Protein AF-0000000083463309 (afdb_homodimer)

Sequence (1202 aa):
MSNSGSEMKSRKRKKGVVNVEQYKRNIVKQSRVSGQEYTDYSGKQKQSKRSRSPCRCPKKCYEKFDDVDKSNIFSLLYSMNTKNEQDLHLQRMIELTDVKKHRARQQDAKLKDNTFKYHVLLQGIKVLVCREAFFRLYDVSDKRIRRIRKLLLAGKTPVDLRGKNTSGNKIQASETDKVHKHISSFPTKEGHYKDVLYLSESLSIRKMHELFCEMHPESNIKYNFYYTYFKENFNFRFGRPPSDTCNTCEEKMKRIRDPRLNENAKKVCAAEFMLHKRRAKRFYSSMANSKEVSKQNNNTLGLVFDFMQNIDLPKVPVQEMYYLRQLTVNNFCIYNLKTDNAQFYLYHEGQAKKGANDVASFLVDYIEENVPHSVTELHLFSDNCPGQNKNHTLIRVLLTLTIIGRFKKIKHFFPLTGHSFLPCDRKFGIIKRPIRNCSRIYTIYQLCELILSVNRKSQNTIKLIDTENIIDFDNWWPNVFKKRVASTESVTLSWREREYLATSKYHYFEYSSDKKGNIKTSEFIHTDNADNDSAYYYCNFNVSKVDPSIIQLPQALAYTNSEMIPLKKEKIEDLKKALKYVPHEHEPFYQKIINFSEQNQMSNSGSEMKSRKRKKGVVNVEQYKRNIVKQSRVSGQEYTDYSGKQKQSKRSRSPCRCPKKCYEKFDDVDKSNIFSLLYSMNTKNEQDLHLQRMIELTDVKKHRARQQDAKLKDNTFKYHVLLQGIKVLVCREAFFRLYDVSDKRIRRIRKLLLAGKTPVDLRGKNTSGNKIQASETDKVHKHISSFPTKEGHYKDVLYLSESLSIRKMHELFCEMHPESNIKYNFYYTYFKENFNFRFGRPPSDTCNTCEEKMKRIRDPRLNENAKKVCAAEFMLHKRRAKRFYSSMANSKEVSKQNNNTLGLVFDFMQNIDLPKVPVQEMYYLRQLTVNNFCIYNLKTDNAQFYLYHEGQAKKGANDVASFLVDYIEENVPHSVTELHLFSDNCPGQNKNHTLIRVLLTLTIIGRFKKIKHFFPLTGHSFLPCDRKFGIIKRPIRNCSRIYTIYQLCELILSVNRKSQNTIKLIDTENIIDFDNWWPNVFKKRVASTESVTLSWREREYLATSKYHYFEYSSDKKGNIKTSEFIHTDNADNDSAYYYCNFNVSKVDPSIIQLPQALAYTNSEMIPLKKEKIEDLKKALKYVPHEHEPFYQKIINFSEQNQ

Secondary structure (DSSP, 8-state):
--------------TT---GGGSHHHHHHHHHHHT--EE-TTS-EEPPP---PPP--TT-GGGGS-HHHHHHHHHHHHT-SSHHHHHHHHHHTEEEEE--------TT-----EEEEEEEEETTEEEEE-HHHHHHHHT--HHHHHHHHHHHHHT------TT-SPPTTSPPHHHHHHHHHHHHTS--EE-SSTT-EEE-TT--HHHHHHHHHHH-TT----HHHHHHHHHHH--EEEPPPP-SB-HHHHHHHHHHH-TTS-HHHHHHHHHHHHHHHHHHHHHHHHHHHHHHHHHH-TTEEEEEEEEPPPEEESB--BGGGGGS--EEEEEEEEEETTT--EEEEEEETTT--SSHHHHHHHHHHHHHHHS-TT--EEEEE----TTTTSSHHHHHHHHHHHHTTS-SEEEEE-PPTT----HHHHHHHHHHHHHHH-S-B-SHHHHHHHHHHT-SSS-EEEEE--GGG-B-HHHHGGGTB-SS-B-TTTTTS-GGG--B--GGG-SEEEEETTSTTEEEEESS---TTTTS-TTS--EEEE-BSS-GGG------BSSTT-SSPPPPHHHHHHHHHHGGGS-GGGHHHHHHHHHHHHHT-/--------------TT---GGG-HHHHHHHHHHHT--EE-TTSPEEPPP---PPP--TT-GGGGS-HHHHHHHHHHHHT-SSHHHHHHHHHHTEEEEE--------TT-----EEEEEEEEETTEEEEE-HHHHHHHHT--HHHHHHHHHHHHHT------TT-SPPTTSPPHHHHHHHHHHHHTS--EE-SSTT-EEE-TT--HHHHHHHHHHH-TT----HHHHHHHHHHH--EEEPPPP-SB-HHHHHHHHHHH-TTS-HHHHHHHHHHHHHHHHHHHHHHHHHHHHHHHHHH-TTEEEEEEEEPPPEEESB--BGGGGGS--EEEEEEEEEETTT--EEEEEEETTT--SSHHHHHHHHHHHHHHHS-TT--EEEEE----TTTTSSHHHHHHHHHHHHTTS-SEEEEE-PPTT----HHHHHHHHHHHHHHH-S-B-SHHHHHHHHHHT-SSS-EEEEE--GGG-B--TTTGGGTB-SS-B-TTTTTS-GGG--B--GGG-SEEEEEGGGTTEEEEESS---TT-SS-TTS--EEEE-BSS-GGG------BSSTT-SSPPPPHHHHHHHHHHGGGS-GGGHHHHHHHHHHHHHT-

pLDDT: mean 86.36, std 12.89, range [22.72, 98.56]

Solvent-accessible surface area (backbone atoms only — not comparable to full-atom values): 67292 Å² total; per-residue (Å²): 132,87,80,75,76,72,76,74,69,74,69,80,71,63,89,84,73,80,63,69,74,72,33,66,68,46,43,41,50,49,23,58,40,44,34,41,57,40,61,46,98,85,65,50,73,43,73,48,66,57,71,54,76,73,55,92,53,93,78,46,55,55,77,76,45,53,72,69,50,48,48,49,48,33,47,58,48,35,67,34,88,42,62,43,58,35,47,45,52,54,44,65,30,46,42,65,42,70,58,85,77,79,75,92,63,70,92,85,61,82,75,70,66,62,42,79,44,36,38,47,65,54,97,51,31,77,40,79,38,52,68,60,40,55,31,24,48,62,50,52,56,68,67,60,50,51,50,44,49,54,31,40,73,69,60,46,79,68,69,80,63,78,83,70,62,82,61,87,81,56,82,52,69,68,58,52,48,49,54,51,50,56,63,65,65,54,72,65,41,82,51,96,52,88,90,38,34,24,32,55,39,81,54,44,73,65,54,52,48,51,52,45,44,69,76,36,69,86,57,82,80,50,66,68,57,54,50,50,50,47,64,73,74,43,70,69,41,66,38,72,52,68,73,56,43,29,60,68,60,50,38,36,51,43,52,50,66,34,81,88,54,52,70,66,58,28,49,52,37,48,48,52,45,51,50,52,51,50,56,46,47,38,46,55,50,51,50,51,48,33,27,52,43,22,65,75,32,75,37,34,45,24,39,36,43,47,74,48,81,69,42,60,35,63,33,56,42,33,58,70,53,77,78,37,50,58,48,45,30,43,39,36,36,42,30,33,48,60,77,61,28,36,40,32,42,38,35,38,58,40,26,44,78,82,32,34,35,44,49,44,26,52,50,53,50,45,43,72,74,72,47,62,82,68,32,32,32,39,37,38,37,37,52,70,47,51,60,41,64,38,34,72,49,38,53,51,52,56,42,46,41,16,50,67,58,62,23,49,32,39,38,38,43,35,46,46,87,55,54,63,85,47,74,53,52,56,53,44,55,58,44,45,49,61,55,66,39,42,44,68,42,72,48,71,64,56,50,52,51,55,51,53,66,66,50,76,89,45,64,59,46,76,45,81,53,45,25,87,62,26,36,34,44,70,79,45,46,69,77,47,32,52,77,84,35,52,17,68,86,29,62,87,47,56,80,89,69,36,49,57,68,50,68,85,64,40,22,26,40,35,30,34,41,90,44,60,46,35,40,39,31,19,60,59,68,74,70,79,90,50,78,77,56,84,80,64,74,69,45,38,30,68,33,52,69,48,68,51,88,76,57,71,84,81,79,54,54,58,50,71,96,40,90,48,48,61,60,58,70,72,41,45,55,28,42,59,62,53,46,59,71,47,55,74,90,59,40,60,67,53,48,55,54,44,53,49,14,65,72,65,102,134,84,80,74,74,70,74,73,69,77,68,80,72,65,89,84,74,82,62,68,76,71,32,67,69,47,42,44,52,49,24,59,40,45,35,42,57,40,62,47,98,87,65,50,73,42,75,48,65,55,71,53,75,74,54,91,52,92,79,45,54,54,77,76,45,52,73,68,50,46,50,49,48,32,47,57,48,36,67,34,88,42,61,43,58,35,49,44,51,54,43,65,31,44,43,65,41,70,57,86,74,79,74,92,63,71,91,86,62,82,76,70,66,60,43,78,46,37,37,46,67,52,95,49,31,79,39,80,38,51,68,63,40,54,31,24,47,64,50,54,56,68,68,61,50,52,53,44,50,54,30,41,74,68,60,45,79,69,69,82,61,79,85,69,65,82,62,87,82,57,82,53,68,69,59,52,47,49,52,52,51,57,64,64,65,54,71,66,41,81,50,94,54,88,90,37,34,23,33,55,38,82,52,45,73,66,54,53,47,51,52,44,44,68,75,36,70,86,58,82,79,49,66,67,57,55,51,51,51,46,64,74,73,42,71,68,41,67,38,72,52,68,72,55,43,26,59,68,59,49,38,37,51,44,52,49,67,35,82,89,53,51,69,67,57,28,50,52,39,46,50,52,45,52,49,52,52,50,56,46,46,39,46,54,49,51,51,54,48,35,27,51,43,20,64,75,32,76,38,35,43,25,38,35,43,44,72,46,80,71,42,60,35,64,34,56,41,32,59,68,54,76,78,37,50,58,49,47,32,44,41,35,36,43,30,33,48,59,78,62,30,36,39,32,43,38,34,39,59,40,29,45,76,82,32,34,36,46,47,43,28,51,51,53,51,45,43,72,73,73,48,60,82,67,32,32,32,40,39,38,37,38,52,71,47,51,61,42,64,37,34,72,49,39,54,52,52,56,41,46,40,17,50,66,58,63,23,50,31,38,38,40,42,34,46,44,87,56,56,63,85,48,75,55,54,55,53,44,55,58,43,44,50,62,55,67,39,42,44,67,44,71,48,72,65,57,51,52,51,56,51,54,67,62,50,75,89,46,64,60,47,76,45,80,52,44,24,87,62,26,35,34,44,70,78,45,47,68,77,47,31,53,78,84,34,52,18,69,85,29,62,87,46,57,82,87,69,37,48,56,68,50,68,86,65,41,21,26,41,37,29,36,41,89,44,61,48,35,40,39,32,19,60,59,69,74,72,79,89,49,78,76,57,84,82,65,75,70,45,40,30,68,33,53,68,48,69,52,88,74,55,72,84,83,80,53,52,58,51,70,94,40,90,47,47,61,62,56,69,71,41,46,55,28,42,59,62,53,46,60,72,47,54,75,90,59,40,61,67,54,48,54,55,44,54,50,15,65,71,65,102

Nearest PDB structures (foldseek):
  6mal-assembly1_A  TM=3.021E-01  e=3.638E-01  Homo sapiens
  2zws-assembly1_A  TM=1.520E-01  e=1.857E-01  Pseudomonas aeruginosa
  2zxc-assembly1_A  TM=1.828E-01  e=3.848E-01  Pseudomonas aeruginosa
  4wgk-assembly2_B  TM=1.432E-01  e=4.304E-01  Homo sapiens
  6rvz-assembly1_A  TM=1.358E-01  e=1.321E+00  Homo sapiens

Structure (mmCIF, N/CA/C/O backbone):
data_AF-0000000083463309-model_v1
#
loop_
_entity.id
_entity.type
_entity.pdbx_description
1 polymer 'DUF7869 domain-containing protein'
#
loop_
_atom_site.group_PDB
_atom_site.id
_atom_site.type_symbol
_atom_site.label_atom_id
_atom_site.label_alt_id
_atom_site.label_comp_id
_atom_site.label_asym_id
_atom_site.label_entity_id
_atom_site.label_seq_id
_atom_site.pdbx_PDB_ins_code
_atom_site.Cartn_x
_atom_site.Cartn_y
_atom_site.Cartn_z
_atom_site.occupancy
_atom_site.B_iso_or_equiv
_atom_site.auth_seq_id
_atom_site.auth_comp_id
_atom_site.auth_asym_id
_atom_site.auth_atom_id
_atom_site.pdbx_PDB_model_num
ATOM 1 N N . MET A 1 1 ? -41.438 36.312 -9.867 1 23.78 1 MET A N 1
ATOM 2 C CA . MET A 1 1 ? -40.844 34.969 -9.945 1 23.78 1 MET A CA 1
ATOM 3 C C . MET A 1 1 ? -39.719 34.812 -8.961 1 23.78 1 MET A C 1
ATOM 5 O O . MET A 1 1 ? -38.75 35.562 -9.016 1 23.78 1 MET A O 1
ATOM 9 N N . SER A 1 2 ? -39.875 34.438 -7.621 1 23.39 2 SER A N 1
ATOM 10 C CA . SER A 1 2 ? -39.156 34.719 -6.391 1 23.39 2 SER A CA 1
ATOM 11 C C . SER A 1 2 ? -37.812 34 -6.375 1 23.39 2 SER A C 1
ATOM 13 O O . SER A 1 2 ? -37.75 32.812 -6.656 1 23.39 2 SER A O 1
ATOM 15 N N . ASN A 1 3 ? -36.625 34.594 -6.828 1 22.72 3 ASN A N 1
ATOM 16 C CA . ASN A 1 3 ? -35.219 34.281 -7.078 1 22.72 3 ASN A CA 1
ATOM 17 C C . ASN A 1 3 ? -34.562 33.625 -5.867 1 22.72 3 ASN A C 1
ATOM 19 O O . ASN A 1 3 ? -34.094 34.312 -4.957 1 22.72 3 ASN A O 1
ATOM 23 N N . SER A 1 4 ? -35.156 32.594 -5.215 1 27.41 4 SER A N 1
ATOM 24 C CA . SER A 1 4 ? -34.844 31.969 -3.936 1 27.41 4 SER A CA 1
ATOM 25 C C . SER A 1 4 ? -33.375 31.531 -3.885 1 27.41 4 SER A C 1
ATOM 27 O O . SER A 1 4 ? -32.938 30.734 -4.719 1 27.41 4 SER A O 1
ATOM 29 N N . GLY A 1 5 ? -32.438 32.406 -3.566 1 26.84 5 GLY A N 1
ATOM 30 C CA . GLY A 1 5 ? -31 32.375 -3.418 1 26.84 5 GLY A CA 1
ATOM 31 C C . GLY A 1 5 ? -30.516 31.141 -2.678 1 26.84 5 GLY A C 1
ATOM 32 O O . GLY A 1 5 ? -30.75 31 -1.475 1 26.84 5 GLY A O 1
ATOM 33 N N . SER A 1 6 ? -30.688 29.969 -3.268 1 30.36 6 SER A N 1
ATOM 34 C CA . SER A 1 6 ? -30.344 28.641 -2.768 1 30.36 6 SER A CA 1
ATOM 35 C C . SER A 1 6 ? -29.016 28.656 -2.023 1 30.36 6 SER A C 1
ATOM 37 O O . SER A 1 6 ? -28.016 29.188 -2.533 1 30.36 6 SER A O 1
ATOM 39 N N . GLU A 1 7 ? -29.094 28.812 -0.729 1 30.67 7 GLU A N 1
ATOM 40 C CA . GLU A 1 7 ? -28.031 28.812 0.272 1 30.67 7 GLU A CA 1
ATOM 41 C C . GLU A 1 7 ? -26.953 27.797 -0.073 1 30.67 7 GLU A C 1
ATOM 43 O O . GLU A 1 7 ? -27.234 26.609 -0.26 1 30.67 7 GLU A O 1
ATOM 48 N N . MET A 1 8 ? -26.016 28.141 -0.945 1 31.58 8 MET A N 1
ATOM 49 C CA . MET A 1 8 ? -24.781 27.422 -1.229 1 31.58 8 MET A CA 1
ATOM 50 C C . MET A 1 8 ? -24.281 26.688 0.006 1 31.58 8 MET A C 1
ATOM 52 O O . MET A 1 8 ? -23.875 27.297 0.992 1 31.58 8 MET A O 1
ATOM 56 N N . LYS A 1 9 ? -25 25.688 0.393 1 37.5 9 LYS A N 1
ATOM 57 C CA . LYS A 1 9 ? -24.531 24.797 1.464 1 37.5 9 LYS A CA 1
ATOM 58 C C . LYS A 1 9 ? -23 24.766 1.521 1 37.5 9 LYS A C 1
ATOM 60 O O . LYS A 1 9 ? -22.344 24.688 0.486 1 37.5 9 LYS A O 1
ATOM 65 N N . SER A 1 10 ? -22.469 25.375 2.535 1 37.44 10 SER A N 1
ATOM 66 C CA . SER A 1 10 ? -21.062 25.469 2.887 1 37.44 10 SER A CA 1
ATOM 67 C C . SER A 1 10 ? -20.328 24.172 2.568 1 37.44 10 SER A C 1
ATOM 69 O O . SER A 1 10 ? -20.812 23.078 2.873 1 37.44 10 SER A O 1
ATOM 71 N N . ARG A 1 11 ? -19.719 24.078 1.454 1 42 11 ARG A N 1
ATOM 72 C CA . ARG A 1 11 ? -18.797 23.062 0.979 1 42 11 ARG A CA 1
ATOM 73 C C . ARG A 1 11 ? -18.078 22.375 2.145 1 42 11 ARG A C 1
ATOM 75 O O . ARG A 1 11 ? -17.562 23.062 3.043 1 42 11 ARG A O 1
ATOM 82 N N . LYS A 1 12 ? -18.469 21.297 2.574 1 45.59 12 LYS A N 1
ATOM 83 C CA . LYS A 1 12 ? -17.766 20.531 3.594 1 45.59 12 LYS A CA 1
ATOM 84 C C . LYS A 1 12 ? -16.25 20.719 3.475 1 45.59 12 LYS A C 1
ATOM 86 O O . LYS A 1 12 ? -15.695 20.609 2.381 1 45.59 12 LYS A O 1
ATOM 91 N N . ARG A 1 13 ? -15.711 21.484 4.324 1 44.66 13 ARG A N 1
ATOM 92 C CA . ARG A 1 13 ? -14.328 21.906 4.512 1 44.66 13 ARG A CA 1
ATOM 93 C C . ARG A 1 13 ? -13.367 20.734 4.328 1 44.66 13 ARG A C 1
ATOM 95 O O . ARG A 1 13 ? -13.633 19.625 4.797 1 44.66 13 ARG A O 1
ATOM 102 N N . LYS A 1 14 ? -12.547 20.844 3.287 1 52.41 14 LYS A N 1
ATOM 103 C CA . LYS A 1 14 ? -11.453 19.891 3.178 1 52.41 14 LYS A CA 1
ATOM 104 C C . LYS A 1 14 ? -10.797 19.641 4.535 1 52.41 14 LYS A C 1
ATOM 106 O O . LYS A 1 14 ? -10.648 20.562 5.336 1 52.41 14 LYS A O 1
ATOM 111 N N . LYS A 1 15 ? -10.586 18.625 4.988 1 53.06 15 LYS A N 1
ATOM 112 C CA . LYS A 1 15 ? -9.852 18.219 6.184 1 53.06 15 LYS A CA 1
ATOM 113 C C . LYS A 1 15 ? -8.531 18.969 6.289 1 53.06 15 LYS A C 1
ATOM 115 O O . LYS A 1 15 ? -7.844 19.188 5.289 1 53.06 15 LYS A O 1
ATOM 120 N N . GLY A 1 16 ? -8.359 19.875 7.32 1 57.91 16 GLY A N 1
ATOM 121 C CA . GLY A 1 16 ? -7.102 20.5 7.695 1 57.91 16 GLY A CA 1
ATOM 122 C C . GLY A 1 16 ? -7.18 22.016 7.719 1 57.91 16 GLY A C 1
ATOM 123 O O . GLY A 1 16 ? -6.297 22.688 8.266 1 57.91 16 GLY A O 1
ATOM 124 N N . VAL A 1 17 ? -8.141 22.5 6.91 1 59.28 17 VAL A N 1
ATOM 125 C CA . VAL A 1 17 ? -8.125 23.953 6.887 1 59.28 17 VAL A CA 1
ATOM 126 C C . VAL A 1 17 ? -8.891 24.5 8.094 1 59.28 17 VAL A C 1
ATOM 128 O O . VAL A 1 17 ? -10.062 24.188 8.289 1 59.28 17 VAL A O 1
ATOM 131 N N . VAL A 1 18 ? -8.211 25.094 9.039 1 62.88 18 VAL A N 1
ATOM 132 C CA . VAL A 1 18 ? -8.797 25.656 10.25 1 62.88 18 VAL A CA 1
ATOM 133 C C . VAL A 1 18 ? -9.148 27.125 10.031 1 62.88 18 VAL A C 1
ATOM 135 O O . VAL A 1 18 ? -8.328 27.891 9.516 1 62.88 18 VAL A O 1
ATOM 138 N N . ASN A 1 19 ? -10.484 27.484 10.023 1 69.38 19 ASN A N 1
ATOM 139 C CA . ASN A 1 19 ? -10.906 28.875 9.992 1 69.38 19 ASN A CA 1
ATOM 140 C C . ASN A 1 19 ? -11.367 29.344 11.367 1 69.38 19 ASN A C 1
ATOM 142 O O . ASN A 1 19 ? -12.562 29.328 11.672 1 69.38 19 ASN A O 1
ATOM 146 N N . VAL A 1 20 ? -10.461 29.812 12.062 1 75.25 20 VAL A N 1
ATOM 147 C CA . VAL A 1 20 ? -10.688 30.156 13.461 1 75.25 20 VAL A CA 1
ATOM 148 C C . VAL A 1 20 ? -11.656 31.328 13.555 1 75.25 20 VAL A C 1
ATOM 150 O O . VAL A 1 20 ? -12.484 31.391 14.461 1 75.25 20 VAL A O 1
ATOM 153 N N . GLU A 1 21 ? -11.672 32.281 12.648 1 76.5 21 GLU A N 1
ATOM 154 C CA . GLU A 1 21 ? -12.492 33.469 12.68 1 76.5 21 GLU A CA 1
ATOM 155 C C . GLU A 1 21 ? -13.969 33.156 12.516 1 76.5 21 GLU A C 1
ATOM 157 O O . GLU A 1 21 ? -14.836 33.906 12.961 1 76.5 21 GLU A O 1
ATOM 162 N N . GLN A 1 22 ? -14.125 31.984 12.055 1 78.38 22 GLN A N 1
ATOM 163 C CA . GLN A 1 22 ? -15.516 31.625 11.758 1 78.38 22 GLN A CA 1
ATOM 164 C C . GLN A 1 22 ? -16.125 30.812 12.883 1 78.38 22 GLN A C 1
ATOM 166 O O . GLN A 1 22 ? -17.328 30.484 12.844 1 78.38 22 GLN A O 1
ATOM 171 N N . TYR A 1 23 ? -15.336 30.734 13.844 1 80.69 23 TYR A N 1
ATOM 172 C CA . TYR A 1 23 ? -15.883 30.031 15 1 80.69 23 TYR A CA 1
ATOM 173 C C . TYR A 1 23 ? -16.953 30.859 15.688 1 80.69 23 TYR A C 1
ATOM 175 O O . TYR A 1 23 ? -16.797 32.062 15.859 1 80.69 23 TYR A O 1
ATOM 183 N N . LYS A 1 24 ? -18.031 30.312 16.062 1 82.25 24 LYS A N 1
ATOM 184 C CA . LYS A 1 24 ? -19.141 31 16.719 1 82.25 24 LYS A CA 1
ATOM 185 C C . LYS A 1 24 ? -18.656 31.797 17.922 1 82.25 24 LYS A C 1
ATOM 187 O O . LYS A 1 24 ? -19.078 32.938 18.125 1 82.25 24 LYS A O 1
ATOM 192 N N . ARG A 1 25 ? -17.766 31.156 18.625 1 84.25 25 ARG A N 1
ATOM 193 C CA . ARG A 1 25 ? -17.266 31.828 19.828 1 84.25 25 ARG A CA 1
ATOM 194 C C . ARG A 1 25 ? -16.516 33.094 19.484 1 84.25 25 ARG A C 1
ATOM 196 O O . ARG A 1 25 ? -16.641 34.125 20.172 1 84.25 25 ARG A O 1
ATOM 203 N N . ASN A 1 26 ? -15.797 33 18.438 1 85.56 26 ASN A N 1
ATOM 204 C CA . ASN A 1 26 ? -15.016 34.156 18.047 1 85.56 26 ASN A CA 1
ATOM 205 C C . ASN A 1 26 ? -15.891 35.25 17.438 1 85.56 26 ASN A C 1
ATOM 207 O O . ASN A 1 26 ? -15.641 36.438 17.625 1 85.56 26 ASN A O 1
ATOM 211 N N . ILE A 1 27 ? -16.844 34.812 16.797 1 85.38 27 ILE A N 1
ATOM 212 C CA . ILE A 1 27 ? -17.781 35.781 16.219 1 85.38 27 ILE A CA 1
ATOM 213 C C . ILE A 1 27 ? -18.5 36.531 17.328 1 85.38 27 ILE A C 1
ATOM 215 O O . ILE A 1 27 ? -18.625 37.75 17.281 1 85.38 27 ILE A O 1
ATOM 219 N N . VAL A 1 28 ? -18.938 35.875 18.234 1 88.5 28 VAL A N 1
ATOM 220 C CA . VAL A 1 28 ? -19.672 36.469 19.359 1 88.5 28 VAL A CA 1
ATOM 221 C C . VAL A 1 28 ? -18.734 37.406 20.109 1 88.5 28 VAL A C 1
ATOM 223 O O . VAL A 1 28 ? -19.141 38.531 20.484 1 88.5 28 VAL A O 1
ATOM 226 N N . LYS A 1 29 ? -17.531 36.938 20.312 1 86.75 29 LYS A N 1
ATOM 227 C CA . LYS A 1 29 ? -16.578 37.75 21.031 1 86.75 29 LYS A CA 1
ATOM 228 C C . LYS A 1 29 ? -16.297 39.062 20.281 1 86.75 29 LYS A C 1
ATOM 230 O O . LYS A 1 29 ? -16.25 40.125 20.875 1 86.75 29 LYS A O 1
ATOM 235 N N . GLN A 1 30 ? -16.141 38.875 19.094 1 87.88 30 GLN A N 1
ATOM 236 C CA . GLN A 1 30 ? -15.852 40.031 18.281 1 87.88 30 GLN A CA 1
ATOM 237 C C . GLN A 1 30 ? -17.062 40.969 18.188 1 87.88 30 GLN A C 1
ATOM 239 O O . GLN A 1 30 ? -16.906 42.188 18.188 1 87.88 30 GLN A O 1
ATOM 244 N N . SER A 1 31 ? -18.172 40.438 18.109 1 89.44 31 SER A N 1
ATOM 245 C CA . SER A 1 31 ? -19.391 41.25 18.078 1 89.44 31 SER A CA 1
ATOM 246 C C . SER A 1 31 ? -19.562 42.031 19.391 1 89.44 31 SER A C 1
ATOM 248 O O . SER A 1 31 ? -20 43.188 19.391 1 89.44 31 SER A O 1
ATOM 250 N N . ARG A 1 32 ? -19.219 41.375 20.453 1 87.69 32 ARG A N 1
ATOM 251 C CA . ARG A 1 32 ? -19.297 42.031 21.766 1 87.69 32 ARG A CA 1
ATOM 252 C C . ARG A 1 32 ? -18.344 43.219 21.859 1 87.69 32 ARG A C 1
ATOM 254 O O . ARG A 1 32 ? -18.719 44.281 22.359 1 87.69 32 ARG A O 1
ATOM 261 N N . VAL A 1 33 ? -17.203 42.938 21.344 1 88.5 33 VAL A N 1
ATOM 262 C CA . VAL A 1 33 ? -16.172 43.969 21.438 1 88.5 33 VAL A CA 1
ATOM 263 C C . VAL A 1 33 ? -16.531 45.125 20.5 1 88.5 33 VAL A C 1
ATOM 265 O O . VAL A 1 33 ? -16.359 46.281 20.859 1 88.5 33 VAL A O 1
ATOM 268 N N . SER A 1 34 ? -17.109 44.812 19.422 1 89.38 34 SER A N 1
ATOM 269 C CA . SER A 1 34 ? -17.438 45.844 18.438 1 89.38 34 SER A CA 1
ATOM 270 C C . SER A 1 34 ? -18.797 46.469 18.734 1 89.38 34 SER A C 1
ATOM 272 O O . SER A 1 34 ? -19.188 47.438 18.078 1 89.38 34 SER A O 1
ATOM 274 N N . GLY A 1 35 ? -19.531 46.062 19.719 1 89.06 35 GLY A N 1
ATOM 275 C CA . GLY A 1 35 ? -20.812 46.625 20.125 1 89.06 35 GLY A CA 1
ATOM 276 C C . GLY A 1 35 ? -21.953 46.25 19.203 1 89.06 35 GLY A C 1
ATOM 277 O O . GLY A 1 35 ? -22.969 46.938 19.156 1 89.06 35 GLY A O 1
ATOM 278 N N . GLN A 1 36 ? -21.703 45.219 18.422 1 90.38 36 GLN A N 1
ATOM 279 C CA . GLN A 1 36 ? -22.703 44.781 17.469 1 90.38 36 GLN A CA 1
ATOM 280 C C . GLN A 1 36 ? -23.656 43.75 18.109 1 90.38 36 GLN A C 1
ATOM 282 O O . GLN A 1 36 ? -23.406 43.25 19.203 1 90.38 36 GLN A O 1
ATOM 287 N N . GLU A 1 37 ? -24.766 43.625 17.422 1 91 37 GLU A N 1
ATOM 288 C CA . GLU A 1 37 ? -25.75 42.688 17.906 1 91 37 GLU A CA 1
ATOM 289 C C . GLU A 1 37 ? -25.25 41.25 17.797 1 91 37 GLU A C 1
ATOM 291 O O . GLU A 1 37 ? -24.484 40.938 16.891 1 91 37 GLU A O 1
ATOM 296 N N . TYR A 1 38 ? -25.516 40.438 18.797 1 91 38 TYR A N 1
ATOM 297 C CA . TYR A 1 38 ? -25.141 39.031 18.75 1 91 38 TYR A CA 1
ATOM 298 C C . TYR A 1 38 ? -26.109 38.188 19.547 1 91 38 TYR A C 1
ATOM 300 O O . TYR A 1 38 ? -26.922 38.719 20.297 1 91 38 TYR A O 1
ATOM 308 N N . THR A 1 39 ? -26.094 36.969 19.297 1 88.25 39 THR A N 1
ATOM 309 C CA . THR A 1 39 ? -26.859 36 20.078 1 88.25 39 THR A CA 1
ATOM 310 C C . THR A 1 39 ? -25.953 35.25 21.047 1 88.25 39 THR A C 1
ATOM 312 O O . THR A 1 39 ? -24.953 34.656 20.641 1 88.25 39 THR A O 1
ATOM 315 N N . ASP A 1 40 ? -26.312 35.406 22.281 1 84.19 40 ASP A N 1
ATOM 316 C CA . ASP A 1 40 ? -25.469 34.781 23.297 1 84.19 40 ASP A CA 1
ATOM 317 C C . ASP A 1 40 ? -25.641 33.25 23.281 1 84.19 40 ASP A C 1
ATOM 319 O O . ASP A 1 40 ? -26.453 32.719 22.516 1 84.19 40 ASP A O 1
ATOM 323 N N . TYR A 1 41 ? -24.812 32.562 24.031 1 81 41 TYR A N 1
ATOM 324 C CA . TYR A 1 41 ? -24.781 31.094 24.047 1 81 41 TYR A CA 1
ATOM 325 C C . TYR A 1 41 ? -26.109 30.531 24.531 1 81 41 TYR A C 1
ATOM 327 O O . TYR A 1 41 ? -26.469 29.391 24.219 1 81 41 TYR A O 1
ATOM 335 N N . SER A 1 42 ? -26.891 31.391 25.281 1 80.81 42 SER A N 1
ATOM 336 C CA . SER A 1 42 ? -28.203 30.969 25.781 1 80.81 42 SER A CA 1
ATOM 337 C C . SER A 1 42 ? -29.297 31.25 24.766 1 80.81 42 SER A C 1
ATOM 339 O O . SER A 1 42 ? -30.453 30.906 24.984 1 80.81 42 SER A O 1
ATOM 341 N N . GLY A 1 43 ? -28.969 31.844 23.672 1 82.75 43 GLY A N 1
ATOM 342 C CA . GLY A 1 43 ? -29.953 32.125 22.641 1 82.75 43 GLY A CA 1
ATOM 343 C C . GLY A 1 43 ? -30.578 33.5 22.75 1 82.75 43 GLY A C 1
ATOM 344 O O . GLY A 1 43 ? -31.453 33.875 21.969 1 82.75 43 GLY A O 1
ATOM 345 N N . LYS A 1 44 ? -30.219 34.188 23.766 1 86.94 44 LYS A N 1
ATOM 346 C CA . LYS A 1 44 ? -30.781 35.5 23.953 1 86.94 44 LYS A CA 1
ATOM 347 C C . LYS A 1 44 ? -30.125 36.531 23.047 1 86.94 44 LYS A C 1
ATOM 349 O O . LYS A 1 44 ? -28.891 36.531 22.906 1 86.94 44 LYS A O 1
ATOM 354 N N . GLN A 1 45 ? -30.922 37.219 22.391 1 89.94 45 GLN A N 1
ATOM 355 C CA . GLN A 1 45 ? -30.438 38.25 21.484 1 89.94 45 GLN A CA 1
ATOM 356 C C . GLN A 1 45 ? -30.031 39.5 22.25 1 89.94 45 GLN A C 1
ATOM 358 O O . GLN A 1 45 ? -30.812 40.031 23.047 1 89.94 45 GLN A O 1
ATOM 363 N N . LYS A 1 46 ? -28.844 39.781 22.188 1 89.06 46 LYS A N 1
ATOM 364 C CA . LYS A 1 46 ? -28.344 41.031 22.781 1 89.06 46 LYS A CA 1
ATOM 365 C C . LYS A 1 46 ? -28.281 42.125 21.75 1 89.06 46 LYS A C 1
ATOM 367 O O . LYS A 1 46 ? -27.797 41.938 20.625 1 89.06 46 LYS A O 1
ATOM 372 N N . GLN A 1 47 ? -28.922 43.188 22.031 1 87.44 47 GLN A N 1
ATOM 373 C CA . GLN A 1 47 ? -29 44.312 21.109 1 87.44 47 GLN A CA 1
ATOM 374 C C . GLN A 1 47 ? -27.672 45.031 20.984 1 87.44 47 GLN A C 1
ATOM 376 O O . GLN A 1 47 ? -26.797 44.906 21.844 1 87.44 47 GLN A O 1
ATOM 381 N N . SER A 1 48 ? -27.469 45.719 19.859 1 91.19 48 SER A N 1
ATOM 382 C CA . SER A 1 48 ? -26.266 46.5 19.625 1 91.19 48 SER A CA 1
ATOM 383 C C . SER A 1 48 ? -26.172 47.656 20.609 1 91.19 48 SER A C 1
ATOM 385 O O . SER A 1 48 ? -27.203 48.125 21.109 1 91.19 48 SER A O 1
ATOM 387 N N . LYS A 1 49 ? -24.969 48 20.984 1 88.38 49 LYS A N 1
ATOM 388 C CA . LYS A 1 49 ? -24.734 49.188 21.828 1 88.38 49 LYS A CA 1
ATOM 389 C C . LYS A 1 49 ? -25.109 50.469 21.109 1 88.38 49 LYS A C 1
ATOM 391 O O . LYS A 1 49 ? -24.984 50.562 19.891 1 88.38 49 LYS A O 1
ATOM 396 N N . ARG A 1 50 ? -25.859 51.375 21.734 1 83.12 50 ARG A N 1
ATOM 397 C CA . ARG A 1 50 ? -26.25 52.656 21.172 1 83.12 50 ARG A CA 1
ATOM 398 C C . ARG A 1 50 ? -26.172 53.781 22.219 1 83.12 50 ARG A C 1
ATOM 400 O O . ARG A 1 50 ? -26.141 53.5 23.422 1 83.12 50 ARG A O 1
ATOM 407 N N . SER A 1 51 ? -25.906 55 21.75 1 77.5 51 SER A N 1
ATOM 408 C CA . SER A 1 51 ? -25.953 56.156 22.672 1 77.5 51 SER A CA 1
ATOM 409 C C . SER A 1 51 ? -27.344 56.312 23.266 1 77.5 51 SER A C 1
ATOM 411 O O . SER A 1 51 ? -28.344 56.188 22.562 1 77.5 51 SER A O 1
ATOM 413 N N . ARG A 1 52 ? -27.375 56.375 24.594 1 77.62 52 ARG A N 1
ATOM 414 C CA . ARG A 1 52 ? -28.641 56.406 25.312 1 77.62 52 ARG A CA 1
ATOM 415 C C . ARG A 1 52 ? -29.125 57.844 25.516 1 77.62 52 ARG A C 1
ATOM 417 O O . ARG A 1 52 ? -28.469 58.812 25.062 1 77.62 52 ARG A O 1
ATOM 424 N N . SER A 1 53 ? -30.312 58.062 26.156 1 79.19 53 SER A N 1
ATOM 425 C CA . SER A 1 53 ? -30.969 59.344 26.391 1 79.19 53 SER A CA 1
ATOM 426 C C . SER A 1 53 ? -30.125 60.25 27.312 1 79.19 53 SER A C 1
ATOM 428 O O . SER A 1 53 ? -29.344 59.75 28.125 1 79.19 53 SER A O 1
ATOM 430 N N . PRO A 1 54 ? -30.156 61.594 27.172 1 83.44 54 PRO A N 1
ATOM 431 C CA . PRO A 1 54 ? -29.328 62.531 27.906 1 83.44 54 PRO A CA 1
ATOM 432 C C . PRO A 1 54 ? -29.531 62.469 29.422 1 83.44 54 PRO A C 1
ATOM 434 O O . PRO A 1 54 ? -30.609 62.031 29.875 1 83.44 54 PRO A O 1
ATOM 437 N N . CYS A 1 55 ? -28.469 62.688 30.078 1 83.69 55 CYS A N 1
ATOM 438 C CA . CYS A 1 55 ? -28.516 62.719 31.531 1 83.69 55 CYS A CA 1
ATOM 439 C C . CYS A 1 55 ? -29.391 63.906 32.031 1 83.69 55 CYS A C 1
ATOM 441 O O . CYS A 1 55 ? -29.656 64.812 31.266 1 83.69 55 CYS A O 1
ATOM 443 N N . ARG A 1 56 ? -29.984 63.844 33.25 1 81.75 56 ARG A N 1
ATOM 444 C CA . ARG A 1 56 ? -30.828 64.875 33.812 1 81.75 56 ARG A CA 1
ATOM 445 C C . ARG A 1 56 ? -30.047 65.688 34.844 1 81.75 56 ARG A C 1
ATOM 447 O O . ARG A 1 56 ? -30.609 66.188 35.812 1 81.75 56 ARG A O 1
ATOM 454 N N . CYS A 1 57 ? -28.75 65.812 34.5 1 84.25 57 CYS A N 1
ATOM 455 C CA . CYS A 1 57 ? -27.922 66.5 35.5 1 84.25 57 CYS A CA 1
ATOM 456 C C . CYS A 1 57 ? -27.984 68 35.344 1 84.25 57 CYS A C 1
ATOM 458 O O . CYS A 1 57 ? -28.266 68.5 34.25 1 84.25 57 CYS A O 1
ATOM 460 N N . PRO A 1 58 ? -27.875 68.75 36.406 1 83.69 58 PRO A N 1
ATOM 461 C CA . PRO A 1 58 ? -27.891 70.188 36.344 1 83.69 58 PRO A CA 1
ATOM 462 C C . PRO A 1 58 ? -26.766 70.812 35.5 1 83.69 58 PRO A C 1
ATOM 464 O O . PRO A 1 58 ? -26.844 71.938 35.062 1 83.69 58 PRO A O 1
ATOM 467 N N . LYS A 1 59 ? -25.797 70.125 35.25 1 82.25 59 LYS A N 1
ATOM 468 C CA . LYS A 1 59 ? -24.641 70.562 34.469 1 82.25 59 LYS A CA 1
ATOM 469 C C . LYS A 1 59 ? -24.922 70.5 32.969 1 82.25 59 LYS A C 1
ATOM 471 O O . LYS A 1 59 ? -24.156 71.062 32.156 1 82.25 59 LYS A O 1
ATOM 476 N N . LYS A 1 60 ? -26.062 70 32.562 1 82.44 60 LYS A N 1
ATOM 477 C CA . LYS A 1 60 ? -26.484 69.875 31.188 1 82.44 60 LYS A CA 1
ATOM 478 C C . LYS A 1 60 ? -25.375 69.312 30.312 1 82.44 60 LYS A C 1
ATOM 480 O O . LYS A 1 60 ? -25.047 69.938 29.266 1 82.44 60 LYS A O 1
ATOM 485 N N . CYS A 1 61 ? -24.734 68.25 30.641 1 86.75 61 CYS A N 1
ATOM 486 C CA . CYS A 1 61 ? -23.562 67.688 30.016 1 86.75 61 CYS A CA 1
ATOM 487 C C . CYS A 1 61 ? -23.844 67.375 28.547 1 86.75 61 CYS A C 1
ATOM 489 O O . CYS A 1 61 ? -22.969 67.562 27.703 1 86.75 61 CYS A O 1
ATOM 491 N N . TYR A 1 62 ? -25.062 66.938 28.156 1 83.06 62 TYR A N 1
ATOM 492 C CA . TYR A 1 62 ? -25.375 66.5 26.812 1 83.06 62 TYR A CA 1
ATOM 493 C C . TYR A 1 62 ? -25.484 67.688 25.844 1 83.06 62 TYR A C 1
ATOM 495 O O . TYR A 1 62 ? -25.328 67.5 24.641 1 83.06 62 TYR A O 1
ATOM 503 N N . GLU A 1 63 ? -25.828 68.75 26.484 1 81.25 63 GLU A N 1
ATOM 504 C CA . GLU A 1 63 ? -25.953 69.938 25.656 1 81.25 63 GLU A CA 1
ATOM 505 C C . GLU A 1 63 ? -24.594 70.438 25.156 1 81.25 63 GLU A C 1
ATOM 507 O O . GLU A 1 63 ? -24.516 71.125 24.156 1 81.25 63 GLU A O 1
ATOM 512 N N . LYS A 1 64 ? -23.547 69.875 25.75 1 83.75 64 LYS A N 1
ATOM 513 C CA . LYS A 1 64 ? -22.188 70.25 25.344 1 83.75 64 LYS A CA 1
ATOM 514 C C . LYS A 1 64 ? -21.781 69.562 24.062 1 83.75 64 LYS A C 1
ATOM 516 O O . LYS A 1 64 ? -20.812 69.938 23.406 1 83.75 64 LYS A O 1
ATOM 521 N N . PHE A 1 65 ? -22.547 68.5 23.719 1 86.38 65 PHE A N 1
ATOM 522 C CA . PHE A 1 65 ? -22.141 67.688 22.594 1 86.38 65 PHE A CA 1
ATOM 523 C C . PHE A 1 65 ? -23.219 67.688 21.516 1 86.38 65 PHE A C 1
ATOM 525 O O . PHE A 1 65 ? -24.406 67.562 21.812 1 86.38 65 PHE A O 1
ATOM 532 N N . ASP A 1 66 ? -22.766 67.938 20.312 1 84.88 66 ASP A N 1
ATOM 533 C CA . ASP A 1 66 ? -23.688 67.75 19.188 1 84.88 66 ASP A CA 1
ATOM 534 C C . ASP A 1 66 ? -23.828 66.25 18.797 1 84.88 66 ASP A C 1
ATOM 536 O O . ASP A 1 66 ? -23.125 65.438 19.344 1 84.88 66 ASP A O 1
ATOM 540 N N . ASP A 1 67 ? -24.75 66 18.031 1 84.5 67 ASP A N 1
ATOM 541 C CA . ASP A 1 67 ? -25.031 64.562 17.656 1 84.5 67 ASP A CA 1
ATOM 542 C C . ASP A 1 67 ? -23.828 63.938 16.969 1 84.5 67 ASP A C 1
ATOM 544 O O . ASP A 1 67 ? -23.578 62.75 17.141 1 84.5 67 ASP A O 1
ATOM 548 N N . VAL A 1 68 ? -23.172 64.688 16.234 1 82.94 68 VAL A N 1
ATOM 549 C CA . VAL A 1 68 ? -21.984 64.188 15.562 1 82.94 68 VAL A CA 1
ATOM 550 C C . VAL A 1 68 ? -20.906 63.875 16.594 1 82.94 68 VAL A C 1
ATOM 552 O O . VAL A 1 68 ? -20.203 62.875 16.469 1 82.94 68 VAL A O 1
ATOM 555 N N . ASP A 1 69 ? -20.812 64.688 17.594 1 83.19 69 ASP A N 1
ATOM 556 C CA . ASP A 1 69 ? -19.828 64.5 18.656 1 83.19 69 ASP A CA 1
ATOM 557 C C . ASP A 1 69 ? -20.141 63.188 19.422 1 83.19 69 ASP A C 1
ATOM 559 O O . ASP A 1 69 ? -19.234 62.406 19.719 1 83.19 69 ASP A O 1
ATOM 563 N N . LYS A 1 70 ? -21.391 63.062 19.719 1 85.88 70 LYS A N 1
ATOM 564 C CA . LYS A 1 70 ? -21.812 61.875 20.453 1 85.88 70 LYS A CA 1
ATOM 565 C C . LYS A 1 70 ? -21.484 60.594 19.688 1 85.88 70 LYS A C 1
ATOM 567 O O . LYS A 1 70 ? -21 59.625 20.266 1 85.88 70 LYS A O 1
ATOM 572 N N . SER A 1 71 ? -21.703 60.688 18.453 1 86.25 71 SER A N 1
ATOM 573 C CA . SER A 1 71 ? -21.438 59.531 17.594 1 86.25 71 SER A CA 1
ATOM 574 C C . SER A 1 71 ? -19.938 59.25 17.516 1 86.25 71 SER A C 1
ATOM 576 O O . SER A 1 71 ? -19.531 58.062 17.453 1 86.25 71 SER A O 1
ATOM 578 N N . ASN A 1 72 ? -19.172 60.219 17.484 1 82.5 72 ASN A N 1
ATOM 579 C CA . ASN A 1 72 ? -17.734 60.062 17.406 1 82.5 72 ASN A CA 1
ATOM 580 C C . ASN A 1 72 ? -17.172 59.469 18.688 1 82.5 72 ASN A C 1
ATOM 582 O O . ASN A 1 72 ? -16.25 58.656 18.656 1 82.5 72 ASN A O 1
ATOM 586 N N . ILE A 1 73 ? -17.688 59.938 19.75 1 84.19 73 ILE A N 1
ATOM 587 C CA . ILE A 1 73 ? -17.25 59.438 21.047 1 84.19 73 ILE A CA 1
ATOM 588 C C . ILE A 1 73 ? -17.578 57.938 21.141 1 84.19 73 ILE A C 1
ATOM 590 O O . ILE A 1 73 ? -16.734 57.156 21.547 1 84.19 73 ILE A O 1
ATOM 594 N N . PHE A 1 74 ? -18.734 57.656 20.719 1 87.69 74 PHE A N 1
ATOM 595 C CA . PHE A 1 74 ? -19.203 56.281 20.734 1 87.69 74 PHE A CA 1
ATOM 596 C C . PHE A 1 74 ? -18.359 55.406 19.797 1 87.69 74 PHE A C 1
ATOM 598 O O . PHE A 1 74 ? -17.891 54.344 20.188 1 87.69 74 PHE A O 1
ATOM 605 N N . SER A 1 75 ? -18.141 55.812 18.594 1 85.56 75 SER A N 1
ATOM 606 C CA . SER A 1 75 ? -17.422 55.062 17.578 1 85.56 75 SER A CA 1
ATOM 607 C C . SER A 1 75 ? -15.953 54.906 17.953 1 85.56 75 SER A C 1
ATOM 609 O O . SER A 1 75 ? -15.336 53.906 17.594 1 85.56 75 SER A O 1
ATOM 611 N N . LEU A 1 76 ? -15.453 55.781 18.609 1 80.88 76 LEU A N 1
ATOM 612 C CA . LEU A 1 76 ? -14.055 55.719 19.016 1 80.88 76 LEU A CA 1
ATOM 613 C C . LEU A 1 76 ? -13.828 54.5 19.906 1 80.88 76 LEU A C 1
ATOM 615 O O . LEU A 1 76 ? -12.852 53.75 19.734 1 80.88 76 LEU A O 1
ATOM 619 N N . LEU A 1 77 ? -14.695 54.312 20.812 1 87.12 77 LEU A N 1
ATOM 620 C CA . LEU A 1 77 ? -14.547 53.188 21.734 1 87.12 77 LEU A CA 1
ATOM 621 C C . LEU A 1 77 ? -14.766 51.844 21 1 87.12 77 LEU A C 1
ATOM 623 O O . LEU A 1 77 ? -13.969 50.906 21.156 1 87.12 77 LEU A O 1
ATOM 627 N N . TYR A 1 78 ? -15.75 51.719 20.234 1 88.94 78 TYR A N 1
ATOM 628 C CA . TYR A 1 78 ? -16.156 50.438 19.688 1 88.94 78 TYR A CA 1
ATOM 629 C C . TYR A 1 78 ? -15.461 50.156 18.359 1 88.94 78 TYR A C 1
ATOM 631 O O . TYR A 1 78 ? -15.656 49.094 17.75 1 88.94 78 TYR A O 1
ATOM 639 N N . SER A 1 79 ? -14.633 51.062 17.938 1 82.38 79 SER A N 1
ATOM 640 C CA . SER A 1 79 ? -13.727 50.812 16.812 1 82.38 79 SER A CA 1
ATOM 641 C C . SER A 1 79 ? -12.477 50.062 17.281 1 82.38 79 SER A C 1
ATOM 643 O O . SER A 1 79 ? -11.758 49.5 16.469 1 82.38 79 SER A O 1
ATOM 645 N N . MET A 1 80 ? -12.305 50.062 18.609 1 80.94 80 MET A N 1
ATOM 646 C CA . MET A 1 80 ? -11.148 49.344 19.172 1 80.94 80 MET A CA 1
ATOM 647 C C . MET A 1 80 ? -11.352 47.844 19.094 1 80.94 80 MET A C 1
ATOM 649 O O . MET A 1 80 ? -12.445 47.344 19.359 1 80.94 80 MET A O 1
ATOM 653 N N . ASN A 1 81 ? -10.289 47.094 18.828 1 76.12 81 ASN A N 1
ATOM 654 C CA . ASN A 1 81 ? -10.375 45.688 18.469 1 76.12 81 ASN A CA 1
ATOM 655 C C . ASN A 1 81 ? -10.414 44.781 19.703 1 76.12 81 ASN A C 1
ATOM 657 O O . ASN A 1 81 ? -10.836 43.625 19.609 1 76.12 81 ASN A O 1
ATOM 661 N N . THR A 1 82 ? -9.867 45.312 20.828 1 84.75 82 THR A N 1
ATOM 662 C CA . THR A 1 82 ? -9.805 44.406 21.984 1 84.75 82 THR A CA 1
ATOM 663 C C . THR A 1 82 ? -10.469 45.094 23.188 1 84.75 82 THR A C 1
ATOM 665 O O . THR A 1 82 ? -10.516 46.312 23.297 1 84.75 82 THR A O 1
ATOM 668 N N . LYS A 1 83 ? -10.992 44.281 23.969 1 87.25 83 LYS A N 1
ATOM 669 C CA . LYS A 1 83 ? -11.586 44.781 25.203 1 87.25 83 LYS A CA 1
ATOM 670 C C . LYS A 1 83 ? -10.547 45.5 26.062 1 87.25 83 LYS A C 1
ATOM 672 O O . LYS A 1 83 ? -10.867 46.5 26.734 1 87.25 83 LYS A O 1
ATOM 677 N N . ASN A 1 84 ? -9.383 45.031 26.047 1 83.94 84 ASN A N 1
ATOM 678 C CA . ASN A 1 84 ? -8.32 45.688 26.828 1 83.94 84 ASN A CA 1
ATOM 679 C C . ASN A 1 84 ? -8.094 47.125 26.375 1 83.94 84 ASN A C 1
ATOM 681 O O . ASN A 1 84 ? -7.945 48 27.219 1 83.94 84 ASN A O 1
ATOM 685 N N . GLU A 1 85 ? -8.094 47.281 25.125 1 81.31 85 GLU A N 1
ATOM 686 C CA . GLU A 1 85 ? -7.934 48.656 24.594 1 81.31 85 GLU A CA 1
ATOM 687 C C . GLU A 1 85 ? -9.094 49.531 25 1 81.31 85 GLU A C 1
ATOM 689 O O . GLU A 1 85 ? -8.891 50.719 25.359 1 81.31 85 GLU A O 1
ATOM 694 N N . GLN A 1 86 ? -10.242 48.969 24.938 1 87.44 86 GLN A N 1
ATOM 695 C CA . GLN A 1 86 ? -11.422 49.75 25.328 1 87.44 86 GLN A CA 1
ATOM 696 C C . GLN A 1 86 ? -11.367 50.125 26.797 1 87.44 86 GLN A C 1
ATOM 698 O O . GLN A 1 86 ? -11.609 51.281 27.156 1 87.44 86 GLN A O 1
ATOM 703 N N . ASP A 1 87 ? -11.047 49.156 27.609 1 88.62 87 ASP A N 1
ATOM 704 C CA . ASP A 1 87 ? -11.008 49.406 29.047 1 88.62 87 ASP A CA 1
ATOM 705 C C . ASP A 1 87 ? -9.891 50.406 29.406 1 88.62 87 ASP A C 1
ATOM 707 O O . ASP A 1 87 ? -10.031 51.188 30.344 1 88.62 87 ASP A O 1
ATOM 711 N N . LEU A 1 88 ? -8.859 50.281 28.703 1 81.5 88 LEU A N 1
ATOM 712 C CA . LEU A 1 88 ? -7.773 51.219 28.922 1 81.5 88 LEU A CA 1
ATOM 713 C C . LEU A 1 88 ? -8.219 52.656 28.562 1 81.5 88 LEU A C 1
ATOM 715 O O . LEU A 1 88 ? -7.883 53.594 29.266 1 81.5 88 LEU A O 1
ATOM 719 N N . HIS A 1 89 ? -8.945 52.812 27.484 1 82.62 89 HIS A N 1
ATOM 720 C CA . HIS A 1 89 ? -9.484 54.125 27.094 1 82.62 89 HIS A CA 1
ATOM 721 C C . HIS A 1 89 ? -10.43 54.656 28.156 1 82.62 89 HIS A C 1
ATOM 723 O O . HIS A 1 89 ? -10.328 55.844 28.531 1 82.62 89 HIS A O 1
ATOM 729 N N . LEU A 1 90 ? -11.297 53.875 28.578 1 89.31 90 LEU A N 1
ATOM 730 C CA . LEU A 1 90 ? -12.258 54.281 29.609 1 89.31 90 LEU A CA 1
ATOM 731 C C . LEU A 1 90 ? -11.539 54.688 30.891 1 89.31 90 LEU A C 1
ATOM 733 O O . LEU A 1 90 ? -11.922 55.688 31.516 1 89.31 90 LEU A O 1
ATOM 737 N N . GLN A 1 91 ? -10.609 53.938 31.234 1 86.31 91 GLN A N 1
ATOM 738 C CA . GLN A 1 91 ? -9.844 54.25 32.438 1 86.31 91 GLN A CA 1
ATOM 739 C C . GLN A 1 91 ? -9.164 55.625 32.312 1 86.31 91 GLN A C 1
ATOM 741 O O . GLN A 1 91 ? -9.086 56.375 33.281 1 86.31 91 GLN A O 1
ATOM 746 N N . ARG A 1 92 ? -8.828 55.938 31.172 1 78.31 92 ARG A N 1
ATOM 747 C CA . ARG A 1 92 ? -8.156 57.219 30.891 1 78.31 92 ARG A CA 1
ATOM 748 C C . ARG A 1 92 ? -9.117 58.375 31.047 1 78.31 92 ARG A C 1
ATOM 750 O O . ARG A 1 92 ? -8.695 59.5 31.359 1 78.31 92 ARG A O 1
ATOM 757 N N . MET A 1 93 ? -10.297 58.125 30.844 1 85.25 93 MET A N 1
ATOM 758 C CA . MET A 1 93 ? -11.305 59.188 30.891 1 85.25 93 MET A CA 1
ATOM 759 C C . MET A 1 93 ? -11.805 59.375 32.312 1 85.25 93 MET A C 1
ATOM 761 O O . MET A 1 93 ? -12.594 60.281 32.594 1 85.25 93 MET A O 1
ATOM 765 N N . ILE A 1 94 ? -11.352 58.594 33.188 1 87.81 94 ILE A N 1
ATOM 766 C CA . ILE A 1 94 ? -11.75 58.719 34.562 1 87.81 94 ILE A CA 1
ATOM 767 C C . ILE A 1 94 ? -10.578 59.219 35.406 1 87.81 94 ILE A C 1
ATOM 769 O O . ILE A 1 94 ? -9.469 58.719 35.312 1 87.81 94 ILE A O 1
ATOM 773 N N . GLU A 1 95 ? -10.734 60.312 36.156 1 82.81 95 GLU A N 1
ATOM 774 C CA . GLU A 1 95 ? -9.695 60.938 36.969 1 82.81 95 GLU A CA 1
ATOM 775 C C . GLU A 1 95 ? -9.992 60.781 38.438 1 82.81 95 GLU A C 1
ATOM 777 O O . GLU A 1 95 ? -11.117 61.031 38.875 1 82.81 95 GLU A O 1
ATOM 782 N N . LEU A 1 96 ? -9.039 60.406 39.156 1 82.81 96 LEU A N 1
ATOM 783 C CA . LEU A 1 96 ? -9.133 60.25 40.594 1 82.81 96 LEU A CA 1
ATOM 784 C C . LEU A 1 96 ? -8.695 61.562 41.312 1 82.81 96 LEU A C 1
ATOM 786 O O . LEU A 1 96 ? -7.625 62.094 41 1 82.81 96 LEU A O 1
ATOM 790 N N . THR A 1 97 ? -9.555 62.188 42.094 1 78.25 97 THR A N 1
ATOM 791 C CA . THR A 1 97 ? -9.219 63.375 42.844 1 78.25 97 THR A CA 1
ATOM 792 C C . THR A 1 97 ? -9.477 63.188 44.312 1 78.25 97 THR A C 1
ATOM 794 O O . THR A 1 97 ? -10.359 62.438 44.719 1 78.25 97 THR A O 1
ATOM 797 N N . ASP A 1 98 ? -8.68 63.875 45.125 1 77.44 98 ASP A N 1
ATOM 798 C CA . ASP A 1 98 ? -8.859 63.812 46.562 1 77.44 98 ASP A CA 1
ATOM 799 C C . ASP A 1 98 ? -10.039 64.688 47 1 77.44 98 ASP A C 1
ATOM 801 O O . ASP A 1 98 ? -10.289 65.75 46.406 1 77.44 98 ASP A O 1
ATOM 805 N N . VAL A 1 99 ? -10.766 64.188 47.938 1 76 99 VAL A N 1
ATOM 806 C CA . VAL A 1 99 ? -11.906 64.938 48.469 1 76 99 VAL A CA 1
ATOM 807 C C . VAL A 1 99 ? -11.406 66.125 49.25 1 76 99 VAL A C 1
ATOM 809 O O . VAL A 1 99 ? -10.656 66 50.219 1 76 99 VAL A O 1
ATOM 812 N N . LYS A 1 100 ? -11.602 67.312 48.75 1 68.25 100 LYS A N 1
ATOM 813 C CA . LYS A 1 100 ? -11.133 68.562 49.375 1 68.25 100 LYS A CA 1
ATOM 814 C C . LYS A 1 100 ? -11.945 68.875 50.625 1 68.25 100 LYS A C 1
ATOM 816 O O . LYS A 1 100 ? -11.398 69.312 51.625 1 68.25 100 LYS A O 1
ATOM 821 N N . LYS A 1 101 ? -13.312 68.875 50.656 1 74.19 101 LYS A N 1
ATOM 822 C CA . LYS A 1 101 ? -14.156 69.25 51.781 1 74.19 101 LYS A CA 1
ATOM 823 C C . LYS A 1 101 ? -15.109 68.125 52.156 1 74.19 101 LYS A C 1
ATOM 825 O O . LYS A 1 101 ? -15.688 67.438 51.281 1 74.19 101 LYS A O 1
ATOM 830 N N . HIS A 1 102 ? -15.125 67.625 53.375 1 72.69 102 HIS A N 1
ATOM 831 C CA . HIS A 1 102 ? -16.047 66.625 53.844 1 72.69 102 HIS A CA 1
ATOM 832 C C . HIS A 1 102 ? -17.297 67.25 54.469 1 72.69 102 HIS A C 1
ATOM 834 O O . HIS A 1 102 ? -17.203 68.25 55.188 1 72.69 102 HIS A O 1
ATOM 840 N N . ARG A 1 103 ? -18.391 66.938 53.938 1 65.25 103 ARG A N 1
ATOM 841 C CA . ARG A 1 103 ? -19.625 67.438 54.562 1 65.25 103 ARG A CA 1
ATOM 842 C C . ARG A 1 103 ? -19.781 66.875 55.969 1 65.25 103 ARG A C 1
ATOM 844 O O . ARG A 1 103 ? -19.359 65.75 56.281 1 65.25 103 ARG A O 1
ATOM 851 N N . ALA A 1 104 ? -20.188 67.75 56.906 1 67.81 104 ALA A N 1
ATOM 852 C CA . ALA A 1 104 ? -20.391 67.375 58.312 1 67.81 104 ALA A CA 1
ATOM 853 C C . ALA A 1 104 ? -21.344 66.188 58.438 1 67.81 104 ALA A C 1
ATOM 855 O O . ALA A 1 104 ? -22.453 66.188 57.875 1 67.81 104 ALA A O 1
ATOM 856 N N . ARG A 1 105 ? -20.844 65 58.375 1 64.38 105 ARG A N 1
ATOM 857 C CA . ARG A 1 105 ? -21.734 63.875 58.594 1 64.38 105 ARG A CA 1
ATOM 858 C C . ARG A 1 105 ? -21.672 63.406 60.062 1 64.38 105 ARG A C 1
ATOM 860 O O . ARG A 1 105 ? -20.859 63.906 60.844 1 64.38 105 ARG A O 1
ATOM 867 N N . GLN A 1 106 ? -22.625 62.531 60.438 1 60.66 106 GLN A N 1
ATOM 868 C CA . GLN A 1 106 ? -22.641 61.969 61.781 1 60.66 106 GLN A CA 1
ATOM 869 C C . GLN A 1 106 ? -21.328 61.281 62.125 1 60.66 106 GLN A C 1
ATOM 871 O O . GLN A 1 106 ? -20.578 60.875 61.219 1 60.66 106 GLN A O 1
ATOM 876 N N . GLN A 1 107 ? -20.844 61.125 63.344 1 57.19 107 GLN A N 1
ATOM 877 C CA . GLN A 1 107 ? -19.594 60.719 63.969 1 57.19 107 GLN A CA 1
ATOM 878 C C . GLN A 1 107 ? -18.953 59.562 63.219 1 57.19 107 GLN A C 1
ATOM 880 O O . GLN A 1 107 ? -17.75 59.5 63.031 1 57.19 107 GLN A O 1
ATOM 885 N N . ASP A 1 108 ? -19.578 58.406 62.938 1 56.66 108 ASP A N 1
ATOM 886 C CA . ASP A 1 108 ? -18.984 57.125 62.562 1 56.66 108 ASP A CA 1
ATOM 887 C C . ASP A 1 108 ? -18.922 56.969 61.031 1 56.66 108 ASP A C 1
ATOM 889 O O . ASP A 1 108 ? -18.703 55.844 60.531 1 56.66 108 ASP A O 1
ATOM 893 N N . ALA A 1 109 ? -19.188 57.906 60.25 1 60.62 109 ALA A N 1
ATOM 894 C CA . ALA A 1 109 ? -19.328 57.594 58.844 1 60.62 109 ALA A CA 1
ATOM 895 C C . ALA A 1 109 ? -17.984 57.625 58.125 1 60.62 109 ALA A C 1
ATOM 897 O O . ALA A 1 109 ? -17.141 58.469 58.406 1 60.62 109 ALA A O 1
ATOM 898 N N . LYS A 1 110 ? -17.578 56.5 57.531 1 62.84 110 LYS A N 1
ATOM 899 C CA . LYS A 1 110 ? -16.328 56.344 56.781 1 62.84 110 LYS A CA 1
ATOM 900 C C . LYS A 1 110 ? -16.172 57.438 55.75 1 62.84 110 LYS A C 1
ATOM 902 O O . LYS A 1 110 ? -17.078 57.688 54.938 1 62.84 110 LYS A O 1
ATOM 907 N N . LEU A 1 111 ? -15.273 58.281 55.875 1 63.94 111 LEU A N 1
ATOM 908 C CA . LEU A 1 111 ? -14.992 59.375 54.969 1 63.94 111 LEU A CA 1
ATOM 909 C C . LEU A 1 111 ? -14.43 58.844 53.625 1 63.94 111 LEU A C 1
ATOM 911 O O . LEU A 1 111 ? -13.625 57.906 53.625 1 63.94 111 LEU A O 1
ATOM 915 N N . LYS A 1 112 ? -15.109 59.219 52.531 1 67.94 112 LYS A N 1
ATOM 916 C CA . LYS A 1 112 ? -14.539 58.906 51.219 1 67.94 112 LYS A CA 1
ATOM 917 C C . LYS A 1 112 ? -13.258 59.688 50.969 1 67.94 112 LYS A C 1
ATOM 919 O O . LYS A 1 112 ? -13.234 60.906 51.125 1 67.94 112 LYS A O 1
ATOM 924 N N . ASP A 1 113 ? -12.211 59.094 50.844 1 72.56 113 ASP A N 1
ATOM 925 C CA . ASP A 1 113 ? -10.906 59.719 50.688 1 72.56 113 ASP A CA 1
ATOM 926 C C . ASP A 1 113 ? -10.711 60.219 49.25 1 72.56 113 ASP A C 1
ATOM 928 O O . ASP A 1 113 ? -10 61.188 49.031 1 72.56 113 ASP A O 1
ATOM 932 N N . ASN A 1 114 ? -11.484 59.531 48.281 1 79.25 114 ASN A N 1
ATOM 933 C CA . ASN A 1 114 ? -11.25 59.875 46.906 1 79.25 114 ASN A CA 1
ATOM 934 C C . ASN A 1 114 ? -12.555 60 46.125 1 79.25 114 ASN A C 1
ATOM 936 O O . ASN A 1 114 ? -13.57 59.438 46.5 1 79.25 114 ASN A O 1
ATOM 940 N N . THR A 1 115 ? -12.641 60.969 45.281 1 84.62 115 THR A N 1
ATOM 941 C CA . THR A 1 115 ? -13.773 61.094 44.375 1 84.62 115 THR A CA 1
ATOM 942 C C . THR A 1 115 ? -13.312 60.969 42.938 1 84.62 115 THR A C 1
ATOM 944 O O . THR A 1 115 ? -12.125 61.125 42.625 1 84.62 115 THR A O 1
ATOM 947 N N . PHE A 1 116 ? -14.242 60.562 42.031 1 89.62 116 PHE A N 1
ATOM 948 C CA . PHE A 1 116 ? -13.914 60.344 40.656 1 89.62 116 PHE A CA 1
ATOM 949 C C . PHE A 1 116 ? -14.539 61.438 39.781 1 89.62 116 PHE A C 1
ATOM 951 O O . PHE A 1 116 ? -15.68 61.844 40 1 89.62 116 PHE A O 1
ATOM 958 N N . LYS A 1 117 ? -13.695 61.969 38.906 1 89.06 117 LYS A N 1
ATOM 959 C CA . LYS A 1 117 ? -14.18 62.844 37.844 1 89.06 117 LYS A CA 1
ATOM 960 C C . LYS A 1 117 ? -14.188 62.156 36.5 1 89.06 117 LYS A C 1
ATOM 962 O O . LYS A 1 117 ? -13.273 61.406 36.188 1 89.06 117 LYS A O 1
ATOM 967 N N . TYR A 1 118 ? -15.219 62.344 35.719 1 92.38 118 TYR A N 1
ATOM 968 C CA . TYR A 1 118 ? -15.391 61.688 34.438 1 92.38 118 TYR A CA 1
ATOM 969 C C . TYR A 1 118 ? -15.211 62.688 33.281 1 92.38 118 TYR A C 1
ATOM 971 O O . TYR A 1 118 ? -15.68 63.812 33.375 1 92.38 118 TYR A O 1
ATOM 979 N N . HIS A 1 119 ? -14.477 62.281 32.312 1 88.94 119 HIS A N 1
ATOM 980 C CA . HIS A 1 119 ? -14.227 63.125 31.125 1 88.94 119 HIS A CA 1
ATOM 981 C C . HIS A 1 119 ? -14.539 62.375 29.844 1 88.94 119 HIS A C 1
ATOM 983 O O . HIS A 1 119 ? -14.602 61.125 29.828 1 88.94 119 HIS A O 1
ATOM 989 N N . VAL A 1 120 ? -14.867 63.031 28.812 1 87.38 120 VAL A N 1
ATOM 990 C CA . VAL A 1 120 ? -14.992 62.469 27.469 1 87.38 120 VAL A CA 1
ATOM 991 C C . VAL A 1 120 ? -14.148 63.281 26.484 1 87.38 120 VAL A C 1
ATOM 993 O O . VAL A 1 120 ? -13.898 64.5 26.719 1 87.38 120 VAL A O 1
ATOM 996 N N . LEU A 1 121 ? -13.648 62.625 25.531 1 79.25 121 LEU A N 1
ATOM 997 C CA . LEU A 1 121 ? -12.773 63.281 24.562 1 79.25 121 LEU A CA 1
ATOM 998 C C . LEU A 1 121 ? -13.586 63.969 23.469 1 79.25 121 LEU A C 1
ATOM 1000 O O . LEU A 1 121 ? -14.367 63.312 22.781 1 79.25 121 LEU A O 1
ATOM 1004 N N . LEU A 1 122 ? -13.617 65.25 23.469 1 77.5 122 LEU A N 1
ATOM 1005 C CA . LEU A 1 122 ? -14.227 66 22.391 1 77.5 122 LEU A CA 1
ATOM 1006 C C . LEU A 1 122 ? -13.164 66.688 21.547 1 77.5 122 LEU A C 1
ATOM 1008 O O . LEU A 1 122 ? -12.516 67.625 22.016 1 77.5 122 LEU A O 1
ATOM 1012 N N . GLN A 1 123 ? -13.023 66.312 20.281 1 67.31 123 GLN A N 1
ATOM 1013 C CA . GLN A 1 123 ? -12.055 66.938 19.359 1 67.31 123 GLN A CA 1
ATOM 1014 C C . GLN A 1 123 ? -10.672 67 20 1 67.31 123 GLN A C 1
ATOM 1016 O O . GLN A 1 123 ? -10.039 68.062 19.953 1 67.31 123 GLN A O 1
ATOM 1021 N N . GLY A 1 124 ? -10.266 66 20.828 1 65 124 GLY A N 1
ATOM 1022 C CA . GLY A 1 124 ? -8.93 65.938 21.406 1 65 124 GLY A CA 1
ATOM 1023 C C . GLY A 1 124 ? -8.836 66.5 22.797 1 65 124 GLY A C 1
ATOM 1024 O O . GLY A 1 124 ? -7.805 66.438 23.453 1 65 124 GLY A O 1
ATOM 1025 N N . ILE A 1 125 ? -9.898 67.188 23.172 1 69.81 125 ILE A N 1
ATOM 1026 C CA . ILE A 1 125 ? -9.891 67.812 24.469 1 69.81 125 ILE A CA 1
ATOM 1027 C C . ILE A 1 125 ? -10.773 67.062 25.453 1 69.81 125 ILE A C 1
ATOM 1029 O O . ILE A 1 125 ? -11.844 66.562 25.078 1 69.81 125 ILE A O 1
ATOM 1033 N N . LYS A 1 126 ? -10.312 66.938 26.656 1 78.75 126 LYS A N 1
ATOM 1034 C CA . LYS A 1 126 ? -11.094 66.312 27.703 1 78.75 126 LYS A CA 1
ATOM 1035 C C . LYS A 1 126 ? -12.164 67.25 28.25 1 78.75 126 LYS A C 1
ATOM 1037 O O . LYS A 1 126 ? -11.852 68.312 28.688 1 78.75 126 LYS A O 1
ATOM 1042 N N . VAL A 1 127 ? -13.312 66.812 28.172 1 85 127 VAL A N 1
ATOM 1043 C CA . VAL A 1 127 ? -14.438 67.625 28.688 1 85 127 VAL A CA 1
ATOM 1044 C C . VAL A 1 127 ? -15.031 66.875 29.906 1 85 127 VAL A C 1
ATOM 1046 O O . VAL A 1 127 ? -15.273 65.688 29.875 1 85 127 VAL A O 1
ATOM 1049 N N . LEU A 1 128 ? -15.18 67.625 30.922 1 89.94 128 LEU A N 1
ATOM 1050 C CA . LEU A 1 128 ? -15.75 67.062 32.156 1 89.94 128 LEU A CA 1
ATOM 1051 C C . LEU A 1 128 ? -17.234 66.812 32 1 89.94 128 LEU A C 1
ATOM 1053 O O . LEU A 1 128 ? -17.984 67.625 31.484 1 89.94 128 LEU A O 1
ATOM 1057 N N . VAL A 1 129 ? -17.656 65.625 32.344 1 92.44 129 VAL A N 1
ATOM 1058 C CA . VAL A 1 129 ? -19.062 65.25 32.312 1 92.44 129 VAL A CA 1
ATOM 1059 C C . VAL A 1 129 ? -19.453 64.562 33.594 1 92.44 129 VAL A C 1
ATOM 1061 O O . VAL A 1 129 ? -18.594 64.188 34.406 1 92.44 129 VAL A O 1
ATOM 1064 N N . CYS A 1 130 ? -20.812 64.562 33.844 1 90.88 130 CYS A N 1
ATOM 1065 C CA . CYS A 1 130 ? -21.281 63.844 35.031 1 90.88 130 CYS A CA 1
ATOM 1066 C C . CYS A 1 130 ? -21.188 62.344 34.812 1 90.88 130 CYS A C 1
ATOM 1068 O O . CYS A 1 130 ? -20.984 61.875 33.688 1 90.88 130 CYS A O 1
ATOM 1070 N N . ARG A 1 131 ? -21.297 61.562 35.812 1 89.88 131 ARG A N 1
ATOM 1071 C CA . ARG A 1 131 ? -21.188 60.125 35.812 1 89.88 131 ARG A CA 1
ATOM 1072 C C . ARG A 1 131 ? -22.234 59.5 34.875 1 89.88 131 ARG A C 1
ATOM 1074 O O . ARG A 1 131 ? -21.922 58.594 34.125 1 89.88 131 ARG A O 1
ATOM 1081 N N . GLU A 1 132 ? -23.453 59.938 34.969 1 90.56 132 GLU A N 1
ATOM 1082 C CA . GLU A 1 132 ? -24.547 59.375 34.156 1 90.56 132 GLU A CA 1
ATOM 1083 C C . GLU A 1 132 ? -24.312 59.656 32.688 1 90.56 132 GLU A C 1
ATOM 1085 O O . GLU A 1 132 ? -24.594 58.781 31.844 1 90.56 132 GLU A O 1
ATOM 1090 N N . ALA A 1 133 ? -23.859 60.875 32.375 1 90.88 133 ALA A N 1
ATOM 1091 C CA . ALA A 1 133 ? -23.562 61.188 30.984 1 90.88 133 ALA A CA 1
ATOM 1092 C C . ALA A 1 133 ? -22.469 60.281 30.422 1 90.88 133 ALA A C 1
ATOM 1094 O O . ALA A 1 133 ? -22.531 59.844 29.281 1 90.88 133 ALA A O 1
ATOM 1095 N N . PHE A 1 134 ? -21.469 60 31.219 1 92.5 134 PHE A N 1
ATOM 1096 C CA . PHE A 1 134 ? -20.359 59.125 30.859 1 92.5 134 PHE A CA 1
ATOM 1097 C C . PHE A 1 134 ? -20.875 57.719 30.5 1 92.5 134 PHE A C 1
ATOM 1099 O O . PHE A 1 134 ? -20.5 57.156 29.469 1 92.5 134 PHE A O 1
ATOM 1106 N N . PHE A 1 135 ? -21.781 57.156 31.25 1 91.94 135 PHE A N 1
ATOM 1107 C CA . PHE A 1 135 ? -22.375 55.844 31.016 1 91.94 135 PHE A CA 1
ATOM 1108 C C . PHE A 1 135 ? -23.188 55.844 29.734 1 91.94 135 PHE A C 1
ATOM 1110 O O . PHE A 1 135 ? -23.109 54.906 28.953 1 91.94 135 PHE A O 1
ATOM 1117 N N . ARG A 1 136 ? -23.922 56.875 29.578 1 89.12 136 ARG A N 1
ATOM 1118 C CA . ARG A 1 136 ? -24.891 56.906 28.5 1 89.12 136 ARG A CA 1
ATOM 1119 C C . ARG A 1 136 ? -24.219 57.188 27.156 1 89.12 136 ARG A C 1
ATOM 1121 O O . ARG A 1 136 ? -24.656 56.688 26.125 1 89.12 136 ARG A O 1
ATOM 1128 N N . LEU A 1 137 ? -23.172 58.031 27.188 1 89.38 137 LEU A N 1
ATOM 1129 C CA . LEU A 1 137 ? -22.469 58.344 25.953 1 89.38 137 LEU A CA 1
ATOM 1130 C C . LEU A 1 137 ? -21.75 57.094 25.422 1 89.38 137 LEU A C 1
ATOM 1132 O O . LEU A 1 137 ? -21.75 56.875 24.203 1 89.38 137 LEU A O 1
ATOM 1136 N N . TYR A 1 138 ? -21.156 56.25 26.297 1 91.5 138 TYR A N 1
ATOM 1137 C CA . TYR A 1 138 ? -20.422 55.062 25.891 1 91.5 138 TYR A CA 1
ATOM 1138 C C . TYR A 1 138 ? -21.312 53.812 25.953 1 91.5 138 TYR A C 1
ATOM 1140 O O . TYR A 1 138 ? -20.969 52.781 25.391 1 91.5 138 TYR A O 1
ATOM 1148 N N . ASP A 1 139 ? -22.406 53.875 26.531 1 91.19 139 ASP A N 1
ATOM 1149 C CA . ASP A 1 139 ? -23.297 52.75 26.766 1 91.19 139 ASP A CA 1
ATOM 1150 C C . ASP A 1 139 ? -22.578 51.625 27.5 1 91.19 139 ASP A C 1
ATOM 1152 O O . ASP A 1 139 ? -22.562 50.5 27.031 1 91.19 139 ASP A O 1
ATOM 1156 N N . VAL A 1 140 ? -21.906 51.906 28.547 1 92 140 VAL A N 1
ATOM 1157 C CA . VAL A 1 140 ? -21.188 50.938 29.359 1 92 140 VAL A CA 1
ATOM 1158 C C . VAL A 1 140 ? -21.922 50.719 30.688 1 92 140 VAL A C 1
ATOM 1160 O O . VAL A 1 140 ? -22.594 51.625 31.188 1 92 140 VAL A O 1
ATOM 1163 N N . SER A 1 141 ? -21.828 49.625 31.234 1 89.62 141 SER A N 1
ATOM 1164 C CA . SER A 1 141 ? -22.516 49.281 32.469 1 89.62 141 SER A CA 1
ATOM 1165 C C . SER A 1 141 ? -21.781 49.812 33.688 1 89.62 141 SER A C 1
ATOM 1167 O O . SER A 1 141 ? -20.578 50.062 33.625 1 89.62 141 SER A O 1
ATOM 1169 N N . ASP A 1 142 ? -22.5 49.969 34.719 1 90.88 142 ASP A N 1
ATOM 1170 C CA . ASP A 1 142 ? -21.922 50.438 35.969 1 90.88 142 ASP A CA 1
ATOM 1171 C C . ASP A 1 142 ? -20.906 49.438 36.531 1 90.88 142 ASP A C 1
ATOM 1173 O O . ASP A 1 142 ? -19.891 49.812 37.125 1 90.88 142 ASP A O 1
ATOM 1177 N N . LYS A 1 143 ? -21.156 48.25 36.344 1 91.62 143 LYS A N 1
ATOM 1178 C CA . LYS A 1 143 ? -20.266 47.219 36.875 1 91.62 143 LYS A CA 1
ATOM 1179 C C . LYS A 1 143 ? -18.891 47.312 36.219 1 91.62 143 LYS A C 1
ATOM 1181 O O . LYS A 1 143 ? -17.859 47.156 36.875 1 91.62 143 LYS A O 1
ATOM 1186 N N . ARG A 1 144 ? -18.859 47.531 34.906 1 91.5 144 ARG A N 1
ATOM 1187 C CA . ARG A 1 144 ? -17.609 47.656 34.156 1 91.5 144 ARG A CA 1
ATOM 1188 C C . ARG A 1 144 ? -16.797 48.844 34.656 1 91.5 144 ARG A C 1
ATOM 1190 O O . ARG A 1 144 ? -15.586 48.75 34.875 1 91.5 144 ARG A O 1
ATOM 1197 N N . ILE A 1 145 ? -17.469 49.938 34.875 1 92.56 145 ILE A N 1
ATOM 1198 C CA . ILE A 1 145 ? -16.781 51.188 35.281 1 92.56 145 ILE A CA 1
ATOM 1199 C C . ILE A 1 145 ? -16.297 51.031 36.719 1 92.56 145 ILE A C 1
ATOM 1201 O O . ILE A 1 145 ? -15.219 51.5 37.062 1 92.56 145 ILE A O 1
ATOM 1205 N N . ARG A 1 146 ? -17.172 50.375 37.5 1 92.19 146 ARG A N 1
ATOM 1206 C CA . ARG A 1 146 ? -16.75 50.125 38.875 1 92.19 146 ARG A CA 1
ATOM 1207 C C . ARG A 1 146 ? -15.445 49.344 38.938 1 92.19 146 ARG A C 1
ATOM 1209 O O . ARG A 1 146 ? -14.562 49.625 39.75 1 92.19 146 ARG A O 1
ATOM 1216 N N . ARG A 1 147 ? -15.312 48.375 38.062 1 91.94 147 ARG A N 1
ATOM 1217 C CA . ARG A 1 147 ? -14.094 47.594 38 1 91.94 147 ARG A CA 1
ATOM 1218 C C . ARG A 1 147 ? -12.898 48.438 37.594 1 91.94 147 ARG A C 1
ATOM 1220 O O . ARG A 1 147 ? -11.828 48.344 38.188 1 91.94 147 ARG A O 1
ATOM 1227 N N . ILE A 1 148 ? -13.125 49.25 36.594 1 90.5 148 ILE A N 1
ATOM 1228 C CA . ILE A 1 148 ? -12.062 50.094 36.062 1 90.5 148 ILE A CA 1
ATOM 1229 C C . ILE A 1 148 ? -11.617 51.094 37.156 1 90.5 148 ILE A C 1
ATOM 1231 O O . ILE A 1 148 ? -10.422 51.344 37.312 1 90.5 148 ILE A O 1
ATOM 1235 N N . ARG A 1 149 ? -12.609 51.562 37.938 1 88.25 149 ARG A N 1
ATOM 1236 C CA . ARG A 1 149 ? -12.312 52.5 39.031 1 88.25 149 ARG A CA 1
ATOM 1237 C C . ARG A 1 149 ? -11.461 51.844 40.094 1 88.25 149 ARG A C 1
ATOM 1239 O O . ARG A 1 149 ? -10.508 52.438 40.625 1 88.25 149 ARG A O 1
ATOM 1246 N N . LYS A 1 150 ? -11.805 50.656 40.438 1 88.56 150 LYS A N 1
ATOM 1247 C CA . LYS A 1 150 ? -11.047 49.906 41.438 1 88.56 150 LYS A CA 1
ATOM 1248 C C . LYS A 1 150 ? -9.602 49.688 41 1 88.56 150 LYS A C 1
ATOM 1250 O O . LYS A 1 150 ? -8.68 49.812 41.812 1 88.56 150 LYS A O 1
ATOM 1255 N N . LEU A 1 151 ? -9.445 49.344 39.781 1 86.12 151 LEU A N 1
ATOM 1256 C CA . LEU A 1 151 ? -8.109 49.125 39.25 1 86.12 151 LEU A CA 1
ATOM 1257 C C . LEU A 1 151 ? -7.312 50.438 39.219 1 86.12 151 LEU A C 1
ATOM 1259 O O . LEU A 1 151 ? -6.109 50.438 39.5 1 86.12 151 LEU A O 1
ATOM 1263 N N . LEU A 1 152 ? -8.016 51.469 38.812 1 80.94 152 LEU A N 1
ATOM 1264 C CA . LEU A 1 152 ? -7.387 52.781 38.812 1 80.94 152 LEU A CA 1
ATOM 1265 C C . LEU A 1 152 ? -6.898 53.156 40.188 1 80.94 152 LEU A C 1
ATOM 1267 O O . LEU A 1 152 ? -5.801 53.719 40.344 1 80.94 152 LEU A O 1
ATOM 1271 N N . LEU A 1 153 ? -7.754 52.875 41.219 1 81 153 LEU A N 1
ATOM 1272 C CA . LEU A 1 153 ? -7.395 53.156 42.594 1 81 153 LEU A CA 1
ATOM 1273 C C . LEU A 1 153 ? -6.164 52.344 43 1 81 153 LEU A C 1
ATOM 1275 O O . LEU A 1 153 ? -5.324 52.844 43.781 1 81 153 LEU A O 1
ATOM 1279 N N . ALA A 1 154 ? -6.074 51.188 42.438 1 79.44 154 ALA A N 1
ATOM 1280 C CA . ALA A 1 154 ? -4.961 50.312 42.781 1 79.44 154 ALA A CA 1
ATOM 1281 C C . ALA A 1 154 ? -3.746 50.594 41.906 1 79.44 154 ALA A C 1
ATOM 1283 O O . ALA A 1 154 ? -2.672 50.031 42.125 1 79.44 154 ALA A O 1
ATOM 1284 N N . GLY A 1 155 ? -3.906 51.438 40.938 1 68.44 155 GLY A N 1
ATOM 1285 C CA . GLY A 1 155 ? -2.812 51.781 40.031 1 68.44 155 GLY A CA 1
ATOM 1286 C C . GLY A 1 155 ? -2.514 50.688 39.031 1 68.44 155 GLY A C 1
ATOM 1287 O O . GLY A 1 155 ? -1.366 50.5 38.625 1 68.44 155 GLY A O 1
ATOM 1288 N N . LYS A 1 156 ? -3.48 49.875 38.75 1 74.38 156 LYS A N 1
ATOM 1289 C CA . LYS A 1 156 ? -3.287 48.75 37.844 1 74.38 156 LYS A CA 1
ATOM 1290 C C . LYS A 1 156 ? -3.986 48.969 36.5 1 74.38 156 LYS A C 1
ATOM 1292 O O . LYS A 1 156 ? -5 49.656 36.438 1 74.38 156 LYS A O 1
ATOM 1297 N N . THR A 1 157 ? -3.43 48.406 35.438 1 72.69 157 THR A N 1
ATOM 1298 C CA . THR A 1 157 ? -4.039 48.469 34.094 1 72.69 157 THR A CA 1
ATOM 1299 C C . THR A 1 157 ? -5.059 47.344 33.938 1 72.69 157 THR A C 1
ATOM 1301 O O . THR A 1 157 ? -4.852 46.25 34.406 1 72.69 157 THR A O 1
ATOM 1304 N N . PRO A 1 158 ? -6.086 47.719 33.312 1 81 158 PRO A N 1
ATOM 1305 C CA . PRO A 1 158 ? -7.121 46.688 33.125 1 81 158 PRO A CA 1
ATOM 1306 C C . PRO A 1 158 ? -6.688 45.594 32.156 1 81 158 PRO A C 1
ATOM 1308 O O . PRO A 1 158 ? -6.125 45.875 31.094 1 81 158 PRO A O 1
ATOM 1311 N N . VAL A 1 159 ? -6.711 44.312 32.531 1 81.62 159 VAL A N 1
ATOM 1312 C CA . VAL A 1 159 ? -6.434 43.125 31.734 1 81.62 159 VAL A CA 1
ATOM 1313 C C . VAL A 1 159 ? -7.633 42.188 31.781 1 81.62 159 VAL A C 1
ATOM 1315 O O . VAL A 1 159 ? -8.219 41.969 32.844 1 81.62 159 VAL A O 1
ATOM 1318 N N . ASP A 1 160 ? -7.957 41.812 30.484 1 82.5 160 ASP A N 1
ATOM 1319 C CA . ASP A 1 160 ? -9.07 40.875 30.391 1 82.5 160 ASP A CA 1
ATOM 1320 C C . ASP A 1 160 ? -8.672 39.5 30.922 1 82.5 160 ASP A C 1
ATOM 1322 O O . ASP A 1 160 ? -7.832 38.812 30.328 1 82.5 160 ASP A O 1
ATOM 1326 N N . LEU A 1 161 ? -9.117 39.125 32 1 80.5 161 LEU A N 1
ATOM 1327 C CA . LEU A 1 161 ? -8.758 37.844 32.625 1 80.5 161 LEU A CA 1
ATOM 1328 C C . LEU A 1 161 ? -9.859 36.812 32.438 1 80.5 161 LEU A C 1
ATOM 1330 O O . LEU A 1 161 ? -9.805 35.719 32.969 1 80.5 161 LEU A O 1
ATOM 1334 N N . ARG A 1 162 ? -10.867 37.188 31.688 1 76.31 162 ARG A N 1
ATOM 1335 C CA . ARG A 1 162 ? -11.953 36.25 31.422 1 76.31 162 ARG A CA 1
ATOM 1336 C C . ARG A 1 162 ? -11.453 35.062 30.609 1 76.31 162 ARG A C 1
ATOM 1338 O O . ARG A 1 162 ? -10.742 35.25 29.625 1 76.31 162 ARG A O 1
ATOM 1345 N N . GLY A 1 163 ? -11.758 33.844 31 1 73.88 163 GLY A N 1
ATOM 1346 C CA . GLY A 1 163 ? -11.406 32.625 30.297 1 73.88 163 GLY A CA 1
ATOM 1347 C C . GLY A 1 163 ? -10.008 32.125 30.625 1 73.88 163 GLY A C 1
ATOM 1348 O O . GLY A 1 163 ? -9.531 31.156 30.047 1 73.88 163 GLY A O 1
ATOM 1349 N N . LYS A 1 164 ? -9.305 32.844 31.328 1 76.62 164 LYS A N 1
ATOM 1350 C CA . LYS A 1 164 ? -7.91 32.5 31.578 1 76.62 164 LYS A CA 1
ATOM 1351 C C . LYS A 1 164 ? -7.789 31.594 32.812 1 76.62 164 LYS A C 1
ATOM 1353 O O . LYS A 1 164 ? -6.688 31.188 33.188 1 76.62 164 LYS A O 1
ATOM 1358 N N . ASN A 1 165 ? -8.898 31.266 33.375 1 77.25 165 ASN A N 1
ATOM 1359 C CA . ASN A 1 165 ? -8.883 30.344 34.5 1 77.25 165 ASN A CA 1
ATOM 1360 C C . ASN A 1 165 ? -8.695 28.891 34.031 1 77.25 165 ASN A C 1
ATOM 1362 O O . ASN A 1 165 ? -8.906 28.594 32.875 1 77.25 165 ASN A O 1
ATOM 1366 N N . THR A 1 166 ? -8.047 28.016 34.844 1 77.12 166 THR A N 1
ATOM 1367 C CA . THR A 1 166 ? -7.875 26.594 34.531 1 77.12 166 THR A CA 1
ATOM 1368 C C . THR A 1 166 ? -9.227 25.922 34.281 1 77.12 166 THR A C 1
ATOM 1370 O O . THR A 1 166 ? -10.141 26.078 35.094 1 77.12 166 THR A O 1
ATOM 1373 N N . SER A 1 167 ? -9.305 25.375 33.062 1 74.94 167 SER A N 1
ATOM 1374 C CA . SER A 1 167 ? -10.578 24.719 32.75 1 74.94 167 SER A CA 1
ATOM 1375 C C . SER A 1 167 ? -10.883 23.594 33.719 1 74.94 167 SER A C 1
ATOM 1377 O O . SER A 1 167 ? -9.977 22.859 34.125 1 74.94 167 SER A O 1
ATOM 1379 N N . GLY A 1 168 ? -11.969 23.625 34.281 1 73.69 168 GLY A N 1
ATOM 1380 C CA . GLY A 1 168 ? -12.422 22.516 35.125 1 73.69 168 GLY A CA 1
ATOM 1381 C C . GLY A 1 168 ? -12.398 21.188 34.438 1 73.69 168 GLY A C 1
ATOM 1382 O O . GLY A 1 168 ? -12.367 20.125 35.062 1 73.69 168 GLY A O 1
ATOM 1383 N N . ASN A 1 169 ? -12.422 21.172 33.062 1 76.94 169 ASN A N 1
ATOM 1384 C CA . ASN A 1 169 ? -12.469 19.938 32.281 1 76.94 169 ASN A CA 1
ATOM 1385 C C . ASN A 1 169 ? -11.07 19.469 31.891 1 76.94 169 ASN A C 1
ATOM 1387 O O . ASN A 1 169 ? -10.93 18.516 31.109 1 76.94 169 ASN A O 1
ATOM 1391 N N . LYS A 1 170 ? -10.117 20.266 32.469 1 81.44 170 LYS A N 1
ATOM 1392 C CA . LYS A 1 170 ? -8.75 19.859 32.156 1 81.44 170 LYS A CA 1
ATOM 1393 C C . LYS A 1 170 ? -8.461 18.469 32.688 1 81.44 170 LYS A C 1
ATOM 1395 O O . LYS A 1 170 ? -8.891 18.125 33.812 1 81.44 170 LYS A O 1
ATOM 1400 N N . ILE A 1 171 ? -7.812 17.562 31.906 1 87 171 ILE A N 1
ATOM 1401 C CA . ILE A 1 171 ? -7.461 16.203 32.312 1 87 171 ILE A CA 1
ATOM 1402 C C . ILE A 1 171 ? -6.484 16.25 33.469 1 87 171 ILE A C 1
ATOM 1404 O O . ILE A 1 171 ? -5.504 17 33.438 1 87 171 ILE A O 1
ATOM 1408 N N . GLN A 1 172 ? -6.82 15.516 34.5 1 84.88 172 GLN A N 1
ATOM 1409 C CA . GLN A 1 172 ? -6.023 15.484 35.719 1 84.88 172 GLN A CA 1
ATOM 1410 C C . GLN A 1 172 ? -4.633 14.914 35.438 1 84.88 172 GLN A C 1
ATOM 1412 O O . GLN A 1 172 ? -4.453 14.094 34.531 1 84.88 172 GLN A O 1
ATOM 1417 N N . ALA A 1 173 ? -3.672 15.391 36.188 1 86.69 173 ALA A N 1
ATOM 1418 C CA . ALA A 1 173 ? -2.277 14.969 36.062 1 86.69 173 ALA A CA 1
ATOM 1419 C C . ALA A 1 173 ? -2.133 13.469 36.281 1 86.69 173 ALA A C 1
ATOM 1421 O O . ALA A 1 173 ? -1.325 12.812 35.625 1 86.69 173 ALA A O 1
ATOM 1422 N N . SER A 1 174 ? -2.938 12.922 37.094 1 88.19 174 SER A N 1
ATOM 1423 C CA . SER A 1 174 ? -2.875 11.492 37.375 1 88.19 174 SER A CA 1
ATOM 1424 C C . SER A 1 174 ? -3.246 10.664 36.156 1 88.19 174 SER A C 1
ATOM 1426 O O . SER A 1 174 ? -2.629 9.633 35.875 1 88.19 174 SER A O 1
ATOM 1428 N N . GLU A 1 175 ? -4.262 11.172 35.438 1 91.38 175 GLU A N 1
ATOM 1429 C CA . GLU A 1 175 ? -4.688 10.484 34.219 1 91.38 175 GLU A CA 1
ATOM 1430 C C . GLU A 1 175 ? -3.615 10.57 33.125 1 91.38 175 GLU A C 1
ATOM 1432 O O . GLU A 1 175 ? -3.383 9.609 32.406 1 91.38 175 GLU A O 1
ATOM 1437 N N . THR A 1 176 ? -3.02 11.719 33.062 1 91.69 176 THR A N 1
ATOM 1438 C CA . THR A 1 176 ? -1.945 11.906 32.094 1 91.69 176 THR A CA 1
ATOM 1439 C C . THR A 1 176 ? -0.774 10.977 32.406 1 91.69 176 THR A C 1
ATOM 1441 O O . THR A 1 176 ? -0.144 10.445 31.5 1 91.69 176 THR A O 1
ATOM 1444 N N . ASP A 1 177 ? -0.508 10.758 33.656 1 92.19 177 ASP A N 1
ATOM 1445 C CA . ASP A 1 177 ? 0.568 9.859 34.062 1 92.19 177 ASP A CA 1
ATOM 1446 C C . ASP A 1 177 ? 0.25 8.414 33.688 1 92.19 177 ASP A C 1
ATOM 1448 O O . ASP A 1 177 ? 1.144 7.648 33.312 1 92.19 177 ASP A O 1
ATOM 1452 N N . LYS A 1 178 ? -0.966 8.125 33.844 1 92.81 178 LYS A N 1
ATOM 1453 C CA . LYS A 1 178 ? -1.382 6.777 33.438 1 92.81 178 LYS A CA 1
ATOM 1454 C C . LYS A 1 178 ? -1.137 6.543 31.953 1 92.81 178 LYS A C 1
ATOM 1456 O O . LYS A 1 178 ? -0.658 5.48 31.562 1 92.81 178 LYS A O 1
ATOM 1461 N N . VAL A 1 179 ? -1.5 7.547 31.188 1 94.12 179 VAL A N 1
ATOM 1462 C CA . VAL A 1 179 ? -1.312 7.449 29.734 1 94.12 179 VAL A CA 1
ATOM 1463 C C . VAL A 1 179 ? 0.175 7.324 29.422 1 94.12 179 VAL A C 1
ATOM 1465 O O . VAL A 1 179 ? 0.574 6.484 28.609 1 94.12 179 VAL A O 1
ATOM 1468 N N . HIS A 1 180 ? 0.97 8.094 30.109 1 93.94 180 HIS A N 1
ATOM 1469 C CA . HIS A 1 180 ? 2.41 8.078 29.875 1 93.94 180 HIS A CA 1
ATOM 1470 C C . HIS A 1 180 ? 3.002 6.711 30.219 1 93.94 180 HIS A C 1
ATOM 1472 O O . HIS A 1 180 ? 3.795 6.172 29.438 1 93.94 180 HIS A O 1
ATOM 1478 N N . LYS A 1 181 ? 2.646 6.164 31.297 1 91.81 181 LYS A N 1
ATOM 1479 C CA . LYS A 1 181 ? 3.15 4.863 31.75 1 91.81 181 LYS A CA 1
ATOM 1480 C C . LYS A 1 181 ? 2.711 3.754 30.797 1 91.81 181 LYS A C 1
ATOM 1482 O O . LYS A 1 181 ? 3.482 2.84 30.5 1 91.81 181 LYS A O 1
ATOM 1487 N N . HIS A 1 182 ? 1.516 3.855 30.406 1 93.31 182 HIS A N 1
ATOM 1488 C CA . HIS A 1 182 ? 0.991 2.854 29.484 1 93.31 182 HIS A CA 1
ATOM 1489 C C . HIS A 1 182 ? 1.79 2.826 28.188 1 93.31 182 HIS A C 1
ATOM 1491 O O . HIS A 1 182 ? 2.184 1.756 27.719 1 93.31 182 HIS A O 1
ATOM 1497 N N . ILE A 1 183 ? 2.035 3.967 27.609 1 92.38 183 ILE A N 1
ATOM 1498 C CA . ILE A 1 183 ? 2.748 4.062 26.328 1 92.38 183 ILE A CA 1
ATOM 1499 C C . ILE A 1 183 ? 4.191 3.607 26.516 1 92.38 183 ILE A C 1
ATOM 1501 O O . ILE A 1 183 ? 4.746 2.918 25.656 1 92.38 183 ILE A O 1
ATOM 1505 N N . SER A 1 184 ? 4.746 3.881 27.688 1 90.62 184 SER A N 1
ATOM 1506 C CA . SER A 1 184 ? 6.137 3.547 27.969 1 90.62 184 SER A CA 1
ATOM 1507 C C . SER A 1 184 ? 6.305 2.053 28.234 1 90.62 184 SER A C 1
ATOM 1509 O O . SER A 1 184 ? 7.414 1.523 28.141 1 90.62 184 SER A O 1
ATOM 1511 N N . SER A 1 185 ? 5.266 1.404 28.5 1 89.5 185 SER A N 1
ATOM 1512 C CA . SER A 1 185 ? 5.344 -0.008 28.859 1 89.5 185 SER A CA 1
ATOM 1513 C C . SER A 1 185 ? 5.512 -0.885 27.625 1 89.5 185 SER A C 1
ATOM 1515 O O . SER A 1 185 ? 5.922 -2.043 27.734 1 89.5 185 SER A O 1
ATOM 1517 N N . PHE A 1 186 ? 5.227 -0.372 26.453 1 89.5 186 PHE A N 1
ATOM 1518 C CA . PHE A 1 186 ? 5.359 -1.174 25.25 1 89.5 186 PHE A CA 1
ATOM 1519 C C . PHE A 1 186 ? 6.828 -1.364 24.875 1 89.5 186 PHE A C 1
ATOM 1521 O O . PHE A 1 186 ? 7.609 -0.414 24.922 1 89.5 186 PHE A O 1
ATOM 1528 N N . PRO A 1 187 ? 7.207 -2.537 24.641 1 84.56 187 PRO A N 1
ATOM 1529 C CA . PRO A 1 187 ? 8.594 -2.76 24.234 1 84.56 187 PRO A CA 1
ATOM 1530 C C . PRO A 1 187 ? 8.945 -2.068 22.906 1 84.56 187 PRO A C 1
ATOM 1532 O O . PRO A 1 187 ? 8.102 -1.995 22.016 1 84.56 187 PRO A O 1
ATOM 1535 N N . THR A 1 188 ? 10.078 -1.419 22.828 1 82.19 188 THR A N 1
ATOM 1536 C CA . THR A 1 188 ? 10.523 -0.724 21.625 1 82.19 188 THR A CA 1
ATOM 1537 C C . THR A 1 188 ? 11.812 -1.335 21.078 1 82.19 188 THR A C 1
ATOM 1539 O O . THR A 1 188 ? 12.539 -2.002 21.828 1 82.19 188 THR A O 1
ATOM 1542 N N . LYS A 1 189 ? 11.945 -1.373 19.828 1 75.81 189 LYS A N 1
ATOM 1543 C CA . LYS A 1 189 ? 13.172 -1.813 19.156 1 75.81 189 LYS A CA 1
ATOM 1544 C C . LYS A 1 189 ? 13.898 -0.639 18.516 1 75.81 189 LYS A C 1
ATOM 1546 O O . LYS A 1 189 ? 13.258 0.316 18.062 1 75.81 189 LYS A O 1
ATOM 1551 N N . GLU A 1 190 ? 15.133 -0.731 18.578 1 69.31 190 GLU A N 1
ATOM 1552 C CA . GLU A 1 190 ? 15.922 0.324 17.953 1 69.31 190 GLU A CA 1
ATOM 1553 C C . GLU A 1 190 ? 15.977 0.148 16.438 1 69.31 190 GLU A C 1
ATOM 1555 O O . GLU A 1 190 ? 16.125 -0.971 15.945 1 69.31 190 GLU A O 1
ATOM 1560 N N . GLY A 1 191 ? 15.531 1.137 15.758 1 59.81 191 GLY A N 1
ATOM 1561 C CA . GLY A 1 191 ? 15.625 1.096 14.312 1 59.81 191 GLY A CA 1
ATOM 1562 C C . GLY A 1 191 ? 17.016 1.417 13.797 1 59.81 191 GLY A C 1
ATOM 1563 O O . GLY A 1 191 ? 17.969 1.541 14.578 1 59.81 191 GLY A O 1
ATOM 1564 N N . HIS A 1 192 ? 17.172 1.269 12.422 1 55.25 192 HIS A N 1
ATOM 1565 C CA . HIS A 1 192 ? 18.422 1.575 11.727 1 55.25 192 HIS A CA 1
ATOM 1566 C C . HIS A 1 192 ? 18.812 3.033 11.93 1 55.25 192 HIS A C 1
ATOM 1568 O O . HIS A 1 192 ? 20 3.361 11.938 1 55.25 192 HIS A O 1
ATOM 1574 N N . TYR A 1 193 ? 17.703 3.836 12.016 1 51.88 193 TYR A N 1
ATOM 1575 C CA . TYR A 1 193 ? 17.969 5.266 12.141 1 51.88 193 TYR A CA 1
ATOM 1576 C C . TYR A 1 193 ? 18.141 5.664 13.602 1 51.88 193 TYR A C 1
ATOM 1578 O O . TYR A 1 193 ? 17.453 5.145 14.484 1 51.88 193 TYR A O 1
ATOM 1586 N N . LYS A 1 194 ? 19.125 6.465 13.828 1 60.16 194 LYS A N 1
ATOM 1587 C CA . LYS A 1 194 ? 19.484 6.918 15.164 1 60.16 194 LYS A CA 1
ATOM 1588 C C . LYS A 1 194 ? 18.328 7.645 15.836 1 60.16 194 LYS A C 1
ATOM 1590 O O . LYS A 1 194 ? 17.656 8.461 15.195 1 60.16 194 LYS A O 1
ATOM 1595 N N . ASP A 1 195 ? 17.812 7.336 17.016 1 63.12 195 ASP A N 1
ATOM 1596 C CA . ASP A 1 195 ? 16.953 8.047 17.969 1 63.12 195 ASP A CA 1
ATOM 1597 C C . ASP A 1 195 ? 15.484 7.762 17.688 1 63.12 195 ASP A C 1
ATOM 1599 O O . ASP A 1 195 ? 14.617 8.578 18 1 63.12 195 ASP A O 1
ATOM 1603 N N . VAL A 1 196 ? 15.188 6.844 16.688 1 70.62 196 VAL A N 1
ATOM 1604 C CA . VAL A 1 196 ? 13.797 6.473 16.5 1 70.62 196 VAL A CA 1
ATOM 1605 C C . VAL A 1 196 ? 13.547 5.062 17.031 1 70.62 196 VAL A C 1
ATOM 1607 O O . VAL A 1 196 ? 14.32 4.141 16.75 1 70.62 196 VAL A O 1
ATOM 1610 N N . LEU A 1 197 ? 12.633 4.992 18 1 80.81 197 LEU A N 1
ATOM 1611 C CA . LEU A 1 197 ? 12.234 3.699 18.547 1 80.81 197 LEU A CA 1
ATOM 1612 C C . LEU A 1 197 ? 11.008 3.156 17.797 1 80.81 197 LEU A C 1
ATOM 1614 O O . LEU A 1 197 ? 10.133 3.924 17.406 1 80.81 197 LEU A O 1
ATOM 1618 N N . TYR A 1 198 ? 11.031 1.91 17.547 1 83.62 198 TYR A N 1
ATOM 1619 C CA . TYR A 1 198 ? 9.938 1.299 16.812 1 83.62 198 TYR A CA 1
ATOM 1620 C C . TYR A 1 198 ? 9.109 0.395 17.703 1 83.62 198 TYR A C 1
ATOM 1622 O O . TYR A 1 198 ? 9.656 -0.377 18.5 1 83.62 198 TYR A O 1
ATOM 1630 N N . LEU A 1 199 ? 7.836 0.622 17.641 1 86.25 199 LEU A N 1
ATOM 1631 C CA . LEU A 1 199 ? 6.887 -0.269 18.297 1 86.25 199 LEU A CA 1
ATOM 1632 C C . LEU A 1 199 ? 6.547 -1.457 17.406 1 86.25 199 LEU A C 1
ATOM 1634 O O . LEU A 1 199 ? 6.938 -1.493 16.234 1 86.25 199 LEU A O 1
ATOM 1638 N N . SER A 1 200 ? 5.965 -2.484 17.969 1 80.81 200 SER A N 1
ATOM 1639 C CA . SER A 1 200 ? 5.574 -3.678 17.219 1 80.81 200 SER A CA 1
ATOM 1640 C C . SER A 1 200 ? 4.703 -3.322 16.031 1 80.81 200 SER A C 1
ATOM 1642 O O . SER A 1 200 ? 3.924 -2.367 16.078 1 80.81 200 SER A O 1
ATOM 1644 N N . GLU A 1 201 ? 4.816 -4.043 15.023 1 77.5 201 GLU A N 1
ATOM 1645 C CA . GLU A 1 201 ? 4.059 -3.826 13.789 1 77.5 201 GLU A CA 1
ATOM 1646 C C . GLU A 1 201 ? 2.57 -4.086 14.008 1 77.5 201 GLU A C 1
ATOM 1648 O O . GLU A 1 201 ? 1.733 -3.615 13.234 1 77.5 201 GLU A O 1
ATOM 1653 N N . SER A 1 202 ? 2.275 -4.828 14.992 1 74.81 202 SER A N 1
ATOM 1654 C CA . SER A 1 202 ? 0.884 -5.195 15.242 1 74.81 202 SER A CA 1
ATOM 1655 C C . SER A 1 202 ? 0.152 -4.098 16 1 74.81 202 SER A C 1
ATOM 1657 O O . SER A 1 202 ? -1.066 -4.164 16.188 1 74.81 202 SER A O 1
ATOM 1659 N N . LEU A 1 203 ? 0.93 -3.111 16.344 1 81.06 203 LEU A N 1
ATOM 1660 C CA . LEU A 1 203 ? 0.34 -2.072 17.188 1 81.06 203 LEU A CA 1
ATOM 1661 C C . LEU A 1 203 ? 0 -0.835 16.359 1 81.06 203 LEU A C 1
ATOM 1663 O O . LEU A 1 203 ? 0.557 -0.633 15.273 1 81.06 203 LEU A O 1
ATOM 1667 N N . SER A 1 204 ? -1.012 -0.125 16.719 1 84.94 204 SER A N 1
ATOM 1668 C CA . SER A 1 204 ? -1.397 1.217 16.297 1 84.94 204 SER A CA 1
ATOM 1669 C C . SER A 1 204 ? -1.821 2.072 17.484 1 84.94 204 SER A C 1
ATOM 1671 O O . SER A 1 204 ? -2.068 1.553 18.562 1 84.94 204 SER A O 1
ATOM 1673 N N . ILE A 1 205 ? -1.812 3.357 17.266 1 89.75 205 ILE A N 1
ATOM 1674 C CA . ILE A 1 205 ? -2.193 4.23 18.359 1 89.75 205 ILE A CA 1
ATOM 1675 C C . ILE A 1 205 ? -3.607 3.887 18.828 1 89.75 205 ILE A C 1
ATOM 1677 O O . ILE A 1 205 ? -3.896 3.904 20.031 1 89.75 205 ILE A O 1
ATOM 1681 N N . ARG A 1 206 ? -4.406 3.588 17.922 1 86.38 206 ARG A N 1
ATOM 1682 C CA . ARG A 1 206 ? -5.773 3.209 18.266 1 86.38 206 ARG A CA 1
ATOM 1683 C C . ARG A 1 206 ? -5.797 1.933 19.094 1 86.38 206 ARG A C 1
ATOM 1685 O O . ARG A 1 206 ? -6.504 1.856 20.109 1 86.38 206 ARG A O 1
ATOM 1692 N N . LYS A 1 207 ? -5.043 0.947 18.656 1 85.31 207 LYS A N 1
ATOM 1693 C CA . LYS A 1 207 ? -4.965 -0.301 19.406 1 85.31 207 LYS A CA 1
ATOM 1694 C C . LYS A 1 207 ? -4.395 -0.066 20.812 1 85.31 207 LYS A C 1
ATOM 1696 O O . LYS A 1 207 ? -4.852 -0.67 21.781 1 85.31 207 LYS A O 1
ATOM 1701 N N . MET A 1 208 ? -3.381 0.716 20.844 1 91.38 208 MET A N 1
ATOM 1702 C CA . MET A 1 208 ? -2.793 1.056 22.141 1 91.38 208 MET A CA 1
ATOM 1703 C C . MET A 1 208 ? -3.826 1.713 23.047 1 91.38 208 MET A C 1
ATOM 1705 O O . MET A 1 208 ? -3.893 1.408 24.234 1 91.38 208 MET A O 1
ATOM 1709 N N . HIS A 1 209 ? -4.594 2.625 22.484 1 93.19 209 HIS A N 1
ATOM 1710 C CA . HIS A 1 209 ? -5.645 3.277 23.266 1 93.19 209 HIS A CA 1
ATOM 1711 C C . HIS A 1 209 ? -6.684 2.271 23.734 1 93.19 209 HIS A C 1
ATOM 1713 O O . HIS A 1 209 ? -7.145 2.338 24.875 1 93.19 209 HIS A O 1
ATOM 1719 N N . GLU A 1 210 ? -7.078 1.384 22.859 1 88.25 210 GLU A N 1
ATOM 1720 C CA . GLU A 1 210 ? -8.039 0.351 23.234 1 88.25 210 GLU A CA 1
ATOM 1721 C C . GLU A 1 210 ? -7.516 -0.503 24.391 1 88.25 210 GLU A C 1
ATOM 1723 O O . GLU A 1 210 ? -8.258 -0.834 25.312 1 88.25 210 GLU A O 1
ATOM 1728 N N . LEU A 1 211 ? -6.258 -0.938 24.266 1 89.81 211 LEU A N 1
ATOM 1729 C CA . LEU A 1 211 ? -5.625 -1.699 25.328 1 89.81 211 LEU A CA 1
ATOM 1730 C C . LEU A 1 211 ? -5.602 -0.896 26.625 1 89.81 211 LEU A C 1
ATOM 1732 O O . LEU A 1 211 ? -5.789 -1.452 27.719 1 89.81 211 LEU A O 1
ATOM 1736 N N . PHE A 1 212 ? -5.414 0.377 26.609 1 93.56 212 PHE A N 1
ATOM 1737 C CA . PHE A 1 212 ? -5.445 1.265 27.766 1 93.56 212 PHE A CA 1
ATOM 1738 C C . PHE A 1 212 ? -6.82 1.235 28.422 1 93.56 212 PHE A C 1
ATOM 1740 O O . PHE A 1 212 ? -6.918 1.127 29.656 1 93.56 212 PHE A O 1
ATOM 1747 N N . CYS A 1 213 ? -7.805 1.406 27.516 1 92.25 213 CYS A N 1
ATOM 1748 C CA . CYS A 1 213 ? -9.172 1.401 28.031 1 92.25 213 CYS A CA 1
ATOM 1749 C C . CYS A 1 213 ? -9.5 0.07 28.703 1 92.25 213 CYS A C 1
ATOM 1751 O O . CYS A 1 213 ? -10.273 0.024 29.656 1 92.25 213 CYS A O 1
ATOM 1753 N N . GLU A 1 214 ? -8.992 -1.018 28.172 1 89.81 214 GLU A N 1
ATOM 1754 C CA . GLU A 1 214 ? -9.195 -2.336 28.766 1 89.81 214 GLU A CA 1
ATOM 1755 C C . GLU A 1 214 ? -8.492 -2.447 30.109 1 89.81 214 GLU A C 1
ATOM 1757 O O . GLU A 1 214 ? -9.031 -3.031 31.062 1 89.81 214 GLU A O 1
ATOM 1762 N N . MET A 1 215 ? -7.344 -1.936 30.266 1 89.88 215 MET A N 1
ATOM 1763 C CA . MET A 1 215 ? -6.535 -1.994 31.484 1 89.88 215 MET A CA 1
ATOM 1764 C C . MET A 1 215 ? -7.082 -1.044 32.531 1 89.88 215 MET A C 1
ATOM 1766 O O . MET A 1 215 ? -7.004 -1.332 33.75 1 89.88 215 MET A O 1
ATOM 1770 N N . HIS A 1 216 ? -7.551 0.15 32.031 1 91.69 216 HIS A N 1
ATOM 1771 C CA . HIS A 1 216 ? -8.102 1.163 32.906 1 91.69 216 HIS A CA 1
ATOM 1772 C C . HIS A 1 216 ? -9.547 1.498 32.531 1 91.69 216 HIS A C 1
ATOM 1774 O O . HIS A 1 216 ? -9.82 2.588 32.031 1 91.69 216 HIS A O 1
ATOM 1780 N N . PRO A 1 217 ? -10.477 0.658 32.875 1 88.69 217 PRO A N 1
ATOM 1781 C CA . PRO A 1 217 ? -11.875 0.891 32.5 1 88.69 217 PRO A CA 1
ATOM 1782 C C . PRO A 1 217 ? -12.461 2.127 33.156 1 88.69 217 PRO A C 1
ATOM 1784 O O . PRO A 1 217 ? -13.422 2.713 32.656 1 88.69 217 PRO A O 1
ATOM 1787 N N . GLU A 1 218 ? -11.852 2.553 34.219 1 87.31 218 GLU A N 1
ATOM 1788 C CA . GLU A 1 218 ? -12.352 3.693 34.969 1 87.31 218 GLU A CA 1
ATOM 1789 C C . GLU A 1 218 ? -11.922 5.012 34.344 1 87.31 218 GLU A C 1
ATOM 1791 O O . GLU A 1 218 ? -12.492 6.062 34.625 1 87.31 218 GLU A O 1
ATOM 1796 N N . SER A 1 219 ? -10.93 4.902 33.469 1 85.94 219 SER A N 1
ATOM 1797 C CA . SER A 1 219 ? -10.391 6.121 32.875 1 85.94 219 SER A CA 1
ATOM 1798 C C . SER A 1 219 ? -11.234 6.582 31.688 1 85.94 219 SER A C 1
ATOM 1800 O O . SER A 1 219 ? -11.797 5.758 30.969 1 85.94 219 SER A O 1
ATOM 1802 N N . ASN A 1 220 ? -11.523 7.797 31.578 1 84.81 220 ASN A N 1
ATOM 1803 C CA . ASN A 1 220 ? -12.336 8.367 30.516 1 84.81 220 ASN A CA 1
ATOM 1804 C C . ASN A 1 220 ? -11.469 9.07 29.469 1 84.81 220 ASN A C 1
ATOM 1806 O O . ASN A 1 220 ? -11.867 10.094 28.922 1 84.81 220 ASN A O 1
ATOM 1810 N N . ILE A 1 221 ? -10.297 8.602 29.281 1 90.75 221 ILE A N 1
ATOM 1811 C CA . ILE A 1 221 ? -9.406 9.219 28.312 1 90.75 221 ILE A CA 1
ATOM 1812 C C . ILE A 1 221 ? -9.883 8.883 26.891 1 90.75 221 ILE A C 1
ATOM 1814 O O . ILE A 1 221 ? -9.961 7.711 26.516 1 90.75 221 ILE A O 1
ATOM 1818 N N . LYS A 1 222 ? -10.258 9.938 26.156 1 91.12 222 LYS A N 1
ATOM 1819 C CA . LYS A 1 222 ? -10.711 9.766 24.781 1 91.12 222 LYS A CA 1
ATOM 1820 C C . LYS A 1 222 ? -9.531 9.57 23.828 1 91.12 222 LYS A C 1
ATOM 1822 O O . LYS A 1 222 ? -8.391 9.914 24.172 1 91.12 222 LYS A O 1
ATOM 1827 N N . TYR A 1 223 ? -9.766 8.977 22.672 1 91.62 223 TYR A N 1
ATOM 1828 C CA . TYR A 1 223 ? -8.742 8.656 21.688 1 91.62 223 TYR A CA 1
ATOM 1829 C C . TYR A 1 223 ? -7.961 9.898 21.281 1 91.62 223 TYR A C 1
ATOM 1831 O O . TYR A 1 223 ? -6.734 9.859 21.156 1 91.62 223 TYR A O 1
ATOM 1839 N N . ASN A 1 224 ? -8.648 10.992 21.156 1 89.75 224 ASN A N 1
ATOM 1840 C CA . ASN A 1 224 ? -8 12.203 20.656 1 89.75 224 ASN A CA 1
ATOM 1841 C C . ASN A 1 224 ? -6.902 12.68 21.609 1 89.75 224 ASN A C 1
ATOM 1843 O O . ASN A 1 224 ? -5.84 13.109 21.156 1 89.75 224 ASN A O 1
ATOM 1847 N N . PHE A 1 225 ? -7.238 12.641 22.812 1 91.12 225 PHE A N 1
ATOM 1848 C CA . PHE A 1 225 ? -6.23 13.039 23.797 1 91.12 225 PHE A CA 1
ATOM 1849 C C . PHE A 1 225 ? -5.047 12.078 23.766 1 91.12 225 PHE A C 1
ATOM 1851 O O . PHE A 1 225 ? -3.893 12.508 23.781 1 91.12 225 PHE A O 1
ATOM 1858 N N . TYR A 1 226 ? -5.43 10.781 23.797 1 93.12 226 TYR A N 1
ATOM 1859 C CA . TYR A 1 226 ? -4.383 9.766 23.766 1 93.12 226 TYR A CA 1
ATOM 1860 C C . TYR A 1 226 ? -3.475 9.961 22.562 1 93.12 226 TYR A C 1
ATOM 1862 O O . TYR A 1 226 ? -2.25 9.914 22.672 1 93.12 226 TYR A O 1
ATOM 1870 N N . TYR A 1 227 ? -4.035 10.172 21.484 1 92.12 227 TYR A N 1
ATOM 1871 C CA . TYR A 1 227 ? -3.318 10.383 20.219 1 92.12 227 TYR A CA 1
ATOM 1872 C C . TYR A 1 227 ? -2.402 11.602 20.312 1 92.12 227 TYR A C 1
ATOM 1874 O O . TYR A 1 227 ? -1.227 11.523 19.953 1 92.12 227 TYR A O 1
ATOM 1882 N N . THR A 1 228 ? -2.938 12.734 20.766 1 88.06 228 THR A N 1
ATOM 1883 C CA . THR A 1 228 ? -2.172 13.969 20.875 1 88.06 228 THR A CA 1
ATOM 1884 C C . THR A 1 228 ? -1 13.789 21.844 1 88.06 228 THR A C 1
ATOM 1886 O O . THR A 1 228 ? 0.111 14.242 21.562 1 88.06 228 THR A O 1
ATOM 1889 N N . TYR A 1 229 ? -1.308 13.188 22.953 1 89.75 229 TYR A N 1
ATOM 1890 C CA . TYR A 1 229 ? -0.255 12.945 23.922 1 89.75 229 TYR A CA 1
ATOM 1891 C C . TYR A 1 229 ? 0.862 12.102 23.328 1 89.75 229 TYR A C 1
ATOM 1893 O O . TYR A 1 229 ? 2.045 12.375 23.547 1 89.75 229 TYR A O 1
ATOM 1901 N N . PHE A 1 230 ? 0.494 11.039 22.625 1 91.75 230 PHE A N 1
ATOM 1902 C CA . PHE A 1 230 ? 1.445 10.148 21.969 1 91.75 230 PHE A CA 1
ATOM 1903 C C . PHE A 1 230 ? 2.338 10.93 21.016 1 91.75 230 PHE A C 1
ATOM 1905 O O . PHE A 1 230 ? 3.561 10.773 21.031 1 91.75 230 PHE A O 1
ATOM 1912 N N . LYS A 1 231 ? 1.747 11.797 20.234 1 86.69 231 LYS A N 1
ATOM 1913 C CA . LYS A 1 231 ? 2.469 12.531 19.188 1 86.69 231 LYS A CA 1
ATOM 1914 C C . LYS A 1 231 ? 3.395 13.578 19.797 1 86.69 231 LYS A C 1
ATOM 1916 O O . LYS A 1 231 ? 4.504 13.797 19.312 1 86.69 231 LYS A O 1
ATOM 1921 N N . GLU A 1 232 ? 2.973 14.141 20.844 1 84.56 232 GLU A N 1
ATOM 1922 C CA . GLU A 1 232 ? 3.699 15.266 21.422 1 84.56 232 GLU A CA 1
ATOM 1923 C C . GLU A 1 232 ? 4.812 14.781 22.359 1 84.56 232 GLU A C 1
ATOM 1925 O O . GLU A 1 232 ? 5.844 15.438 22.484 1 84.56 232 GLU A O 1
ATOM 1930 N N . ASN A 1 233 ? 4.668 13.641 22.953 1 86.5 233 ASN A N 1
ATOM 1931 C CA . ASN A 1 233 ? 5.598 13.266 24.016 1 86.5 233 ASN A CA 1
ATOM 1932 C C . ASN A 1 233 ? 6.484 12.102 23.594 1 86.5 233 ASN A C 1
ATOM 1934 O O . ASN A 1 233 ? 7.477 11.805 24.266 1 86.5 233 ASN A O 1
ATOM 1938 N N . PHE A 1 234 ? 6.078 11.43 22.625 1 87.31 234 PHE A N 1
ATOM 1939 C CA . PHE A 1 234 ? 6.855 10.258 22.234 1 87.31 234 PHE A CA 1
ATOM 1940 C C . PHE A 1 234 ? 7.266 10.336 20.781 1 87.31 234 PHE A C 1
ATOM 1942 O O . PHE A 1 234 ? 6.512 10.836 19.938 1 87.31 234 PHE A O 1
ATOM 1949 N N . ASN A 1 235 ? 8.461 9.867 20.562 1 81.75 235 ASN A N 1
ATOM 1950 C CA . ASN A 1 235 ? 8.953 9.734 19.188 1 81.75 235 ASN A CA 1
ATOM 1951 C C . ASN A 1 235 ? 9.031 8.273 18.766 1 81.75 235 ASN A C 1
ATOM 1953 O O . ASN A 1 235 ? 10.109 7.773 18.422 1 81.75 235 ASN A O 1
ATOM 1957 N N . PHE A 1 236 ? 7.906 7.586 18.844 1 85.62 236 PHE A N 1
ATOM 1958 C CA . PHE A 1 236 ? 7.812 6.18 18.469 1 85.62 236 PHE A CA 1
ATOM 1959 C C . PHE A 1 236 ? 7.289 6.043 17.047 1 85.62 236 PHE A C 1
ATOM 1961 O O . PHE A 1 236 ? 6.48 6.855 16.594 1 85.62 236 PHE A O 1
ATOM 1968 N N . ARG A 1 237 ? 7.84 5.133 16.344 1 83.5 237 ARG A N 1
ATOM 1969 C CA . ARG A 1 237 ? 7.293 4.727 15.062 1 83.5 237 ARG A CA 1
ATOM 1970 C C . ARG A 1 237 ? 6.836 3.273 15.094 1 83.5 237 ARG A C 1
ATOM 1972 O O . ARG A 1 237 ? 7.23 2.512 15.977 1 83.5 237 ARG A O 1
ATOM 1979 N N . PHE A 1 238 ? 5.852 2.967 14.328 1 82.69 238 PHE A N 1
ATOM 1980 C CA . PHE A 1 238 ? 5.371 1.592 14.258 1 82.69 238 PHE A CA 1
ATOM 1981 C C . PHE A 1 238 ? 6.152 0.797 13.219 1 82.69 238 PHE A C 1
ATOM 1983 O O . PHE A 1 238 ? 6.402 1.288 12.117 1 82.69 238 PHE A O 1
ATOM 1990 N N . GLY A 1 239 ? 6.652 -0.336 13.664 1 74.44 239 GLY A N 1
ATOM 1991 C CA . GLY A 1 239 ? 7.434 -1.177 12.773 1 74.44 239 GLY A CA 1
ATOM 1992 C C . GLY A 1 239 ? 6.625 -1.733 11.617 1 74.44 239 GLY A C 1
ATOM 1993 O O . GLY A 1 239 ? 5.391 -1.739 11.656 1 74.44 239 GLY A O 1
ATOM 1994 N N . ARG A 1 240 ? 7.273 -2.08 10.492 1 74.56 240 ARG A N 1
ATOM 1995 C CA . ARG A 1 240 ? 6.66 -2.77 9.367 1 74.56 240 ARG A CA 1
ATOM 1996 C C . ARG A 1 240 ? 6.848 -4.277 9.477 1 74.56 240 ARG A C 1
ATOM 1998 O O . ARG A 1 240 ? 7.883 -4.746 9.953 1 74.56 240 ARG A O 1
ATOM 2005 N N . PRO A 1 241 ? 5.844 -5.012 9.141 1 74.44 241 PRO A N 1
ATOM 2006 C CA . PRO A 1 241 ? 6.023 -6.469 9.164 1 74.44 241 PRO A CA 1
ATOM 2007 C C . PRO A 1 241 ? 7.188 -6.934 8.289 1 74.44 241 PRO A C 1
ATOM 2009 O O . PRO A 1 241 ? 7.355 -6.445 7.168 1 74.44 241 PRO A O 1
ATOM 2012 N N . PRO A 1 242 ? 8.055 -7.711 8.992 1 72.06 242 PRO A N 1
ATOM 2013 C CA . PRO A 1 242 ? 9.172 -8.203 8.188 1 72.06 242 PRO A CA 1
ATOM 2014 C C . PRO A 1 242 ? 8.711 -9.102 7.035 1 72.06 242 PRO A C 1
ATOM 2016 O O . PRO A 1 242 ? 7.727 -9.828 7.172 1 72.06 242 PRO A O 1
ATOM 2019 N N . SER A 1 243 ? 9.258 -8.789 5.895 1 74 243 SER A N 1
ATOM 2020 C CA . SER A 1 243 ? 9.016 -9.672 4.754 1 74 243 SER A CA 1
ATOM 2021 C C . SER A 1 243 ? 10.25 -10.492 4.41 1 74 243 SER A C 1
ATOM 2023 O O . SER A 1 243 ? 11.383 -10 4.527 1 74 243 SER A O 1
ATOM 2025 N N . ASP A 1 244 ? 10.273 -11.859 4.215 1 75.19 244 ASP A N 1
ATOM 2026 C CA . ASP A 1 244 ? 11.344 -12.727 3.721 1 75.19 244 ASP A CA 1
ATOM 2027 C C . ASP A 1 244 ? 12.461 -12.859 4.75 1 75.19 244 ASP A C 1
ATOM 2029 O O . ASP A 1 244 ? 13.625 -12.594 4.441 1 75.19 244 ASP A O 1
ATOM 2033 N N . THR A 1 245 ? 12.102 -13.242 5.934 1 81.31 245 THR A N 1
ATOM 2034 C CA . THR A 1 245 ? 13.094 -13.438 6.988 1 81.31 245 THR A CA 1
ATOM 2035 C C . THR A 1 245 ? 13.938 -14.68 6.711 1 81.31 245 THR A C 1
ATOM 2037 O O . THR A 1 245 ? 13.508 -15.578 5.98 1 81.31 245 THR A O 1
ATOM 2040 N N . CYS A 1 246 ? 15.148 -14.664 7.172 1 88.75 246 CYS A N 1
ATOM 2041 C CA . CYS A 1 246 ? 16.094 -15.758 6.992 1 88.75 246 CYS A CA 1
ATOM 2042 C C . CYS A 1 246 ? 15.578 -17.047 7.633 1 88.75 246 CYS A C 1
ATOM 2044 O O . CYS A 1 246 ? 15.125 -17.031 8.781 1 88.75 246 CYS A O 1
ATOM 2046 N N . ASN A 1 247 ? 15.641 -18.141 6.883 1 87.75 247 ASN A N 1
ATOM 2047 C CA . ASN A 1 247 ? 15.18 -19.438 7.371 1 87.75 247 ASN A CA 1
ATOM 2048 C C . ASN A 1 247 ? 15.961 -19.891 8.609 1 87.75 247 ASN A C 1
ATOM 2050 O O . ASN A 1 247 ? 15.359 -20.312 9.594 1 87.75 247 ASN A O 1
ATOM 2054 N N . THR A 1 248 ? 17.266 -19.719 8.523 1 89.62 248 THR A N 1
ATOM 2055 C CA . THR A 1 248 ? 18.141 -20.156 9.609 1 89.62 248 THR A CA 1
ATOM 2056 C C . THR A 1 248 ? 17.859 -19.344 10.875 1 89.62 248 THR A C 1
ATOM 2058 O O . THR A 1 248 ? 17.812 -19.891 11.977 1 89.62 248 THR A O 1
ATOM 2061 N N . CYS A 1 249 ? 17.688 -18.062 10.656 1 87.75 249 CYS A N 1
ATOM 2062 C CA . CYS A 1 249 ? 17.406 -17.203 11.797 1 87.75 249 CYS A CA 1
ATOM 2063 C C . CYS A 1 249 ? 16.094 -17.594 12.461 1 87.75 249 CYS A C 1
ATOM 2065 O O . CYS A 1 249 ? 16.016 -17.688 13.688 1 87.75 249 CYS A O 1
ATOM 2067 N N . GLU A 1 250 ? 15.078 -17.812 11.672 1 87.31 250 GLU A N 1
ATOM 2068 C CA . GLU A 1 250 ? 13.75 -18.141 12.188 1 87.31 250 GLU A CA 1
ATOM 2069 C C . GLU A 1 250 ? 13.758 -19.484 12.914 1 87.31 250 GLU A C 1
ATOM 2071 O O . GLU A 1 250 ? 13.141 -19.625 13.969 1 87.31 250 GLU A O 1
ATOM 2076 N N . GLU A 1 251 ? 14.445 -20.469 12.367 1 88.06 251 GLU A N 1
ATOM 2077 C CA . GLU A 1 251 ? 14.539 -21.797 12.977 1 88.06 251 GLU A CA 1
ATOM 2078 C C . GLU A 1 251 ? 15.25 -21.734 14.32 1 88.06 251 GLU A C 1
ATOM 2080 O O . GLU A 1 251 ? 14.797 -22.344 15.297 1 88.06 251 GLU A O 1
ATOM 2085 N N . LYS A 1 252 ? 16.344 -21.062 14.344 1 89.69 252 LYS A N 1
ATOM 2086 C CA . LYS A 1 252 ? 17.125 -20.984 15.578 1 89.69 252 LYS A CA 1
ATOM 2087 C C . LYS A 1 252 ? 16.359 -20.203 16.656 1 89.69 252 LYS A C 1
ATOM 2089 O O . LYS A 1 252 ? 16.406 -20.578 17.828 1 89.69 252 LYS A O 1
ATOM 2094 N N . MET A 1 253 ? 15.656 -19.188 16.234 1 86.56 253 MET A N 1
ATOM 2095 C CA . MET A 1 253 ? 14.875 -18.422 17.203 1 86.56 253 MET A CA 1
ATOM 2096 C C . MET A 1 253 ? 13.766 -19.266 17.797 1 86.56 253 MET A C 1
ATOM 2098 O O . MET A 1 253 ? 13.492 -19.188 19 1 86.56 253 MET A O 1
ATOM 2102 N N . LYS A 1 254 ? 13.141 -20.031 16.969 1 86.44 254 LYS A N 1
ATOM 2103 C CA . LYS A 1 254 ? 12.109 -20.953 17.453 1 86.44 254 LYS A CA 1
ATOM 2104 C C . LYS A 1 254 ? 12.672 -21.922 18.484 1 86.44 254 LYS A C 1
ATOM 2106 O O . LYS A 1 254 ? 12.062 -22.156 19.516 1 86.44 254 LYS A O 1
ATOM 2111 N N . ARG A 1 255 ? 13.844 -22.469 18.188 1 87.44 255 ARG A N 1
ATOM 2112 C CA . ARG A 1 255 ? 14.469 -23.438 19.078 1 87.44 255 ARG A CA 1
ATOM 2113 C C . ARG A 1 255 ? 14.867 -22.797 20.406 1 87.44 255 ARG A C 1
ATOM 2115 O O . ARG A 1 255 ? 14.75 -23.406 21.453 1 87.44 255 ARG A O 1
ATOM 2122 N N . ILE A 1 256 ? 15.266 -21.594 20.312 1 88.5 256 ILE A N 1
ATOM 2123 C CA . ILE A 1 256 ? 15.672 -20.859 21.5 1 88.5 256 ILE A CA 1
ATOM 2124 C C . ILE A 1 256 ? 14.461 -20.625 22.406 1 88.5 256 ILE A C 1
ATOM 2126 O O . ILE A 1 256 ? 14.57 -20.672 23.641 1 88.5 256 ILE A O 1
ATOM 2130 N N . ARG A 1 257 ? 13.328 -20.469 21.812 1 85.38 257 ARG A N 1
ATOM 2131 C CA . ARG A 1 257 ? 12.125 -20.141 22.562 1 85.38 257 ARG A CA 1
ATOM 2132 C C . ARG A 1 257 ? 11.367 -21.406 22.969 1 85.38 257 ARG A C 1
ATOM 2134 O O . ARG A 1 257 ? 10.367 -21.344 23.672 1 85.38 257 ARG A O 1
ATOM 2141 N N . ASP A 1 258 ? 11.797 -22.516 22.5 1 87 258 ASP A N 1
ATOM 2142 C CA . ASP A 1 258 ? 11.133 -23.781 22.781 1 87 258 ASP A CA 1
ATOM 2143 C C . ASP A 1 258 ? 11.305 -24.172 24.25 1 87 258 ASP A C 1
ATOM 2145 O O . ASP A 1 258 ? 12.43 -24.406 24.703 1 87 258 ASP A O 1
ATOM 2149 N N . PRO A 1 259 ? 10.211 -24.281 24.969 1 84.81 259 PRO A N 1
ATOM 2150 C CA . PRO A 1 259 ? 10.32 -24.594 26.406 1 84.81 259 PRO A CA 1
ATOM 2151 C C . PRO A 1 259 ? 10.719 -26.047 26.656 1 84.81 259 PRO A C 1
ATOM 2153 O O . PRO A 1 259 ? 11.156 -26.391 27.766 1 84.81 259 PRO A O 1
ATOM 2156 N N . ARG A 1 260 ? 10.664 -26.953 25.75 1 86.69 260 ARG A N 1
ATOM 2157 C CA . ARG A 1 260 ? 10.977 -28.375 25.938 1 86.69 260 ARG A CA 1
ATOM 2158 C C . ARG A 1 260 ? 12.484 -28.609 25.953 1 86.69 260 ARG A C 1
ATOM 2160 O O . ARG A 1 260 ? 12.961 -29.625 26.453 1 86.69 260 ARG A O 1
ATOM 2167 N N . LEU A 1 261 ? 13.273 -27.594 25.328 1 87.25 261 LEU A N 1
ATOM 2168 C CA . LEU A 1 261 ? 14.727 -27.734 25.234 1 87.25 261 LEU A CA 1
ATOM 2169 C C . LEU A 1 261 ? 15.391 -27.328 26.547 1 87.25 261 LEU A C 1
ATOM 2171 O O . LEU A 1 261 ? 14.945 -26.391 27.219 1 87.25 261 LEU A O 1
ATOM 2175 N N . ASN A 1 262 ? 16.438 -28.094 26.859 1 89.5 262 ASN A N 1
ATOM 2176 C CA . ASN A 1 262 ? 17.172 -27.766 28.062 1 89.5 262 ASN A CA 1
ATOM 2177 C C . ASN A 1 262 ? 17.969 -26.484 27.922 1 89.5 262 ASN A C 1
ATOM 2179 O O . ASN A 1 262 ? 18.156 -25.984 26.797 1 89.5 262 ASN A O 1
ATOM 2183 N N . GLU A 1 263 ? 18.297 -25.906 28.953 1 88.75 263 GLU A N 1
ATOM 2184 C CA . GLU A 1 263 ? 18.969 -24.609 28.969 1 88.75 263 GLU A CA 1
ATOM 2185 C C . GLU A 1 263 ? 20.297 -24.656 28.219 1 88.75 263 GLU A C 1
ATOM 2187 O O . GLU A 1 263 ? 20.672 -23.703 27.547 1 88.75 263 GLU A O 1
ATOM 2192 N N . ASN A 1 264 ? 21.016 -25.766 28.344 1 89.5 264 ASN A N 1
ATOM 2193 C CA . ASN A 1 264 ? 22.281 -25.891 27.641 1 89.5 264 ASN A CA 1
ATOM 2194 C C . ASN A 1 264 ? 22.078 -25.922 26.125 1 89.5 264 ASN A C 1
ATOM 2196 O O . ASN A 1 264 ? 22.828 -25.297 25.375 1 89.5 264 ASN A O 1
ATOM 2200 N N . ALA A 1 265 ? 21.094 -26.656 25.781 1 91.12 265 ALA A N 1
ATOM 2201 C CA . ALA A 1 265 ? 20.781 -26.734 24.359 1 91.12 265 ALA A CA 1
ATOM 2202 C C . ALA A 1 265 ? 20.359 -25.375 23.812 1 91.12 265 ALA A C 1
ATOM 2204 O O . ALA A 1 265 ? 20.719 -25.016 22.688 1 91.12 265 ALA A O 1
ATOM 2205 N N . LYS A 1 266 ? 19.656 -24.656 24.609 1 91.31 266 LYS A N 1
ATOM 2206 C CA . LYS A 1 266 ? 19.234 -23.312 24.219 1 91.31 266 LYS A CA 1
ATOM 2207 C C . LYS A 1 266 ? 20.453 -22.391 24.078 1 91.31 266 LYS A C 1
ATOM 2209 O O . LYS A 1 266 ? 20.5 -21.578 23.156 1 91.31 266 LYS A O 1
ATOM 2214 N N . LYS A 1 267 ? 21.375 -22.531 24.906 1 91.12 267 LYS A N 1
ATOM 2215 C CA . LYS A 1 267 ? 22.578 -21.719 24.859 1 91.12 267 LYS A CA 1
ATOM 2216 C C . LYS A 1 267 ? 23.391 -22 23.594 1 91.12 267 LYS A C 1
ATOM 2218 O O . LYS A 1 267 ? 23.922 -21.078 22.969 1 91.12 267 LYS A O 1
ATOM 2223 N N . VAL A 1 268 ? 23.438 -23.25 23.297 1 91.75 268 VAL A N 1
ATOM 2224 C CA . VAL A 1 268 ? 24.156 -23.641 22.094 1 91.75 268 VAL A CA 1
ATOM 2225 C C . VAL A 1 268 ? 23.469 -23.062 20.859 1 91.75 268 VAL A C 1
ATOM 2227 O O . VAL A 1 268 ? 24.125 -22.531 19.969 1 91.75 268 VAL A O 1
ATOM 2230 N N . CYS A 1 269 ? 22.219 -23.203 20.875 1 91.69 269 CYS A N 1
ATOM 2231 C CA . CYS A 1 269 ? 21.453 -22.672 19.766 1 91.69 269 CYS A CA 1
ATOM 2232 C C . CYS A 1 269 ? 21.609 -21.156 19.672 1 91.69 269 CYS A C 1
ATOM 2234 O O . CYS A 1 269 ? 21.703 -20.594 18.578 1 91.69 269 CYS A O 1
ATOM 2236 N N . ALA A 1 270 ? 21.578 -20.531 20.766 1 91.88 270 ALA A N 1
ATOM 2237 C CA . ALA A 1 270 ? 21.75 -19.094 20.812 1 91.88 270 ALA A CA 1
ATOM 2238 C C . ALA A 1 270 ? 23.125 -18.688 20.281 1 91.88 270 ALA A C 1
ATOM 2240 O O . ALA A 1 270 ? 23.266 -17.688 19.578 1 91.88 270 ALA A O 1
ATOM 2241 N N . ALA A 1 271 ? 24.125 -19.469 20.609 1 91.94 271 ALA A N 1
ATOM 2242 C CA . ALA A 1 271 ? 25.469 -19.203 20.125 1 91.94 271 ALA A CA 1
ATOM 2243 C C . ALA A 1 271 ? 25.547 -19.359 18.609 1 91.94 271 ALA A C 1
ATOM 2245 O O . ALA A 1 271 ? 26.188 -18.547 17.938 1 91.94 271 ALA A O 1
ATOM 2246 N N . GLU A 1 272 ? 24.953 -20.391 18.172 1 92.62 272 GLU A N 1
ATOM 2247 C CA . GLU A 1 272 ? 24.906 -20.609 16.719 1 92.62 272 GLU A CA 1
ATOM 2248 C C . GLU A 1 272 ? 24.188 -19.484 16 1 92.62 272 GLU A C 1
ATOM 2250 O O . GLU A 1 272 ? 24.594 -19.062 14.914 1 92.62 272 GLU A O 1
ATOM 2255 N N . PHE A 1 273 ? 23.125 -19.109 16.703 1 92.25 273 PHE A N 1
ATOM 2256 C CA . PHE A 1 273 ? 22.359 -17.984 16.156 1 92.25 273 PHE A CA 1
ATOM 2257 C C . PHE A 1 273 ? 23.203 -16.734 16.078 1 92.25 273 PHE A C 1
ATOM 2259 O O . PHE A 1 273 ? 23.234 -16.047 15.039 1 92.25 273 PHE A O 1
ATOM 2266 N N . MET A 1 274 ? 23.891 -16.406 17.062 1 92.06 274 MET A N 1
ATOM 2267 C CA . MET A 1 274 ? 24.75 -15.219 17.109 1 92.06 274 MET A CA 1
ATOM 2268 C C . MET A 1 274 ? 25.875 -15.32 16.078 1 92.06 274 MET A C 1
ATOM 2270 O O . MET A 1 274 ? 26.219 -14.328 15.438 1 92.06 274 MET A O 1
ATOM 2274 N N . LEU A 1 275 ? 26.422 -16.5 15.953 1 91.62 275 LEU A N 1
ATOM 2275 C CA . LEU A 1 275 ? 27.469 -16.719 14.961 1 91.62 275 LEU A CA 1
ATOM 2276 C C . LEU A 1 275 ? 26.938 -16.5 13.555 1 91.62 275 LEU A C 1
ATOM 2278 O O . LEU A 1 275 ? 27.609 -15.867 12.727 1 91.62 275 LEU A O 1
ATOM 2282 N N . HIS A 1 276 ? 25.797 -17.031 13.336 1 91.75 276 HIS A N 1
ATOM 2283 C CA . HIS A 1 276 ? 25.156 -16.844 12.031 1 91.75 276 HIS A CA 1
ATOM 2284 C C . HIS A 1 276 ? 24.953 -15.367 11.734 1 91.75 276 HIS A C 1
ATOM 2286 O O . HIS A 1 276 ? 25.25 -14.898 10.633 1 91.75 276 HIS A O 1
ATOM 2292 N N . LYS A 1 277 ? 24.453 -14.633 12.688 1 90.88 277 LYS A N 1
ATOM 2293 C CA . LYS A 1 277 ? 24.188 -13.203 12.531 1 90.88 277 LYS A CA 1
ATOM 2294 C C . LYS A 1 277 ? 25.484 -12.43 12.312 1 90.88 277 LYS A C 1
ATOM 2296 O O . LYS A 1 277 ? 25.547 -11.508 11.5 1 90.88 277 LYS A O 1
ATOM 2301 N N . ARG A 1 278 ? 26.469 -12.789 13.016 1 90.5 278 ARG A N 1
ATOM 2302 C CA . ARG A 1 278 ? 27.766 -12.125 12.883 1 90.5 278 ARG A CA 1
ATOM 2303 C C . ARG A 1 278 ? 28.359 -12.359 11.492 1 90.5 278 ARG A C 1
ATOM 2305 O O . ARG A 1 278 ? 28.906 -11.438 10.891 1 90.5 278 ARG A O 1
ATOM 2312 N N . ARG A 1 279 ? 28.266 -13.57 11.086 1 90.81 279 ARG A N 1
ATOM 2313 C CA . ARG A 1 279 ? 28.734 -13.891 9.742 1 90.81 279 ARG A CA 1
ATOM 2314 C C . ARG A 1 279 ? 27.984 -13.102 8.688 1 90.81 279 ARG A C 1
ATOM 2316 O O . ARG A 1 279 ? 28.578 -12.602 7.727 1 90.81 279 ARG A O 1
ATOM 2323 N N . ALA A 1 280 ? 26.672 -13.023 8.906 1 92.12 280 ALA A N 1
ATOM 2324 C CA . ALA A 1 280 ? 25.859 -12.258 7.977 1 92.12 280 ALA A CA 1
ATOM 2325 C C . ALA A 1 280 ? 26.234 -10.781 7.996 1 92.12 280 ALA A C 1
ATOM 2327 O O . ALA A 1 280 ? 26.297 -10.133 6.949 1 92.12 280 ALA A O 1
ATOM 2328 N N . LYS A 1 281 ? 26.562 -10.258 9.117 1 91.31 281 LYS A N 1
ATOM 2329 C CA . LYS A 1 281 ? 26.891 -8.852 9.289 1 91.31 281 LYS A CA 1
ATOM 2330 C C . LYS A 1 281 ? 28.219 -8.516 8.609 1 91.31 281 LYS A C 1
ATOM 2332 O O . LYS A 1 281 ? 28.438 -7.371 8.188 1 91.31 281 LYS A O 1
ATOM 2337 N N . ARG A 1 282 ? 29.094 -9.492 8.508 1 92.88 282 ARG A N 1
ATOM 2338 C CA . ARG A 1 282 ? 30.406 -9.266 7.902 1 92.88 282 ARG A CA 1
ATOM 2339 C C . ARG A 1 282 ? 30.266 -8.836 6.445 1 92.88 282 ARG A C 1
ATOM 2341 O O . ARG A 1 282 ? 31.062 -8.039 5.945 1 92.88 282 ARG A O 1
ATOM 2348 N N . PHE A 1 283 ? 29.344 -9.398 5.793 1 94.69 283 PHE A N 1
ATOM 2349 C CA . PHE A 1 283 ? 29.078 -9 4.414 1 94.69 283 PHE A CA 1
ATOM 2350 C C . PHE A 1 283 ? 28.734 -7.516 4.332 1 94.69 283 PHE A C 1
ATOM 2352 O O . PHE A 1 283 ? 29.312 -6.789 3.525 1 94.69 283 PHE A O 1
ATOM 2359 N N . TYR A 1 284 ? 27.906 -7.086 5.184 1 94 284 TYR A N 1
ATOM 2360 C CA . TYR A 1 284 ? 27.453 -5.699 5.16 1 94 284 TYR A CA 1
ATOM 2361 C C . TYR A 1 284 ? 28.547 -4.762 5.68 1 94 284 TYR A C 1
ATOM 2363 O O . TYR A 1 284 ? 28.672 -3.629 5.207 1 94 284 TYR A O 1
ATOM 2371 N N . SER A 1 285 ? 29.297 -5.238 6.617 1 93.19 285 SER A N 1
ATOM 2372 C CA . SER A 1 285 ? 30.438 -4.449 7.082 1 93.19 285 SER A CA 1
ATOM 2373 C C . SER A 1 285 ? 31.469 -4.258 5.973 1 93.19 285 SER A C 1
ATOM 2375 O O . SER A 1 285 ? 32.031 -3.166 5.816 1 93.19 285 SER A O 1
ATOM 2377 N N . SER A 1 286 ? 31.703 -5.332 5.262 1 95.19 286 SER A N 1
ATOM 2378 C CA . SER A 1 286 ? 32.625 -5.242 4.141 1 95.19 286 SER A CA 1
ATOM 2379 C C . SER A 1 286 ? 32.125 -4.273 3.078 1 95.19 286 SER A C 1
ATOM 2381 O O . SER A 1 286 ? 32.906 -3.525 2.488 1 95.19 286 SER A O 1
ATOM 2383 N N . MET A 1 287 ? 30.906 -4.332 2.861 1 96.12 287 MET A N 1
ATOM 2384 C CA . MET A 1 287 ?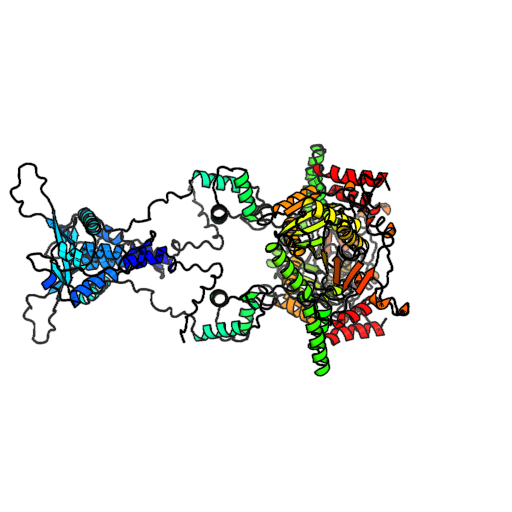 30.297 -3.422 1.89 1 96.12 287 MET A CA 1
ATOM 2385 C C . MET A 1 287 ? 30.406 -1.975 2.357 1 96.12 287 MET A C 1
ATOM 2387 O O . MET A 1 287 ? 30.781 -1.094 1.582 1 96.12 287 MET A O 1
ATOM 2391 N N . ALA A 1 288 ? 30.125 -1.746 3.602 1 94.12 288 ALA A N 1
ATOM 2392 C CA . ALA A 1 288 ? 30.234 -0.408 4.18 1 94.12 288 ALA A CA 1
ATOM 2393 C C . ALA A 1 288 ? 31.672 0.093 4.125 1 94.12 288 ALA A C 1
ATOM 2395 O O . ALA A 1 288 ? 31.922 1.254 3.791 1 94.12 288 ALA A O 1
ATOM 2396 N N . ASN A 1 289 ? 32.562 -0.792 4.477 1 93.69 289 ASN A N 1
ATOM 2397 C CA . ASN A 1 289 ? 33.969 -0.452 4.41 1 93.69 289 ASN A CA 1
ATOM 2398 C C . ASN A 1 289 ? 34.406 -0.112 2.986 1 93.69 289 ASN A C 1
ATOM 2400 O O . ASN A 1 289 ? 35.156 0.839 2.77 1 93.69 289 ASN A O 1
ATOM 2404 N N . SER A 1 290 ? 33.969 -0.895 2.07 1 95.81 290 SER A N 1
ATOM 2405 C CA . SER A 1 290 ? 34.281 -0.644 0.67 1 95.81 290 SER A CA 1
ATOM 2406 C C . SER A 1 290 ? 33.75 0.7 0.205 1 95.81 290 SER A C 1
ATOM 2408 O O . SER A 1 290 ? 34.375 1.391 -0.598 1 95.81 290 SER A O 1
ATOM 2410 N N . LYS A 1 291 ? 32.594 1.017 0.659 1 95.75 291 LYS A N 1
ATOM 2411 C CA . LYS A 1 291 ? 32 2.318 0.337 1 95.75 291 LYS A CA 1
ATOM 2412 C C . LYS A 1 291 ? 32.875 3.453 0.884 1 95.75 291 LYS A C 1
ATOM 2414 O O . LYS A 1 291 ? 33.156 4.418 0.172 1 95.75 291 LYS A O 1
ATOM 2419 N N . GLU A 1 292 ? 33.344 3.273 2.096 1 94.44 292 GLU A N 1
ATOM 2420 C CA . GLU A 1 292 ? 34.188 4.289 2.73 1 94.44 292 GLU A CA 1
ATOM 2421 C C . GLU A 1 292 ? 35.531 4.41 2.027 1 94.44 292 GLU A C 1
ATOM 2423 O O . GLU A 1 292 ? 36 5.52 1.76 1 94.44 292 GLU A O 1
ATOM 2428 N N . VAL A 1 293 ? 36.094 3.312 1.72 1 95.12 293 VAL A N 1
ATOM 2429 C CA . VAL A 1 293 ? 37.406 3.299 1.064 1 95.12 293 VAL A CA 1
ATOM 2430 C C . VAL A 1 293 ? 37.281 3.896 -0.336 1 95.12 293 VAL A C 1
ATOM 2432 O O . VAL A 1 293 ? 38.188 4.605 -0.792 1 95.12 293 VAL A O 1
ATOM 2435 N N . SER A 1 294 ? 36.219 3.586 -1.004 1 95.56 294 SER A N 1
ATOM 2436 C CA . SER A 1 294 ? 36 4.105 -2.35 1 95.56 294 SER A CA 1
ATOM 2437 C C . SER A 1 294 ? 35.906 5.625 -2.348 1 95.56 294 SER A C 1
ATOM 2439 O O . SER A 1 294 ? 36.344 6.285 -3.297 1 95.56 294 SER A O 1
ATOM 2441 N N . LYS A 1 295 ? 35.406 6.121 -1.333 1 93.75 295 LYS A N 1
ATOM 2442 C CA . LYS A 1 295 ? 35.219 7.566 -1.234 1 93.75 295 LYS A CA 1
ATOM 2443 C C . LYS A 1 295 ? 36.562 8.242 -0.874 1 93.75 295 LYS A C 1
ATOM 2445 O O . LYS A 1 295 ? 36.844 9.359 -1.327 1 93.75 295 LYS A O 1
ATOM 2450 N N . GLN A 1 296 ? 37.344 7.578 -0.114 1 93 296 GLN A N 1
ATOM 2451 C CA . GLN A 1 296 ? 38.594 8.148 0.396 1 93 296 GLN A CA 1
ATOM 2452 C C . GLN A 1 296 ? 39.719 7.957 -0.595 1 93 296 GLN A C 1
ATOM 2454 O O . GLN A 1 296 ? 40.625 8.812 -0.709 1 93 296 GLN A O 1
ATOM 2459 N N . ASN A 1 297 ? 39.688 6.77 -1.158 1 89.88 297 ASN A N 1
ATOM 2460 C CA . ASN A 1 297 ? 40.781 6.375 -2.043 1 89.88 297 ASN A CA 1
ATOM 2461 C C . ASN A 1 297 ? 40.312 6.254 -3.49 1 89.88 297 ASN A C 1
ATOM 2463 O O . ASN A 1 297 ? 39.281 5.641 -3.766 1 89.88 297 ASN A O 1
ATOM 2467 N N . ASN A 1 298 ? 41.094 6.844 -4.367 1 91.19 298 ASN A N 1
ATOM 2468 C CA . ASN A 1 298 ? 40.719 6.797 -5.77 1 91.19 298 ASN A CA 1
ATOM 2469 C C . ASN A 1 298 ? 41.188 5.516 -6.445 1 91.19 298 ASN A C 1
ATOM 2471 O O . ASN A 1 298 ? 40.812 5.238 -7.59 1 91.19 298 ASN A O 1
ATOM 2475 N N . ASN A 1 299 ? 41.844 4.664 -5.738 1 95.88 299 ASN A N 1
ATOM 2476 C CA . ASN A 1 299 ? 42.406 3.445 -6.332 1 95.88 299 ASN A CA 1
ATOM 2477 C C . ASN A 1 299 ? 41.469 2.248 -6.074 1 95.88 299 ASN A C 1
ATOM 2479 O O . ASN A 1 299 ? 41.688 1.167 -6.625 1 95.88 299 ASN A O 1
ATOM 2483 N N . THR A 1 300 ? 40.5 2.424 -5.227 1 97.06 300 THR A N 1
ATOM 2484 C CA . THR A 1 300 ? 39.594 1.335 -4.895 1 97.06 300 THR A CA 1
ATOM 2485 C C . THR A 1 300 ? 38.125 1.724 -5.207 1 97.06 300 THR A C 1
ATOM 2487 O O . THR A 1 300 ? 37.719 2.857 -4.953 1 97.06 300 THR A O 1
ATOM 2490 N N . LEU A 1 301 ? 37.406 0.822 -5.801 1 98.06 301 LEU A N 1
ATOM 2491 C CA . LEU A 1 301 ? 36 1.08 -6.129 1 98.06 301 LEU A CA 1
ATOM 2492 C C . LEU A 1 301 ? 35.125 -0.113 -5.758 1 98.06 301 LEU A C 1
ATOM 2494 O O . LEU A 1 301 ? 35.5 -1.262 -6.008 1 98.06 301 LEU A O 1
ATOM 2498 N N . GLY A 1 302 ? 34.031 0.201 -5.078 1 98.12 302 GLY A N 1
ATOM 2499 C CA . GLY A 1 302 ? 33.062 -0.825 -4.785 1 98.12 302 GLY A CA 1
ATOM 2500 C C . GLY A 1 302 ? 31.859 -0.792 -5.723 1 98.12 302 GLY A C 1
ATOM 2501 O O . GLY A 1 302 ? 31.328 0.279 -6.023 1 98.12 302 GLY A O 1
ATOM 2502 N N . LEU A 1 303 ? 31.438 -1.992 -6.246 1 98.5 303 LEU A N 1
ATOM 2503 C CA . LEU A 1 303 ? 30.266 -2.127 -7.098 1 98.5 303 LEU A CA 1
ATOM 2504 C C . LEU A 1 303 ? 29.328 -3.205 -6.562 1 98.5 303 LEU A C 1
ATOM 2506 O O . LEU A 1 303 ? 29.781 -4.219 -6.027 1 98.5 303 LEU A O 1
ATOM 2510 N N . VAL A 1 304 ? 28.078 -2.973 -6.68 1 98.56 304 VAL A N 1
ATOM 2511 C CA . VAL A 1 304 ? 27.047 -3.934 -6.332 1 98.56 304 VAL A CA 1
ATOM 2512 C C . VAL A 1 304 ? 26.156 -4.203 -7.551 1 98.56 304 VAL A C 1
ATOM 2514 O O . VAL A 1 304 ? 25.828 -3.279 -8.297 1 98.56 304 VAL A O 1
ATOM 2517 N N . PHE A 1 305 ? 25.828 -5.402 -7.836 1 98.06 305 PHE A N 1
ATOM 2518 C CA . PHE A 1 305 ? 24.984 -5.652 -9 1 98.06 305 PHE A CA 1
ATOM 2519 C C . PHE A 1 305 ? 23.969 -6.75 -8.711 1 98.06 305 PHE A C 1
ATOM 2521 O O . PHE A 1 305 ? 24.203 -7.613 -7.859 1 98.06 305 PHE A O 1
ATOM 2528 N N . ASP A 1 306 ? 22.828 -6.66 -9.289 1 96.5 306 ASP A N 1
ATOM 2529 C CA . ASP A 1 306 ? 21.719 -7.586 -9.078 1 96.5 306 ASP A CA 1
ATOM 2530 C C . ASP A 1 306 ? 20.656 -7.438 -10.164 1 96.5 306 ASP A C 1
ATOM 2532 O O . ASP A 1 306 ? 20.609 -6.418 -10.859 1 96.5 306 ASP A O 1
ATOM 2536 N N . PHE A 1 307 ? 19.844 -8.484 -10.328 1 96.69 307 PHE A N 1
ATOM 2537 C CA . PHE A 1 307 ? 18.688 -8.43 -11.227 1 96.69 307 PHE A CA 1
ATOM 2538 C C . PHE A 1 307 ? 17.438 -7.977 -10.477 1 96.69 307 PHE A C 1
ATOM 2540 O O . PHE A 1 307 ? 17.219 -8.375 -9.328 1 96.69 307 PHE A O 1
ATOM 2547 N N . MET A 1 308 ? 16.672 -7.172 -11.117 1 95.38 308 MET A N 1
ATOM 2548 C CA . MET A 1 308 ? 15.328 -6.863 -10.648 1 95.38 308 MET A CA 1
ATOM 2549 C C . MET A 1 308 ? 14.359 -7.984 -11 1 95.38 308 MET A C 1
ATOM 2551 O O . MET A 1 308 ? 14.609 -8.766 -11.914 1 95.38 308 MET A O 1
ATOM 2555 N N . GLN A 1 309 ? 13.336 -8.07 -10.227 1 93 309 GLN A N 1
ATOM 2556 C CA . GLN A 1 309 ? 12.273 -8.992 -10.617 1 93 309 GLN A CA 1
ATOM 2557 C C . GLN A 1 309 ? 11.805 -8.711 -12.047 1 93 309 GLN A C 1
ATOM 2559 O O . GLN A 1 309 ? 11.656 -7.551 -12.438 1 93 309 GLN A O 1
ATOM 2564 N N . ASN A 1 310 ? 11.586 -9.758 -12.766 1 93.62 310 ASN A N 1
ATOM 2565 C CA . ASN A 1 310 ? 11.172 -9.625 -14.156 1 93.62 310 ASN A CA 1
ATOM 2566 C C . ASN A 1 310 ? 9.867 -8.836 -14.289 1 93.62 310 ASN A C 1
ATOM 2568 O O . ASN A 1 310 ? 9.023 -8.875 -13.383 1 93.62 310 ASN A O 1
ATOM 2572 N N . ILE A 1 311 ? 9.758 -8.133 -15.344 1 94.56 311 ILE A N 1
ATOM 2573 C CA . ILE A 1 311 ? 8.531 -7.414 -15.68 1 94.56 311 ILE A CA 1
ATOM 2574 C C . ILE A 1 311 ? 7.891 -8.039 -16.922 1 94.56 311 ILE A C 1
ATOM 2576 O O . ILE A 1 311 ? 8.578 -8.344 -17.891 1 94.56 311 ILE A O 1
ATOM 2580 N N . ASP A 1 312 ? 6.648 -8.242 -16.859 1 94.06 312 ASP A N 1
ATOM 2581 C CA . ASP A 1 312 ? 5.91 -8.812 -17.984 1 94.06 312 ASP A CA 1
ATOM 2582 C C . ASP A 1 312 ? 5.211 -7.727 -18.797 1 94.06 312 ASP A C 1
ATOM 2584 O O . ASP A 1 312 ? 4.543 -6.855 -18.234 1 94.06 312 ASP A O 1
ATOM 2588 N N . LEU A 1 313 ? 5.387 -7.723 -20.062 1 96 313 LEU A N 1
ATOM 2589 C CA . LEU A 1 313 ? 4.715 -6.805 -20.984 1 96 313 LEU A CA 1
ATOM 2590 C C . LEU A 1 313 ? 3.873 -7.562 -22 1 96 313 LEU A C 1
ATOM 2592 O O . LEU A 1 313 ? 4.242 -8.664 -22.422 1 96 313 LEU A O 1
ATOM 2596 N N . PRO A 1 314 ? 2.736 -7.066 -22.469 1 94.88 314 PRO A N 1
ATOM 2597 C CA . PRO A 1 314 ? 2.162 -5.781 -22.062 1 94.88 314 PRO A CA 1
ATOM 2598 C C . PRO A 1 314 ? 1.487 -5.852 -20.688 1 94.88 314 PRO A C 1
ATOM 2600 O O . PRO A 1 314 ? 0.915 -6.887 -20.328 1 94.88 314 PRO A O 1
ATOM 2603 N N . LYS A 1 315 ? 1.687 -4.824 -19.906 1 92.62 315 LYS A N 1
ATOM 2604 C CA . LYS A 1 315 ? 0.988 -4.699 -18.641 1 92.62 315 LYS A CA 1
ATOM 2605 C C . LYS A 1 315 ? -0.382 -4.055 -18.812 1 92.62 315 LYS A C 1
ATOM 2607 O O . LYS A 1 315 ? -0.476 -2.861 -19.109 1 92.62 315 LYS A O 1
ATOM 2612 N N . VAL A 1 316 ? -1.397 -4.781 -18.734 1 89.75 316 VAL A N 1
ATOM 2613 C CA . VAL A 1 316 ? -2.785 -4.344 -18.859 1 89.75 316 VAL A CA 1
ATOM 2614 C C . VAL A 1 316 ? -3.611 -4.941 -17.719 1 89.75 316 VAL A C 1
ATOM 2616 O O . VAL A 1 316 ? -3.438 -6.109 -17.359 1 89.75 316 VAL A O 1
ATOM 2619 N N . PRO A 1 317 ? -4.379 -4.16 -17.094 1 86.62 317 PRO A N 1
ATOM 2620 C CA . PRO A 1 317 ? -5.102 -4.621 -15.898 1 86.62 317 PRO A CA 1
ATOM 2621 C C . PRO A 1 317 ? -6.309 -5.492 -16.25 1 86.62 317 PRO A C 1
ATOM 2623 O O . PRO A 1 317 ? -7.43 -5.203 -15.82 1 86.62 317 PRO A O 1
ATOM 2626 N N . VAL A 1 318 ? -6.145 -6.516 -17.062 1 85.69 318 VAL A N 1
ATOM 2627 C CA . VAL A 1 318 ? -7.207 -7.445 -17.422 1 85.69 318 VAL A CA 1
ATOM 2628 C C . VAL A 1 318 ? -6.91 -8.828 -16.844 1 85.69 318 VAL A C 1
ATOM 2630 O O . VAL A 1 318 ? -5.754 -9.25 -16.797 1 85.69 318 VAL A O 1
ATOM 2633 N N . GLN A 1 319 ? -7.891 -9.508 -16.375 1 77.75 319 GLN A N 1
ATOM 2634 C CA . GLN A 1 319 ? -7.73 -10.805 -15.727 1 77.75 319 GLN A CA 1
ATOM 2635 C C . GLN A 1 319 ? -7.164 -11.844 -16.688 1 77.75 319 GLN A C 1
ATOM 2637 O O . GLN A 1 319 ? -6.379 -12.703 -16.297 1 77.75 319 GLN A O 1
ATOM 2642 N N . GLU A 1 320 ? -7.566 -11.75 -17.875 1 81.88 320 GLU A N 1
ATOM 2643 C CA . GLU A 1 320 ? -7.141 -12.727 -18.875 1 81.88 320 GLU A CA 1
ATOM 2644 C C . GLU A 1 320 ? -5.621 -12.734 -19.031 1 81.88 320 GLU A C 1
ATOM 2646 O O . GLU A 1 320 ? -5.035 -13.758 -19.359 1 81.88 320 GLU A O 1
ATOM 2651 N N . MET A 1 321 ? -5.02 -11.641 -18.781 1 86.12 321 MET A N 1
ATOM 2652 C CA . MET A 1 321 ? -3.57 -11.523 -18.922 1 86.12 321 MET A CA 1
ATOM 2653 C C . MET A 1 321 ? -2.848 -12.453 -17.953 1 86.12 321 MET A C 1
ATOM 2655 O O . MET A 1 321 ? -1.727 -12.883 -18.219 1 86.12 321 MET A O 1
ATOM 2659 N N . TYR A 1 322 ? -3.508 -12.805 -16.891 1 76.19 322 TYR A N 1
ATOM 2660 C CA . TYR A 1 322 ? -2.918 -13.68 -15.883 1 76.19 322 TYR A CA 1
ATOM 2661 C C . TYR A 1 322 ? -2.668 -15.07 -16.453 1 76.19 322 TYR A C 1
ATOM 2663 O O . TYR A 1 322 ? -1.743 -15.766 -16.016 1 76.19 322 TYR A O 1
ATOM 2671 N N . TYR A 1 323 ? -3.469 -15.438 -17.406 1 79.38 323 TYR A N 1
ATOM 2672 C CA . TYR A 1 323 ? -3.393 -16.797 -17.938 1 79.38 323 TYR A CA 1
ATOM 2673 C C . TYR A 1 323 ? -2.543 -16.844 -19.203 1 79.38 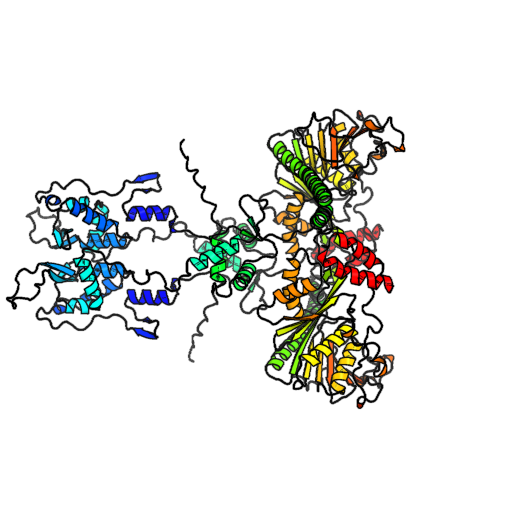323 TYR A C 1
ATOM 2675 O O . TYR A 1 323 ? -2.301 -17.906 -19.75 1 79.38 323 TYR A O 1
ATOM 2683 N N . LEU A 1 324 ? -2.119 -15.688 -19.672 1 88.75 324 LEU A N 1
ATOM 2684 C CA . LEU A 1 324 ? -1.321 -15.617 -20.891 1 88.75 324 LEU A CA 1
ATOM 2685 C C . LEU A 1 324 ? 0.151 -15.391 -20.562 1 88.75 324 LEU A C 1
ATOM 2687 O O . LEU A 1 324 ? 0.484 -14.562 -19.719 1 88.75 324 LEU A O 1
ATOM 2691 N N . ARG A 1 325 ? 0.997 -16.203 -21.281 1 89.69 325 ARG A N 1
ATOM 2692 C CA . ARG A 1 325 ? 2.428 -15.93 -21.156 1 89.69 325 ARG A CA 1
ATOM 2693 C C . ARG A 1 325 ? 2.793 -14.625 -21.859 1 89.69 325 ARG A C 1
ATOM 2695 O O . ARG A 1 325 ? 2.523 -14.453 -23.047 1 89.69 325 ARG A O 1
ATOM 2702 N N . GLN A 1 326 ? 3.391 -13.758 -21.125 1 94.38 326 GLN A N 1
ATOM 2703 C CA . GLN A 1 326 ? 3.736 -12.438 -21.641 1 94.38 326 GLN A CA 1
ATOM 2704 C C . GLN A 1 326 ? 5.227 -12.344 -21.953 1 94.38 326 GLN A C 1
ATOM 2706 O O . GLN A 1 326 ? 5.977 -13.297 -21.734 1 94.38 326 GLN A O 1
ATOM 2711 N N . LEU A 1 327 ? 5.598 -11.219 -22.625 1 96.19 327 LEU A N 1
ATOM 2712 C CA . LEU A 1 327 ? 7.004 -10.953 -22.922 1 96.19 327 LEU A CA 1
ATOM 2713 C C . LEU A 1 327 ? 7.758 -10.586 -21.641 1 96.19 327 LEU A C 1
ATOM 2715 O O . LEU A 1 327 ? 7.375 -9.648 -20.938 1 96.19 327 LEU A O 1
ATOM 2719 N N . THR A 1 328 ? 8.859 -11.32 -21.375 1 96.38 328 THR A N 1
ATOM 2720 C CA . THR A 1 328 ? 9.633 -11.078 -20.156 1 96.38 328 THR A CA 1
ATOM 2721 C C . THR A 1 328 ? 10.68 -10 -20.391 1 96.38 328 THR A C 1
ATOM 2723 O O . THR A 1 328 ? 11.461 -10.07 -21.328 1 96.38 328 THR A O 1
ATOM 2726 N N . VAL A 1 329 ? 10.633 -8.992 -19.578 1 97.56 329 VAL A N 1
ATOM 2727 C CA . VAL A 1 329 ? 11.633 -7.93 -19.609 1 97.56 329 VAL A CA 1
ATOM 2728 C C . VAL A 1 329 ? 12.531 -8.008 -18.391 1 97.56 329 VAL A C 1
ATOM 2730 O O . VAL A 1 329 ? 12.039 -8.102 -17.25 1 97.56 329 VAL A O 1
ATOM 2733 N N . ASN A 1 330 ? 13.805 -8.047 -18.656 1 97.06 330 ASN A N 1
ATOM 2734 C CA . ASN A 1 330 ? 14.789 -8.117 -17.578 1 97.06 330 ASN A CA 1
ATOM 2735 C C . ASN A 1 330 ? 15.484 -6.777 -17.359 1 97.06 330 ASN A C 1
ATOM 2737 O O . ASN A 1 330 ? 15.703 -6.023 -18.312 1 97.06 330 ASN A O 1
ATOM 2741 N N . ASN A 1 331 ? 15.695 -6.492 -16.125 1 97.12 331 ASN A N 1
ATOM 2742 C CA . ASN A 1 331 ? 16.391 -5.273 -15.719 1 97.12 331 ASN A CA 1
ATOM 2743 C C . ASN A 1 331 ? 17.531 -5.578 -14.75 1 97.12 331 ASN A C 1
ATOM 2745 O O . ASN A 1 331 ? 17.297 -6.098 -13.656 1 97.12 331 ASN A O 1
ATOM 2749 N N . PHE A 1 332 ? 18.781 -5.367 -15.203 1 97.62 332 PHE A N 1
ATOM 2750 C CA . PHE A 1 332 ? 19.969 -5.609 -14.406 1 97.62 332 PHE A CA 1
ATOM 2751 C C . PHE A 1 332 ? 20.578 -4.297 -13.914 1 97.62 332 PHE A C 1
ATOM 2753 O O . PHE A 1 332 ? 20.719 -3.346 -14.688 1 97.62 332 PHE A O 1
ATOM 2760 N N . CYS A 1 333 ? 20.906 -4.242 -12.641 1 97.62 333 CYS A N 1
ATOM 2761 C CA . CYS A 1 333 ? 21.391 -3 -12.039 1 97.62 333 CYS A CA 1
ATOM 2762 C C . CYS A 1 333 ? 22.828 -3.137 -11.578 1 97.62 333 CYS A C 1
ATOM 2764 O O . CYS A 1 333 ? 23.188 -4.129 -10.945 1 97.62 333 CYS A O 1
ATOM 2766 N N . ILE A 1 334 ? 23.688 -2.217 -11.938 1 98.25 334 ILE A N 1
ATOM 2767 C CA . ILE A 1 334 ? 25.016 -2.035 -11.344 1 98.25 334 ILE A CA 1
ATOM 2768 C C . ILE A 1 334 ? 25.047 -0.732 -10.547 1 98.25 334 ILE A C 1
ATOM 2770 O O . ILE A 1 334 ? 24.844 0.349 -11.102 1 98.25 334 ILE A O 1
ATOM 2774 N N . TYR A 1 335 ? 25.281 -0.9 -9.273 1 97.38 335 TYR A N 1
ATOM 2775 C CA . TYR A 1 335 ? 25.266 0.215 -8.336 1 97.38 335 TYR A CA 1
ATOM 2776 C C . TYR A 1 335 ? 26.688 0.588 -7.922 1 97.38 335 TYR A C 1
ATOM 2778 O O . TYR A 1 335 ? 27.469 -0.27 -7.484 1 97.38 335 TYR A O 1
ATOM 2786 N N . ASN A 1 336 ? 27.031 1.846 -8.094 1 97 336 ASN A N 1
ATOM 2787 C CA . ASN A 1 336 ? 28.328 2.373 -7.711 1 97 336 ASN A CA 1
ATOM 2788 C C . ASN A 1 336 ? 28.328 2.883 -6.273 1 97 336 ASN A C 1
ATOM 2790 O O . ASN A 1 336 ? 27.656 3.865 -5.957 1 97 336 ASN A O 1
ATOM 2794 N N . LEU A 1 337 ? 29.109 2.25 -5.398 1 96.5 337 LEU A N 1
ATOM 2795 C CA . LEU A 1 337 ? 29.109 2.555 -3.973 1 96.5 337 LEU A CA 1
ATOM 2796 C C . LEU A 1 337 ? 29.703 3.93 -3.707 1 96.5 337 LEU A C 1
ATOM 2798 O O . LEU A 1 337 ? 29.438 4.547 -2.676 1 96.5 337 LEU A O 1
ATOM 2802 N N . LYS A 1 338 ? 30.516 4.387 -4.609 1 95.12 338 LYS A N 1
ATOM 2803 C CA . LYS A 1 338 ? 31.156 5.684 -4.434 1 95.12 338 LYS A CA 1
ATOM 2804 C C . LYS A 1 338 ? 30.203 6.828 -4.73 1 95.12 338 LYS A C 1
ATOM 2806 O O . LYS A 1 338 ? 30.078 7.766 -3.938 1 95.12 338 LYS A O 1
ATOM 2811 N N . THR A 1 339 ? 29.469 6.742 -5.828 1 92.44 339 THR A N 1
ATOM 2812 C CA . THR A 1 339 ? 28.656 7.844 -6.312 1 92.44 339 THR A CA 1
ATOM 2813 C C . THR A 1 339 ? 27.188 7.629 -5.945 1 92.44 339 THR A C 1
ATOM 2815 O O . THR A 1 339 ? 26.375 8.562 -6.016 1 92.44 339 THR A O 1
ATOM 2818 N N . ASP A 1 340 ? 26.797 6.395 -5.629 1 91.44 340 ASP A N 1
ATOM 2819 C CA . ASP A 1 340 ? 25.406 6.004 -5.352 1 91.44 340 ASP A CA 1
ATOM 2820 C C . ASP A 1 340 ? 24.562 6.035 -6.625 1 91.44 340 ASP A C 1
ATOM 2822 O O . ASP A 1 340 ? 23.344 6.086 -6.559 1 91.44 340 ASP A O 1
ATOM 2826 N N . ASN A 1 341 ? 25.281 6.07 -7.758 1 92.88 341 ASN A N 1
ATOM 2827 C CA . ASN A 1 341 ? 24.578 6.008 -9.039 1 92.88 341 ASN A CA 1
ATOM 2828 C C . ASN A 1 341 ? 24.281 4.566 -9.445 1 92.88 341 ASN A C 1
ATOM 2830 O O . ASN A 1 341 ? 24.984 3.643 -9.031 1 92.88 341 ASN A O 1
ATOM 2834 N N . ALA A 1 342 ? 23.234 4.43 -10.164 1 94.44 342 ALA A N 1
ATOM 2835 C CA . ALA A 1 342 ? 22.859 3.104 -10.633 1 94.44 342 ALA A CA 1
ATOM 2836 C C . ALA A 1 342 ? 22.703 3.086 -12.156 1 94.44 342 ALA A C 1
ATOM 2838 O O . ALA A 1 342 ? 22.156 4.02 -12.742 1 94.44 342 ALA A O 1
ATOM 2839 N N . GLN A 1 343 ? 23.328 2.178 -12.805 1 96.31 343 GLN A N 1
ATOM 2840 C CA . GLN A 1 343 ? 23.125 1.922 -14.227 1 96.31 343 GLN A CA 1
ATOM 2841 C C . GLN A 1 343 ? 22.281 0.67 -14.445 1 96.31 343 GLN A C 1
ATOM 2843 O O . GLN A 1 343 ? 22.562 -0.387 -13.883 1 96.31 343 GLN A O 1
ATOM 2848 N N . PHE A 1 344 ? 21.266 0.846 -15.273 1 96.81 344 PHE A N 1
ATOM 2849 C CA . PHE A 1 344 ? 20.359 -0.264 -15.539 1 96.81 344 PHE A CA 1
ATOM 2850 C C . PHE A 1 344 ? 20.562 -0.802 -16.953 1 96.81 344 PHE A C 1
ATOM 2852 O O . PHE A 1 344 ? 20.766 -0.031 -17.891 1 96.81 344 PHE A O 1
ATOM 2859 N N . TYR A 1 345 ? 20.656 -2.072 -17.094 1 98.12 345 TYR A N 1
ATOM 2860 C CA . TYR A 1 345 ? 20.672 -2.771 -18.375 1 98.12 345 TYR A CA 1
ATOM 2861 C C . TYR A 1 345 ? 19.312 -3.41 -18.641 1 98.12 345 TYR A C 1
ATOM 2863 O O . TYR A 1 345 ? 18.938 -4.395 -18 1 98.12 345 TYR A O 1
ATOM 2871 N N . LEU A 1 346 ? 18.594 -2.859 -19.547 1 97.75 346 LEU A N 1
ATOM 2872 C CA . LEU A 1 346 ? 17.203 -3.229 -19.812 1 97.75 346 LEU A CA 1
ATOM 2873 C C . LEU A 1 346 ? 17.078 -3.945 -21.156 1 97.75 346 LEU A C 1
ATOM 2875 O O . LEU A 1 346 ? 17.609 -3.477 -22.156 1 97.75 346 LEU A O 1
ATOM 2879 N N . TYR A 1 347 ? 16.469 -5.102 -21.156 1 97.56 347 TYR A N 1
ATOM 2880 C CA . TYR A 1 347 ? 16.281 -5.871 -22.391 1 97.56 347 TYR A CA 1
ATOM 2881 C C . TYR A 1 347 ? 15.141 -6.871 -22.234 1 97.56 347 TYR A C 1
ATOM 2883 O O . TYR A 1 347 ? 14.727 -7.18 -21.109 1 97.56 347 TYR A O 1
ATOM 2891 N N . HIS A 1 348 ? 14.523 -7.328 -23.297 1 96.75 348 HIS A N 1
ATOM 2892 C CA . HIS A 1 348 ? 13.523 -8.391 -23.219 1 96.75 348 HIS A CA 1
ATOM 2893 C C . HIS A 1 348 ? 14.125 -9.742 -23.594 1 96.75 348 HIS A C 1
ATOM 2895 O O . HIS A 1 348 ? 15.258 -9.805 -24.078 1 96.75 348 HIS A O 1
ATOM 2901 N N . GLU A 1 349 ? 13.453 -10.789 -23.406 1 95.38 349 GLU A N 1
ATOM 2902 C CA . GLU A 1 349 ? 13.945 -12.156 -23.531 1 95.38 349 GLU A CA 1
ATOM 2903 C C . GLU A 1 349 ? 14.352 -12.469 -24.969 1 95.38 349 GLU A C 1
ATOM 2905 O O . GLU A 1 349 ? 15.055 -13.445 -25.234 1 95.38 349 GLU A O 1
ATOM 2910 N N . GLY A 1 350 ? 13.914 -11.688 -25.953 1 94.06 350 GLY A N 1
ATOM 2911 C CA . GLY A 1 350 ? 14.328 -11.859 -27.344 1 94.06 350 GLY A CA 1
ATOM 2912 C C . GLY A 1 350 ? 15.68 -11.25 -27.641 1 94.06 350 GLY A C 1
ATOM 2913 O O . GLY A 1 350 ? 16.234 -11.453 -28.719 1 94.06 350 GLY A O 1
ATOM 2914 N N . GLN A 1 351 ? 16.281 -10.539 -26.734 1 95.19 351 GLN A N 1
ATOM 2915 C CA . GLN A 1 351 ? 17.531 -9.82 -26.953 1 95.19 351 GLN A CA 1
ATOM 2916 C C . GLN A 1 351 ? 18.688 -10.438 -26.156 1 95.19 351 GLN A C 1
ATOM 2918 O O . GLN A 1 351 ? 19.844 -10.383 -26.578 1 95.19 351 GLN A O 1
ATOM 2923 N N . ALA A 1 352 ? 18.422 -10.922 -25.078 1 95 352 ALA A N 1
ATOM 2924 C CA . ALA A 1 352 ? 19.375 -11.633 -24.219 1 95 352 ALA A CA 1
ATOM 2925 C C . ALA A 1 352 ? 18.656 -12.57 -23.25 1 95 352 ALA A C 1
ATOM 2927 O O . ALA A 1 352 ? 17.422 -12.562 -23.172 1 95 352 ALA A O 1
ATOM 2928 N N . LYS A 1 353 ? 19.438 -13.328 -22.688 1 91.62 353 LYS A N 1
ATOM 2929 C CA . LYS A 1 353 ? 18.859 -14.227 -21.688 1 91.62 353 LYS A CA 1
ATOM 2930 C C . LYS A 1 353 ? 19.172 -13.734 -20.281 1 91.62 353 LYS A C 1
ATOM 2932 O O . LYS A 1 353 ? 19.266 -12.531 -20.047 1 91.62 353 LYS A O 1
ATOM 2937 N N . LYS A 1 354 ? 19.109 -14.312 -19.266 1 92.31 354 LYS A N 1
ATOM 2938 C CA . LYS A 1 354 ? 19.375 -13.992 -17.859 1 92.31 354 LYS A CA 1
ATOM 2939 C C . LYS A 1 354 ? 20.422 -14.93 -17.281 1 92.31 354 LYS A C 1
ATOM 2941 O O . LYS A 1 354 ? 20.25 -15.469 -16.172 1 92.31 354 LYS A O 1
ATOM 2946 N N . GLY A 1 355 ? 21.5 -15.078 -18.109 1 93.5 355 GLY A N 1
ATOM 2947 C CA . GLY A 1 355 ? 22.516 -16.031 -17.703 1 93.5 355 GLY A CA 1
ATOM 2948 C C . GLY A 1 355 ? 23.844 -15.398 -17.391 1 93.5 355 GLY A C 1
ATOM 2949 O O . GLY A 1 355 ? 23.953 -14.172 -17.297 1 93.5 355 GLY A O 1
ATOM 2950 N N . ALA A 1 356 ? 24.828 -16.234 -17.203 1 95.69 356 ALA A N 1
ATOM 2951 C CA . ALA A 1 356 ? 26.172 -15.805 -16.812 1 95.69 356 ALA A CA 1
ATOM 2952 C C . ALA A 1 356 ? 26.812 -14.953 -17.906 1 95.69 356 ALA A C 1
ATOM 2954 O O . ALA A 1 356 ? 27.5 -13.977 -17.609 1 95.69 356 ALA A O 1
ATOM 2955 N N . ASN A 1 357 ? 26.578 -15.297 -19.188 1 96.69 357 ASN A N 1
ATOM 2956 C CA . ASN A 1 357 ? 27.094 -14.5 -20.297 1 96.69 357 ASN A CA 1
ATOM 2957 C C . ASN A 1 357 ? 26.625 -13.047 -20.203 1 96.69 357 ASN A C 1
ATOM 2959 O O . ASN A 1 357 ? 27.422 -12.133 -20.406 1 96.69 357 ASN A O 1
ATOM 2963 N N . ASP A 1 358 ? 25.344 -12.891 -19.875 1 97 358 ASP A N 1
ATOM 2964 C CA . ASP A 1 358 ? 24.75 -11.562 -19.828 1 97 358 ASP A CA 1
ATOM 2965 C C . ASP A 1 358 ? 25.359 -10.727 -18.703 1 97 358 ASP A C 1
ATOM 2967 O O . ASP A 1 358 ? 25.828 -9.609 -18.953 1 97 358 ASP A O 1
ATOM 2971 N N . VAL A 1 359 ? 25.406 -11.297 -17.531 1 97.75 359 VAL A N 1
ATOM 2972 C CA . VAL A 1 359 ? 25.906 -10.578 -16.359 1 97.75 359 VAL A CA 1
ATOM 2973 C C . VAL A 1 359 ? 27.359 -10.188 -16.578 1 97.75 359 VAL A C 1
ATOM 2975 O O . VAL A 1 359 ? 27.75 -9.039 -16.328 1 97.75 359 VAL A O 1
ATOM 2978 N N . ALA A 1 360 ? 28.188 -11.172 -17.047 1 98.06 360 ALA A N 1
ATOM 2979 C CA . ALA A 1 360 ? 29.594 -10.898 -17.297 1 98.06 360 ALA A CA 1
ATOM 2980 C C . ALA A 1 360 ? 29.766 -9.805 -18.344 1 98.06 360 ALA A C 1
ATOM 2982 O O . ALA A 1 360 ? 30.625 -8.93 -18.203 1 98.06 360 ALA A O 1
ATOM 2983 N N . SER A 1 361 ? 28.953 -9.844 -19.391 1 98.19 361 SER A N 1
ATOM 2984 C CA . SER A 1 361 ? 29.031 -8.836 -20.438 1 98.19 361 SER A CA 1
ATOM 2985 C C . SER A 1 361 ? 28.703 -7.449 -19.906 1 98.19 361 SER A C 1
ATOM 2987 O O . SER A 1 361 ? 29.344 -6.465 -20.25 1 98.19 361 SER A O 1
ATOM 2989 N N . PHE A 1 362 ? 27.625 -7.355 -19.078 1 98.31 362 PHE A N 1
ATOM 2990 C CA . PHE A 1 362 ? 27.234 -6.078 -18.5 1 98.31 362 PHE A CA 1
ATOM 2991 C C . PHE A 1 362 ? 28.328 -5.52 -17.609 1 98.31 362 PHE A C 1
ATOM 2993 O O . PHE A 1 362 ? 28.625 -4.324 -17.641 1 98.31 362 PHE A O 1
ATOM 3000 N N . LEU A 1 363 ? 28.906 -6.395 -16.797 1 98.19 363 LEU A N 1
ATOM 3001 C CA . LEU A 1 363 ? 29.953 -5.961 -15.875 1 98.19 363 LEU A CA 1
ATOM 3002 C C . LEU A 1 363 ? 31.172 -5.449 -16.641 1 98.19 363 LEU A C 1
ATOM 3004 O O . LEU A 1 363 ? 31.719 -4.398 -16.312 1 98.19 363 LEU A O 1
ATOM 3008 N N . VAL A 1 364 ? 31.641 -6.207 -17.656 1 98 364 VAL A N 1
ATOM 3009 C CA . VAL A 1 364 ? 32.781 -5.801 -18.469 1 98 364 VAL A CA 1
ATOM 3010 C C . VAL A 1 364 ? 32.469 -4.477 -19.172 1 98 364 VAL A C 1
ATOM 3012 O O . VAL A 1 364 ? 33.312 -3.576 -19.203 1 98 364 VAL A O 1
ATOM 3015 N N . ASP A 1 365 ? 31.25 -4.418 -19.688 1 97.75 365 ASP A N 1
ATOM 3016 C CA . ASP A 1 365 ? 30.828 -3.184 -20.344 1 97.75 365 ASP A CA 1
ATOM 3017 C C . ASP A 1 365 ? 30.875 -2.002 -19.375 1 97.75 365 ASP A C 1
ATOM 3019 O O . ASP A 1 365 ? 31.422 -0.944 -19.703 1 97.75 365 ASP A O 1
ATOM 3023 N N . TYR A 1 366 ? 30.344 -2.17 -18.234 1 98.19 366 TYR A N 1
ATOM 3024 C CA . TYR A 1 366 ? 30.328 -1.104 -17.25 1 98.19 366 TYR A CA 1
ATOM 3025 C C . TYR A 1 366 ? 31.75 -0.693 -16.859 1 98.19 366 TYR A C 1
ATOM 3027 O O . TYR A 1 366 ? 32.031 0.498 -16.719 1 98.19 366 TYR A O 1
ATOM 3035 N N . ILE A 1 367 ? 32.656 -1.666 -16.594 1 98.06 367 ILE A N 1
ATOM 3036 C CA . ILE A 1 367 ? 34.031 -1.405 -16.188 1 98.06 367 ILE A CA 1
ATOM 3037 C C . ILE A 1 367 ? 34.719 -0.592 -17.266 1 98.06 367 ILE A C 1
ATOM 3039 O O . ILE A 1 367 ? 35.438 0.382 -16.969 1 98.06 367 ILE A O 1
ATOM 3043 N N . GLU A 1 368 ? 34.5 -0.978 -18.469 1 96.56 368 GLU A N 1
ATOM 3044 C CA . GLU A 1 368 ? 35.188 -0.3 -19.578 1 96.56 368 GLU A CA 1
ATOM 3045 C C . GLU A 1 368 ? 34.688 1.141 -19.719 1 96.56 368 GLU A C 1
ATOM 3047 O O . GLU A 1 368 ? 35.469 2.049 -19.969 1 96.56 368 GLU A O 1
ATOM 3052 N N . GLU A 1 369 ? 33.438 1.358 -19.469 1 96.06 369 GLU A N 1
ATOM 3053 C CA . GLU A 1 369 ? 32.844 2.662 -19.75 1 96.06 369 GLU A CA 1
ATOM 3054 C C . GLU A 1 369 ? 32.906 3.58 -18.531 1 96.06 369 GLU A C 1
ATOM 3056 O O . GLU A 1 369 ? 33.062 4.797 -18.672 1 96.06 369 GLU A O 1
ATOM 3061 N N . ASN A 1 370 ? 32.844 3 -17.312 1 95.31 370 ASN A N 1
ATOM 3062 C CA . ASN A 1 370 ? 32.562 3.867 -16.172 1 95.31 370 ASN A CA 1
ATOM 3063 C C . ASN A 1 370 ? 33.688 3.793 -15.125 1 95.31 370 ASN A C 1
ATOM 3065 O O . ASN A 1 370 ? 33.719 4.605 -14.195 1 95.31 370 ASN A O 1
ATOM 3069 N N . VAL A 1 371 ? 34.594 2.812 -15.242 1 97.19 371 VAL A N 1
ATOM 3070 C CA . VAL A 1 371 ? 35.625 2.666 -14.219 1 97.19 371 VAL A CA 1
ATOM 3071 C C . VAL A 1 371 ? 36.969 3.184 -14.75 1 97.19 371 VAL A C 1
ATOM 3073 O O . VAL A 1 371 ? 37.531 2.592 -15.664 1 97.19 371 VAL A O 1
ATOM 3076 N N . PRO A 1 372 ? 37.469 4.203 -14.211 1 95.75 372 PRO A N 1
ATOM 3077 C CA . PRO A 1 372 ? 38.75 4.754 -14.672 1 95.75 372 PRO A CA 1
ATOM 3078 C C . PRO A 1 372 ? 39.906 3.789 -14.469 1 95.75 372 PRO A C 1
ATOM 3080 O O . PRO A 1 372 ? 39.875 2.926 -13.594 1 95.75 372 PRO A O 1
ATOM 3083 N N . HIS A 1 373 ? 41 3.934 -15.156 1 95.31 373 HIS A N 1
ATOM 3084 C CA . HIS A 1 373 ? 42.156 3.064 -15.086 1 95.31 373 HIS A CA 1
ATOM 3085 C C . HIS A 1 373 ? 42.969 3.316 -13.812 1 95.31 373 HIS A C 1
ATOM 3087 O O . HIS A 1 373 ? 43.812 2.516 -13.445 1 95.31 373 HIS A O 1
ATOM 3093 N N . SER A 1 374 ? 42.625 4.375 -13.148 1 95.06 374 SER A N 1
ATOM 3094 C CA . SER A 1 374 ? 43.281 4.668 -11.875 1 95.06 374 SER A CA 1
ATOM 3095 C C . SER A 1 374 ? 42.844 3.695 -10.789 1 95.06 374 SER A C 1
ATOM 3097 O O . SER A 1 374 ? 43.531 3.533 -9.781 1 95.06 374 SER A O 1
ATOM 3099 N N . VAL A 1 375 ? 41.688 3.146 -11 1 97.5 375 VAL A N 1
ATOM 3100 C CA . VAL A 1 375 ? 41.219 2.154 -10.047 1 97.5 375 VAL A CA 1
ATOM 3101 C C . VAL A 1 375 ? 41.938 0.835 -10.242 1 97.5 375 VAL A C 1
ATOM 3103 O O . VAL A 1 375 ? 41.812 0.192 -11.289 1 97.5 375 VAL A O 1
ATOM 3106 N N . THR A 1 376 ? 42.656 0.407 -9.234 1 97.31 376 THR A N 1
ATOM 3107 C CA . THR A 1 376 ? 43.438 -0.806 -9.352 1 97.31 376 THR A CA 1
ATOM 3108 C C . THR A 1 376 ? 42.844 -1.933 -8.516 1 97.31 376 THR A C 1
ATOM 3110 O O . THR A 1 376 ? 43.188 -3.104 -8.711 1 97.31 376 THR A O 1
ATOM 3113 N N . GLU A 1 377 ? 42 -1.618 -7.57 1 97.88 377 GLU A N 1
ATOM 3114 C CA . GLU A 1 377 ? 41.344 -2.611 -6.738 1 97.88 377 GLU A CA 1
ATOM 3115 C C . GLU A 1 377 ? 39.812 -2.482 -6.836 1 97.88 377 GLU A C 1
ATOM 3117 O O . GLU A 1 377 ? 39.281 -1.404 -6.613 1 97.88 377 GLU A O 1
ATOM 3122 N N . LEU A 1 378 ? 39.219 -3.582 -7.164 1 98.19 378 LEU A N 1
ATOM 3123 C CA . LEU A 1 378 ? 37.781 -3.6 -7.348 1 98.19 378 LEU A CA 1
ATOM 3124 C C . LEU A 1 378 ? 37.094 -4.504 -6.316 1 98.19 378 LEU A C 1
ATOM 3126 O O . LEU A 1 378 ? 37.531 -5.637 -6.102 1 98.19 378 LEU A O 1
ATOM 3130 N N . HIS A 1 379 ? 36.094 -4.016 -5.598 1 98.25 379 HIS A N 1
ATOM 3131 C CA . HIS A 1 379 ? 35.281 -4.789 -4.672 1 98.25 379 HIS A CA 1
ATOM 3132 C C . HIS A 1 379 ? 33.906 -5.027 -5.238 1 98.25 379 HIS A C 1
ATOM 3134 O O . HIS A 1 379 ? 33.156 -4.074 -5.496 1 98.25 379 HIS A O 1
ATOM 3140 N N . LEU A 1 380 ? 33.531 -6.234 -5.383 1 98.5 380 LEU A N 1
ATOM 3141 C CA . LEU A 1 380 ? 32.25 -6.59 -5.973 1 98.5 380 LEU A CA 1
ATOM 3142 C C . LEU A 1 380 ? 31.344 -7.238 -4.938 1 98.5 380 LEU A C 1
ATOM 3144 O O . LEU A 1 380 ? 31.797 -8.016 -4.094 1 98.5 380 LEU A O 1
ATOM 3148 N N . PHE A 1 381 ? 30.078 -6.918 -5.004 1 98.38 381 PHE A N 1
ATOM 3149 C CA . PHE A 1 381 ? 29.047 -7.488 -4.141 1 98.38 381 PHE A CA 1
ATOM 3150 C C . PHE A 1 381 ? 27.859 -7.957 -4.957 1 98.38 381 PHE A C 1
ATOM 3152 O O . PHE A 1 381 ? 27.344 -7.211 -5.793 1 98.38 381 PHE A O 1
ATOM 3159 N N . SER A 1 382 ? 27.391 -9.133 -4.832 1 97.19 382 SER A N 1
ATOM 3160 C CA . SER A 1 382 ? 26.219 -9.664 -5.523 1 97.19 382 SER A CA 1
ATOM 3161 C C . SER A 1 382 ? 25.578 -10.789 -4.723 1 97.19 382 SER A C 1
ATOM 3163 O O . SER A 1 382 ? 26.094 -11.195 -3.682 1 97.19 382 SER A O 1
ATOM 3165 N N . ASP A 1 383 ? 24.422 -11.266 -5.145 1 93.88 383 ASP A N 1
ATOM 3166 C CA . ASP A 1 383 ? 23.75 -12.367 -4.465 1 93.88 383 ASP A CA 1
ATOM 3167 C C . ASP A 1 383 ? 24.328 -13.711 -4.891 1 93.88 383 ASP A C 1
ATOM 3169 O O . ASP A 1 383 ? 25.297 -13.758 -5.656 1 93.88 383 ASP A O 1
ATOM 3173 N N . ASN A 1 384 ? 23.766 -14.82 -4.371 1 92.69 384 ASN A N 1
ATOM 3174 C CA . ASN A 1 384 ? 24.328 -16.156 -4.566 1 92.69 384 ASN A CA 1
ATOM 3175 C C . ASN A 1 384 ? 23.703 -16.844 -5.773 1 92.69 384 ASN A C 1
ATOM 3177 O O . ASN A 1 384 ? 23.875 -18.062 -5.957 1 92.69 384 ASN A O 1
ATOM 3181 N N . CYS A 1 385 ? 23.047 -16.156 -6.598 1 91.69 385 CYS A N 1
ATOM 3182 C CA . CYS A 1 385 ? 22.344 -16.828 -7.695 1 91.69 385 CYS A CA 1
ATOM 3183 C C . CYS A 1 385 ? 23.328 -17.516 -8.633 1 91.69 385 CYS A C 1
ATOM 3185 O O . CYS A 1 385 ? 24.109 -16.859 -9.328 1 91.69 385 CYS A O 1
ATOM 3187 N N . PRO A 1 386 ? 23.312 -18.812 -8.688 1 90.69 386 PRO A N 1
ATOM 3188 C CA . PRO A 1 386 ? 24.312 -19.562 -9.43 1 90.69 386 PRO A CA 1
ATOM 3189 C C . PRO A 1 386 ? 24.203 -19.359 -10.938 1 90.69 386 PRO A C 1
ATOM 3191 O O . PRO A 1 386 ? 25.219 -19.359 -11.641 1 90.69 386 PRO A O 1
ATOM 3194 N N . GLY A 1 387 ? 23.078 -19.156 -11.461 1 89.31 387 GLY A N 1
ATOM 3195 C CA . GLY A 1 387 ? 22.922 -19.031 -12.898 1 89.31 387 GLY A CA 1
ATOM 3196 C C . GLY A 1 387 ? 23.266 -17.641 -13.406 1 89.31 387 GLY A C 1
ATOM 3197 O O . GLY A 1 387 ? 23.453 -17.438 -14.609 1 89.31 387 GLY A O 1
ATOM 3198 N N . GLN A 1 388 ? 23.516 -16.75 -12.438 1 92.44 388 GLN A N 1
ATOM 3199 C CA . GLN A 1 388 ? 23.688 -15.359 -12.859 1 92.44 388 GLN A CA 1
ATOM 3200 C C . GLN A 1 388 ? 24.953 -14.758 -12.281 1 92.44 388 GLN A C 1
ATOM 3202 O O . GLN A 1 388 ? 25.922 -14.523 -13.008 1 92.44 388 GLN A O 1
ATOM 3207 N N . ASN A 1 389 ? 25.062 -14.773 -10.977 1 92.06 389 ASN A N 1
ATOM 3208 C CA . ASN A 1 389 ? 26.078 -13.961 -10.336 1 92.06 389 ASN A CA 1
ATOM 3209 C C . ASN A 1 389 ? 27.203 -14.812 -9.766 1 92.06 389 ASN A C 1
ATOM 3211 O O . ASN A 1 389 ? 28.344 -14.359 -9.664 1 92.06 389 ASN A O 1
ATOM 3215 N N . LYS A 1 390 ? 26.906 -16 -9.344 1 94.81 390 LYS A N 1
ATOM 3216 C CA . LYS A 1 390 ? 27.906 -16.875 -8.719 1 94.81 390 LYS A CA 1
ATOM 3217 C C . LYS A 1 390 ? 28.094 -18.156 -9.531 1 94.81 390 LYS A C 1
ATOM 3219 O O . LYS A 1 390 ? 27.5 -19.188 -9.203 1 94.81 390 LYS A O 1
ATOM 3224 N N . ASN A 1 391 ? 28.984 -18.047 -10.445 1 95.19 391 ASN A N 1
ATOM 3225 C CA . ASN A 1 391 ? 29.188 -19.188 -11.352 1 95.19 391 ASN A CA 1
ATOM 3226 C C . ASN A 1 391 ? 30.609 -19.219 -11.891 1 95.19 391 ASN A C 1
ATOM 3228 O O . ASN A 1 391 ? 31.406 -18.297 -11.641 1 95.19 391 ASN A O 1
ATOM 3232 N N . HIS A 1 392 ? 30.906 -20.234 -12.578 1 96 392 HIS A N 1
ATOM 3233 C CA . HIS A 1 392 ? 32.25 -20.438 -13.109 1 96 392 HIS A CA 1
ATOM 3234 C C . HIS A 1 392 ? 32.594 -19.406 -14.164 1 96 392 HIS A C 1
ATOM 3236 O O . HIS A 1 392 ? 33.75 -18.953 -14.258 1 96 392 HIS A O 1
ATOM 3242 N N . THR A 1 393 ? 31.625 -19 -14.867 1 96.81 393 THR A N 1
ATOM 3243 C CA . THR A 1 393 ? 31.859 -18.062 -15.961 1 96.81 393 THR A CA 1
ATOM 3244 C C . THR A 1 393 ? 32.312 -16.703 -15.43 1 96.81 393 THR A C 1
ATOM 3246 O O . THR A 1 393 ? 33.344 -16.188 -15.82 1 96.81 393 THR A O 1
ATOM 3249 N N . LEU A 1 394 ? 31.547 -16.188 -14.547 1 97.12 394 LEU A N 1
ATOM 3250 C CA . LEU A 1 394 ? 31.844 -14.859 -14.023 1 97.12 394 LEU A CA 1
ATOM 3251 C C . LEU A 1 394 ? 33.188 -14.859 -13.281 1 97.12 394 LEU A C 1
ATOM 3253 O O . LEU A 1 394 ? 34 -13.938 -13.43 1 97.12 394 LEU A O 1
ATOM 3257 N N . ILE A 1 395 ? 33.406 -15.883 -12.531 1 96.31 395 ILE A N 1
ATOM 3258 C CA . ILE A 1 395 ? 34.656 -16 -11.75 1 96.31 395 ILE A CA 1
ATOM 3259 C C . ILE A 1 395 ? 35.844 -15.969 -12.688 1 96.31 395 ILE A C 1
ATOM 3261 O O . ILE A 1 395 ? 36.844 -15.305 -12.406 1 96.31 395 ILE A O 1
ATOM 3265 N N . ARG A 1 396 ? 35.781 -16.672 -13.773 1 96.75 396 ARG A N 1
ATOM 3266 C CA . ARG A 1 396 ? 36.906 -16.75 -14.711 1 96.75 396 ARG A CA 1
ATOM 3267 C C . ARG A 1 396 ? 37.062 -15.43 -15.453 1 96.75 396 ARG A C 1
ATOM 3269 O O . ARG A 1 396 ? 38.188 -15.039 -15.789 1 96.75 396 ARG A O 1
ATOM 3276 N N . VAL A 1 397 ? 36 -14.75 -15.719 1 97.81 397 VAL A N 1
ATOM 3277 C CA . VAL A 1 397 ? 36.094 -13.438 -16.359 1 97.81 397 VAL A CA 1
ATOM 3278 C C . VAL A 1 397 ? 36.781 -12.445 -15.43 1 97.81 397 VAL A C 1
ATOM 3280 O O . VAL A 1 397 ? 37.656 -11.695 -15.859 1 97.81 397 VAL A O 1
ATOM 3283 N N . LEU A 1 398 ? 36.406 -12.453 -14.172 1 97.94 398 LEU A N 1
ATOM 3284 C CA . LEU A 1 398 ? 37.031 -11.562 -13.195 1 97.94 398 LEU A CA 1
ATOM 3285 C C . LEU A 1 398 ? 38.5 -11.875 -13.031 1 97.94 398 LEU A C 1
ATOM 3287 O O . LEU A 1 398 ? 39.344 -10.961 -12.93 1 97.94 398 LEU A O 1
ATOM 3291 N N . LEU A 1 399 ? 38.812 -13.156 -12.992 1 97.56 399 LEU A N 1
ATOM 3292 C CA . LEU A 1 399 ? 40.219 -13.57 -12.945 1 97.56 399 LEU A CA 1
ATOM 3293 C C . LEU A 1 399 ? 41 -13.016 -14.133 1 97.56 399 LEU A C 1
ATOM 3295 O O . LEU A 1 399 ? 42.125 -12.508 -13.977 1 97.56 399 LEU A O 1
ATOM 3299 N N . THR A 1 400 ? 40.438 -13.102 -15.258 1 97.81 400 THR A N 1
ATOM 3300 C CA . THR A 1 400 ? 41.062 -12.648 -16.484 1 97.81 400 THR A CA 1
ATOM 3301 C C . THR A 1 400 ? 41.344 -11.148 -16.438 1 97.81 400 THR A C 1
ATOM 3303 O O . THR A 1 400 ? 42.344 -10.672 -16.953 1 97.81 400 THR A O 1
ATOM 3306 N N . LEU A 1 401 ? 40.469 -10.375 -15.828 1 97.62 401 LEU A N 1
ATOM 3307 C CA . LEU A 1 401 ? 40.656 -8.938 -15.719 1 97.62 401 LEU A CA 1
ATOM 3308 C C . LEU A 1 401 ? 41.906 -8.609 -14.898 1 97.62 401 LEU A C 1
ATOM 3310 O O . LEU A 1 401 ? 42.531 -7.57 -15.117 1 97.62 401 LEU A O 1
ATOM 3314 N N . THR A 1 402 ? 42.25 -9.469 -13.961 1 97.44 402 THR A N 1
ATOM 3315 C CA . THR A 1 402 ? 43.469 -9.273 -13.211 1 97.44 402 THR A CA 1
ATOM 3316 C C . THR A 1 402 ? 44.688 -9.781 -13.992 1 97.44 402 THR A C 1
ATOM 3318 O O . THR A 1 402 ? 45.781 -9.211 -13.914 1 97.44 402 THR A O 1
ATOM 3321 N N . ILE A 1 403 ? 44.531 -10.844 -14.734 1 96.81 403 ILE A N 1
ATOM 3322 C CA . ILE A 1 403 ? 45.594 -11.43 -15.531 1 96.81 403 ILE A CA 1
ATOM 3323 C C . ILE A 1 403 ? 46.062 -10.422 -16.578 1 96.81 403 ILE A C 1
ATOM 3325 O O . ILE A 1 403 ? 47.281 -10.25 -16.781 1 96.81 403 ILE A O 1
ATOM 3329 N N . ILE A 1 404 ? 45.156 -9.734 -17.234 1 95.81 404 ILE A N 1
ATOM 3330 C CA . ILE A 1 404 ? 45.469 -8.828 -18.328 1 95.81 404 ILE A CA 1
ATOM 3331 C C . ILE A 1 404 ? 45.938 -7.492 -17.75 1 95.81 404 ILE A C 1
ATOM 3333 O O . ILE A 1 404 ? 46.281 -6.574 -18.516 1 95.81 404 ILE A O 1
ATOM 3337 N N . GLY A 1 405 ? 45.812 -7.285 -16.469 1 94.5 405 GLY A N 1
ATOM 3338 C CA . GLY A 1 405 ? 46.375 -6.121 -15.812 1 94.5 405 GLY A CA 1
ATOM 3339 C C . GLY A 1 405 ? 45.406 -4.977 -15.664 1 94.5 405 GLY A C 1
ATOM 3340 O O . GLY A 1 405 ? 45.781 -3.848 -15.359 1 94.5 405 GLY A O 1
ATOM 3341 N N . ARG A 1 406 ? 44.188 -5.207 -15.945 1 96.5 406 ARG A N 1
ATOM 3342 C CA . ARG A 1 406 ? 43.188 -4.145 -15.766 1 96.5 406 ARG A CA 1
ATOM 3343 C C . ARG A 1 406 ? 43.062 -3.77 -14.297 1 96.5 406 ARG A C 1
ATOM 3345 O O . ARG A 1 406 ? 42.844 -2.602 -13.961 1 96.5 406 ARG A O 1
ATOM 3352 N N . PHE A 1 407 ? 43.156 -4.762 -13.438 1 97.88 407 PHE A N 1
ATOM 3353 C CA . PHE A 1 407 ? 43.125 -4.551 -12 1 97.88 407 PHE A CA 1
ATOM 3354 C C . PHE A 1 407 ? 44.281 -5.297 -11.32 1 97.88 407 PHE A C 1
ATOM 3356 O O . PHE A 1 407 ? 44.688 -6.359 -11.789 1 97.88 407 PHE A O 1
ATOM 3363 N N . LYS A 1 408 ? 44.719 -4.777 -10.219 1 97.62 408 LYS A N 1
ATOM 3364 C CA . LYS A 1 408 ? 45.688 -5.469 -9.391 1 97.62 408 LYS A CA 1
ATOM 3365 C C . LYS A 1 408 ? 45.031 -6.508 -8.5 1 97.62 408 LYS A C 1
ATOM 3367 O O . LYS A 1 408 ? 45.594 -7.586 -8.266 1 97.62 408 LYS A O 1
ATOM 3372 N N . LYS A 1 409 ? 43.875 -6.086 -8.062 1 97.75 409 LYS A N 1
ATOM 3373 C CA . LYS A 1 409 ? 43.156 -6.953 -7.141 1 97.75 409 LYS A CA 1
ATOM 3374 C C . LYS A 1 409 ? 41.625 -6.785 -7.301 1 97.75 409 LYS A C 1
ATOM 3376 O O . LYS A 1 409 ? 41.156 -5.664 -7.461 1 97.75 409 LYS A O 1
ATOM 3381 N N . ILE A 1 410 ? 40.938 -7.926 -7.289 1 98.31 410 ILE A N 1
ATOM 3382 C CA . ILE A 1 410 ? 39.5 -7.922 -7.273 1 98.31 410 ILE A CA 1
ATOM 3383 C C . ILE A 1 410 ? 38.969 -8.797 -6.133 1 98.31 410 ILE A C 1
ATOM 3385 O O . ILE A 1 410 ? 39.438 -9.938 -5.965 1 98.31 410 ILE A O 1
ATOM 3389 N N . LYS A 1 411 ? 38.125 -8.273 -5.32 1 97.44 411 LYS A N 1
ATOM 3390 C CA . LYS A 1 411 ? 37.469 -9.016 -4.258 1 97.44 411 LYS A CA 1
ATOM 3391 C C . LYS A 1 411 ? 35.969 -9.133 -4.535 1 97.44 411 LYS A C 1
ATOM 3393 O O . LYS A 1 411 ? 35.312 -8.148 -4.906 1 97.44 411 LYS A O 1
ATOM 3398 N N . HIS A 1 412 ? 35.469 -10.273 -4.477 1 97.81 412 HIS A N 1
ATOM 3399 C CA . HIS A 1 412 ? 34.062 -10.508 -4.703 1 97.81 412 HIS A CA 1
ATOM 3400 C C . HIS A 1 412 ? 33.406 -11.148 -3.479 1 97.81 412 HIS A C 1
ATOM 3402 O O . HIS A 1 412 ? 33.812 -12.219 -3.033 1 97.81 412 HIS A O 1
ATOM 3408 N N . PHE A 1 413 ? 32.375 -10.492 -2.936 1 97.56 413 PHE A N 1
ATOM 3409 C CA . PHE A 1 413 ? 31.719 -10.906 -1.698 1 97.56 413 PHE A CA 1
ATOM 3410 C C . PHE A 1 413 ? 30.312 -11.406 -1.975 1 97.56 413 PHE A C 1
ATOM 3412 O O . PHE A 1 413 ? 29.594 -10.82 -2.783 1 97.56 413 PHE A O 1
ATOM 3419 N N . PHE A 1 414 ? 29.922 -12.453 -1.354 1 97.19 414 PHE A N 1
ATOM 3420 C CA . PHE A 1 414 ? 28.578 -13.023 -1.44 1 97.19 414 PHE A CA 1
ATOM 3421 C C . PHE A 1 414 ? 27.938 -13.117 -0.061 1 97.19 414 PHE A C 1
ATOM 3423 O O . PHE A 1 414 ? 28.594 -13.477 0.915 1 97.19 414 PHE A O 1
ATOM 3430 N N . PRO A 1 415 ? 26.656 -12.742 0.07 1 95.25 415 PRO A N 1
ATOM 3431 C CA . PRO A 1 415 ? 25.984 -12.797 1.369 1 95.25 415 PRO A CA 1
ATOM 3432 C C . PRO A 1 415 ? 25.547 -14.211 1.748 1 95.25 415 PRO A C 1
ATOM 3434 O O . PRO A 1 415 ? 25.578 -15.109 0.909 1 95.25 415 PRO A O 1
ATOM 3437 N N . LEU A 1 416 ? 25.203 -14.352 2.994 1 92.81 416 LEU A N 1
ATOM 3438 C CA . LEU A 1 416 ? 24.578 -15.594 3.43 1 92.81 416 LEU A CA 1
ATOM 3439 C C . LEU A 1 416 ? 23.125 -15.656 2.963 1 92.81 416 LEU A C 1
ATOM 3441 O O . LEU A 1 416 ? 22.469 -14.625 2.834 1 92.81 416 LEU A O 1
ATOM 3445 N N . THR A 1 417 ? 22.719 -16.859 2.75 1 87.88 417 THR A N 1
ATOM 3446 C CA . THR A 1 417 ? 21.344 -17.047 2.33 1 87.88 417 THR A CA 1
ATOM 3447 C C . THR A 1 417 ? 20.375 -16.438 3.346 1 87.88 417 THR A C 1
ATOM 3449 O O . THR A 1 417 ? 20.531 -16.641 4.555 1 87.88 417 THR A O 1
ATOM 3452 N N . GLY A 1 418 ? 19.422 -15.727 2.898 1 87.69 418 GLY A N 1
ATOM 3453 C CA . GLY A 1 418 ? 18.453 -15.086 3.775 1 87.69 418 GLY A CA 1
ATOM 3454 C C . GLY A 1 418 ? 18.844 -13.672 4.164 1 87.69 418 GLY A C 1
ATOM 3455 O O . GLY A 1 418 ? 18.047 -12.945 4.762 1 87.69 418 GLY A O 1
ATOM 3456 N N . HIS A 1 419 ? 20.031 -13.266 3.891 1 89.69 419 HIS A N 1
ATOM 3457 C CA . HIS A 1 419 ? 20.547 -11.93 4.184 1 89.69 419 HIS A CA 1
ATOM 3458 C C . HIS A 1 419 ? 21.125 -11.273 2.932 1 89.69 419 HIS A C 1
ATOM 3460 O O . HIS A 1 419 ? 22.25 -10.797 2.934 1 89.69 419 HIS A O 1
ATOM 3466 N N . SER A 1 420 ? 20.328 -11.188 1.941 1 89.5 420 SER A N 1
ATOM 3467 C CA . SER A 1 420 ? 20.859 -10.828 0.633 1 89.5 420 SER A CA 1
ATOM 3468 C C . SER A 1 420 ? 20.328 -9.469 0.171 1 89.5 420 SER A C 1
ATOM 3470 O O . SER A 1 420 ? 20.266 -9.203 -1.03 1 89.5 420 SER A O 1
ATOM 3472 N N . PHE A 1 421 ? 19.969 -8.633 1.1 1 90.56 421 PHE A N 1
ATOM 3473 C CA . PHE A 1 421 ? 19.484 -7.316 0.695 1 90.56 421 PHE A CA 1
ATOM 3474 C C . PHE A 1 421 ? 20.625 -6.449 0.181 1 90.56 421 PHE A C 1
ATOM 3476 O O . PHE A 1 421 ? 21.656 -6.309 0.846 1 90.56 421 PHE A O 1
ATOM 3483 N N . LEU A 1 422 ? 20.484 -5.91 -0.961 1 95.12 422 LEU A N 1
ATOM 3484 C CA . LEU A 1 422 ? 21.531 -5.102 -1.591 1 95.12 422 LEU A CA 1
ATOM 3485 C C . LEU A 1 422 ? 21.016 -3.697 -1.891 1 95.12 422 LEU A C 1
ATOM 3487 O O . LEU A 1 422 ? 19.812 -3.475 -1.96 1 95.12 422 LEU A O 1
ATOM 3491 N N . PRO A 1 423 ? 21.891 -2.773 -2.049 1 94.56 423 PRO A N 1
ATOM 3492 C CA . PRO A 1 423 ? 21.484 -1.427 -2.461 1 94.56 423 PRO A CA 1
ATOM 3493 C C . PRO A 1 423 ? 20.688 -1.42 -3.764 1 94.56 423 PRO A C 1
ATOM 3495 O O . PRO A 1 423 ? 19.844 -0.55 -3.967 1 94.56 423 PRO A O 1
ATOM 3498 N N . CYS A 1 424 ? 20.984 -2.346 -4.59 1 95.62 424 CYS A N 1
ATOM 3499 C CA . CYS A 1 424 ? 20.219 -2.477 -5.824 1 95.62 424 CYS A CA 1
ATOM 3500 C C . CYS A 1 424 ? 18.734 -2.67 -5.531 1 95.62 424 CYS A C 1
ATOM 3502 O O . CYS A 1 424 ? 17.875 -2.158 -6.258 1 95.62 424 CYS A O 1
ATOM 3504 N N . ASP A 1 425 ? 18.438 -3.365 -4.473 1 92.44 425 ASP A N 1
ATOM 3505 C CA . ASP A 1 425 ? 17.062 -3.646 -4.105 1 92.44 425 ASP A CA 1
ATOM 3506 C C . ASP A 1 425 ? 16.312 -2.363 -3.744 1 92.44 425 ASP A C 1
ATOM 3508 O O . ASP A 1 425 ? 15.117 -2.232 -4.023 1 92.44 425 ASP A O 1
ATOM 3512 N N . ARG A 1 426 ? 17.016 -1.498 -3.141 1 90.25 426 ARG A N 1
ATOM 3513 C CA . ARG A 1 426 ? 16.422 -0.202 -2.82 1 90.25 426 ARG A CA 1
ATOM 3514 C C . ARG A 1 426 ? 16.078 0.567 -4.09 1 90.25 426 ARG A C 1
ATOM 3516 O O . ARG A 1 426 ? 14.992 1.159 -4.188 1 90.25 426 ARG A O 1
ATOM 3523 N N . LYS A 1 427 ? 17 0.537 -4.992 1 92.75 427 LYS A N 1
ATOM 3524 C CA . LYS A 1 427 ? 16.75 1.197 -6.27 1 92.75 427 LYS A CA 1
ATOM 3525 C C . LYS A 1 427 ? 15.57 0.557 -6.996 1 92.75 427 LYS A C 1
ATOM 3527 O O . LYS A 1 427 ? 14.742 1.257 -7.578 1 92.75 427 LYS A O 1
ATOM 3532 N N . PHE A 1 428 ? 15.523 -0.751 -6.934 1 94 428 PHE A N 1
ATOM 3533 C CA . PHE A 1 428 ? 14.414 -1.464 -7.555 1 94 428 PHE A CA 1
ATOM 3534 C C . PHE A 1 428 ? 13.086 -1.06 -6.922 1 94 428 PHE A C 1
ATOM 3536 O O . PHE A 1 428 ? 12.086 -0.907 -7.617 1 94 428 PHE A O 1
ATOM 3543 N N . GLY A 1 429 ? 13.102 -0.935 -5.57 1 90.19 429 GLY A N 1
ATOM 3544 C CA . GLY A 1 429 ? 11.898 -0.504 -4.879 1 90.19 429 GLY A CA 1
ATOM 3545 C C . GLY A 1 429 ? 11.383 0.841 -5.355 1 90.19 429 GLY A C 1
ATOM 3546 O O . GLY A 1 429 ? 10.172 1.029 -5.516 1 90.19 429 GLY A O 1
ATOM 3547 N N . ILE A 1 430 ? 12.234 1.705 -5.645 1 89.06 430 ILE A N 1
ATOM 3548 C CA . ILE A 1 430 ? 11.883 3.049 -6.09 1 89.06 430 ILE A CA 1
ATOM 3549 C C . ILE A 1 430 ? 11.32 2.992 -7.508 1 89.06 430 ILE A C 1
ATOM 3551 O O . ILE A 1 430 ? 10.32 3.648 -7.809 1 89.06 430 ILE A O 1
ATOM 3555 N N . ILE A 1 431 ? 11.922 2.178 -8.289 1 90.31 431 ILE A N 1
ATOM 3556 C CA . ILE A 1 431 ? 11.523 2.1 -9.695 1 90.31 431 ILE A CA 1
ATOM 3557 C C . ILE A 1 431 ? 10.195 1.349 -9.812 1 90.31 431 ILE A C 1
ATOM 3559 O O . ILE A 1 431 ? 9.398 1.627 -10.711 1 90.31 431 ILE A O 1
ATOM 3563 N N . LYS A 1 432 ? 9.945 0.463 -8.945 1 91.25 432 LYS A N 1
ATOM 3564 C CA . LYS A 1 432 ? 8.734 -0.355 -9 1 91.25 432 LYS A CA 1
ATOM 3565 C C . LYS A 1 432 ? 7.496 0.47 -8.664 1 91.25 432 LYS A C 1
ATOM 3567 O O . LYS A 1 432 ? 6.395 0.155 -9.117 1 91.25 432 LYS A O 1
ATOM 3572 N N . ARG A 1 433 ? 7.629 1.533 -7.945 1 86 433 ARG A N 1
ATOM 3573 C CA . ARG A 1 433 ? 6.488 2.34 -7.52 1 86 433 ARG A CA 1
ATOM 3574 C C . ARG A 1 433 ? 5.77 2.947 -8.719 1 86 433 ARG A C 1
ATOM 3576 O O . ARG A 1 433 ? 4.574 2.719 -8.914 1 86 433 ARG A O 1
ATOM 3583 N N . PRO A 1 434 ? 6.457 3.709 -9.516 1 84.19 434 PRO A N 1
ATOM 3584 C CA . PRO A 1 434 ? 5.766 4.246 -10.688 1 84.19 434 PRO A CA 1
ATOM 3585 C C . PRO A 1 434 ? 5.25 3.152 -11.617 1 84.19 434 PRO A C 1
ATOM 3587 O O . PRO A 1 434 ? 4.219 3.33 -12.273 1 84.19 434 PRO A O 1
ATOM 3590 N N . ILE A 1 435 ? 5.922 2.049 -11.688 1 89 435 ILE A N 1
ATOM 3591 C CA . ILE A 1 435 ? 5.484 0.947 -12.539 1 89 435 ILE A CA 1
ATOM 3592 C C . ILE A 1 435 ? 4.164 0.384 -12.016 1 89 435 ILE A C 1
ATOM 3594 O O . ILE A 1 435 ? 3.26 0.087 -12.805 1 89 435 ILE A O 1
ATOM 3598 N N . ARG A 1 436 ? 4.148 0.27 -10.766 1 86.44 436 ARG A N 1
ATOM 3599 C CA . ARG A 1 436 ? 2.93 -0.247 -10.148 1 86.44 436 ARG A CA 1
ATOM 3600 C C . ARG A 1 436 ? 1.768 0.724 -10.328 1 86.44 436 ARG A C 1
ATOM 3602 O O . ARG A 1 436 ? 0.624 0.303 -10.523 1 86.44 436 ARG A O 1
ATOM 3609 N N . ASN A 1 437 ? 2.02 1.978 -10.352 1 82.44 437 ASN A N 1
ATOM 3610 C CA . ASN A 1 437 ? 0.991 3.01 -10.414 1 82.44 437 ASN A CA 1
ATOM 3611 C C . ASN A 1 437 ? 0.505 3.225 -11.844 1 82.44 437 ASN A C 1
ATOM 3613 O O . ASN A 1 437 ? -0.542 3.838 -12.062 1 82.44 437 ASN A O 1
ATOM 3617 N N . CYS A 1 438 ? 1.283 2.73 -12.734 1 84.75 438 CYS A N 1
ATOM 3618 C CA . CYS A 1 438 ? 0.865 2.816 -14.125 1 84.75 438 CYS A CA 1
ATOM 3619 C C . CYS A 1 438 ? 0.054 1.59 -14.531 1 84.75 438 CYS A C 1
ATOM 3621 O O . CYS A 1 438 ? 0.567 0.469 -14.516 1 84.75 438 CYS A O 1
ATOM 3623 N N . SER A 1 439 ? -1.133 1.764 -14.867 1 84.19 439 SER A N 1
ATOM 3624 C CA . SER A 1 439 ? -2.037 0.647 -15.117 1 84.19 439 SER A CA 1
ATOM 3625 C C . SER A 1 439 ? -1.729 -0.027 -16.453 1 84.19 439 SER A C 1
ATOM 3627 O O . SER A 1 439 ? -2.02 -1.211 -16.641 1 84.19 439 SER A O 1
ATOM 3629 N N . ARG A 1 440 ? -1.181 0.766 -17.391 1 89.56 440 ARG A N 1
ATOM 3630 C CA . ARG A 1 440 ? -0.941 0.232 -18.719 1 89.56 440 ARG A CA 1
ATOM 3631 C C . ARG A 1 440 ? 0.466 0.572 -19.203 1 89.56 440 ARG A C 1
ATOM 3633 O O . ARG A 1 440 ? 0.858 1.741 -19.219 1 89.56 440 ARG A O 1
ATOM 3640 N N . ILE A 1 441 ? 1.225 -0.395 -19.469 1 93.5 441 ILE A N 1
ATOM 3641 C CA . ILE A 1 441 ? 2.545 -0.305 -20.078 1 93.5 441 ILE A CA 1
ATOM 3642 C C . ILE A 1 441 ? 2.639 -1.28 -21.25 1 93.5 441 ILE A C 1
ATOM 3644 O O . ILE A 1 441 ? 2.459 -2.488 -21.078 1 93.5 441 ILE A O 1
ATOM 3648 N N . TYR A 1 442 ? 2.977 -0.806 -22.438 1 95.75 442 TYR A N 1
ATOM 3649 C CA . TYR A 1 442 ? 2.861 -1.666 -23.609 1 95.75 442 TYR A CA 1
ATOM 3650 C C . TYR A 1 442 ? 4.238 -2.053 -24.141 1 95.75 442 TYR A C 1
ATOM 3652 O O . TYR A 1 442 ? 4.426 -3.158 -24.656 1 95.75 442 TYR A O 1
ATOM 3660 N N . THR A 1 443 ? 5.164 -1.16 -24.047 1 96.75 443 THR A N 1
ATOM 3661 C CA . THR A 1 443 ? 6.449 -1.433 -24.672 1 96.75 443 THR A CA 1
ATOM 3662 C C . THR A 1 443 ? 7.594 -1.221 -23.688 1 96.75 443 THR A C 1
ATOM 3664 O O . THR A 1 443 ? 7.402 -0.616 -22.625 1 96.75 443 THR A O 1
ATOM 3667 N N . ILE A 1 444 ? 8.758 -1.729 -24.062 1 96.62 444 ILE A N 1
ATOM 3668 C CA . ILE A 1 444 ? 9.961 -1.602 -23.25 1 96.62 444 ILE A CA 1
ATOM 3669 C C . ILE A 1 444 ? 10.391 -0.137 -23.203 1 96.62 444 ILE A C 1
ATOM 3671 O O . ILE A 1 444 ? 10.992 0.302 -22.219 1 96.62 444 ILE A O 1
ATOM 3675 N N . TYR A 1 445 ? 10.039 0.61 -24.188 1 95.69 445 TYR A N 1
ATOM 3676 C CA . TYR A 1 445 ? 10.414 2.018 -24.25 1 95.69 445 TYR A CA 1
ATOM 3677 C C . TYR A 1 445 ? 9.648 2.834 -23.219 1 95.69 445 TYR A C 1
ATOM 3679 O O . TYR A 1 445 ? 10.203 3.73 -22.594 1 95.69 445 TYR A O 1
ATOM 3687 N N . GLN A 1 446 ? 8.391 2.494 -23.109 1 94.25 446 GLN A N 1
ATOM 3688 C CA . GLN A 1 446 ? 7.605 3.148 -22.078 1 94.25 446 GLN A CA 1
ATOM 3689 C C . GLN A 1 446 ? 8.164 2.84 -20.688 1 94.25 446 GLN A C 1
ATOM 3691 O O . GLN A 1 446 ? 8.18 3.711 -19.812 1 94.25 446 GLN A O 1
ATOM 3696 N N . LEU A 1 447 ? 8.547 1.611 -20.531 1 94.56 447 LEU A N 1
ATOM 3697 C CA . LEU A 1 447 ? 9.164 1.201 -19.266 1 94.56 447 LEU A CA 1
ATOM 3698 C C . LEU A 1 447 ? 10.438 1.997 -19 1 94.56 447 LEU A C 1
ATOM 3700 O O . LEU A 1 447 ? 10.688 2.414 -17.859 1 94.56 447 LEU A O 1
ATOM 3704 N N . CYS A 1 448 ? 11.273 2.189 -20.016 1 94.25 448 CYS A N 1
ATOM 3705 C CA . CYS A 1 448 ? 12.492 2.986 -19.922 1 94.25 448 CYS A CA 1
ATOM 3706 C C . CYS A 1 448 ? 12.188 4.391 -19.422 1 94.25 448 CYS A C 1
ATOM 3708 O O . CYS A 1 448 ? 12.867 4.898 -18.516 1 94.25 448 CYS A O 1
ATOM 3710 N N . GLU A 1 449 ? 11.125 4.949 -19.938 1 89.94 449 GLU A N 1
ATOM 3711 C CA . GLU A 1 449 ? 10.742 6.301 -19.531 1 89.94 449 GLU A CA 1
ATOM 3712 C C . GLU A 1 449 ? 10.32 6.352 -18.078 1 89.94 449 GLU A C 1
ATOM 3714 O O . GLU A 1 449 ? 10.656 7.301 -17.359 1 89.94 449 GLU A O 1
ATOM 3719 N N . LEU A 1 450 ? 9.594 5.383 -17.703 1 88.5 450 LEU A N 1
ATOM 3720 C CA . LEU A 1 450 ? 9.117 5.328 -16.312 1 88.5 450 LEU A CA 1
ATOM 3721 C C . LEU A 1 450 ? 10.289 5.191 -15.344 1 88.5 450 LEU A C 1
ATOM 3723 O O . LEU A 1 450 ? 10.297 5.836 -14.297 1 88.5 450 LEU A O 1
ATOM 3727 N N . ILE A 1 451 ? 11.266 4.375 -15.68 1 89.75 451 ILE A N 1
ATOM 3728 C CA . ILE A 1 451 ? 12.43 4.156 -14.828 1 89.75 451 ILE A CA 1
ATOM 3729 C C . ILE A 1 451 ? 13.234 5.449 -14.711 1 89.75 451 ILE A C 1
ATOM 3731 O O . ILE A 1 451 ? 13.703 5.801 -13.625 1 89.75 451 ILE A O 1
ATOM 3735 N N . LEU A 1 452 ? 13.344 6.168 -15.781 1 87.5 452 LEU A N 1
ATOM 3736 C CA . LEU A 1 452 ? 14.141 7.391 -15.805 1 87.5 452 LEU A CA 1
ATOM 3737 C C . LEU A 1 452 ? 13.422 8.523 -15.078 1 87.5 452 LEU A C 1
ATOM 3739 O O . LEU A 1 452 ? 14.047 9.484 -14.641 1 87.5 452 LEU A O 1
ATOM 3743 N N . SER A 1 453 ? 12.117 8.406 -14.945 1 79.69 453 SER A N 1
ATOM 3744 C CA . SER A 1 453 ? 11.328 9.469 -14.336 1 79.69 453 SER A CA 1
ATOM 3745 C C . SER A 1 453 ? 11.586 9.547 -12.828 1 79.69 453 SER A C 1
ATOM 3747 O O . SER A 1 453 ? 11.32 10.578 -12.211 1 79.69 453 SER A O 1
ATOM 3749 N N . VAL A 1 454 ? 12.023 8.516 -12.188 1 76.88 454 VAL A N 1
ATOM 3750 C CA . VAL A 1 454 ? 12.219 8.469 -10.75 1 76.88 454 VAL A CA 1
ATOM 3751 C C . VAL A 1 454 ? 13.531 9.164 -10.383 1 76.88 454 VAL A C 1
ATOM 3753 O O . VAL A 1 454 ? 13.805 9.406 -9.211 1 76.88 454 VAL A O 1
ATOM 3756 N N . ASN A 1 455 ? 14.359 9.648 -11.273 1 64.75 455 ASN A N 1
ATOM 3757 C CA . ASN A 1 455 ? 15.703 10.172 -11.062 1 64.75 455 ASN A CA 1
ATOM 3758 C C . ASN A 1 455 ? 15.672 11.484 -10.281 1 64.75 455 ASN A C 1
ATOM 3760 O O . ASN A 1 455 ? 15.406 12.547 -10.852 1 64.75 455 ASN A O 1
ATOM 3764 N N . ARG A 1 456 ? 15.461 11.445 -8.938 1 60.69 456 ARG A N 1
ATOM 3765 C CA . ARG A 1 456 ? 15.445 12.719 -8.227 1 60.69 456 ARG A CA 1
ATOM 3766 C C . ARG A 1 456 ? 16.859 13.141 -7.824 1 60.69 456 ARG A C 1
ATOM 3768 O O . ARG A 1 456 ? 17.344 14.195 -8.234 1 60.69 456 ARG A O 1
ATOM 3775 N N . LYS A 1 457 ? 17.516 12.383 -6.914 1 59.25 457 LYS A N 1
ATOM 3776 C CA . LYS A 1 457 ? 18.781 12.789 -6.312 1 59.25 457 LYS A CA 1
ATOM 3777 C C . LYS A 1 457 ? 19.969 12.117 -7.008 1 59.25 457 LYS A C 1
ATOM 3779 O O . LYS A 1 457 ? 21.016 12.742 -7.219 1 59.25 457 LYS A O 1
ATOM 3784 N N . SER A 1 458 ? 19.75 10.797 -7.359 1 64.88 458 SER A N 1
ATOM 3785 C CA . SER A 1 458 ? 20.828 10.039 -7.984 1 64.88 458 SER A CA 1
ATOM 3786 C C . SER A 1 458 ? 20.562 9.82 -9.469 1 64.88 458 SER A C 1
ATOM 3788 O O . SER A 1 458 ? 19.406 9.789 -9.898 1 64.88 458 SER A O 1
ATOM 3790 N N . GLN A 1 459 ? 21.688 9.93 -10.172 1 75.31 459 GLN A N 1
ATOM 3791 C CA . GLN A 1 459 ? 21.609 9.766 -11.617 1 75.31 459 GLN A CA 1
ATOM 3792 C C . GLN A 1 459 ? 21.406 8.305 -12 1 75.31 459 GLN A C 1
ATOM 3794 O O . GLN A 1 459 ? 22.25 7.457 -11.711 1 75.31 459 GLN A O 1
ATOM 3799 N N . ASN A 1 460 ? 20.234 7.902 -12.344 1 84.06 460 ASN A N 1
ATOM 3800 C CA . ASN A 1 460 ? 19.953 6.59 -12.922 1 84.06 460 ASN A CA 1
ATOM 3801 C C . ASN A 1 460 ? 20.062 6.613 -14.445 1 84.06 460 ASN A C 1
ATOM 3803 O O . ASN A 1 460 ? 19.5 7.5 -15.094 1 84.06 460 ASN A O 1
ATOM 3807 N N . THR A 1 461 ? 20.984 5.801 -14.945 1 92.12 461 THR A N 1
ATOM 3808 C CA . THR A 1 461 ? 21.109 5.676 -16.391 1 92.12 461 THR A CA 1
ATOM 3809 C C . THR A 1 461 ? 20.625 4.312 -16.875 1 92.12 461 THR A C 1
ATOM 3811 O O . THR A 1 461 ? 20.594 3.355 -16.094 1 92.12 461 THR A O 1
ATOM 3814 N N . ILE A 1 462 ? 20.188 4.301 -18.094 1 95 462 ILE A N 1
ATOM 3815 C CA . ILE A 1 462 ? 19.703 3.049 -18.656 1 95 462 ILE A CA 1
ATOM 3816 C C . ILE A 1 462 ? 20.422 2.752 -19.969 1 95 462 ILE A C 1
ATOM 3818 O O . ILE A 1 462 ? 20.641 3.656 -20.781 1 95 462 ILE A O 1
ATOM 3822 N N . LYS A 1 463 ? 20.906 1.59 -20.125 1 96.56 463 LYS A N 1
ATOM 3823 C CA . LYS A 1 463 ? 21.406 1.09 -21.406 1 96.56 463 LYS A CA 1
ATOM 3824 C C . LYS A 1 463 ? 20.516 -0.011 -21.953 1 96.56 463 LYS A C 1
ATOM 3826 O O . LYS A 1 463 ? 20.25 -1.011 -21.281 1 96.56 463 LYS A O 1
ATOM 3831 N N . LEU A 1 464 ? 19.984 0.163 -23.141 1 96.5 464 LEU A N 1
ATOM 3832 C CA . LEU A 1 464 ? 19.203 -0.877 -23.812 1 96.5 464 LEU A CA 1
ATOM 3833 C C . LEU A 1 464 ? 20.125 -1.923 -24.438 1 96.5 464 LEU A C 1
ATOM 3835 O O . LEU A 1 464 ? 21.094 -1.577 -25.109 1 96.5 464 LEU A O 1
ATOM 3839 N N . ILE A 1 465 ? 19.844 -3.148 -24.234 1 96.25 465 ILE A N 1
ATOM 3840 C CA . ILE A 1 465 ? 20.75 -4.234 -24.625 1 96.25 465 ILE A CA 1
ATOM 3841 C C . ILE A 1 465 ? 20.156 -4.984 -25.828 1 96.25 465 ILE A C 1
ATOM 3843 O O . ILE A 1 465 ? 18.953 -5.199 -25.891 1 96.25 465 ILE A O 1
ATOM 3847 N N . ASP A 1 466 ? 21 -5.332 -26.688 1 94.06 466 ASP A N 1
ATOM 3848 C CA . ASP A 1 466 ? 20.656 -6.191 -27.828 1 94.06 466 ASP A CA 1
ATOM 3849 C C . ASP A 1 466 ? 21.594 -7.402 -27.891 1 94.06 466 ASP A C 1
ATOM 3851 O O . ASP A 1 466 ? 22.5 -7.535 -27.078 1 94.06 466 ASP A O 1
ATOM 3855 N N . THR A 1 467 ? 21.359 -8.258 -28.844 1 94.12 467 THR A N 1
ATOM 3856 C CA . THR A 1 467 ? 22.125 -9.492 -28.969 1 94.12 467 THR A CA 1
ATOM 3857 C C . THR A 1 467 ? 23.609 -9.195 -29.219 1 94.12 467 THR A C 1
ATOM 3859 O O . THR A 1 467 ? 24.469 -9.969 -28.797 1 94.12 467 THR A O 1
ATOM 3862 N N . GLU A 1 468 ? 23.922 -8.047 -29.734 1 92.81 468 GLU A N 1
ATOM 3863 C CA . GLU A 1 468 ? 25.297 -7.684 -30.094 1 92.81 468 GLU A CA 1
ATOM 3864 C C . GLU A 1 468 ? 26.094 -7.25 -28.875 1 92.81 468 GLU A C 1
ATOM 3866 O O . GLU A 1 468 ? 27.328 -7.164 -28.922 1 92.81 468 GLU A O 1
ATOM 3871 N N . ASN A 1 469 ? 25.406 -7.078 -27.812 1 94.69 469 ASN A N 1
ATOM 3872 C CA . ASN A 1 469 ? 26.078 -6.605 -26.594 1 94.69 469 ASN A CA 1
ATOM 3873 C C . ASN A 1 469 ? 26.516 -7.762 -25.719 1 94.69 469 ASN A C 1
ATOM 3875 O O . ASN A 1 469 ? 27.203 -7.555 -24.703 1 94.69 469 ASN A O 1
ATOM 3879 N N . ILE A 1 470 ? 26.234 -8.992 -26.125 1 96.75 470 ILE A N 1
ATOM 3880 C CA . ILE A 1 470 ? 26.484 -10.125 -25.234 1 96.75 470 ILE A CA 1
ATOM 3881 C C . ILE A 1 470 ? 27.641 -10.953 -25.781 1 96.75 470 ILE A C 1
ATOM 3883 O O . ILE A 1 470 ? 27.547 -11.516 -26.875 1 96.75 470 ILE A O 1
ATOM 3887 N N . ILE A 1 471 ? 28.672 -11.039 -25 1 96.5 471 ILE A N 1
ATOM 3888 C CA . ILE A 1 471 ? 29.859 -11.805 -25.359 1 96.5 471 ILE A CA 1
ATOM 3889 C C . ILE A 1 471 ? 29.719 -13.242 -24.859 1 96.5 471 ILE A C 1
ATOM 3891 O O . ILE A 1 471 ? 29.141 -13.477 -23.797 1 96.5 471 ILE A O 1
ATOM 3895 N N . ASP A 1 472 ? 30.281 -14.195 -25.578 1 96.25 472 ASP A N 1
ATOM 3896 C CA . ASP A 1 472 ? 30.156 -15.609 -25.234 1 96.25 472 ASP A CA 1
ATOM 3897 C C . ASP A 1 472 ? 31.281 -16.047 -24.297 1 96.25 472 ASP A C 1
ATOM 3899 O O . ASP A 1 472 ? 32.219 -16.734 -24.703 1 96.25 472 ASP A O 1
ATOM 3903 N N . PHE A 1 473 ? 31.125 -15.883 -23.078 1 97.38 473 PHE A N 1
ATOM 3904 C CA . PHE A 1 473 ? 32.125 -16.25 -22.078 1 97.38 473 PHE A CA 1
ATOM 3905 C C . PHE A 1 473 ? 31.969 -17.719 -21.688 1 97.38 473 PHE A C 1
ATOM 3907 O O . PHE A 1 473 ? 32.938 -18.375 -21.297 1 97.38 473 PHE A O 1
ATOM 3914 N N . ASP A 1 474 ? 30.766 -18.234 -21.781 1 95.69 474 ASP A N 1
ATOM 3915 C CA . ASP A 1 474 ? 30.469 -19.609 -21.359 1 95.69 474 ASP A CA 1
ATOM 3916 C C . ASP A 1 474 ? 31.266 -20.609 -22.188 1 95.69 474 ASP A C 1
ATOM 3918 O O . ASP A 1 474 ? 31.766 -21.609 -21.656 1 95.69 474 ASP A O 1
ATOM 3922 N N . ASN A 1 475 ? 31.344 -20.328 -23.453 1 95.25 475 ASN A N 1
ATOM 3923 C CA . ASN A 1 475 ? 32.031 -21.266 -24.328 1 95.25 475 ASN A CA 1
ATOM 3924 C C . ASN A 1 475 ? 33.531 -20.906 -24.453 1 95.25 475 ASN A C 1
ATOM 3926 O O . ASN A 1 475 ? 34.312 -21.688 -25 1 95.25 475 ASN A O 1
ATOM 3930 N N . TRP A 1 476 ? 33.875 -19.781 -23.953 1 96.25 476 TRP A N 1
ATOM 3931 C CA . TRP A 1 476 ? 35.25 -19.312 -24.062 1 96.25 476 TRP A CA 1
ATOM 3932 C C . TRP A 1 476 ? 36.125 -19.875 -22.938 1 96.25 476 TRP A C 1
ATOM 3934 O O . TRP A 1 476 ? 37.188 -20.422 -23.188 1 96.25 476 TRP A O 1
ATOM 3944 N N . TRP A 1 477 ? 35.688 -19.797 -21.688 1 94.88 477 TRP A N 1
ATOM 3945 C CA . TRP A 1 477 ? 36.594 -19.984 -20.547 1 94.88 477 TRP A CA 1
ATOM 3946 C C . TRP A 1 477 ? 37.062 -21.438 -20.453 1 94.88 477 TRP A C 1
ATOM 3948 O O . TRP A 1 477 ? 38.156 -21.719 -20 1 94.88 477 TRP A O 1
ATOM 3958 N N . PRO A 1 478 ? 36.188 -22.438 -20.906 1 95.31 478 PRO A N 1
ATOM 3959 C CA . PRO A 1 478 ? 36.656 -23.828 -20.812 1 95.31 478 PRO A CA 1
ATOM 3960 C C . PRO A 1 478 ? 37.906 -24.094 -21.656 1 95.31 478 PRO A C 1
ATOM 3962 O O . PRO A 1 478 ? 38.594 -25.078 -21.438 1 95.31 478 PRO A O 1
ATOM 3965 N N . ASN A 1 479 ? 38.188 -23.25 -22.578 1 94.44 479 ASN A N 1
ATOM 3966 C CA . ASN A 1 479 ? 39.344 -23.438 -23.453 1 94.44 479 ASN A CA 1
ATOM 3967 C C . ASN A 1 479 ? 40.625 -22.938 -22.797 1 94.44 479 ASN A C 1
ATOM 3969 O O . ASN A 1 479 ? 41.719 -23.344 -23.172 1 94.44 479 ASN A O 1
ATOM 3973 N N . VAL A 1 480 ? 40.5 -22.062 -21.797 1 95.5 480 VAL A N 1
ATOM 3974 C CA . VAL A 1 480 ? 41.688 -21.438 -21.266 1 95.5 480 VAL A CA 1
ATOM 3975 C C . VAL A 1 480 ? 41.812 -21.75 -19.766 1 95.5 480 VAL A C 1
ATOM 3977 O O . VAL A 1 480 ? 42.906 -21.625 -19.188 1 95.5 480 VAL A O 1
ATOM 3980 N N . PHE A 1 481 ? 40.75 -22.281 -19.156 1 96.12 481 PHE A N 1
ATOM 3981 C CA . PHE A 1 481 ? 40.781 -22.578 -17.719 1 96.12 481 PHE A CA 1
ATOM 3982 C C . PHE A 1 481 ? 40.25 -23.984 -17.453 1 96.12 481 PHE A C 1
ATOM 3984 O O . PHE A 1 481 ? 39.5 -24.547 -18.25 1 96.12 481 PHE A O 1
ATOM 3991 N N . LYS A 1 482 ? 40.625 -24.422 -16.234 1 94.06 482 LYS A N 1
ATOM 3992 C CA . LYS A 1 482 ? 40.156 -25.734 -15.773 1 94.06 482 LYS A CA 1
ATOM 3993 C C . LYS A 1 482 ? 38.875 -25.594 -14.977 1 94.06 482 LYS A C 1
ATOM 3995 O O . LYS A 1 482 ? 38.719 -24.625 -14.227 1 94.06 482 LYS A O 1
ATOM 4000 N N . LYS A 1 483 ? 38.031 -26.516 -15.148 1 88.44 483 LYS A N 1
ATOM 4001 C CA . LYS A 1 483 ? 36.781 -26.5 -14.391 1 88.44 483 LYS A CA 1
ATOM 4002 C C . LYS A 1 483 ? 36.969 -27.141 -13.016 1 88.44 483 LYS A C 1
ATOM 4004 O O . LYS A 1 483 ? 36.625 -26.531 -11.992 1 88.44 483 LYS A O 1
ATOM 4009 N N . ARG A 1 484 ? 37.469 -28.391 -13.008 1 89.5 484 ARG A N 1
ATOM 4010 C CA . ARG A 1 484 ? 37.688 -29.109 -11.75 1 89.5 484 ARG A CA 1
ATOM 4011 C C . ARG A 1 484 ? 39.156 -29 -11.289 1 89.5 484 ARG A C 1
ATOM 4013 O O . ARG A 1 484 ? 40.031 -29.531 -11.945 1 89.5 484 ARG A O 1
ATOM 4020 N N . VAL A 1 485 ? 39.312 -28.281 -10.18 1 91.81 485 VAL A N 1
ATOM 4021 C CA . VAL A 1 485 ? 40.688 -28.062 -9.656 1 91.81 485 VAL A CA 1
ATOM 4022 C C . VAL A 1 485 ? 40.688 -28.25 -8.141 1 91.81 485 VAL A C 1
ATOM 4024 O O . VAL A 1 485 ? 39.75 -27.812 -7.453 1 91.81 485 VAL A O 1
ATOM 4027 N N . ALA A 1 486 ? 41.656 -28.922 -7.707 1 92.06 486 ALA A N 1
ATOM 4028 C CA . ALA A 1 486 ? 41.812 -29.094 -6.266 1 92.06 486 ALA A CA 1
ATOM 4029 C C . ALA A 1 486 ? 42.625 -27.922 -5.676 1 92.06 486 ALA A C 1
ATOM 4031 O O . ALA A 1 486 ? 43.406 -27.297 -6.363 1 92.06 486 ALA A O 1
ATOM 4032 N N . SER A 1 487 ? 42.344 -27.688 -4.449 1 92.19 487 SER A N 1
ATOM 4033 C CA . SER A 1 487 ? 43.062 -26.594 -3.777 1 92.19 487 SER A CA 1
ATOM 4034 C C . SER A 1 487 ? 44.531 -26.938 -3.613 1 92.19 487 SER A C 1
ATOM 4036 O O . SER A 1 487 ? 44.906 -28.094 -3.461 1 92.19 487 SER A O 1
ATOM 4038 N N . THR A 1 488 ? 45.375 -25.875 -3.621 1 89 488 THR A N 1
ATOM 4039 C CA . THR A 1 488 ? 46.812 -26.047 -3.439 1 89 488 THR A CA 1
ATOM 4040 C C . THR A 1 488 ? 47.125 -26.641 -2.064 1 89 488 THR A C 1
ATOM 4042 O O . THR A 1 488 ? 48.094 -27.375 -1.901 1 89 488 THR A O 1
ATOM 4045 N N . GLU A 1 489 ? 46.281 -26.391 -1.109 1 85.19 489 GLU A N 1
ATOM 4046 C CA . GLU A 1 489 ? 46.469 -26.828 0.269 1 85.19 489 GLU A CA 1
ATOM 4047 C C . GLU A 1 489 ? 46.125 -28.312 0.43 1 85.19 489 GLU A C 1
ATOM 4049 O O . GLU A 1 489 ? 46.656 -28.984 1.318 1 85.19 489 GLU A O 1
ATOM 4054 N N . SER A 1 490 ? 45.281 -28.812 -0.467 1 83.31 490 SER A N 1
ATOM 4055 C CA . SER A 1 490 ? 44.812 -30.172 -0.289 1 83.31 490 SER A CA 1
ATOM 4056 C C . SER A 1 490 ? 45.375 -31.094 -1.376 1 83.31 490 SER A C 1
ATOM 4058 O O . SER A 1 490 ? 45.031 -32.281 -1.424 1 83.31 490 SER A O 1
ATOM 4060 N N . VAL A 1 491 ? 46.25 -30.609 -2.197 1 80.19 491 VAL A N 1
ATOM 4061 C CA . VAL A 1 491 ? 46.688 -31.344 -3.373 1 80.19 491 VAL A CA 1
ATOM 4062 C C . VAL A 1 491 ? 47.438 -32.594 -2.939 1 80.19 491 VAL A C 1
ATOM 4064 O O . VAL A 1 491 ? 47.438 -33.594 -3.648 1 80.19 491 VAL A O 1
ATOM 4067 N N . THR A 1 492 ? 47.969 -32.562 -1.717 1 80.69 492 THR A N 1
ATOM 4068 C CA . THR A 1 492 ? 48.781 -33.688 -1.264 1 80.69 492 THR A CA 1
ATOM 4069 C C . THR A 1 492 ? 47.906 -34.781 -0.647 1 80.69 492 THR A C 1
ATOM 4071 O O . THR A 1 492 ? 48.344 -35.906 -0.448 1 80.69 492 THR A O 1
ATOM 4074 N N . LEU A 1 493 ? 46.625 -34.438 -0.465 1 83.06 493 LEU A N 1
ATOM 4075 C CA . LEU A 1 493 ? 45.719 -35.375 0.165 1 83.06 493 LEU A CA 1
ATOM 4076 C C . LEU A 1 493 ? 45.125 -36.312 -0.865 1 83.06 493 LEU A C 1
ATOM 4078 O O . LEU A 1 493 ? 45.312 -36.125 -2.07 1 83.06 493 LEU A O 1
ATOM 4082 N N . SER A 1 494 ? 44.5 -37.5 -0.363 1 80.31 494 SER A N 1
ATOM 4083 C CA . SER A 1 494 ? 43.812 -38.438 -1.242 1 80.31 494 SER A CA 1
ATOM 4084 C C . SER A 1 494 ? 42.656 -37.75 -1.964 1 80.31 494 SER A C 1
ATOM 4086 O O . SER A 1 494 ? 42.125 -36.75 -1.489 1 80.31 494 SER A O 1
ATOM 4088 N N . TRP A 1 495 ? 42.375 -38.25 -3.105 1 78.38 495 TRP A N 1
ATOM 4089 C CA . TRP A 1 495 ? 41.406 -37.625 -3.979 1 78.38 495 TRP A CA 1
ATOM 4090 C C . TRP A 1 495 ? 40.094 -37.406 -3.24 1 78.38 495 TRP A C 1
ATOM 4092 O O . TRP A 1 495 ? 39.375 -36.406 -3.49 1 78.38 495 TRP A O 1
ATOM 4102 N N . ARG A 1 496 ? 39.719 -38.219 -2.283 1 77.19 496 ARG A N 1
ATOM 4103 C CA . ARG A 1 496 ? 38.438 -38.125 -1.552 1 77.19 496 ARG A CA 1
ATOM 4104 C C . ARG A 1 496 ? 38.5 -37 -0.526 1 77.19 496 ARG A C 1
ATOM 4106 O O . ARG A 1 496 ? 37.438 -36.469 -0.148 1 77.19 496 ARG A O 1
ATOM 4113 N N . GLU A 1 497 ? 39.656 -36.625 -0.22 1 80 497 GLU A N 1
ATOM 4114 C CA . GLU A 1 497 ? 39.812 -35.656 0.858 1 80 497 GLU A CA 1
ATOM 4115 C C . GLU A 1 497 ? 40.156 -34.281 0.31 1 80 497 GLU A C 1
ATOM 4117 O O . GLU A 1 497 ? 40.25 -33.312 1.067 1 80 497 GLU A O 1
ATOM 4122 N N . ARG A 1 498 ? 40.281 -34.25 -1.044 1 84.12 498 ARG A N 1
ATOM 4123 C CA . ARG A 1 498 ? 40.656 -32.969 -1.649 1 84.12 498 ARG A CA 1
ATOM 4124 C C . ARG A 1 498 ? 39.469 -32.031 -1.712 1 84.12 498 ARG A C 1
ATOM 4126 O O . ARG A 1 498 ? 38.344 -32.438 -1.849 1 84.12 498 ARG A O 1
ATOM 4133 N N . GLU A 1 499 ? 39.781 -30.797 -1.536 1 87.69 499 GLU A N 1
ATOM 4134 C CA . GLU A 1 499 ? 38.781 -29.734 -1.688 1 87.69 499 GLU A CA 1
ATOM 4135 C C . GLU A 1 499 ? 38.781 -29.172 -3.105 1 87.69 499 GLU A C 1
ATOM 4137 O O . GLU A 1 499 ? 39.781 -28.562 -3.533 1 87.69 499 GLU A O 1
ATOM 4142 N N . TYR A 1 500 ? 37.75 -29.422 -3.74 1 91.56 500 TYR A N 1
ATOM 4143 C CA . TYR A 1 500 ? 37.625 -28.938 -5.117 1 91.56 500 TYR A CA 1
ATOM 4144 C C . TYR A 1 500 ? 36.906 -27.609 -5.176 1 91.56 500 TYR A C 1
ATOM 4146 O O . TYR A 1 500 ? 36.125 -27.281 -4.285 1 91.56 500 TYR A O 1
ATOM 4154 N N . LEU A 1 501 ? 37.219 -26.938 -6.207 1 92.06 501 LEU A N 1
ATOM 4155 C CA . LEU A 1 501 ? 36.625 -25.625 -6.375 1 92.06 501 LEU A CA 1
ATOM 4156 C C . LEU A 1 501 ? 35.125 -25.766 -6.637 1 92.06 501 LEU A C 1
ATOM 4158 O O . LEU A 1 501 ? 34.719 -26.203 -7.715 1 92.06 501 LEU A O 1
ATOM 4162 N N . ALA A 1 502 ? 34.344 -25.453 -5.609 1 91.56 502 ALA A N 1
ATOM 4163 C CA . ALA A 1 502 ? 32.875 -25.375 -5.684 1 91.56 502 ALA A CA 1
ATOM 4164 C C . ALA A 1 502 ? 32.406 -23.953 -5.457 1 91.56 502 ALA A C 1
ATOM 4166 O O . ALA A 1 502 ? 32.406 -23.453 -4.328 1 91.56 502 ALA A O 1
ATOM 4167 N N . THR A 1 503 ? 31.875 -23.328 -6.504 1 91.38 503 THR A N 1
ATOM 4168 C CA . THR A 1 503 ? 31.516 -21.922 -6.426 1 91.38 503 THR A CA 1
ATOM 4169 C C . THR A 1 503 ? 30.469 -21.688 -5.336 1 91.38 503 THR A C 1
ATOM 4171 O O . THR A 1 503 ? 30.5 -20.656 -4.66 1 91.38 503 THR A O 1
ATOM 4174 N N . SER A 1 504 ? 29.547 -22.625 -5.145 1 91.75 504 SER A N 1
ATOM 4175 C CA . SER A 1 504 ? 28.438 -22.453 -4.227 1 91.75 504 SER A CA 1
ATOM 4176 C C . SER A 1 504 ? 28.906 -22.438 -2.777 1 91.75 504 SER A C 1
ATOM 4178 O O . SER A 1 504 ? 28.203 -21.906 -1.901 1 91.75 504 SER A O 1
ATOM 4180 N N . LYS A 1 505 ? 30.062 -22.969 -2.523 1 91.5 505 LYS A N 1
ATOM 4181 C CA . LYS A 1 505 ? 30.531 -23.156 -1.157 1 91.5 505 LYS A CA 1
ATOM 4182 C C . LYS A 1 505 ? 31.094 -21.859 -0.573 1 91.5 505 LYS A C 1
ATOM 4184 O O . LYS A 1 505 ? 31.016 -21.641 0.637 1 91.5 505 LYS A O 1
ATOM 4189 N N . TYR A 1 506 ? 31.609 -21.078 -1.405 1 94.38 506 TYR A N 1
ATOM 4190 C CA . TYR A 1 506 ? 32.406 -19.969 -0.915 1 94.38 506 TYR A CA 1
ATOM 4191 C C . TYR A 1 506 ? 31.641 -18.672 -0.965 1 94.38 506 TYR A C 1
ATOM 4193 O O . TYR A 1 506 ? 30.797 -18.469 -1.845 1 94.38 506 TYR A O 1
ATOM 4201 N N . HIS A 1 507 ? 31.922 -17.75 0.004 1 95.81 507 HIS A N 1
ATOM 4202 C CA . HIS A 1 507 ? 31.266 -16.453 0.057 1 95.81 507 HIS A CA 1
ATOM 4203 C C . HIS A 1 507 ? 32.25 -15.32 -0.219 1 95.81 507 HIS A C 1
ATOM 4205 O O . HIS A 1 507 ? 31.891 -14.148 -0.227 1 95.81 507 HIS A O 1
ATOM 4211 N N . TYR A 1 508 ? 33.5 -15.719 -0.397 1 95.94 508 TYR A N 1
ATOM 4212 C CA . TYR A 1 508 ? 34.562 -14.75 -0.688 1 95.94 508 TYR A CA 1
ATOM 4213 C C . TYR A 1 508 ? 35.469 -15.266 -1.788 1 95.94 508 TYR A C 1
ATOM 4215 O O . TYR A 1 508 ? 35.938 -16.406 -1.738 1 95.94 508 TYR A O 1
ATOM 4223 N N . PHE A 1 509 ? 35.75 -14.492 -2.805 1 96.94 509 PHE A N 1
ATOM 4224 C CA . PHE A 1 509 ? 36.688 -14.75 -3.879 1 96.94 509 PHE A CA 1
ATOM 4225 C C . PHE A 1 509 ? 37.656 -13.586 -4.039 1 96.94 509 PHE A C 1
ATOM 4227 O O . PHE A 1 509 ? 37.25 -12.422 -3.959 1 96.94 509 PHE A O 1
ATOM 4234 N N . GLU A 1 510 ? 38.844 -13.852 -4.223 1 96.94 510 GLU A N 1
ATOM 4235 C CA . GLU A 1 510 ? 39.875 -12.836 -4.434 1 96.94 510 GLU A CA 1
ATOM 4236 C C . GLU A 1 510 ? 40.781 -13.195 -5.609 1 96.94 510 GLU A C 1
ATOM 4238 O O . GLU A 1 510 ? 41.219 -14.336 -5.73 1 96.94 510 GLU A O 1
ATOM 4243 N N . TYR A 1 511 ? 41 -12.273 -6.441 1 97.31 511 TYR A N 1
ATOM 4244 C CA . TYR A 1 511 ? 41.875 -12.375 -7.602 1 97.31 511 TYR A CA 1
ATOM 4245 C C . TYR A 1 511 ? 43 -11.344 -7.527 1 97.31 511 TYR A C 1
ATOM 4247 O O . TYR A 1 511 ? 42.75 -10.188 -7.188 1 97.31 511 TYR A O 1
ATOM 4255 N N . SER A 1 512 ? 44.156 -11.75 -7.789 1 96.12 512 SER A N 1
ATOM 4256 C CA . SER A 1 512 ? 45.281 -10.836 -7.723 1 96.12 512 SER A CA 1
ATOM 4257 C C . SER A 1 512 ? 46.188 -10.977 -8.945 1 96.12 512 SER A C 1
ATOM 4259 O O . SER A 1 512 ? 46.375 -12.086 -9.453 1 96.12 512 SER A O 1
ATOM 4261 N N . SER A 1 513 ? 46.75 -9.867 -9.391 1 94.69 513 SER A N 1
ATOM 4262 C CA . SER A 1 513 ? 47.688 -9.867 -10.523 1 94.69 513 SER A CA 1
ATOM 4263 C C . SER A 1 513 ? 49.031 -10.477 -10.141 1 94.69 513 SER A C 1
ATOM 4265 O O . SER A 1 513 ? 49.781 -10.875 -11.016 1 94.69 513 SER A O 1
ATOM 4267 N N . ASP A 1 514 ? 49.312 -10.555 -8.844 1 92.5 514 ASP A N 1
ATOM 4268 C CA . ASP A 1 514 ? 50.562 -11.125 -8.359 1 92.5 514 ASP A CA 1
ATOM 4269 C C . ASP A 1 514 ? 50.562 -12.648 -8.492 1 92.5 514 ASP A C 1
ATOM 4271 O O . ASP A 1 514 ? 51.625 -13.266 -8.609 1 92.5 514 ASP A O 1
ATOM 4275 N N . LYS A 1 515 ? 49.406 -13.188 -8.406 1 92.25 515 LYS A N 1
ATOM 4276 C CA . LYS A 1 515 ? 49.219 -14.633 -8.539 1 92.25 515 LYS A CA 1
ATOM 4277 C C . LYS A 1 515 ? 48.312 -14.969 -9.703 1 92.25 515 LYS A C 1
ATOM 4279 O O . LYS A 1 515 ? 47.188 -15.461 -9.508 1 92.25 515 LYS A O 1
ATOM 4284 N N . LYS A 1 516 ? 48.906 -14.883 -10.883 1 92.94 516 LYS A N 1
ATOM 4285 C CA . LYS A 1 516 ? 48.125 -15.055 -12.094 1 92.94 516 LYS A CA 1
ATOM 4286 C C . LYS A 1 516 ? 47.594 -16.484 -12.219 1 92.94 516 LYS A C 1
ATOM 4288 O O . LYS A 1 516 ? 48.375 -17.438 -12.016 1 92.94 516 LYS A O 1
ATOM 4293 N N . GLY A 1 517 ? 46.312 -16.547 -12.406 1 92.25 517 GLY A N 1
ATOM 4294 C CA . GLY A 1 517 ? 45.719 -17.859 -12.617 1 92.25 517 GLY A CA 1
ATOM 4295 C C . GLY A 1 517 ? 45.219 -18.5 -11.344 1 92.25 517 GLY A C 1
ATOM 4296 O O . GLY A 1 517 ? 44.562 -19.562 -11.383 1 92.25 517 GLY A O 1
ATOM 4297 N N . ASN A 1 518 ? 45.469 -17.859 -10.25 1 94.5 518 ASN A N 1
ATOM 4298 C CA . ASN A 1 518 ? 45.062 -18.406 -8.961 1 94.5 518 ASN A CA 1
ATOM 4299 C C . ASN A 1 518 ? 43.875 -17.656 -8.398 1 94.5 518 ASN A C 1
ATOM 4301 O O . ASN A 1 518 ? 43.781 -16.438 -8.516 1 94.5 518 ASN A O 1
ATOM 4305 N N . ILE A 1 519 ? 43 -18.391 -7.832 1 95.88 519 ILE A N 1
ATOM 4306 C CA . ILE A 1 519 ? 41.812 -17.828 -7.16 1 95.88 519 ILE A CA 1
ATOM 4307 C C . ILE A 1 519 ? 41.875 -18.141 -5.668 1 95.88 519 ILE A C 1
ATOM 4309 O O . ILE A 1 519 ? 42 -19.297 -5.273 1 95.88 519 ILE A O 1
ATOM 4313 N N . LYS A 1 520 ? 41.844 -17.156 -4.887 1 95.31 520 LYS A N 1
ATOM 4314 C CA . LYS A 1 520 ? 41.781 -17.312 -3.438 1 95.31 520 LYS A CA 1
ATOM 4315 C C . LYS A 1 520 ? 40.344 -17.25 -2.947 1 95.31 520 LYS A C 1
ATOM 4317 O O . LYS A 1 520 ? 39.594 -16.344 -3.291 1 95.31 520 LYS A O 1
ATOM 4322 N N . THR A 1 521 ? 39.906 -18.25 -2.242 1 95 521 THR A N 1
ATOM 4323 C CA . THR A 1 521 ? 38.531 -18.312 -1.799 1 95 521 THR A CA 1
ATOM 4324 C C . THR A 1 521 ? 38.438 -18.562 -0.297 1 95 521 THR A C 1
ATOM 4326 O O . THR A 1 521 ? 39.406 -18.984 0.32 1 95 521 THR A O 1
ATOM 4329 N N . SER A 1 522 ? 37.312 -18.219 0.251 1 93.75 522 SER A N 1
ATOM 4330 C CA . SER A 1 522 ? 37.031 -18.531 1.644 1 93.75 522 SER A CA 1
ATOM 4331 C C . SER A 1 522 ? 35.531 -18.828 1.834 1 93.75 522 SER A C 1
ATOM 4333 O O . SER A 1 522 ? 34.688 -18.219 1.184 1 93.75 522 SER A O 1
ATOM 4335 N N . GLU A 1 523 ? 35.25 -19.766 2.688 1 91.62 523 GLU A N 1
ATOM 4336 C CA . GLU A 1 523 ? 33.875 -20.141 2.951 1 91.62 523 GLU A CA 1
ATOM 4337 C C . GLU A 1 523 ? 33.094 -18.984 3.586 1 91.62 523 GLU A C 1
ATOM 4339 O O . GLU A 1 523 ? 31.922 -18.781 3.281 1 91.62 523 GLU A O 1
ATOM 4344 N N . PHE A 1 524 ? 33.781 -18.25 4.418 1 91.44 524 PHE A N 1
ATOM 4345 C CA . PHE A 1 524 ? 33.125 -17.109 5.074 1 91.44 524 PHE A CA 1
ATOM 4346 C C . PHE A 1 524 ? 33.969 -15.836 4.859 1 91.44 524 PHE A C 1
ATOM 4348 O O . PHE A 1 524 ? 35.156 -15.898 4.555 1 91.44 524 PHE A O 1
ATOM 4355 N N . ILE A 1 525 ? 33.312 -14.664 4.992 1 92.19 525 ILE A N 1
ATOM 4356 C CA . ILE A 1 525 ? 33.969 -13.367 4.855 1 92.19 525 ILE A CA 1
ATOM 4357 C C . ILE A 1 525 ? 34.688 -13.016 6.156 1 92.19 525 ILE A C 1
ATOM 4359 O O . ILE A 1 525 ? 34.094 -13.094 7.238 1 92.19 525 ILE A O 1
ATOM 4363 N N . HIS A 1 526 ? 35.969 -12.727 6.047 1 83.75 526 HIS A N 1
ATOM 4364 C CA . HIS A 1 526 ? 36.75 -12.445 7.238 1 83.75 526 HIS A CA 1
ATOM 4365 C C . HIS A 1 526 ? 37.062 -10.953 7.359 1 83.75 526 HIS A C 1
ATOM 4367 O O . HIS A 1 526 ? 36.938 -10.211 6.379 1 83.75 526 HIS A O 1
ATOM 4373 N N . THR A 1 527 ? 37.25 -10.359 8.539 1 66.81 527 THR A N 1
ATOM 4374 C CA . THR A 1 527 ? 37.5 -8.945 8.805 1 66.81 527 THR A CA 1
ATOM 4375 C C . THR A 1 527 ? 38.875 -8.523 8.25 1 66.81 527 THR A C 1
ATOM 4377 O O . THR A 1 527 ? 39.781 -9.352 8.141 1 66.81 527 THR A O 1
ATOM 4380 N N . ASP A 1 528 ? 39.031 -7.375 7.508 1 57.25 528 ASP A N 1
ATOM 4381 C CA . ASP A 1 528 ? 40.188 -6.801 6.844 1 57.25 528 ASP A CA 1
ATOM 4382 C C . ASP A 1 528 ? 41.438 -6.871 7.742 1 57.25 528 ASP A C 1
ATOM 4384 O O . ASP A 1 528 ? 42.562 -6.988 7.254 1 57.25 528 ASP A O 1
ATOM 4388 N N . ASN A 1 529 ? 41.312 -6.332 8.984 1 47.28 529 ASN A N 1
ATOM 4389 C CA . ASN A 1 529 ? 42.562 -6.145 9.719 1 47.28 529 ASN A CA 1
ATOM 4390 C C . ASN A 1 529 ? 43.281 -7.477 9.969 1 47.28 529 ASN A C 1
ATOM 4392 O O . ASN A 1 529 ? 44.25 -7.535 10.727 1 47.28 529 ASN A O 1
ATOM 4396 N N . ALA A 1 530 ? 42.688 -8.516 9.562 1 43.66 530 ALA A N 1
ATOM 4397 C CA . ALA A 1 530 ? 43.281 -9.773 10 1 43.66 530 ALA A CA 1
ATOM 4398 C C . ALA A 1 530 ? 44.344 -10.25 9.008 1 43.66 530 ALA A C 1
ATOM 4400 O O . ALA A 1 530 ? 44.062 -11.102 8.156 1 43.66 530 ALA A O 1
ATOM 4401 N N . ASP A 1 531 ? 44.938 -9.492 8.312 1 43.66 531 ASP A N 1
ATOM 4402 C CA . ASP A 1 531 ? 46.094 -10.008 7.594 1 43.66 531 ASP A CA 1
ATOM 4403 C C . ASP A 1 531 ? 46.719 -11.203 8.312 1 43.66 531 ASP A C 1
ATOM 4405 O O . ASP A 1 531 ? 47.344 -12.07 7.688 1 43.66 531 ASP A O 1
ATOM 4409 N N . ASN A 1 532 ? 47.156 -10.961 9.578 1 40.97 532 ASN A N 1
ATOM 4410 C CA . ASN A 1 532 ? 48.062 -11.836 10.328 1 40.97 532 ASN A CA 1
ATOM 4411 C C . ASN A 1 532 ? 47.312 -13.031 10.922 1 40.97 532 ASN A C 1
ATOM 4413 O O . ASN A 1 532 ? 47.844 -13.758 11.75 1 40.97 532 ASN A O 1
ATOM 4417 N N . ASP A 1 533 ? 45.969 -12.953 11.023 1 40.5 533 ASP A N 1
ATOM 4418 C CA . ASP A 1 533 ? 45.531 -14.023 11.914 1 40.5 533 ASP A CA 1
ATOM 4419 C C . ASP A 1 533 ? 45.5 -15.367 11.188 1 40.5 533 ASP A C 1
ATOM 4421 O O . ASP A 1 533 ? 44.781 -15.523 10.188 1 40.5 533 ASP A O 1
ATOM 4425 N N . SER A 1 534 ? 46.438 -16.156 11.18 1 47.12 534 SER A N 1
ATOM 4426 C CA . SER A 1 534 ? 46.656 -17.578 10.961 1 47.12 534 SER A CA 1
ATOM 4427 C C . SER A 1 534 ? 45.375 -18.391 11.062 1 47.12 534 SER A C 1
ATOM 4429 O O . SER A 1 534 ? 45.344 -19.562 10.695 1 47.12 534 SER A O 1
ATOM 4431 N N . ALA A 1 535 ? 44.312 -17.781 11.594 1 51.06 535 ALA A N 1
ATOM 4432 C CA . ALA A 1 535 ? 43.156 -18.578 12.039 1 51.06 535 ALA A CA 1
ATOM 4433 C C . ALA A 1 535 ? 42.125 -18.719 10.922 1 51.06 535 ALA A C 1
ATOM 4435 O O . ALA A 1 535 ? 41.188 -19.5 11.039 1 51.06 535 ALA A O 1
ATOM 4436 N N . TYR A 1 536 ? 42.375 -17.969 9.711 1 62.78 536 TYR A N 1
ATOM 4437 C CA . TYR A 1 536 ? 41.281 -18.109 8.766 1 62.78 536 TYR A CA 1
ATOM 4438 C C . TYR A 1 536 ? 41.656 -19.062 7.629 1 62.78 536 TYR A C 1
ATOM 4440 O O . TYR A 1 536 ? 42.812 -19.031 7.152 1 62.78 536 TYR A O 1
ATOM 4448 N N . TYR A 1 537 ? 40.844 -19.922 7.336 1 77.56 537 TYR A N 1
ATOM 4449 C CA . TYR A 1 537 ? 41.031 -20.984 6.359 1 77.56 537 TYR A CA 1
ATOM 4450 C C . TYR A 1 537 ? 40.688 -20.516 4.953 1 77.56 537 TYR A C 1
ATOM 4452 O O . TYR A 1 537 ? 39.562 -20.109 4.684 1 77.56 537 TYR A O 1
ATOM 4460 N N . TYR A 1 538 ? 41.844 -20.156 4.148 1 88 538 TYR A N 1
ATOM 4461 C CA . TYR A 1 538 ? 41.656 -19.859 2.734 1 88 538 TYR A CA 1
ATOM 4462 C C . TYR A 1 538 ? 42.031 -21.047 1.867 1 88 538 TYR A C 1
ATOM 4464 O O . TYR A 1 538 ? 42.875 -21.875 2.262 1 88 538 TYR A O 1
ATOM 4472 N N . CYS A 1 539 ? 41.312 -21.156 0.771 1 90.19 539 CYS A N 1
ATOM 4473 C CA . CYS A 1 539 ? 41.656 -22.141 -0.248 1 90.19 539 CYS A CA 1
ATOM 4474 C C . CYS A 1 539 ? 42.125 -21.469 -1.531 1 90.19 539 CYS A C 1
ATOM 4476 O O . CYS A 1 539 ? 41.5 -20.516 -2 1 90.19 539 CYS A O 1
ATOM 4478 N N . ASN A 1 540 ? 43.281 -21.906 -2.051 1 93.44 540 ASN A N 1
ATOM 4479 C CA . ASN A 1 540 ? 43.812 -21.391 -3.301 1 93.44 540 ASN A CA 1
ATOM 4480 C C . ASN A 1 540 ? 43.688 -22.406 -4.43 1 93.44 540 ASN A C 1
ATOM 4482 O O . ASN A 1 540 ? 43.969 -23.594 -4.234 1 93.44 540 ASN A O 1
ATOM 4486 N N . PHE A 1 541 ? 43.219 -21.953 -5.551 1 95.19 541 PHE A N 1
ATOM 4487 C CA . PHE A 1 541 ? 43.031 -22.844 -6.691 1 95.19 541 PHE A CA 1
ATOM 4488 C C . PHE A 1 541 ? 43.75 -22.297 -7.926 1 95.19 541 PHE A C 1
ATOM 4490 O O . PHE A 1 541 ? 43.469 -21.188 -8.367 1 95.19 541 PHE A O 1
ATOM 4497 N N . ASN A 1 542 ? 44.656 -23.047 -8.438 1 94.19 542 ASN A N 1
ATOM 4498 C CA . ASN A 1 542 ? 45.219 -22.719 -9.742 1 94.19 542 ASN A CA 1
ATOM 4499 C C . ASN A 1 542 ? 44.375 -23.25 -10.883 1 94.19 542 ASN A C 1
ATOM 4501 O O . ASN A 1 542 ? 44.406 -24.438 -11.203 1 94.19 542 ASN A O 1
ATOM 4505 N N . VAL A 1 543 ? 43.719 -22.344 -11.586 1 95.19 543 VAL A N 1
ATOM 4506 C CA . VAL A 1 543 ? 42.688 -22.797 -12.523 1 95.19 543 VAL A CA 1
ATOM 4507 C C . VAL A 1 543 ? 43.219 -22.641 -13.953 1 95.19 543 VAL A C 1
ATOM 4509 O O . VAL A 1 543 ? 42.469 -22.891 -14.914 1 95.19 543 VAL A O 1
ATOM 4512 N N . SER A 1 544 ? 44.375 -22.203 -14.195 1 94.06 544 SER A N 1
ATOM 4513 C CA . SER A 1 544 ? 44.875 -21.938 -15.531 1 94.06 544 SER A CA 1
ATOM 4514 C C . SER A 1 544 ? 45.188 -23.234 -16.281 1 94.06 544 SER A C 1
ATOM 4516 O O . SER A 1 544 ? 45.875 -24.125 -15.742 1 94.06 544 SER A O 1
ATOM 4518 N N . LYS A 1 545 ? 44.688 -23.422 -17.438 1 93.75 545 LYS A N 1
ATOM 4519 C CA . LYS A 1 545 ? 45 -24.516 -18.344 1 93.75 545 LYS A CA 1
ATOM 4520 C C . LYS A 1 545 ? 46.219 -24.188 -19.219 1 93.75 545 LYS A C 1
ATOM 4522 O O . LYS A 1 545 ? 46.969 -25.078 -19.609 1 93.75 545 LYS A O 1
ATOM 4527 N N . VAL A 1 546 ? 46.312 -22.875 -19.547 1 93.81 546 VAL A N 1
ATOM 4528 C CA . VAL A 1 546 ? 47.375 -22.344 -20.391 1 93.81 546 VAL A CA 1
ATOM 4529 C C . VAL A 1 546 ? 48.156 -21.281 -19.625 1 93.81 546 VAL A C 1
ATOM 4531 O O . VAL A 1 546 ? 47.781 -20.938 -18.484 1 93.81 546 VAL A O 1
ATOM 4534 N N . ASP A 1 547 ? 49.219 -20.891 -20.281 1 92.69 547 ASP A N 1
ATOM 4535 C CA . ASP A 1 547 ? 50 -19.812 -19.672 1 92.69 547 ASP A CA 1
ATOM 4536 C C . ASP A 1 547 ? 49.156 -18.547 -19.516 1 92.69 547 ASP A C 1
ATOM 4538 O O . ASP A 1 547 ? 48.594 -18.047 -20.484 1 92.69 547 ASP A O 1
ATOM 4542 N N . PRO A 1 548 ? 49.062 -18.078 -18.297 1 92.69 548 PRO A N 1
ATOM 4543 C CA . PRO A 1 548 ? 48.219 -16.922 -18.031 1 92.69 548 PRO A CA 1
ATOM 4544 C C . PRO A 1 548 ? 48.625 -15.703 -18.859 1 92.69 548 PRO A C 1
ATOM 4546 O O . PRO A 1 548 ? 47.781 -14.859 -19.156 1 92.69 548 PRO A O 1
ATOM 4549 N N . SER A 1 549 ? 49.781 -15.57 -19.266 1 89.44 549 SER A N 1
ATOM 4550 C CA . SER A 1 549 ? 50.25 -14.391 -19.969 1 89.44 549 SER A CA 1
ATOM 4551 C C . SER A 1 549 ? 49.594 -14.266 -21.344 1 89.44 549 SER A C 1
ATOM 4553 O O . SER A 1 549 ? 49.531 -13.172 -21.906 1 89.44 549 SER A O 1
ATOM 4555 N N . ILE A 1 550 ? 49.031 -15.312 -21.828 1 91.81 550 ILE A N 1
ATOM 4556 C CA . ILE A 1 550 ? 48.5 -15.289 -23.172 1 91.81 550 ILE A CA 1
ATOM 4557 C C . ILE A 1 550 ? 46.969 -15.156 -23.125 1 91.81 550 ILE A C 1
ATOM 4559 O O . ILE A 1 550 ? 46.312 -15.023 -24.156 1 91.81 550 ILE A O 1
ATOM 4563 N N . ILE A 1 551 ? 46.406 -15.195 -21.984 1 94.19 551 ILE A N 1
ATOM 4564 C CA . ILE A 1 551 ? 44.969 -15.188 -21.828 1 94.19 551 ILE A CA 1
ATOM 4565 C C . ILE A 1 551 ? 44.406 -13.773 -22.078 1 94.19 551 ILE A C 1
ATOM 4567 O O . ILE A 1 551 ? 44.938 -12.805 -21.516 1 94.19 551 ILE A O 1
ATOM 4571 N N . GLN A 1 552 ? 43.406 -13.719 -22.984 1 94.12 552 GLN A N 1
ATOM 4572 C CA . GLN A 1 552 ? 42.719 -12.469 -23.281 1 94.12 552 GLN A CA 1
ATOM 4573 C C . GLN A 1 552 ? 41.188 -12.648 -23.234 1 94.12 552 GLN A C 1
ATOM 4575 O O . GLN A 1 552 ? 40.688 -13.773 -23.328 1 94.12 552 GLN A O 1
ATOM 4580 N N . LEU A 1 553 ? 40.5 -11.57 -23.047 1 95.5 553 LEU A N 1
ATOM 4581 C CA . LEU A 1 553 ? 39.062 -11.648 -23.078 1 95.5 553 LEU A CA 1
ATOM 4582 C C . LEU A 1 553 ? 38.562 -11.953 -24.484 1 95.5 553 LEU A C 1
ATOM 4584 O O . LEU A 1 553 ? 39.094 -11.445 -25.469 1 95.5 553 LEU A O 1
ATOM 4588 N N . PRO A 1 554 ? 37.531 -12.758 -24.547 1 95.75 554 PRO A N 1
ATOM 4589 C CA . PRO A 1 554 ? 36.969 -13.086 -25.859 1 95.75 554 PRO A CA 1
ATOM 4590 C C . PRO A 1 554 ? 36.219 -11.922 -26.484 1 95.75 554 PRO A C 1
ATOM 4592 O O . PRO A 1 554 ? 35.812 -10.984 -25.781 1 95.75 554 PRO A O 1
ATOM 4595 N N . GLN A 1 555 ? 36 -12.031 -27.797 1 91.75 555 GLN A N 1
ATOM 4596 C CA . GLN A 1 555 ? 35.188 -11.031 -28.516 1 91.75 555 GLN A CA 1
ATOM 4597 C C . GLN A 1 555 ? 34 -11.672 -29.203 1 91.75 555 GLN A C 1
ATOM 4599 O O . GLN A 1 555 ? 33.094 -10.977 -29.641 1 91.75 555 GLN A O 1
ATOM 4604 N N . ALA A 1 556 ? 33.969 -12.969 -29.172 1 93.31 556 ALA A N 1
ATOM 4605 C CA . ALA A 1 556 ? 32.875 -13.688 -29.859 1 93.31 556 ALA A CA 1
ATOM 4606 C C . ALA A 1 556 ? 31.547 -13.438 -29.172 1 93.31 556 ALA A C 1
ATOM 4608 O O . ALA A 1 556 ? 31.469 -13.406 -27.938 1 93.31 556 ALA A O 1
ATOM 4609 N N . LEU A 1 557 ? 30.531 -13.312 -30 1 93.75 557 LEU A N 1
ATOM 4610 C CA . LEU A 1 557 ? 29.203 -13.023 -29.469 1 93.75 557 LEU A CA 1
ATOM 4611 C C . LEU A 1 557 ? 28.5 -14.312 -29.062 1 93.75 557 LEU A C 1
ATOM 4613 O O . LEU A 1 557 ? 28.719 -15.367 -29.656 1 93.75 557 LEU A O 1
ATOM 4617 N N . ALA A 1 558 ? 27.719 -14.172 -28.031 1 93.56 558 ALA A N 1
ATOM 4618 C CA . ALA A 1 558 ? 27 -15.328 -27.484 1 93.56 558 ALA A CA 1
ATOM 4619 C C . ALA A 1 558 ? 25.844 -15.734 -28.391 1 93.56 558 ALA A C 1
ATOM 4621 O O . ALA A 1 558 ? 25.516 -16.922 -28.484 1 93.56 558 ALA A O 1
ATOM 4622 N N . TYR A 1 559 ? 25.219 -14.664 -29.047 1 88 559 TYR A N 1
ATOM 4623 C CA . TYR A 1 559 ? 24.031 -14.938 -29.859 1 88 559 TYR A CA 1
ATOM 4624 C C . TYR A 1 559 ? 24.297 -14.633 -31.328 1 88 559 TYR A C 1
ATOM 4626 O O . TYR A 1 559 ? 24.109 -13.5 -31.781 1 88 559 TYR A O 1
ATOM 4634 N N . THR A 1 560 ? 25.234 -15.258 -32.094 1 73.62 560 THR A N 1
ATOM 4635 C CA . THR A 1 560 ? 25.812 -14.984 -33.406 1 73.62 560 THR A CA 1
ATOM 4636 C C . THR A 1 560 ? 24.719 -14.836 -34.469 1 73.62 560 THR A C 1
ATOM 4638 O O . THR A 1 560 ? 24.75 -13.906 -35.281 1 73.62 560 THR A O 1
ATOM 4641 N N . ASN A 1 561 ? 24.047 -15.812 -34.844 1 63.03 561 ASN A N 1
ATOM 4642 C CA . ASN A 1 561 ? 23.406 -15.891 -36.156 1 63.03 561 ASN A CA 1
ATOM 4643 C C . ASN A 1 561 ? 22.016 -15.266 -36.125 1 63.03 561 ASN A C 1
ATOM 4645 O O . ASN A 1 561 ? 21.219 -15.469 -37.062 1 63.03 561 ASN A O 1
ATOM 4649 N N . SER A 1 562 ? 21.781 -14.367 -34.938 1 65.94 562 SER A N 1
ATOM 4650 C CA . SER A 1 562 ? 20.359 -14.016 -34.969 1 65.94 562 SER A CA 1
ATOM 4651 C C . SER A 1 562 ? 20.141 -12.594 -34.5 1 65.94 562 SER A C 1
ATOM 4653 O O . SER A 1 562 ? 20.922 -12.07 -33.688 1 65.94 562 SER A O 1
ATOM 4655 N N . GLU A 1 563 ? 19.391 -11.789 -35.281 1 79 563 GLU A N 1
ATOM 4656 C CA . GLU A 1 563 ? 18.875 -10.469 -34.906 1 79 563 GLU A CA 1
ATOM 4657 C C . GLU A 1 563 ? 18.25 -10.492 -33.531 1 79 563 GLU A C 1
ATOM 4659 O O . GLU A 1 563 ? 18.422 -9.555 -32.75 1 79 563 GLU A O 1
ATOM 4664 N N . MET A 1 564 ? 17.672 -11.641 -33.25 1 91.38 564 MET A N 1
ATOM 4665 C CA . MET A 1 564 ? 16.984 -11.82 -32 1 91.38 564 MET A CA 1
ATOM 4666 C C . MET A 1 564 ? 16.969 -13.289 -31.578 1 91.38 564 MET A C 1
ATOM 4668 O O . MET A 1 564 ? 17.234 -14.164 -32.406 1 91.38 564 MET A O 1
ATOM 4672 N N . ILE A 1 565 ? 16.781 -13.523 -30.375 1 93 565 ILE A N 1
ATOM 4673 C CA . ILE A 1 565 ? 16.578 -14.875 -29.875 1 93 565 ILE A CA 1
ATOM 4674 C C . ILE A 1 565 ? 15.102 -15.258 -30.031 1 93 565 ILE A C 1
ATOM 4676 O O . ILE A 1 565 ? 14.219 -14.586 -29.5 1 93 565 ILE A O 1
ATOM 4680 N N . PRO A 1 566 ? 14.844 -16.266 -30.812 1 92.94 566 PRO A N 1
ATOM 4681 C CA . PRO A 1 566 ? 13.445 -16.641 -31.016 1 92.94 566 PRO A CA 1
ATOM 4682 C C . PRO A 1 566 ? 12.773 -17.109 -29.734 1 92.94 566 PRO A C 1
ATOM 4684 O O . PRO A 1 566 ? 13.391 -17.812 -28.922 1 92.94 566 PRO A O 1
ATOM 4687 N N . LEU A 1 567 ? 11.477 -16.781 -29.547 1 94.06 567 LEU A N 1
ATOM 4688 C CA . LEU A 1 567 ? 10.68 -17.203 -28.406 1 94.06 567 LEU A CA 1
ATOM 4689 C C . LEU A 1 567 ? 10.039 -18.562 -28.656 1 94.06 567 LEU A C 1
ATOM 4691 O O . LEU A 1 567 ? 9.961 -19.016 -29.797 1 94.06 567 LEU A O 1
ATOM 4695 N N . LYS A 1 568 ? 9.602 -19.188 -27.641 1 92.12 568 LYS A N 1
ATOM 4696 C CA . LYS A 1 568 ? 8.922 -20.469 -27.75 1 92.12 568 LYS A CA 1
ATOM 4697 C C . LYS A 1 568 ? 7.566 -20.312 -28.438 1 92.12 568 LYS A C 1
ATOM 4699 O O . LYS A 1 568 ? 6.945 -19.25 -28.375 1 92.12 568 LYS A O 1
ATOM 4704 N N . LYS A 1 569 ? 7.062 -21.359 -29.016 1 92.62 569 LYS A N 1
ATOM 4705 C CA . LYS A 1 569 ? 5.824 -21.344 -29.797 1 92.62 569 LYS A CA 1
ATOM 4706 C C . LYS A 1 569 ? 4.625 -21 -28.922 1 92.62 569 LYS A C 1
ATOM 4708 O O . LYS A 1 569 ? 3.771 -20.203 -29.297 1 92.62 569 LYS A O 1
ATOM 4713 N N . GLU A 1 570 ? 4.578 -21.625 -27.719 1 91.19 570 GLU A N 1
ATOM 4714 C CA . GLU A 1 570 ? 3.463 -21.406 -26.797 1 91.19 570 GLU A CA 1
ATOM 4715 C C . GLU A 1 570 ? 3.369 -19.938 -26.391 1 91.19 570 GLU A C 1
ATOM 4717 O O . GLU A 1 570 ? 2.271 -19.391 -26.281 1 91.19 570 GLU A O 1
ATOM 4722 N N . LYS A 1 571 ? 4.488 -19.344 -26.266 1 93.38 571 LYS A N 1
ATOM 4723 C CA . LYS A 1 571 ? 4.512 -17.938 -25.859 1 93.38 571 LYS A CA 1
ATOM 4724 C C . LYS A 1 571 ? 4.07 -17.031 -27.016 1 93.38 571 LYS A C 1
ATOM 4726 O O . LYS A 1 571 ? 3.389 -16.031 -26.781 1 93.38 571 LYS A O 1
ATOM 4731 N N . ILE A 1 572 ? 4.418 -17.406 -28.188 1 95.19 572 ILE A N 1
ATOM 4732 C CA . ILE A 1 572 ? 4.031 -16.625 -29.359 1 95.19 572 ILE A CA 1
ATOM 4733 C C . ILE A 1 572 ? 2.514 -16.625 -29.516 1 95.19 572 ILE A C 1
ATOM 4735 O O . ILE A 1 572 ? 1.902 -15.594 -29.781 1 95.19 572 ILE A O 1
ATOM 4739 N N . GLU A 1 573 ? 1.939 -17.766 -29.297 1 93.94 573 GLU A N 1
ATOM 4740 C CA . GLU A 1 573 ? 0.487 -17.875 -29.391 1 93.94 573 GLU A CA 1
ATOM 4741 C C . GLU A 1 573 ? -0.204 -17 -28.344 1 93.94 573 GLU A C 1
ATOM 4743 O O . GLU A 1 573 ? -1.191 -16.328 -28.656 1 93.94 573 GLU A O 1
ATOM 4748 N N . ASP A 1 574 ? 0.325 -17 -27.203 1 94 574 ASP A N 1
ATOM 4749 C CA . ASP A 1 574 ? -0.253 -16.203 -26.125 1 94 574 ASP A CA 1
ATOM 4750 C C . ASP A 1 574 ? -0.064 -14.711 -26.375 1 94 574 ASP A C 1
ATOM 4752 O O . ASP A 1 574 ? -0.948 -13.906 -26.078 1 94 574 ASP A O 1
ATOM 4756 N N . LEU A 1 575 ? 1.093 -14.383 -26.922 1 95.62 575 LEU A N 1
ATOM 4757 C CA . LEU A 1 575 ? 1.347 -12.984 -27.219 1 95.62 575 LEU A CA 1
ATOM 4758 C C . LEU A 1 575 ? 0.396 -12.477 -28.297 1 95.62 575 LEU A C 1
ATOM 4760 O O . LEU A 1 575 ? -0.061 -11.336 -28.25 1 95.62 575 LEU A O 1
ATOM 4764 N N . LYS A 1 576 ? 0.08 -13.336 -29.25 1 95.69 576 LYS A N 1
ATOM 4765 C CA . LYS A 1 576 ? -0.876 -12.969 -30.297 1 95.69 576 LYS A CA 1
ATOM 4766 C C . LYS A 1 576 ? -2.254 -12.688 -29.703 1 95.69 576 LYS A C 1
ATOM 4768 O O . LYS A 1 576 ? -2.92 -11.734 -30.109 1 95.69 576 LYS A O 1
ATOM 4773 N N . LYS A 1 577 ? -2.611 -13.492 -28.734 1 92.31 577 LYS A N 1
ATOM 4774 C CA . LYS A 1 577 ? -3.893 -13.289 -28.078 1 92.31 577 LYS A CA 1
ATOM 4775 C C . LYS A 1 577 ? -3.895 -11.992 -27.281 1 92.31 577 LYS A C 1
ATOM 4777 O O . LYS A 1 577 ? -4.902 -11.281 -27.234 1 92.31 577 LYS A O 1
ATOM 4782 N N . ALA A 1 578 ? -2.752 -11.656 -26.688 1 92.88 578 ALA A N 1
ATOM 4783 C CA . ALA A 1 578 ? -2.641 -10.477 -25.844 1 92.88 578 ALA A CA 1
ATOM 4784 C C . ALA A 1 578 ? -2.693 -9.195 -26.672 1 92.88 578 ALA A C 1
ATOM 4786 O O . ALA A 1 578 ? -2.992 -8.117 -26.141 1 92.88 578 ALA A O 1
ATOM 4787 N N . LEU A 1 579 ? -2.477 -9.266 -28.016 1 93.12 579 LEU A N 1
ATOM 4788 C CA . LEU A 1 579 ? -2.418 -8.102 -28.891 1 93.12 579 LEU A CA 1
ATOM 4789 C C . LEU A 1 579 ? -3.777 -7.414 -28.969 1 93.12 579 LEU A C 1
ATOM 4791 O O . LEU A 1 579 ? -3.865 -6.238 -29.328 1 93.12 579 LEU A O 1
ATOM 4795 N N . LYS A 1 580 ? -4.805 -8.117 -28.641 1 89.69 580 LYS A N 1
ATOM 4796 C CA . LYS A 1 580 ? -6.137 -7.523 -28.703 1 89.69 580 LYS A CA 1
ATOM 4797 C C . LYS A 1 580 ? -6.293 -6.41 -27.672 1 89.69 580 LYS A C 1
ATOM 4799 O O . LYS A 1 580 ? -7.195 -5.578 -27.781 1 89.69 580 LYS A O 1
ATOM 4804 N N . TYR A 1 581 ? -5.406 -6.375 -26.703 1 90.38 581 TYR A N 1
ATOM 4805 C CA . TYR A 1 581 ? -5.477 -5.348 -25.672 1 90.38 581 TYR A CA 1
ATOM 4806 C C . TYR A 1 581 ? -4.438 -4.258 -25.906 1 90.38 581 TYR A C 1
ATOM 4808 O O . TYR A 1 581 ? -4.34 -3.301 -25.141 1 90.38 581 TYR A O 1
ATOM 4816 N N . VAL A 1 582 ? -3.6 -4.406 -26.953 1 93.19 582 VAL A N 1
ATOM 4817 C CA . VAL A 1 582 ? -2.523 -3.463 -27.234 1 93.19 582 VAL A CA 1
ATOM 4818 C C . VAL A 1 582 ? -2.959 -2.49 -28.328 1 93.19 582 VAL A C 1
ATOM 4820 O O . VAL A 1 582 ? -3.379 -2.912 -29.406 1 93.19 582 VAL A O 1
ATOM 4823 N N . PRO A 1 583 ? -2.9 -1.214 -28.031 1 91.81 583 PRO A N 1
ATOM 4824 C CA . PRO A 1 583 ? -3.244 -0.224 -29.047 1 91.81 583 PRO A CA 1
ATOM 4825 C C . PRO A 1 583 ? -2.424 -0.387 -30.328 1 91.81 583 PRO A C 1
ATOM 4827 O O . PRO A 1 583 ? -1.283 -0.857 -30.281 1 91.81 583 PRO A O 1
ATOM 4830 N N . HIS A 1 584 ? -2.984 0.044 -31.422 1 89.44 584 HIS A N 1
ATOM 4831 C CA . HIS A 1 584 ? -2.42 -0.141 -32.75 1 89.44 584 HIS A CA 1
ATOM 4832 C C . HIS A 1 584 ? -1.028 0.476 -32.844 1 89.44 584 HIS A C 1
ATOM 4834 O O . HIS A 1 584 ? -0.147 -0.073 -33.531 1 89.44 584 HIS A O 1
ATOM 4840 N N . GLU A 1 585 ? -0.815 1.554 -32.062 1 91.12 585 GLU A N 1
ATOM 4841 C CA . GLU A 1 585 ? 0.452 2.275 -32.156 1 91.12 585 GLU A CA 1
ATOM 4842 C C . GLU A 1 585 ? 1.601 1.429 -31.609 1 91.12 585 GLU A C 1
ATOM 4844 O O . GLU A 1 585 ? 2.754 1.612 -32 1 91.12 585 GLU A O 1
ATOM 4849 N N . HIS A 1 586 ? 1.341 0.468 -30.766 1 94.38 586 HIS A N 1
ATOM 4850 C CA . HIS A 1 586 ? 2.385 -0.305 -30.094 1 94.38 586 HIS A CA 1
ATOM 4851 C C . HIS A 1 586 ? 2.436 -1.732 -30.625 1 94.38 586 HIS A C 1
ATOM 4853 O O . HIS A 1 586 ? 3.285 -2.525 -30.219 1 94.38 586 HIS A O 1
ATOM 4859 N N . GLU A 1 587 ? 1.604 -2.123 -31.578 1 93.56 587 GLU A N 1
ATOM 4860 C CA . GLU A 1 587 ? 1.511 -3.477 -32.125 1 93.56 587 GLU A CA 1
ATOM 4861 C C . GLU A 1 587 ? 2.777 -3.855 -32.875 1 93.56 587 GLU A C 1
ATOM 4863 O O . GLU A 1 587 ? 3.229 -5 -32.812 1 93.56 587 GLU A O 1
ATOM 4868 N N . PRO A 1 588 ? 3.316 -2.82 -33.594 1 94.56 588 PRO A N 1
ATOM 4869 C CA . PRO A 1 588 ? 4.508 -3.174 -34.375 1 94.56 588 PRO A CA 1
ATOM 4870 C C . PRO A 1 588 ? 5.637 -3.719 -33.5 1 94.56 588 PRO A C 1
ATOM 4872 O O . PRO A 1 588 ? 6.406 -4.574 -33.938 1 94.56 588 PRO A O 1
ATOM 4875 N N . PHE A 1 589 ? 5.785 -3.27 -32.344 1 95.31 589 PHE A N 1
ATOM 4876 C CA . PHE A 1 589 ? 6.805 -3.744 -31.422 1 95.31 589 PHE A CA 1
ATOM 4877 C C . PHE A 1 589 ? 6.695 -5.25 -31.219 1 95.31 589 PHE A C 1
ATOM 4879 O O . PHE A 1 589 ? 7.695 -5.969 -31.297 1 95.31 589 PHE A O 1
ATOM 4886 N N . TYR A 1 590 ? 5.516 -5.758 -31.031 1 96.62 590 TYR A N 1
ATOM 4887 C CA . TYR A 1 590 ? 5.277 -7.172 -30.766 1 96.62 590 TYR A CA 1
ATOM 4888 C C . TYR A 1 590 ? 5.301 -7.977 -32.062 1 96.62 590 TYR A C 1
ATOM 4890 O O . TYR A 1 590 ? 5.773 -9.117 -32.094 1 96.62 590 TYR A O 1
ATOM 4898 N N . GLN A 1 591 ? 4.762 -7.363 -33.125 1 95.88 591 GLN A N 1
ATOM 4899 C CA . GLN A 1 591 ? 4.723 -8.055 -34.406 1 95.88 591 GLN A CA 1
ATOM 4900 C C . GLN A 1 591 ? 6.129 -8.398 -34.906 1 95.88 591 GLN A C 1
ATOM 4902 O O . GLN A 1 591 ? 6.348 -9.461 -35.469 1 95.88 591 GLN A O 1
ATOM 4907 N N . LYS A 1 592 ? 7.027 -7.477 -34.656 1 94.69 592 LYS A N 1
ATOM 4908 C CA . LYS A 1 592 ? 8.422 -7.738 -35.031 1 94.69 592 LYS A CA 1
ATOM 4909 C C . LYS A 1 592 ? 8.961 -8.969 -34.312 1 94.69 592 LYS A C 1
ATOM 4911 O O . LYS A 1 592 ? 9.602 -9.82 -34.906 1 94.69 592 LYS A O 1
ATOM 4916 N N . ILE A 1 593 ? 8.703 -9.109 -33.062 1 94.88 593 ILE A N 1
ATOM 4917 C CA . ILE A 1 593 ? 9.172 -10.211 -32.219 1 94.88 593 ILE A CA 1
ATOM 4918 C C . ILE A 1 593 ? 8.484 -11.5 -32.656 1 94.88 593 ILE A C 1
ATOM 4920 O O . ILE A 1 593 ? 9.133 -12.539 -32.812 1 94.88 593 ILE A O 1
ATOM 4924 N N . ILE A 1 594 ? 7.188 -11.445 -32.875 1 95.69 594 ILE A N 1
ATOM 4925 C CA . ILE A 1 594 ? 6.383 -12.617 -33.219 1 95.69 594 ILE A CA 1
ATOM 4926 C C . ILE A 1 594 ? 6.805 -13.141 -34.594 1 95.69 594 ILE A C 1
ATOM 4928 O O . ILE A 1 594 ? 7.066 -14.336 -34.75 1 95.69 594 ILE A O 1
ATOM 4932 N N . ASN A 1 595 ? 6.891 -12.203 -35.562 1 93.94 595 ASN A N 1
ATOM 4933 C CA . ASN A 1 595 ? 7.246 -12.594 -36.906 1 93.94 595 ASN A CA 1
ATOM 4934 C C . ASN A 1 595 ? 8.633 -13.227 -36.969 1 93.94 595 ASN A C 1
ATOM 4936 O O . ASN A 1 595 ? 8.828 -14.25 -37.625 1 93.94 595 ASN A O 1
ATOM 4940 N N . PHE A 1 596 ? 9.492 -12.625 -36.281 1 93.5 596 PHE A N 1
ATOM 4941 C CA . PHE A 1 596 ? 10.844 -13.164 -36.25 1 93.5 596 PHE A CA 1
ATOM 4942 C C . PHE A 1 596 ? 10.867 -14.555 -35.625 1 93.5 596 PHE A C 1
ATOM 4944 O O . PHE A 1 596 ? 11.5 -15.469 -36.156 1 93.5 596 PHE A O 1
ATOM 4951 N N . SER A 1 597 ? 10.227 -14.742 -34.594 1 92.5 597 SER A N 1
ATOM 4952 C CA . SER A 1 597 ? 10.219 -16.016 -33.844 1 92.5 597 SER A CA 1
ATOM 4953 C C . SER A 1 597 ? 9.539 -17.109 -34.656 1 92.5 597 SER A C 1
ATOM 4955 O O . SER A 1 597 ? 9.961 -18.266 -34.625 1 92.5 597 SER A O 1
ATOM 4957 N N . GLU A 1 598 ? 8.539 -16.766 -35.344 1 92.12 598 GLU A N 1
ATOM 4958 C CA . GLU A 1 598 ? 7.836 -17.734 -36.188 1 92.12 598 GLU A CA 1
ATOM 4959 C C . GLU A 1 598 ? 8.695 -18.188 -37.344 1 92.12 598 GLU A C 1
ATOM 4961 O O . GLU A 1 598 ? 8.656 -19.344 -37.75 1 92.12 598 GLU A O 1
ATOM 4966 N N . GLN A 1 599 ? 9.469 -17.281 -37.844 1 89.31 599 GLN A N 1
ATOM 4967 C CA . GLN A 1 599 ? 10.312 -17.578 -39 1 89.31 599 GLN A CA 1
ATOM 4968 C C . GLN A 1 599 ? 11.523 -18.406 -38.562 1 89.31 599 GLN A C 1
ATOM 4970 O O . GLN A 1 599 ? 12.109 -19.125 -39.406 1 89.31 599 GLN A O 1
ATOM 4975 N N . ASN A 1 600 ? 11.875 -18.219 -37.312 1 84.06 600 ASN A N 1
ATOM 4976 C CA . ASN A 1 600 ? 13.117 -18.844 -36.906 1 84.06 600 ASN A CA 1
ATOM 4977 C C . ASN A 1 600 ? 12.867 -19.984 -35.906 1 84.06 600 ASN A C 1
ATOM 4979 O O . ASN A 1 600 ? 13.773 -20.391 -35.188 1 84.06 600 ASN A O 1
ATOM 4983 N N . GLN A 1 601 ? 11.602 -20.438 -35.75 1 76.81 601 GLN A N 1
ATOM 4984 C CA . GLN A 1 601 ? 11.328 -21.625 -34.938 1 76.81 601 GLN A CA 1
ATOM 4985 C C . GLN A 1 601 ? 11.602 -22.906 -35.75 1 76.81 601 GLN A C 1
ATOM 4987 O O . GLN A 1 601 ? 11.383 -22.938 -36.969 1 76.81 601 GLN A O 1
ATOM 4992 N N . MET B 1 1 ? 35.469 20.438 39.25 1 23.91 1 MET B N 1
ATOM 4993 C CA . MET B 1 1 ? 35.219 19.531 38.125 1 23.91 1 MET B CA 1
ATOM 4994 C C . MET B 1 1 ? 34 19.984 37.344 1 23.91 1 MET B C 1
ATOM 4996 O O . MET B 1 1 ? 32.906 20.078 37.875 1 23.91 1 MET B O 1
ATOM 5000 N N . SER B 1 2 ? 34.094 20.969 36.344 1 23.09 2 SER B N 1
ATOM 5001 C CA . SER B 1 2 ? 33.219 21.922 35.719 1 23.09 2 SER B CA 1
ATOM 5002 C C . SER B 1 2 ? 32.156 21.203 34.844 1 23.09 2 SER B C 1
ATOM 5004 O O . SER B 1 2 ? 32.5 20.375 34 1 23.09 2 SER B O 1
ATOM 5006 N N . ASN B 1 3 ? 30.938 20.828 35.438 1 23.03 3 ASN B N 1
ATOM 5007 C CA . ASN B 1 3 ? 29.719 20.141 35 1 23.03 3 ASN B CA 1
ATOM 5008 C C . ASN B 1 3 ? 29.188 20.688 33.688 1 23.03 3 ASN B C 1
ATOM 5010 O O . ASN B 1 3 ? 28.547 21.734 33.656 1 23.03 3 ASN B O 1
ATOM 5014 N N . SER B 1 4 ? 30.047 20.75 32.625 1 28.03 4 SER B N 1
ATOM 5015 C CA . SER B 1 4 ? 29.781 21.328 31.328 1 28.03 4 SER B CA 1
ATOM 5016 C C . SER B 1 4 ? 28.453 20.844 30.75 1 28.03 4 SER B C 1
ATOM 5018 O O . SER B 1 4 ? 28.266 19.625 30.578 1 28.03 4 SER B O 1
ATOM 5020 N N . GLY B 1 5 ? 27.312 21.406 31.188 1 27.02 5 GLY B N 1
ATOM 5021 C CA . GLY B 1 5 ? 25.922 21.234 30.828 1 27.02 5 GLY B CA 1
ATOM 5022 C C . GLY B 1 5 ? 25.688 21.047 29.344 1 27.02 5 GLY B C 1
ATOM 5023 O O . GLY B 1 5 ? 25.859 21.984 28.562 1 27.02 5 GLY B O 1
ATOM 5024 N N . SER B 1 6 ? 26.234 19.953 28.797 1 30.98 6 SER B N 1
ATOM 5025 C CA . SER B 1 6 ? 26.109 19.578 27.391 1 30.98 6 SER B CA 1
ATOM 5026 C C . SER B 1 6 ? 24.734 19.938 26.844 1 30.98 6 SER B C 1
ATOM 5028 O O . SER B 1 6 ? 23.703 19.625 27.453 1 30.98 6 SER B O 1
ATOM 5030 N N . GLU B 1 7 ? 24.672 21.078 26.219 1 30.81 7 GLU B N 1
ATOM 5031 C CA . GLU B 1 7 ? 23.547 21.656 25.5 1 30.81 7 GLU B CA 1
ATOM 5032 C C . GLU B 1 7 ? 22.734 20.578 24.781 1 30.81 7 GLU B C 1
ATOM 5034 O O . GLU B 1 7 ? 23.266 19.812 23.984 1 30.81 7 GLU B O 1
ATOM 5039 N N . MET B 1 8 ? 21.859 19.906 25.484 1 32 8 MET B N 1
ATOM 5040 C CA . MET B 1 8 ? 20.812 19.031 24.938 1 32 8 MET B CA 1
ATOM 5041 C C . MET B 1 8 ? 20.375 19.516 23.562 1 32 8 MET B C 1
ATOM 5043 O O . MET B 1 8 ? 19.766 20.594 23.453 1 32 8 MET B O 1
ATOM 5047 N N . LYS B 1 9 ? 21.25 19.422 22.609 1 37.09 9 LYS B N 1
ATOM 5048 C CA . LYS B 1 9 ? 20.859 19.703 21.234 1 37.09 9 LYS B CA 1
ATOM 5049 C C . LYS B 1 9 ? 19.375 19.453 21.016 1 37.09 9 LYS B C 1
ATOM 5051 O O . LYS B 1 9 ? 18.828 18.438 21.469 1 37.09 9 LYS B O 1
ATOM 5056 N N . SER B 1 10 ? 18.641 20.531 20.891 1 38.19 10 SER B N 1
ATOM 5057 C CA . SER B 1 10 ? 17.219 20.625 20.625 1 38.19 10 SER B CA 1
ATOM 5058 C C . SER B 1 10 ? 16.75 19.531 19.672 1 38.19 10 SER B C 1
ATOM 5060 O O . SER B 1 10 ? 17.391 19.281 18.641 1 38.19 10 SER B O 1
ATOM 5062 N N . ARG B 1 11 ? 16.312 18.453 20.172 1 42.16 11 ARG B N 1
ATOM 5063 C CA . ARG B 1 11 ? 15.656 17.328 19.516 1 42.16 11 ARG B CA 1
ATOM 5064 C C . ARG B 1 11 ? 14.93 17.766 18.25 1 42.16 11 ARG B C 1
ATOM 5066 O O . ARG B 1 11 ? 14.242 18.797 18.25 1 42.16 11 ARG B O 1
ATOM 5073 N N . LYS B 1 12 ? 15.453 17.594 17.125 1 46.25 12 LYS B N 1
ATOM 5074 C CA . LYS B 1 12 ? 14.766 17.891 15.867 1 46.25 12 LYS B CA 1
ATOM 5075 C C . LYS B 1 12 ? 13.266 17.656 16 1 46.25 12 LYS B C 1
ATOM 5077 O O . LYS B 1 12 ? 12.836 16.625 16.516 1 46.25 12 LYS B O 1
ATOM 5082 N N . ARG B 1 13 ? 12.531 18.672 16.078 1 45.47 13 ARG B N 1
ATOM 5083 C CA . ARG B 1 13 ? 11.086 18.828 16.219 1 45.47 13 ARG B CA 1
ATOM 5084 C C . ARG B 1 13 ? 10.352 17.844 15.297 1 45.47 13 ARG B C 1
ATOM 5086 O O . ARG B 1 13 ? 10.758 17.641 14.156 1 45.47 13 ARG B O 1
ATOM 5093 N N . LYS B 1 14 ? 9.648 16.922 15.914 1 53 14 LYS B N 1
ATOM 5094 C CA . LYS B 1 14 ? 8.742 16.109 15.117 1 53 14 LYS B CA 1
ATOM 5095 C C . LYS B 1 14 ? 8.023 16.938 14.062 1 53 14 LYS B C 1
ATOM 5097 O O . LYS B 1 14 ? 7.645 18.078 14.32 1 53 14 LYS B O 1
ATOM 5102 N N . LYS B 1 15 ? 7.953 16.719 12.945 1 53.62 15 LYS B N 1
ATOM 5103 C CA . LYS B 1 15 ? 7.203 17.344 11.859 1 53.62 15 LYS B CA 1
ATOM 5104 C C . LYS B 1 15 ? 5.762 17.625 12.273 1 53.62 15 LYS B C 1
ATOM 5106 O O . LYS B 1 15 ? 5.145 16.812 12.977 1 53.62 15 LYS B O 1
ATOM 5111 N N . GLY B 1 16 ? 5.316 18.938 12.352 1 58.09 16 GLY B N 1
ATOM 5112 C CA . GLY B 1 16 ? 3.939 19.375 12.523 1 58.09 16 GLY B CA 1
ATOM 5113 C C . GLY B 1 16 ? 3.744 20.25 13.734 1 58.09 16 GLY B C 1
ATOM 5114 O O . GLY B 1 16 ? 2.697 20.891 13.883 1 58.09 16 GLY B O 1
ATOM 5115 N N . VAL B 1 17 ? 4.684 20.062 14.68 1 59.69 17 VAL B N 1
ATOM 5116 C CA . VAL B 1 17 ? 4.422 20.875 15.859 1 59.69 17 VAL B CA 1
ATOM 5117 C C . VAL B 1 17 ? 4.965 22.281 15.648 1 59.69 17 VAL B C 1
ATOM 5119 O O . VAL B 1 17 ? 6.16 22.469 15.406 1 59.69 17 VAL B O 1
ATOM 5122 N N . VAL B 1 18 ? 4.117 23.25 15.477 1 62.75 18 VAL B N 1
ATOM 5123 C CA . VAL B 1 18 ? 4.48 24.656 15.25 1 62.75 18 VAL B CA 1
ATOM 5124 C C . VAL B 1 18 ? 4.59 25.375 16.578 1 62.75 18 VAL B C 1
ATOM 5126 O O . VAL B 1 18 ? 3.705 25.266 17.438 1 62.75 18 VAL B O 1
ATOM 5129 N N . ASN B 1 19 ? 5.848 25.812 16.984 1 69.31 19 ASN B N 1
ATOM 5130 C CA . ASN B 1 19 ? 6.02 26.672 18.141 1 69.31 19 ASN B CA 1
ATOM 5131 C C . ASN B 1 19 ? 6.285 28.125 17.734 1 69.31 19 ASN B C 1
ATOM 5133 O O . ASN B 1 19 ? 7.438 28.547 17.641 1 69.31 19 ASN B O 1
ATOM 5137 N N . VAL B 1 20 ? 5.281 28.812 17.609 1 75.44 20 VAL B N 1
ATOM 5138 C CA . VAL B 1 20 ? 5.332 30.156 17.062 1 75.44 20 VAL B CA 1
ATOM 5139 C C . VAL B 1 20 ? 6.078 31.078 18.031 1 75.44 20 VAL B C 1
ATOM 5141 O O . VAL B 1 20 ? 6.816 31.969 17.609 1 75.44 20 VAL B O 1
ATOM 5144 N N . GLU B 1 21 ? 5.996 30.906 19.328 1 76.25 21 GLU B N 1
ATOM 5145 C CA . GLU B 1 21 ? 6.598 31.766 20.344 1 76.25 21 GLU B CA 1
ATOM 5146 C C . GLU B 1 21 ? 8.125 31.688 20.312 1 76.25 21 GLU B C 1
ATOM 5148 O O . GLU B 1 21 ? 8.812 32.625 20.719 1 76.25 21 GLU B O 1
ATOM 5153 N N . GLN B 1 22 ? 8.508 30.641 19.656 1 78.31 22 GLN B N 1
ATOM 5154 C CA . GLN B 1 22 ? 9.953 30.438 19.672 1 78.31 22 GLN B CA 1
ATOM 5155 C C . GLN B 1 22 ? 10.602 30.953 18.406 1 78.31 22 GLN B C 1
ATOM 5157 O O . GLN B 1 22 ? 11.828 30.922 18.266 1 78.31 22 GLN B O 1
ATOM 5162 N N . TYR B 1 23 ? 9.742 31.531 17.688 1 80.62 23 TYR B N 1
ATOM 5163 C CA . TYR B 1 23 ? 10.305 32.125 16.484 1 80.62 23 TYR B CA 1
ATOM 5164 C C . TYR B 1 23 ? 11.172 33.344 16.828 1 80.62 23 TYR B C 1
ATOM 5166 O O . TYR B 1 23 ? 10.797 34.156 17.672 1 80.62 23 TYR B O 1
ATOM 5174 N N . LYS B 1 24 ? 12.289 33.469 16.25 1 81.88 24 LYS B N 1
ATOM 5175 C CA . LYS B 1 24 ? 13.219 34.562 16.516 1 81.88 24 LYS B CA 1
ATOM 5176 C C . LYS B 1 24 ? 12.523 35.906 16.375 1 81.88 24 LYS B C 1
ATOM 5178 O O . LYS B 1 24 ? 12.727 36.812 17.203 1 81.88 24 LYS B O 1
ATOM 5183 N N . ARG B 1 25 ? 11.711 35.969 15.359 1 84.19 25 ARG B N 1
ATOM 5184 C CA . ARG B 1 25 ? 11.023 37.219 15.117 1 84.19 25 ARG B CA 1
ATOM 5185 C C . ARG B 1 25 ? 10.094 37.594 16.266 1 84.19 25 ARG B C 1
ATOM 5187 O O . ARG B 1 25 ? 9.992 38.75 16.672 1 84.19 25 ARG B O 1
ATOM 5194 N N . ASN B 1 26 ? 9.484 36.562 16.75 1 85.5 26 ASN B N 1
ATOM 5195 C CA . ASN B 1 26 ? 8.539 36.812 17.844 1 85.5 26 ASN B CA 1
ATOM 5196 C C . ASN B 1 26 ? 9.266 37.094 19.156 1 85.5 26 ASN B C 1
ATOM 5198 O O . ASN B 1 26 ? 8.797 37.906 19.969 1 85.5 26 ASN B O 1
ATOM 5202 N N . ILE B 1 27 ? 10.32 36.5 19.297 1 85.25 27 ILE B N 1
ATOM 5203 C CA . ILE B 1 27 ? 11.117 36.75 20.484 1 85.25 27 ILE B CA 1
ATOM 5204 C C . ILE B 1 27 ? 11.617 38.219 20.484 1 85.25 27 ILE B C 1
ATOM 5206 O O . ILE B 1 27 ? 11.539 38.906 21.5 1 85.25 27 ILE B O 1
ATOM 5210 N N . VAL B 1 28 ? 12.094 38.594 19.438 1 88.31 28 VAL B N 1
ATOM 5211 C CA . VAL B 1 28 ? 12.617 39.969 19.312 1 88.31 28 VAL B CA 1
ATOM 5212 C C . VAL B 1 28 ? 11.492 40.969 19.516 1 88.31 28 VAL B C 1
ATOM 5214 O O . VAL B 1 28 ? 11.664 41.969 20.203 1 88.31 28 VAL B O 1
ATOM 5217 N N . LYS B 1 29 ? 10.391 40.656 18.906 1 86.69 29 LYS B N 1
ATOM 5218 C CA . LYS B 1 29 ? 9.25 41.562 19.047 1 86.69 29 LYS B CA 1
ATOM 5219 C C . LYS B 1 29 ? 8.805 41.656 20.5 1 86.69 29 LYS B C 1
ATOM 5221 O O . LYS B 1 29 ? 8.539 42.75 20.984 1 86.69 29 LYS B O 1
ATOM 5226 N N . GLN B 1 30 ? 8.781 40.594 21.062 1 87.69 30 GLN B N 1
ATOM 5227 C CA . GLN B 1 30 ? 8.359 40.562 22.453 1 87.69 30 GLN B CA 1
ATOM 5228 C C . GLN B 1 30 ? 9.391 41.25 23.344 1 87.69 30 GLN B C 1
ATOM 5230 O O . GLN B 1 30 ? 9.039 41.938 24.297 1 87.69 30 GLN B O 1
ATOM 5235 N N . SER B 1 31 ? 10.594 41.062 23.078 1 89.56 31 SER B N 1
ATOM 5236 C CA . SER B 1 31 ? 11.648 41.719 23.844 1 89.56 31 SER B CA 1
ATOM 5237 C C . SER B 1 31 ? 11.586 43.219 23.672 1 89.56 31 SER B C 1
ATOM 5239 O O . SER B 1 31 ? 11.82 43.969 24.641 1 89.56 31 SER B O 1
ATOM 5241 N N . ARG B 1 32 ? 11.281 43.625 22.5 1 87.56 32 ARG B N 1
ATOM 5242 C CA . ARG B 1 32 ? 11.156 45.062 22.219 1 87.56 32 ARG B CA 1
ATOM 5243 C C . ARG B 1 32 ? 10.016 45.688 23.016 1 87.56 32 ARG B C 1
ATOM 5245 O O . ARG B 1 32 ? 10.164 46.75 23.594 1 87.56 32 ARG B O 1
ATOM 5252 N N . VAL B 1 33 ? 8.969 44.906 23.016 1 88.25 33 VAL B N 1
ATOM 5253 C CA . VAL B 1 33 ? 7.789 45.438 23.688 1 88.25 33 VAL B CA 1
ATOM 5254 C C . VAL B 1 33 ? 8.016 45.438 25.203 1 88.25 33 VAL B C 1
ATOM 5256 O O . VAL B 1 33 ? 7.613 46.375 25.906 1 88.25 33 VAL B O 1
ATOM 5259 N N . SER B 1 34 ? 8.711 44.469 25.656 1 89.38 34 SER B N 1
ATOM 5260 C CA . SER B 1 34 ? 8.938 44.344 27.094 1 89.38 34 SER B CA 1
ATOM 5261 C C . SER B 1 34 ? 10.141 45.188 27.547 1 89.38 34 SER B C 1
ATOM 5263 O O . SER B 1 34 ? 10.422 45.281 28.734 1 89.38 34 SER B O 1
ATOM 5265 N N . GLY B 1 35 ? 10.875 45.844 26.672 1 89 35 GLY B N 1
ATOM 5266 C CA . GLY B 1 35 ? 12 46.688 27 1 89 35 GLY B CA 1
ATOM 5267 C C . GLY B 1 35 ? 13.25 45.906 27.375 1 89 35 GLY B C 1
ATOM 5268 O O . GLY B 1 35 ? 14.148 46.438 28.031 1 89 35 GLY B O 1
ATOM 5269 N N . GLN B 1 36 ? 13.242 44.656 26.984 1 90.31 36 GLN B N 1
ATOM 5270 C CA . GLN B 1 36 ? 14.383 43.812 27.312 1 90.31 36 GLN B CA 1
ATOM 5271 C C . GLN B 1 36 ? 15.445 43.875 26.203 1 90.31 36 GLN B C 1
ATOM 5273 O O . GLN B 1 36 ? 15.195 44.406 25.125 1 90.31 36 GLN B O 1
ATOM 5278 N N . GLU B 1 37 ? 16.609 43.469 26.609 1 91 37 GLU B N 1
ATOM 5279 C CA . GLU B 1 37 ? 17.703 43.438 25.656 1 91 37 GLU B CA 1
ATOM 5280 C C . GLU B 1 37 ? 17.453 42.438 24.531 1 91 37 GLU B C 1
ATOM 5282 O O . GLU B 1 37 ? 16.828 41.406 24.766 1 91 37 GLU B O 1
ATOM 5287 N N . TYR B 1 38 ? 17.766 42.812 23.344 1 91.06 38 TYR B N 1
ATOM 5288 C CA . TYR B 1 38 ? 17.625 41.875 22.219 1 91.06 38 TYR B CA 1
ATOM 5289 C C . TYR B 1 38 ? 18.672 42.156 21.141 1 91.06 38 TYR B C 1
ATOM 5291 O O . TYR B 1 38 ? 19.344 43.219 21.172 1 91.06 38 TYR B O 1
ATOM 5299 N N . THR B 1 39 ? 18.875 41.25 20.312 1 88.12 39 THR B N 1
ATOM 5300 C CA . THR B 1 39 ? 19.75 41.438 19.141 1 88.12 39 THR B CA 1
ATOM 5301 C C . THR B 1 39 ? 18.922 41.625 17.875 1 88.12 39 THR B C 1
ATOM 5303 O O . THR B 1 39 ? 18.062 40.812 17.562 1 88.12 39 THR B O 1
ATOM 5306 N N . ASP B 1 40 ? 19.156 42.75 17.297 1 84.31 40 ASP B N 1
ATOM 5307 C CA . ASP B 1 40 ? 18.359 43.062 16.109 1 84.31 40 ASP B CA 1
ATOM 5308 C C . ASP B 1 40 ? 18.797 42.188 14.922 1 84.31 40 ASP B C 1
ATOM 5310 O O . ASP B 1 40 ? 19.734 41.406 15.039 1 84.31 40 ASP B O 1
ATOM 5314 N N . TYR B 1 41 ? 18.047 42.25 13.828 1 81.44 41 TYR B N 1
ATOM 5315 C CA . TYR B 1 41 ? 18.266 41.406 12.664 1 81.44 41 TYR B CA 1
ATOM 5316 C C . TYR B 1 41 ? 19.625 41.656 12.047 1 81.44 41 TYR B C 1
ATOM 5318 O O . TYR B 1 41 ? 20.188 40.812 11.367 1 81.44 41 TYR B O 1
ATOM 5326 N N . SER B 1 42 ? 20.219 42.906 12.352 1 81.38 42 SER B N 1
ATOM 5327 C CA . SER B 1 42 ? 21.531 43.25 11.852 1 81.38 42 SER B CA 1
ATOM 5328 C C . SER B 1 42 ? 22.641 42.781 12.797 1 81.38 42 SER B C 1
ATOM 5330 O O . SER B 1 42 ? 23.828 42.906 12.5 1 81.38 42 SER B O 1
ATOM 5332 N N . GLY B 1 43 ? 22.281 42.219 13.898 1 82.94 43 GLY B N 1
ATOM 5333 C CA . GLY B 1 43 ? 23.266 41.688 14.836 1 82.94 43 GLY B CA 1
ATOM 5334 C C . GLY B 1 43 ? 23.641 42.688 15.922 1 82.94 43 GLY B C 1
ATOM 5335 O O . GLY B 1 43 ? 24.5 42.406 16.766 1 82.94 43 GLY B O 1
ATOM 5336 N N . LYS B 1 44 ? 23.125 43.812 15.805 1 86.94 44 LYS B N 1
ATOM 5337 C CA . LYS B 1 44 ? 23.453 44.844 16.797 1 86.94 44 LYS B CA 1
ATOM 5338 C C . LYS B 1 44 ? 22.672 44.594 18.094 1 86.94 44 LYS B C 1
ATOM 5340 O O . LYS B 1 44 ? 21.484 44.312 18.062 1 86.94 44 LYS B O 1
ATOM 5345 N N . GLN B 1 45 ? 23.391 44.625 19.109 1 89.88 45 GLN B N 1
ATOM 5346 C CA . GLN B 1 45 ? 22.781 44.438 20.438 1 89.88 45 GLN B CA 1
ATOM 5347 C C . GLN B 1 45 ? 22.125 45.719 20.922 1 89.88 45 GLN B C 1
ATOM 5349 O O . GLN B 1 45 ? 22.75 46.781 20.938 1 89.88 45 GLN B O 1
ATOM 5354 N N . LYS B 1 46 ? 20.938 45.625 21.062 1 88.88 46 LYS B N 1
ATOM 5355 C CA . LYS B 1 46 ? 20.188 46.75 21.641 1 88.88 46 LYS B CA 1
ATOM 5356 C C . LYS B 1 46 ? 20.016 46.562 23.141 1 88.88 46 LYS B C 1
ATOM 5358 O O . LYS B 1 46 ? 19.641 45.469 23.609 1 88.88 46 LYS B O 1
ATOM 5363 N N . GLN B 1 47 ? 20.422 47.531 23.875 1 87.19 47 GLN B N 1
ATOM 5364 C CA . GLN B 1 47 ? 20.391 47.469 25.328 1 87.19 47 GLN B CA 1
ATOM 5365 C C . GLN B 1 47 ? 18.953 47.562 25.859 1 87.19 47 GLN B C 1
ATOM 5367 O O . GLN B 1 47 ? 18.062 48.062 25.141 1 87.19 47 GLN B O 1
ATOM 5372 N N . SER B 1 48 ? 18.719 47.031 27.047 1 90.94 48 SER B N 1
ATOM 5373 C CA . SER B 1 48 ? 17.422 47.125 27.703 1 90.94 48 SER B CA 1
ATOM 5374 C C . SER B 1 48 ? 17.062 48.562 28.031 1 90.94 48 SER B C 1
ATOM 5376 O O . SER B 1 48 ? 17.953 49.406 28.188 1 90.94 48 SER B O 1
ATOM 5378 N N . LYS B 1 49 ? 15.789 48.844 27.953 1 87.88 49 LYS B N 1
ATOM 5379 C CA . LYS B 1 49 ? 15.312 50.156 28.328 1 87.88 49 LYS B CA 1
ATOM 5380 C C . LYS B 1 49 ? 15.5 50.406 29.828 1 87.88 49 LYS B C 1
ATOM 5382 O O . LYS B 1 49 ? 15.453 49.469 30.625 1 87.88 49 LYS B O 1
ATOM 5387 N N . ARG B 1 50 ? 16.031 51.594 30.25 1 82.81 50 ARG B N 1
ATOM 5388 C CA . ARG B 1 50 ? 16.234 51.969 31.641 1 82.81 50 ARG B CA 1
ATOM 5389 C C . ARG B 1 50 ? 15.883 53.406 31.875 1 82.81 50 ARG B C 1
ATOM 5391 O O . ARG B 1 50 ? 15.82 54.219 30.922 1 82.81 50 ARG B O 1
ATOM 5398 N N . SER B 1 51 ? 15.445 53.719 33.094 1 77.25 51 SER B N 1
ATOM 5399 C CA . SER B 1 51 ? 15.227 55.125 33.438 1 77.25 51 SER B CA 1
ATOM 5400 C C . SER B 1 51 ? 16.516 55.938 33.344 1 77.25 51 SER B C 1
ATOM 5402 O O . SER B 1 51 ? 17.578 55.469 33.781 1 77.25 51 SER B O 1
ATOM 5404 N N . ARG B 1 52 ? 16.453 57.031 32.594 1 77.19 52 ARG B N 1
ATOM 5405 C CA . ARG B 1 52 ? 17.641 57.812 32.312 1 77.19 52 ARG B CA 1
ATOM 5406 C C . ARG B 1 52 ? 17.844 58.875 33.375 1 77.19 52 ARG B C 1
ATOM 5408 O O . ARG B 1 52 ? 17.078 59 34.312 1 77.19 52 ARG B O 1
ATOM 5415 N N . SER B 1 53 ? 18.922 59.719 33.25 1 78.88 53 SER B N 1
ATOM 5416 C CA . SER B 1 53 ? 19.328 60.75 34.188 1 78.88 53 SER B CA 1
ATOM 5417 C C . SER B 1 53 ? 18.297 61.875 34.281 1 78.88 53 SER B C 1
ATOM 5419 O O . SER B 1 53 ? 17.547 62.094 33.312 1 78.88 53 SER B O 1
ATOM 5421 N N . PRO B 1 54 ? 18.109 62.531 35.406 1 83 54 PRO B N 1
ATOM 5422 C CA . PRO B 1 54 ? 17.078 63.562 35.656 1 83 54 PRO B CA 1
ATOM 5423 C C . PRO B 1 54 ? 17.172 64.75 34.688 1 83 54 PRO B C 1
ATOM 5425 O O . PRO B 1 54 ? 18.266 65 34.188 1 83 54 PRO B O 1
ATOM 5428 N N . CYS B 1 55 ? 16.031 65.188 34.375 1 83.56 55 CYS B N 1
ATOM 5429 C CA . CYS B 1 55 ? 15.969 66.375 33.531 1 83.56 55 CYS B CA 1
ATOM 5430 C C . CYS B 1 55 ? 16.578 67.625 34.25 1 83.56 55 CYS B C 1
ATOM 5432 O O . CYS B 1 55 ? 16.734 67.625 35.469 1 83.56 55 CYS B O 1
ATOM 5434 N N . ARG B 1 56 ? 17.094 68.625 33.531 1 81.69 56 ARG B N 1
ATOM 5435 C CA . ARG B 1 56 ? 17.688 69.875 34.062 1 81.69 56 ARG B CA 1
ATOM 5436 C C . ARG B 1 56 ? 16.703 71 34.031 1 81.69 56 ARG B C 1
ATOM 5438 O O . ARG B 1 56 ? 17.109 72.188 33.875 1 81.69 56 ARG B O 1
ATOM 5445 N N . CYS B 1 57 ? 15.422 70.625 34.219 1 84 57 CYS B N 1
ATOM 5446 C CA . CYS B 1 57 ? 14.422 71.625 34.062 1 84 57 CYS B CA 1
ATOM 5447 C C . CYS B 1 57 ? 14.234 72.438 35.344 1 84 57 CYS B C 1
ATOM 5449 O O . CYS B 1 57 ? 14.508 71.875 36.438 1 84 57 CYS B O 1
ATOM 5451 N N . PRO B 1 58 ? 13.914 73.688 35.281 1 83.38 58 PRO B N 1
ATOM 5452 C CA . PRO B 1 58 ? 13.695 74.5 36.469 1 83.38 58 PRO B CA 1
ATOM 5453 C C . PRO B 1 58 ? 12.547 74 37.344 1 83.38 58 PRO B C 1
ATOM 5455 O O . PRO B 1 58 ? 12.477 74.312 38.531 1 83.38 58 PRO B O 1
ATOM 5458 N N . LYS B 1 59 ? 11.734 73.25 36.875 1 82.06 59 LYS B N 1
ATOM 5459 C CA . LYS B 1 59 ? 10.586 72.688 37.625 1 82.06 59 LYS B CA 1
ATOM 5460 C C . LYS B 1 59 ? 10.992 71.562 38.5 1 82.06 59 LYS B C 1
ATOM 5462 O O . LYS B 1 59 ? 10.211 71.062 39.344 1 82.06 59 LYS B O 1
ATOM 5467 N N . LYS B 1 60 ? 12.219 71.125 38.438 1 82.38 60 LYS B N 1
ATOM 5468 C CA . LYS B 1 60 ? 12.773 70 39.219 1 82.38 60 LYS B CA 1
ATOM 5469 C C . LYS B 1 60 ? 11.836 68.812 39.219 1 82.38 60 LYS B C 1
ATOM 5471 O O . LYS B 1 60 ? 11.5 68.312 40.281 1 82.38 60 LYS B O 1
ATOM 5476 N N . CYS B 1 61 ? 11.375 68.375 38.094 1 86.62 61 CYS B N 1
ATOM 5477 C CA . CYS B 1 61 ? 10.375 67.312 37.906 1 86.62 61 CYS B CA 1
ATOM 5478 C C . CYS B 1 61 ? 10.812 66 38.562 1 86.62 61 CYS B C 1
ATOM 5480 O O . CYS B 1 61 ? 9.992 65.312 39.156 1 86.62 61 CYS B O 1
ATOM 5482 N N . TYR B 1 62 ? 12.109 65.688 38.594 1 82.44 62 TYR B N 1
ATOM 5483 C CA . TYR B 1 62 ? 12.594 64.375 39.062 1 82.44 62 TYR B CA 1
ATOM 5484 C C . TYR B 1 62 ? 12.586 64.312 40.594 1 82.44 62 TYR B C 1
ATOM 5486 O O . TYR B 1 62 ? 12.578 63.25 41.156 1 82.44 62 TYR B O 1
ATOM 5494 N N . GLU B 1 63 ? 12.695 65.5 41.062 1 80.75 63 GLU B N 1
ATOM 5495 C CA . GLU B 1 63 ? 12.695 65.562 42.531 1 80.75 63 GLU B CA 1
ATOM 5496 C C . GLU B 1 63 ? 11.32 65.25 43.094 1 80.75 63 GLU B C 1
ATOM 5498 O O . GLU B 1 63 ? 11.195 64.875 44.281 1 80.75 63 GLU B O 1
ATOM 5503 N N . LYS B 1 64 ? 10.312 65.25 42.25 1 83.44 64 LYS B N 1
ATOM 5504 C CA . LYS B 1 64 ? 8.953 64.938 42.656 1 83.44 64 LYS B CA 1
ATOM 5505 C C . LYS B 1 64 ? 8.766 63.406 42.844 1 83.44 64 LYS B C 1
ATOM 5507 O O . LYS B 1 64 ? 7.801 62.969 43.469 1 83.44 64 LYS B O 1
ATOM 5512 N N . PHE B 1 65 ? 9.711 62.656 42.312 1 85.81 65 PHE B N 1
ATOM 5513 C CA . PHE B 1 65 ? 9.547 61.219 42.281 1 85.81 65 PHE B CA 1
ATOM 5514 C C . PHE B 1 65 ? 10.68 60.531 43.031 1 85.81 65 PHE B C 1
ATOM 5516 O O . PHE B 1 65 ? 11.844 60.875 42.875 1 85.81 65 PHE B O 1
ATOM 5523 N N . ASP B 1 66 ? 10.281 59.625 43.906 1 84.5 66 ASP B N 1
ATOM 5524 C CA . ASP B 1 66 ? 11.289 58.781 44.531 1 84.5 66 ASP B CA 1
ATOM 5525 C C . ASP B 1 66 ? 11.703 57.656 43.594 1 84.5 66 ASP B C 1
ATOM 5527 O O . ASP B 1 66 ? 11.117 57.469 42.531 1 84.5 66 ASP B O 1
ATOM 5531 N N . ASP B 1 67 ? 12.727 57 43.906 1 84.12 67 ASP B N 1
ATOM 5532 C CA . ASP B 1 67 ? 13.273 55.938 43.094 1 84.12 67 ASP B CA 1
ATOM 5533 C C . ASP B 1 67 ? 12.25 54.812 42.875 1 84.12 67 ASP B C 1
ATOM 5535 O O . ASP B 1 67 ? 12.195 54.219 41.812 1 84.12 67 ASP B O 1
ATOM 5539 N N . VAL B 1 68 ? 11.516 54.594 43.875 1 82.94 68 VAL B N 1
ATOM 5540 C CA . VAL B 1 68 ? 10.477 53.562 43.781 1 82.94 68 VAL B CA 1
ATOM 5541 C C . VAL B 1 68 ? 9.398 54.031 42.781 1 82.94 68 VAL B C 1
ATOM 5543 O O . VAL B 1 68 ? 8.898 53.219 42 1 82.94 68 VAL B O 1
ATOM 5546 N N . ASP B 1 69 ? 9.094 55.281 42.812 1 83 69 ASP B N 1
ATOM 5547 C CA . ASP B 1 69 ? 8.094 55.844 41.906 1 83 69 ASP B CA 1
ATOM 5548 C C . ASP B 1 69 ? 8.562 55.75 40.469 1 83 69 ASP B C 1
ATOM 5550 O O . ASP B 1 69 ? 7.789 55.375 39.594 1 83 69 ASP B O 1
ATOM 5554 N N . LYS B 1 70 ? 9.789 56.094 40.281 1 85.81 70 LYS B N 1
ATOM 5555 C CA . LYS B 1 70 ? 10.352 56.062 38.938 1 85.81 70 LYS B CA 1
ATOM 5556 C C . LYS B 1 70 ? 10.312 54.625 38.375 1 85.81 70 LYS B C 1
ATOM 5558 O O . LYS B 1 70 ? 9.953 54.438 37.188 1 85.81 70 LYS B O 1
ATOM 5563 N N . SER B 1 71 ? 10.609 53.75 39.188 1 86.19 71 SER B N 1
ATOM 5564 C CA . SER B 1 71 ? 10.594 52.344 38.781 1 86.19 71 SER B CA 1
ATOM 5565 C C . SER B 1 71 ? 9.18 51.875 38.469 1 86.19 71 SER B C 1
ATOM 5567 O O . SER B 1 71 ? 8.977 51.062 37.531 1 86.19 71 SER B O 1
ATOM 5569 N N . ASN B 1 72 ? 8.266 52.281 39.188 1 82.44 72 ASN B N 1
ATOM 5570 C CA . ASN B 1 72 ? 6.875 51.906 39 1 82.44 72 ASN B CA 1
ATOM 5571 C C . ASN B 1 72 ? 6.328 52.5 37.688 1 82.44 72 ASN B C 1
ATOM 5573 O O . ASN B 1 72 ? 5.574 51.812 36.969 1 82.44 72 ASN B O 1
ATOM 5577 N N . ILE B 1 73 ? 6.691 53.688 37.469 1 83.88 73 ILE B N 1
ATOM 5578 C CA . ILE B 1 73 ? 6.254 54.344 36.219 1 83.88 73 ILE B CA 1
ATOM 5579 C C . ILE B 1 73 ? 6.816 53.594 35.031 1 83.88 73 ILE B C 1
ATOM 5581 O O . ILE B 1 73 ? 6.09 53.312 34.062 1 83.88 73 ILE B O 1
ATOM 5585 N N . PHE B 1 74 ? 8.039 53.281 35.156 1 87.44 74 PHE B N 1
ATOM 5586 C CA . PHE B 1 74 ? 8.727 52.562 34.094 1 87.44 74 PHE B CA 1
ATOM 5587 C C . PHE B 1 74 ? 8.117 51.188 33.906 1 87.44 74 PHE B C 1
ATOM 5589 O O . PHE B 1 74 ? 7.809 50.781 32.781 1 87.44 74 PHE B O 1
ATOM 5596 N N . SER B 1 75 ? 7.918 50.438 34.938 1 85.44 75 SER B N 1
ATOM 5597 C CA . SER B 1 75 ? 7.41 49.062 34.906 1 85.44 75 SER B CA 1
ATOM 5598 C C . SER B 1 75 ? 5.969 49.031 34.375 1 85.44 75 SER B C 1
ATOM 5600 O O . SER B 1 75 ? 5.559 48.062 33.75 1 85.44 75 SER B O 1
ATOM 5602 N N . LEU B 1 76 ? 5.281 50 34.656 1 80.69 76 LEU B N 1
ATOM 5603 C CA . LEU B 1 76 ? 3.896 50.062 34.219 1 80.69 76 LEU B CA 1
ATOM 5604 C C . LEU B 1 76 ? 3.812 50 32.688 1 80.69 76 LEU B C 1
ATOM 5606 O O . LEU B 1 76 ? 2.99 49.281 32.125 1 80.69 76 LEU B O 1
ATOM 5610 N N . LEU B 1 77 ? 4.617 50.75 32.062 1 86.94 77 LEU B N 1
ATOM 5611 C CA . LEU B 1 77 ? 4.598 50.781 30.625 1 86.94 77 LEU B CA 1
ATOM 5612 C C . LEU B 1 77 ? 5.098 49.469 30.031 1 86.94 77 LEU B C 1
ATOM 5614 O O . LEU B 1 77 ? 4.465 48.906 29.141 1 86.94 77 LEU B O 1
ATOM 5618 N N . TYR B 1 78 ? 6.145 48.938 30.484 1 88.75 78 TYR B N 1
ATOM 5619 C CA . TYR B 1 78 ? 6.801 47.812 29.844 1 88.75 78 TYR B CA 1
ATOM 5620 C C . TYR B 1 78 ? 6.266 46.5 30.375 1 88.75 78 TYR B C 1
ATOM 5622 O O . TYR B 1 78 ? 6.68 45.438 29.922 1 88.75 78 TYR B O 1
ATOM 5630 N N . SER B 1 79 ? 5.312 46.562 31.266 1 82.44 79 SER B N 1
ATOM 5631 C CA . SER B 1 79 ? 4.551 45.375 31.641 1 82.44 79 SER B CA 1
ATOM 5632 C C . SER B 1 79 ? 3.418 45.094 30.656 1 82.44 79 SER B C 1
ATOM 5634 O O . SER B 1 79 ? 2.865 44 30.641 1 82.44 79 SER B O 1
ATOM 5636 N N . MET B 1 80 ? 3.156 46.125 29.828 1 80.94 80 MET B N 1
ATOM 5637 C CA . MET B 1 80 ? 2.105 45.969 28.828 1 80.94 80 MET B CA 1
ATOM 5638 C C . MET B 1 80 ? 2.561 45.031 27.703 1 80.94 80 MET B C 1
ATOM 5640 O O . MET B 1 80 ? 3.709 45.125 27.266 1 80.94 80 MET B O 1
ATOM 5644 N N . ASN B 1 81 ? 1.652 44.25 27.156 1 76.44 81 ASN B N 1
ATOM 5645 C CA . ASN B 1 81 ? 1.999 43.125 26.281 1 76.44 81 ASN B CA 1
ATOM 5646 C C . ASN B 1 81 ? 2.111 43.594 24.828 1 76.44 81 ASN B C 1
ATOM 5648 O O . ASN B 1 81 ? 2.727 42.906 24 1 76.44 81 ASN B O 1
ATOM 5652 N N . THR B 1 82 ? 1.394 44.688 24.5 1 84.75 82 THR B N 1
ATOM 5653 C CA . THR B 1 82 ? 1.404 45.062 23.094 1 84.75 82 THR B CA 1
ATOM 5654 C C . THR B 1 82 ? 1.848 46.531 22.953 1 84.75 82 THR B C 1
ATOM 5656 O O . THR B 1 82 ? 1.677 47.344 23.859 1 84.75 82 THR B O 1
ATOM 5659 N N . LYS B 1 83 ? 2.451 46.75 21.891 1 87.25 83 LYS B N 1
ATOM 5660 C CA . LYS B 1 83 ? 2.854 48.125 21.594 1 87.25 83 LYS B CA 1
ATOM 5661 C C . LYS B 1 83 ? 1.646 49.062 21.547 1 87.25 83 LYS B C 1
ATOM 5663 O O . LYS B 1 83 ? 1.736 50.219 21.969 1 87.25 83 LYS B O 1
ATOM 5668 N N . ASN B 1 84 ? 0.581 48.594 21.078 1 83.75 84 ASN B N 1
ATOM 5669 C CA . ASN B 1 84 ? -0.63 49.406 21.031 1 83.75 84 ASN B CA 1
ATOM 5670 C C . ASN B 1 84 ? -1.062 49.875 22.406 1 83.75 84 ASN B C 1
ATOM 5672 O O . ASN B 1 84 ? -1.424 51.031 22.594 1 83.75 84 ASN B O 1
ATOM 5676 N N . GLU B 1 85 ? -0.996 48.969 23.312 1 81.44 85 GLU B N 1
ATOM 5677 C CA . GLU B 1 85 ? -1.342 49.312 24.688 1 81.44 85 GLU B CA 1
ATOM 5678 C C . GLU B 1 85 ? -0.384 50.344 25.25 1 81.44 85 GLU B C 1
ATOM 5680 O O . GLU B 1 85 ? -0.809 51.281 25.938 1 81.44 85 GLU B O 1
ATOM 5685 N N . GLN B 1 86 ? 0.851 50.156 24.938 1 87.38 86 GLN B N 1
ATOM 5686 C CA . GLN B 1 86 ? 1.852 51.094 25.406 1 87.38 86 GLN B CA 1
ATOM 5687 C C . GLN B 1 86 ? 1.613 52.5 24.828 1 87.38 86 GLN B C 1
ATOM 5689 O O . GLN B 1 86 ? 1.625 53.5 25.547 1 87.38 86 GLN B O 1
ATOM 5694 N N . ASP B 1 87 ? 1.403 52.5 23.531 1 88.44 87 ASP B N 1
ATOM 5695 C CA . ASP B 1 87 ? 1.208 53.781 22.859 1 88.44 87 ASP B CA 1
ATOM 5696 C C . ASP B 1 87 ? -0.081 54.469 23.312 1 88.44 87 ASP B C 1
ATOM 5698 O O . ASP B 1 87 ? -0.151 55.688 23.391 1 88.44 87 ASP B O 1
ATOM 5702 N N . LEU B 1 88 ? -1.031 53.688 23.562 1 81.5 88 LEU B N 1
ATOM 5703 C CA . LEU B 1 88 ? -2.273 54.219 24.094 1 81.5 88 LEU B CA 1
ATOM 5704 C C . LEU B 1 88 ? -2.045 54.844 25.469 1 81.5 88 LEU B C 1
ATOM 5706 O O . LEU B 1 88 ? -2.594 55.906 25.766 1 81.5 88 LEU B O 1
ATOM 5710 N N . HIS B 1 89 ? -1.284 54.219 26.328 1 82.5 89 HIS B N 1
ATOM 5711 C CA . HIS B 1 89 ? -0.947 54.75 27.641 1 82.5 89 HIS B CA 1
ATOM 5712 C C . HIS B 1 89 ? -0.19 56.062 27.516 1 82.5 89 HIS B C 1
ATOM 5714 O O . HIS B 1 89 ? -0.515 57.031 28.203 1 82.5 89 HIS B O 1
ATOM 5720 N N . LEU B 1 90 ? 0.768 56.062 26.719 1 89.19 90 LEU B N 1
ATOM 5721 C CA . LEU B 1 90 ? 1.562 57.281 26.516 1 89.19 90 LEU B CA 1
ATOM 5722 C C . LEU B 1 90 ? 0.692 58.438 26 1 89.19 90 LEU B C 1
ATOM 5724 O O . LEU B 1 90 ? 0.848 59.562 26.422 1 89.19 90 LEU B O 1
ATOM 5728 N N . GLN B 1 91 ? -0.117 58.094 25.109 1 86.19 91 GLN B N 1
ATOM 5729 C CA . GLN B 1 91 ? -1.01 59.125 24.562 1 86.19 91 GLN B CA 1
ATOM 5730 C C . GLN B 1 91 ? -1.907 59.719 25.641 1 86.19 91 GLN B C 1
ATOM 5732 O O . GLN B 1 91 ? -2.189 60.906 25.641 1 86.19 91 GLN B O 1
ATOM 5737 N N . ARG B 1 92 ? -2.205 58.938 26.562 1 78 92 ARG B N 1
ATOM 5738 C CA . ARG B 1 92 ? -3.057 59.344 27.672 1 78 92 ARG B CA 1
ATOM 5739 C C . ARG B 1 92 ? -2.326 60.312 28.594 1 78 92 ARG B C 1
ATOM 5741 O O . ARG B 1 92 ? -2.955 61.156 29.25 1 78 92 ARG B O 1
ATOM 5748 N N . MET B 1 93 ? -1.106 60.188 28.625 1 85.06 93 MET B N 1
ATOM 5749 C CA . MET B 1 93 ? -0.301 61.031 29.531 1 85.06 93 MET B CA 1
ATOM 5750 C C . MET B 1 93 ? 0.047 62.344 28.875 1 85.06 93 MET B C 1
ATOM 5752 O O . MET B 1 93 ? 0.652 63.219 29.5 1 85.06 93 MET B O 1
ATOM 5756 N N . ILE B 1 94 ? -0.341 62.5 27.688 1 87.81 94 ILE B N 1
ATOM 5757 C CA . ILE B 1 94 ? -0.077 63.75 26.969 1 87.81 94 ILE B CA 1
ATOM 5758 C C . ILE B 1 94 ? -1.38 64.5 26.781 1 87.81 94 ILE B C 1
ATOM 5760 O O . ILE B 1 94 ? -2.381 63.938 26.328 1 87.81 94 ILE B O 1
ATOM 5764 N N . GLU B 1 95 ? -1.468 65.75 27.188 1 82.81 95 GLU B N 1
ATOM 5765 C CA . GLU B 1 95 ? -2.66 66.562 27.094 1 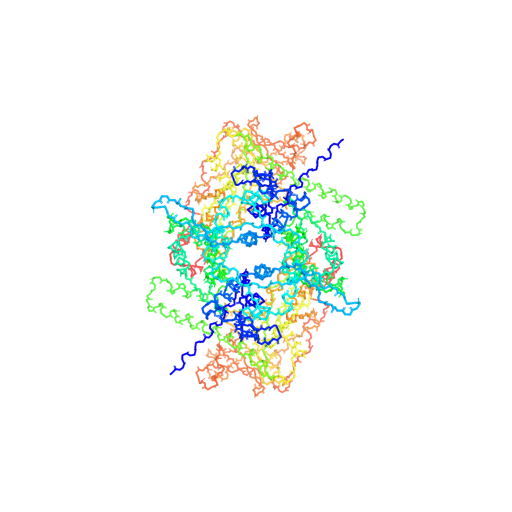82.81 95 GLU B CA 1
ATOM 5766 C C . GLU B 1 95 ? -2.457 67.75 26.109 1 82.81 95 GLU B C 1
ATOM 5768 O O . GLU B 1 95 ? -1.42 68.375 26.125 1 82.81 95 GLU B O 1
ATOM 5773 N N . LEU B 1 96 ? -3.395 67.875 25.297 1 82.62 96 LEU B N 1
ATOM 5774 C CA . LEU B 1 96 ? -3.391 69 24.312 1 82.62 96 LEU B CA 1
ATOM 5775 C C . LEU B 1 96 ? -4.098 70.25 24.875 1 82.62 96 LEU B C 1
ATOM 5777 O O . LEU B 1 96 ? -5.211 70.125 25.391 1 82.62 96 LEU B O 1
ATOM 5781 N N . THR B 1 97 ? -3.416 71.375 24.969 1 78.25 97 THR B N 1
ATOM 5782 C CA . THR B 1 97 ? -4.008 72.625 25.453 1 78.25 97 THR B CA 1
ATOM 5783 C C . THR B 1 97 ? -3.838 73.75 24.422 1 78.25 97 THR B C 1
ATOM 5785 O O . THR B 1 97 ? -2.867 73.75 23.672 1 78.25 97 THR B O 1
ATOM 5788 N N . ASP B 1 98 ? -4.805 74.625 24.406 1 77.38 98 ASP B N 1
ATOM 5789 C CA . ASP B 1 98 ? -4.727 75.75 23.5 1 77.38 98 ASP B CA 1
ATOM 5790 C C . ASP B 1 98 ? -3.758 76.812 24.047 1 77.38 98 ASP B C 1
ATOM 5792 O O . ASP B 1 98 ? -3.654 77 25.25 1 77.38 98 ASP B O 1
ATOM 5796 N N . VAL B 1 99 ? -3.031 77.375 23.156 1 76.12 99 VAL B N 1
ATOM 5797 C CA . VAL B 1 99 ? -2.096 78.438 23.547 1 76.12 99 VAL B CA 1
ATOM 5798 C C . VAL B 1 99 ? -2.865 79.688 23.984 1 76.12 99 VAL B C 1
ATOM 5800 O O . VAL B 1 99 ? -3.635 80.25 23.188 1 76.12 99 VAL B O 1
ATOM 5803 N N . LYS B 1 100 ? -2.869 80 25.25 1 68.31 100 LYS B N 1
ATOM 5804 C CA . LYS B 1 100 ? -3.605 81.125 25.812 1 68.31 100 LYS B CA 1
ATOM 5805 C C . LYS B 1 100 ? -2.959 82.5 25.406 1 68.31 100 LYS B C 1
ATOM 5807 O O . LYS B 1 100 ? -3.652 83.438 25.062 1 68.31 100 LYS B O 1
ATOM 5812 N N . LYS B 1 101 ? -1.604 82.688 25.516 1 73.62 101 LYS B N 1
ATOM 5813 C CA . LYS B 1 101 ? -0.932 83.938 25.219 1 73.62 101 LYS B CA 1
ATOM 5814 C C . LYS B 1 101 ? 0.179 83.75 24.203 1 73.62 101 LYS B C 1
ATOM 5816 O O . LYS B 1 101 ? 0.935 82.812 24.266 1 73.62 101 LYS B O 1
ATOM 5821 N N . HIS B 1 102 ? 0.177 84.438 23.141 1 72.44 102 HIS B N 1
ATOM 5822 C CA . HIS B 1 102 ? 1.227 84.438 22.125 1 72.44 102 HIS B CA 1
ATOM 5823 C C . HIS B 1 102 ? 2.279 85.5 22.375 1 72.44 102 HIS B C 1
ATOM 5825 O O . HIS B 1 102 ? 1.94 86.625 22.719 1 72.44 102 HIS B O 1
ATOM 5831 N N . ARG B 1 103 ? 3.471 85.062 22.547 1 65.44 103 ARG B N 1
ATOM 5832 C CA . ARG B 1 103 ? 4.535 86.062 22.672 1 65.44 103 ARG B CA 1
ATOM 5833 C C . ARG B 1 103 ? 4.648 86.938 21.406 1 65.44 103 ARG B C 1
ATOM 5835 O O . ARG B 1 103 ? 4.406 86.438 20.312 1 65.44 103 ARG B O 1
ATOM 5842 N N . ALA B 1 104 ? 4.824 88.188 21.578 1 67.88 104 ALA B N 1
ATOM 5843 C CA . ALA B 1 104 ? 4.957 89.125 20.484 1 67.88 104 ALA B CA 1
ATOM 5844 C C . ALA B 1 104 ? 6.094 88.75 19.547 1 67.88 104 ALA B C 1
ATOM 5846 O O . ALA B 1 104 ? 7.227 88.5 19.984 1 67.88 104 ALA B O 1
ATOM 5847 N N . ARG B 1 105 ? 5.828 87.875 18.625 1 64.5 105 ARG B N 1
ATOM 5848 C CA . ARG B 1 105 ? 6.879 87.562 17.656 1 64.5 105 ARG B CA 1
ATOM 5849 C C . ARG B 1 105 ? 6.781 88.438 16.422 1 64.5 105 ARG B C 1
ATOM 5851 O O . ARG B 1 105 ? 5.824 89.188 16.266 1 64.5 105 ARG B O 1
ATOM 5858 N N . GLN B 1 106 ? 7.836 88.375 15.57 1 60.59 106 GLN B N 1
ATOM 5859 C CA . GLN B 1 106 ? 7.836 89.125 14.328 1 60.59 106 GLN B CA 1
ATOM 5860 C C . GLN B 1 106 ? 6.633 88.75 13.461 1 60.59 106 GLN B C 1
ATOM 5862 O O . GLN B 1 106 ? 6.059 87.688 13.609 1 60.59 106 GLN B O 1
ATOM 5867 N N . GLN B 1 107 ? 6.094 89.562 12.562 1 57.5 107 GLN B N 1
ATOM 5868 C CA . GLN B 1 107 ? 4.883 89.562 11.75 1 57.5 107 GLN B CA 1
ATOM 5869 C C . GLN B 1 107 ? 4.562 88.188 11.188 1 57.5 107 GLN B C 1
ATOM 5871 O O . GLN B 1 107 ? 3.396 87.812 11.133 1 57.5 107 GLN B O 1
ATOM 5876 N N . ASP B 1 108 ? 5.414 87.438 10.523 1 56.88 108 ASP B N 1
ATOM 5877 C CA . ASP B 1 108 ? 5.125 86.312 9.648 1 56.88 108 ASP B CA 1
ATOM 5878 C C . ASP B 1 108 ? 5.191 85 10.43 1 56.88 108 ASP B C 1
ATOM 5880 O O . ASP B 1 108 ? 5.215 83.875 9.828 1 56.88 108 ASP B O 1
ATOM 5884 N N . ALA B 1 109 ? 5.355 84.938 11.68 1 61.06 109 ALA B N 1
ATOM 5885 C CA . ALA B 1 109 ? 5.66 83.688 12.305 1 61.06 109 ALA B CA 1
ATOM 5886 C C . ALA B 1 109 ? 4.383 82.875 12.609 1 61.06 109 ALA B C 1
ATOM 5888 O O . ALA B 1 109 ? 3.379 83.438 13.031 1 61.06 109 ALA B O 1
ATOM 5889 N N . LYS B 1 110 ? 4.199 81.688 12.008 1 62.72 110 LYS B N 1
ATOM 5890 C CA . LYS B 1 110 ? 3.053 80.812 12.195 1 62.72 110 LYS B CA 1
ATOM 5891 C C . LYS B 1 110 ? 2.785 80.562 13.68 1 62.72 110 LYS B C 1
ATOM 5893 O O . LYS B 1 110 ? 3.697 80.188 14.438 1 62.72 110 LYS B O 1
ATOM 5898 N N . LEU B 1 111 ? 1.748 81 14.172 1 64.31 111 LEU B N 1
ATOM 5899 C CA . LEU B 1 111 ? 1.342 80.875 15.562 1 64.31 111 LEU B CA 1
ATOM 5900 C C . LEU B 1 111 ? 0.996 79.438 15.875 1 64.31 111 LEU B C 1
ATOM 5902 O O . LEU B 1 111 ? 0.358 78.75 15.07 1 64.31 111 LEU B O 1
ATOM 5906 N N . LYS B 1 112 ? 1.695 78.875 16.859 1 67.94 112 LYS B N 1
ATOM 5907 C CA . LYS B 1 112 ? 1.304 77.5 17.344 1 67.94 112 LYS B CA 1
ATOM 5908 C C . LYS B 1 112 ? -0.064 77.562 18.016 1 67.94 112 LYS B C 1
ATOM 5910 O O . LYS B 1 112 ? -0.305 78.375 18.891 1 67.94 112 LYS B O 1
ATOM 5915 N N . ASP B 1 113 ? -0.987 76.938 17.516 1 72.56 113 ASP B N 1
ATOM 5916 C CA . ASP B 1 113 ? -2.361 76.938 18.016 1 72.56 113 ASP B CA 1
ATOM 5917 C C . ASP B 1 113 ? -2.512 76.062 19.25 1 72.56 113 ASP B C 1
ATOM 5919 O O . ASP B 1 113 ? -3.361 76.312 20.109 1 72.56 113 ASP B O 1
ATOM 5923 N N . ASN B 1 114 ? -1.545 75.062 19.328 1 79.31 114 ASN B N 1
ATOM 5924 C CA . ASN B 1 114 ? -1.731 74.125 20.422 1 79.31 114 ASN B CA 1
ATOM 5925 C C . ASN B 1 114 ? -0.41 73.75 21.109 1 79.31 114 ASN B C 1
ATOM 5927 O O . ASN B 1 114 ? 0.659 73.938 20.516 1 79.31 114 ASN B O 1
ATOM 5931 N N . THR B 1 115 ? -0.397 73.688 22.359 1 84.69 115 THR B N 1
ATOM 5932 C CA . THR B 1 115 ? 0.761 73.25 23.125 1 84.69 115 THR B CA 1
ATOM 5933 C C . THR B 1 115 ? 0.445 71.938 23.859 1 84.69 115 THR B C 1
ATOM 5935 O O . THR B 1 115 ? -0.723 71.562 24.062 1 84.69 115 THR B O 1
ATOM 5938 N N . PHE B 1 116 ? 1.491 71.188 24.141 1 89.62 116 PHE B N 1
ATOM 5939 C CA . PHE B 1 116 ? 1.314 69.875 24.797 1 89.62 116 PHE B CA 1
ATOM 5940 C C . PHE B 1 116 ? 1.811 69.938 26.234 1 89.62 116 PHE B C 1
ATOM 5942 O O . PHE B 1 116 ? 2.852 70.5 26.531 1 89.62 116 PHE B O 1
ATOM 5949 N N . LYS B 1 117 ? 0.967 69.375 27.109 1 88.94 117 LYS B N 1
ATOM 5950 C CA . LYS B 1 117 ? 1.374 69.188 28.5 1 88.94 117 LYS B CA 1
ATOM 5951 C C . LYS B 1 117 ? 1.599 67.688 28.766 1 88.94 117 LYS B C 1
ATOM 5953 O O . LYS B 1 117 ? 0.854 66.875 28.281 1 88.94 117 LYS B O 1
ATOM 5958 N N . TYR B 1 118 ? 2.648 67.375 29.453 1 92.25 118 TYR B N 1
ATOM 5959 C CA . TYR B 1 118 ? 3.023 66 29.734 1 92.25 118 TYR B CA 1
ATOM 5960 C C . TYR B 1 118 ? 2.764 65.625 31.203 1 92.25 118 TYR B C 1
ATOM 5962 O O . TYR B 1 118 ? 3.025 66.438 32.094 1 92.25 118 TYR B O 1
ATOM 5970 N N . HIS B 1 119 ? 2.205 64.5 31.406 1 88.88 119 HIS B N 1
ATOM 5971 C CA . HIS B 1 119 ? 1.899 64 32.75 1 88.88 119 HIS B CA 1
ATOM 5972 C C . HIS B 1 119 ? 2.436 62.594 32.969 1 88.88 119 HIS B C 1
ATOM 5974 O O . HIS B 1 119 ? 2.715 61.875 32 1 88.88 119 HIS B O 1
ATOM 5980 N N . VAL B 1 120 ? 2.709 62.219 34.156 1 87.31 120 VAL B N 1
ATOM 5981 C CA . VAL B 1 120 ? 3.033 60.844 34.531 1 87.31 120 VAL B CA 1
ATOM 5982 C C . VAL B 1 120 ? 2.133 60.406 35.688 1 87.31 120 VAL B C 1
ATOM 5984 O O . VAL B 1 120 ? 1.673 61.25 36.5 1 87.31 120 VAL B O 1
ATOM 5987 N N . LEU B 1 121 ? 1.847 59.188 35.719 1 79.06 121 LEU B N 1
ATOM 5988 C CA . LEU B 1 121 ? 0.949 58.656 36.719 1 79.06 121 LEU B CA 1
ATOM 5989 C C . LEU B 1 121 ? 1.717 58.312 38 1 79.06 121 LEU B C 1
ATOM 5991 O O . LEU B 1 121 ? 2.645 57.5 37.969 1 79.06 121 LEU B O 1
ATOM 5995 N N . LEU B 1 122 ? 1.509 59.062 39.031 1 77.44 122 LEU B N 1
ATOM 5996 C CA . LEU B 1 122 ? 2.061 58.781 40.344 1 77.44 122 LEU B CA 1
ATOM 5997 C C . LEU B 1 122 ? 0.962 58.344 41.312 1 77.44 122 LEU B C 1
ATOM 5999 O O . LEU B 1 122 ? 0.126 59.156 41.688 1 77.44 122 LEU B O 1
ATOM 6003 N N . GLN B 1 123 ? 0.997 57.094 41.75 1 67.31 123 GLN B N 1
ATOM 6004 C CA . GLN B 1 123 ? 0.018 56.562 42.688 1 67.31 123 GLN B CA 1
ATOM 6005 C C . GLN B 1 123 ? -1.404 56.906 42.281 1 67.31 123 GLN B C 1
ATOM 6007 O O . GLN B 1 123 ? -2.201 57.406 43.094 1 67.31 123 GLN B O 1
ATOM 6012 N N . GLY B 1 124 ? -1.693 56.875 40.906 1 65.12 124 GLY B N 1
ATOM 6013 C CA . GLY B 1 124 ? -3.035 57.062 40.406 1 65.12 124 GLY B CA 1
ATOM 6014 C C . GLY B 1 124 ? -3.33 58.531 40.031 1 65.12 124 GLY B C 1
ATOM 6015 O O . GLY B 1 124 ? -4.383 58.812 39.438 1 65.12 124 GLY B O 1
ATOM 6016 N N . ILE B 1 125 ? -2.438 59.375 40.406 1 70.12 125 ILE B N 1
ATOM 6017 C CA . ILE B 1 125 ? -2.66 60.781 40.125 1 70.12 125 ILE B CA 1
ATOM 6018 C C . ILE B 1 125 ? -1.738 61.25 39 1 70.12 125 ILE B C 1
ATOM 6020 O O . ILE B 1 125 ? -0.573 60.844 38.938 1 70.12 125 ILE B O 1
ATOM 6024 N N . LYS B 1 126 ? -2.268 62.062 38.156 1 78.75 126 LYS B N 1
ATOM 6025 C CA . LYS B 1 126 ? -1.47 62.625 37.062 1 78.75 126 LYS B CA 1
ATOM 6026 C C . LYS B 1 126 ? -0.627 63.812 37.562 1 78.75 126 LYS B C 1
ATOM 6028 O O . LYS B 1 126 ? -1.157 64.75 38.156 1 78.75 126 LYS B O 1
ATOM 6033 N N . VAL B 1 127 ? 0.586 63.688 37.406 1 85 127 VAL B N 1
ATOM 6034 C CA . VAL B 1 127 ? 1.509 64.75 37.812 1 85 127 VAL B CA 1
ATOM 6035 C C . VAL B 1 127 ? 2.121 65.375 36.562 1 85 127 VAL B C 1
ATOM 6037 O O . VAL B 1 127 ? 2.564 64.688 35.656 1 85 127 VAL B O 1
ATOM 6040 N N . LEU B 1 128 ? 2.074 66.625 36.531 1 89.69 128 LEU B N 1
ATOM 6041 C CA . LEU B 1 128 ? 2.629 67.375 35.406 1 89.69 128 LEU B CA 1
ATOM 6042 C C . LEU B 1 128 ? 4.152 67.312 35.438 1 89.69 128 LEU B C 1
ATOM 6044 O O . LEU B 1 128 ? 4.777 67.562 36.469 1 89.69 128 LEU B O 1
ATOM 6048 N N . VAL B 1 129 ? 4.719 67 34.344 1 92.19 129 VAL B N 1
ATOM 6049 C CA . VAL B 1 129 ? 6.172 67 34.188 1 92.19 129 VAL B CA 1
ATOM 6050 C C . VAL B 1 129 ? 6.586 67.688 32.906 1 92.19 129 VAL B C 1
ATOM 6052 O O . VAL B 1 129 ? 5.75 67.938 32.031 1 92.19 129 VAL B O 1
ATOM 6055 N N . CYS B 1 130 ? 7.902 68.062 32.844 1 90.88 130 CYS B N 1
ATOM 6056 C CA . CYS B 1 130 ? 8.398 68.625 31.609 1 90.88 130 CYS B CA 1
ATOM 6057 C C . CYS B 1 130 ? 8.578 67.562 30.531 1 90.88 130 CYS B C 1
ATOM 6059 O O . CYS B 1 130 ? 8.57 66.375 30.828 1 90.88 130 CYS B O 1
ATOM 6061 N N . ARG B 1 131 ? 8.734 67.938 29.344 1 89.81 131 ARG B N 1
ATOM 6062 C CA . ARG B 1 131 ? 8.875 67.062 28.188 1 89.81 131 ARG B CA 1
ATOM 6063 C C . ARG B 1 131 ? 10.078 66.125 28.344 1 89.81 131 ARG B C 1
ATOM 6065 O O . ARG B 1 131 ? 9.992 64.938 28.062 1 89.81 131 ARG B O 1
ATOM 6072 N N . GLU B 1 132 ? 11.211 66.688 28.75 1 90.5 132 GLU B N 1
ATOM 6073 C CA . GLU B 1 132 ? 12.438 65.875 28.891 1 90.5 132 GLU B CA 1
ATOM 6074 C C . GLU B 1 132 ? 12.281 64.812 29.984 1 90.5 132 GLU B C 1
ATOM 6076 O O . GLU B 1 132 ? 12.773 63.688 29.828 1 90.5 132 GLU B O 1
ATOM 6081 N N . ALA B 1 133 ? 11.648 65.25 31.094 1 90.81 133 ALA B N 1
ATOM 6082 C CA . ALA B 1 133 ? 11.414 64.25 32.156 1 90.81 133 ALA B CA 1
ATOM 6083 C C . ALA B 1 133 ? 10.531 63.125 31.672 1 90.81 133 ALA B C 1
ATOM 6085 O O . ALA B 1 133 ? 10.758 61.969 32.062 1 90.81 133 ALA B O 1
ATOM 6086 N N . PHE B 1 134 ? 9.531 63.406 30.906 1 92.38 134 PHE B N 1
ATOM 6087 C CA . PHE B 1 134 ? 8.625 62.438 30.328 1 92.38 134 PHE B CA 1
ATOM 6088 C C . PHE B 1 134 ? 9.398 61.406 29.484 1 92.38 134 PHE B C 1
ATOM 6090 O O . PHE B 1 134 ? 9.195 60.188 29.625 1 92.38 134 PHE B O 1
ATOM 6097 N N . PHE B 1 135 ? 10.32 61.844 28.672 1 91.88 135 PHE B N 1
ATOM 6098 C CA . PHE B 1 135 ? 11.141 60.969 27.812 1 91.88 135 PHE B CA 1
ATOM 6099 C C . PHE B 1 135 ? 12.047 60.094 28.672 1 91.88 135 PHE B C 1
ATOM 6101 O O . PHE B 1 135 ? 12.188 58.875 28.391 1 91.88 135 PHE B O 1
ATOM 6108 N N . ARG B 1 136 ? 12.602 60.688 29.641 1 89.06 136 ARG B N 1
ATOM 6109 C CA . ARG B 1 136 ? 13.625 60 30.422 1 89.06 136 ARG B CA 1
ATOM 6110 C C . ARG B 1 136 ? 13.008 59 31.391 1 89.06 136 ARG B C 1
ATOM 6112 O O . ARG B 1 136 ? 13.602 57.938 31.672 1 89.06 136 ARG B O 1
ATOM 6119 N N . LEU B 1 137 ? 11.852 59.344 31.922 1 89.31 137 LEU B N 1
ATOM 6120 C CA . LEU B 1 137 ? 11.188 58.438 32.844 1 89.31 137 LEU B CA 1
ATOM 6121 C C . LEU B 1 137 ? 10.742 57.156 32.156 1 89.31 137 LEU B C 1
ATOM 6123 O O . LEU B 1 137 ? 10.867 56.062 32.688 1 89.31 137 LEU B O 1
ATOM 6127 N N . TYR B 1 138 ? 10.242 57.281 30.891 1 91.38 138 TYR B N 1
ATOM 6128 C CA . TYR B 1 138 ? 9.75 56.125 30.109 1 91.38 138 TYR B CA 1
ATOM 6129 C C . TYR B 1 138 ? 10.828 55.594 29.188 1 91.38 138 TYR B C 1
ATOM 6131 O O . TYR B 1 138 ? 10.711 54.469 28.672 1 91.38 138 TYR B O 1
ATOM 6139 N N . ASP B 1 139 ? 11.852 56.281 28.984 1 91.06 139 ASP B N 1
ATOM 6140 C CA . ASP B 1 139 ? 12.898 55.938 28.016 1 91.06 139 ASP B CA 1
ATOM 6141 C C . ASP B 1 139 ? 12.328 55.75 26.625 1 91.06 139 ASP B C 1
ATOM 6143 O O . ASP B 1 139 ? 12.547 54.688 26 1 91.06 139 ASP B O 1
ATOM 6147 N N . VAL B 1 140 ? 11.539 56.625 26.141 1 91.94 140 VAL B N 1
ATOM 6148 C CA . VAL B 1 140 ? 10.945 56.594 24.812 1 91.94 140 VAL B CA 1
ATOM 6149 C C . VAL B 1 140 ? 11.602 57.625 23.922 1 91.94 140 VAL B C 1
ATOM 6151 O O . VAL B 1 140 ? 12.078 58.656 24.391 1 91.94 140 VAL B O 1
ATOM 6154 N N . SER B 1 141 ? 11.656 57.406 22.703 1 89.62 141 SER B N 1
ATOM 6155 C CA . SER B 1 141 ? 12.305 58.281 21.75 1 89.62 141 SER B CA 1
ATOM 6156 C C . SER B 1 141 ? 11.391 59.438 21.359 1 89.62 141 SER B C 1
ATOM 6158 O O . SER B 1 141 ? 10.164 59.344 21.5 1 89.62 141 SER B O 1
ATOM 6160 N N . ASP B 1 142 ? 12 60.469 20.922 1 91 142 ASP B N 1
ATOM 6161 C CA . ASP B 1 142 ? 11.258 61.656 20.484 1 91 142 ASP B CA 1
ATOM 6162 C C . ASP B 1 142 ? 10.383 61.344 19.266 1 91 142 ASP B C 1
ATOM 6164 O O . ASP B 1 142 ? 9.273 61.844 19.141 1 91 142 ASP B O 1
ATOM 6168 N N . LYS B 1 143 ? 10.852 60.531 18.453 1 91.69 143 LYS B N 1
ATOM 6169 C CA . LYS B 1 143 ? 10.109 60.188 17.25 1 91.69 143 LYS B CA 1
ATOM 6170 C C . LYS B 1 143 ? 8.789 59.5 17.594 1 91.69 143 LYS B C 1
ATOM 6172 O O . LYS B 1 143 ? 7.754 59.781 16.984 1 91.69 143 LYS B O 1
ATOM 6177 N N . ARG B 1 144 ? 8.812 58.594 18.562 1 91.44 144 ARG B N 1
ATOM 6178 C CA . ARG B 1 144 ? 7.621 57.875 19 1 91.44 144 ARG B CA 1
ATOM 6179 C C . ARG B 1 144 ? 6.582 58.844 19.578 1 91.44 144 ARG B C 1
ATOM 6181 O O . ARG B 1 144 ? 5.398 58.75 19.25 1 91.44 144 ARG B O 1
ATOM 6188 N N . ILE B 1 145 ? 7.031 59.781 20.359 1 92.44 145 ILE B N 1
ATOM 6189 C CA . ILE B 1 145 ? 6.125 60.719 21.016 1 92.44 145 ILE B CA 1
ATOM 6190 C C . ILE B 1 145 ? 5.562 61.688 19.969 1 92.44 145 ILE B C 1
ATOM 6192 O O . ILE B 1 145 ? 4.395 62.062 20.047 1 92.44 145 ILE B O 1
ATOM 6196 N N . ARG B 1 146 ? 6.457 62.062 19.078 1 92.38 146 ARG B N 1
ATOM 6197 C CA . ARG B 1 146 ? 5.988 62.938 18.016 1 92.38 146 ARG B CA 1
ATOM 6198 C C . ARG B 1 146 ? 4.84 62.281 17.25 1 92.38 146 ARG B C 1
ATOM 6200 O O . ARG B 1 146 ? 3.869 62.969 16.891 1 92.38 146 ARG B O 1
ATOM 6207 N N . ARG B 1 147 ? 4.938 61.031 16.984 1 91.94 147 ARG B N 1
ATOM 6208 C CA . ARG B 1 147 ? 3.879 60.312 16.281 1 91.94 147 ARG B CA 1
ATOM 6209 C C . ARG B 1 147 ? 2.594 60.281 17.109 1 91.94 147 ARG B C 1
ATOM 6211 O O . ARG B 1 147 ? 1.51 60.531 16.578 1 91.94 147 ARG B O 1
ATOM 6218 N N . ILE B 1 148 ? 2.748 60.031 18.359 1 90.5 148 ILE B N 1
ATOM 6219 C CA . ILE B 1 148 ? 1.603 59.938 19.266 1 90.5 148 ILE B CA 1
ATOM 6220 C C . ILE B 1 148 ? 0.916 61.312 19.344 1 90.5 148 ILE B C 1
ATOM 6222 O O . ILE B 1 148 ? -0.315 61.375 19.344 1 90.5 148 ILE B O 1
ATOM 6226 N N . ARG B 1 149 ? 1.731 62.375 19.359 1 88.31 149 ARG B N 1
ATOM 6227 C CA . ARG B 1 149 ? 1.201 63.75 19.406 1 88.31 149 ARG B CA 1
ATOM 6228 C C . ARG B 1 149 ? 0.393 64.062 18.141 1 88.31 149 ARG B C 1
ATOM 6230 O O . ARG B 1 149 ? -0.681 64.625 18.219 1 88.31 149 ARG B O 1
ATOM 6237 N N . LYS B 1 150 ? 0.916 63.688 17.016 1 88.75 150 LYS B N 1
ATOM 6238 C CA . LYS B 1 150 ? 0.224 63.906 15.758 1 88.75 150 LYS B CA 1
ATOM 6239 C C . LYS B 1 150 ? -1.124 63.188 15.727 1 88.75 150 LYS B C 1
ATOM 6241 O O . LYS B 1 150 ? -2.117 63.75 15.25 1 88.75 150 LYS B O 1
ATOM 6246 N N . LEU B 1 151 ? -1.131 62 16.203 1 86 151 LEU B N 1
ATOM 6247 C CA . LEU B 1 151 ? -2.367 61.219 16.25 1 86 151 LEU B CA 1
ATOM 6248 C C . LEU B 1 151 ? -3.367 61.875 17.219 1 86 151 LEU B C 1
ATOM 6250 O O . LEU B 1 151 ? -4.57 61.875 16.938 1 86 151 LEU B O 1
ATOM 6254 N N . LEU B 1 152 ? -2.822 62.281 18.328 1 80.88 152 LEU B N 1
ATOM 6255 C CA . LEU B 1 152 ? -3.658 62.938 19.328 1 80.88 152 LEU B CA 1
ATOM 6256 C C . LEU B 1 152 ? -4.305 64.188 18.719 1 80.88 152 LEU B C 1
ATOM 6258 O O . LEU B 1 152 ? -5.484 64.438 18.969 1 80.88 152 LEU B O 1
ATOM 6262 N N . LEU B 1 153 ? -3.504 64.938 17.969 1 81.25 153 LEU B N 1
ATOM 6263 C CA . LEU B 1 153 ? -4.004 66.188 17.297 1 81.25 153 LEU B CA 1
ATOM 6264 C C . LEU B 1 153 ? -5.113 65.812 16.312 1 81.25 153 LEU B C 1
ATOM 6266 O O . LEU B 1 153 ? -6.078 66.562 16.156 1 81.25 153 LEU B O 1
ATOM 6270 N N . ALA B 1 154 ? -4.961 64.688 15.727 1 79.62 154 ALA B N 1
ATOM 6271 C CA . ALA B 1 154 ? -5.926 64.25 14.727 1 79.62 154 ALA B CA 1
ATOM 6272 C C . ALA B 1 154 ? -7.102 63.5 15.383 1 79.62 154 ALA B C 1
ATOM 6274 O O . ALA B 1 154 ? -8.078 63.156 14.711 1 79.62 154 ALA B O 1
ATOM 6275 N N . GLY B 1 155 ? -7.004 63.25 16.656 1 68.44 155 GLY B N 1
ATOM 6276 C CA . GLY B 1 155 ? -8.07 62.562 17.359 1 68.44 155 GLY B CA 1
ATOM 6277 C C . GLY B 1 155 ? -8.102 61.062 17.062 1 68.44 155 GLY B C 1
ATOM 6278 O O . GLY B 1 155 ? -9.164 60.469 17.078 1 68.44 155 GLY B O 1
ATOM 6279 N N . LYS B 1 156 ? -6.988 60.531 16.688 1 74.44 156 LYS B N 1
ATOM 6280 C CA . LYS B 1 156 ? -6.918 59.125 16.312 1 74.44 156 LYS B CA 1
ATOM 6281 C C . LYS B 1 156 ? -6.172 58.312 17.375 1 74.44 156 LYS B C 1
ATOM 6283 O O . LYS B 1 156 ? -5.289 58.844 18.062 1 74.44 156 LYS B O 1
ATOM 6288 N N . THR B 1 157 ? -6.547 57.031 17.531 1 72.38 157 THR B N 1
ATOM 6289 C CA . THR B 1 157 ? -5.859 56.125 18.438 1 72.38 157 THR B CA 1
ATOM 6290 C C . THR B 1 157 ? -4.656 55.469 17.75 1 72.38 157 THR B C 1
ATOM 6292 O O . THR B 1 157 ? -4.715 55.156 16.547 1 72.38 157 THR B O 1
ATOM 6295 N N . PRO B 1 158 ? -3.658 55.375 18.484 1 80.94 158 PRO B N 1
ATOM 6296 C CA . PRO B 1 158 ? -2.459 54.781 17.891 1 80.94 158 PRO B CA 1
ATOM 6297 C C . PRO B 1 158 ? -2.631 53.312 17.562 1 80.94 158 PRO B C 1
ATOM 6299 O O . PRO B 1 158 ? -3.168 52.562 18.375 1 80.94 158 PRO B O 1
ATOM 6302 N N . VAL B 1 159 ? -2.416 52.875 16.328 1 81.5 159 VAL B N 1
ATOM 6303 C CA . VAL B 1 159 ? -2.436 51.5 15.852 1 81.5 159 VAL B CA 1
ATOM 6304 C C . VAL B 1 159 ? -1.098 51.156 15.195 1 81.5 159 VAL B C 1
ATOM 6306 O O . VAL B 1 159 ? -0.555 51.938 14.422 1 81.5 159 VAL B O 1
ATOM 6309 N N . ASP B 1 160 ? -0.63 49.969 15.711 1 82.62 160 ASP B N 1
ATOM 6310 C CA . ASP B 1 160 ? 0.627 49.5 15.125 1 82.62 160 ASP B CA 1
ATOM 6311 C C . ASP B 1 160 ? 0.427 49.031 13.688 1 82.62 160 ASP B C 1
ATOM 6313 O O . ASP B 1 160 ? -0.218 48.031 13.438 1 82.62 160 ASP B O 1
ATOM 6317 N N . LEU B 1 161 ? 0.844 49.75 12.75 1 80.56 161 LEU B N 1
ATOM 6318 C CA . LEU B 1 161 ? 0.657 49.438 11.336 1 80.56 161 LEU B CA 1
ATOM 6319 C C . LEU B 1 161 ? 1.932 48.844 10.742 1 80.56 161 LEU B C 1
ATOM 6321 O O . LEU B 1 161 ? 2.021 48.656 9.523 1 80.56 161 LEU B O 1
ATOM 6325 N N . ARG B 1 162 ? 2.906 48.656 11.586 1 76.62 162 ARG B N 1
ATOM 6326 C CA . ARG B 1 162 ? 4.148 48.062 11.086 1 76.62 162 ARG B CA 1
ATOM 6327 C C . ARG B 1 162 ? 3.928 46.656 10.586 1 76.62 162 ARG B C 1
ATOM 6329 O O . ARG B 1 162 ? 3.26 45.844 11.25 1 76.62 162 ARG B O 1
ATOM 6336 N N . GLY B 1 163 ? 4.414 46.281 9.414 1 74.75 163 GLY B N 1
ATOM 6337 C CA . GLY B 1 163 ? 4.336 44.938 8.836 1 74.75 163 GLY B CA 1
ATOM 6338 C C . GLY B 1 163 ? 3.021 44.688 8.125 1 74.75 163 GLY B C 1
ATOM 6339 O O . GLY B 1 163 ? 2.768 43.562 7.672 1 74.75 163 GLY B O 1
ATOM 6340 N N . LYS B 1 164 ? 2.16 45.531 8.164 1 77.12 164 LYS B N 1
ATOM 6341 C CA . LYS B 1 164 ? 0.835 45.312 7.602 1 77.12 164 LYS B CA 1
ATOM 6342 C C . LYS B 1 164 ? 0.78 45.688 6.129 1 77.12 164 LYS B C 1
ATOM 6344 O O . LYS B 1 164 ? -0.262 45.562 5.484 1 77.12 164 LYS B O 1
ATOM 6349 N N . ASN B 1 165 ? 1.871 46.156 5.621 1 78.38 165 ASN B N 1
ATOM 6350 C CA . ASN B 1 165 ? 1.928 46.5 4.199 1 78.38 165 ASN B CA 1
ATOM 6351 C C . ASN B 1 165 ? 2.029 45.219 3.34 1 78.38 165 ASN B C 1
ATOM 6353 O O . ASN B 1 165 ? 2.381 44.156 3.836 1 78.38 165 ASN B O 1
ATOM 6357 N N . THR B 1 166 ? 1.505 45.219 2.102 1 78.06 166 THR B N 1
ATOM 6358 C CA . THR B 1 166 ? 1.597 44.094 1.17 1 78.06 166 THR B CA 1
ATOM 6359 C C . THR B 1 166 ? 3.055 43.75 0.896 1 78.06 166 THR B C 1
ATOM 6361 O O . THR B 1 166 ? 3.871 44.625 0.614 1 78.06 166 THR B O 1
ATOM 6364 N N . SER B 1 167 ? 3.311 42.469 1.168 1 76.19 167 SER B N 1
ATOM 6365 C CA . SER B 1 167 ? 4.688 42.031 0.965 1 76.19 167 SER B CA 1
ATOM 6366 C C . SER B 1 167 ? 5.109 42.188 -0.492 1 76.19 167 SER B C 1
ATOM 6368 O O . SER B 1 167 ? 4.316 41.969 -1.404 1 76.19 167 SER B O 1
ATOM 6370 N N . GLY B 1 168 ? 6.148 42.812 -0.724 1 74.69 168 GLY B N 1
ATOM 6371 C CA . GLY B 1 168 ? 6.719 42.906 -2.059 1 74.69 168 GLY B CA 1
ATOM 6372 C C . GLY B 1 168 ? 6.973 41.562 -2.709 1 74.69 168 GLY B C 1
ATOM 6373 O O . GLY B 1 168 ? 7.078 41.469 -3.934 1 74.69 168 GLY B O 1
ATOM 6374 N N . ASN B 1 169 ? 7.09 40.469 -1.912 1 78 169 ASN B N 1
ATOM 6375 C CA . ASN B 1 169 ? 7.41 39.125 -2.414 1 78 169 ASN B CA 1
ATOM 6376 C C . ASN B 1 169 ? 6.145 38.344 -2.691 1 78 169 ASN B C 1
ATOM 6378 O O . ASN B 1 169 ? 6.219 37.125 -2.982 1 78 169 ASN B O 1
ATOM 6382 N N . LYS B 1 170 ? 5.047 39.094 -2.477 1 82 170 LYS B N 1
ATOM 6383 C CA . LYS B 1 170 ? 3.793 38.406 -2.748 1 82 170 LYS B CA 1
ATOM 6384 C C . LYS B 1 170 ? 3.707 37.969 -4.211 1 82 170 LYS B C 1
ATOM 6386 O O . LYS B 1 170 ? 4.098 38.719 -5.105 1 82 170 LYS B O 1
ATOM 6391 N N . ILE B 1 171 ? 3.268 36.719 -4.504 1 87.5 171 ILE B N 1
ATOM 6392 C CA . ILE B 1 171 ? 3.127 36.156 -5.852 1 87.5 171 ILE B CA 1
ATOM 6393 C C . ILE B 1 171 ? 2.082 36.969 -6.621 1 87.5 171 ILE B C 1
ATOM 6395 O O . ILE B 1 171 ? 0.994 37.25 -6.105 1 87.5 171 ILE B O 1
ATOM 6399 N N . GLN B 1 172 ? 2.461 37.406 -7.805 1 85.19 172 GLN B N 1
ATOM 6400 C CA . GLN B 1 172 ? 1.603 38.219 -8.641 1 85.19 172 GLN B CA 1
ATOM 6401 C C . GLN B 1 172 ? 0.34 37.469 -9.055 1 85.19 172 GLN B C 1
ATOM 6403 O O . GLN B 1 172 ? 0.349 36.25 -9.156 1 85.19 172 GLN B O 1
ATOM 6408 N N . ALA B 1 173 ? -0.728 38.219 -9.227 1 87.06 173 ALA B N 1
ATOM 6409 C CA . ALA B 1 173 ? -2.025 37.656 -9.602 1 87.06 173 ALA B CA 1
ATOM 6410 C C . ALA B 1 173 ? -1.941 36.906 -10.938 1 87.06 173 ALA B C 1
ATOM 6412 O O . ALA B 1 173 ? -2.592 35.875 -11.125 1 87.06 173 ALA B O 1
ATOM 6413 N N . SER B 1 174 ? -1.117 37.375 -11.797 1 88.5 174 SER B N 1
ATOM 6414 C CA . SER B 1 174 ? -0.968 36.719 -13.109 1 88.5 174 SER B CA 1
ATOM 6415 C C . SER B 1 174 ? -0.391 35.312 -12.984 1 88.5 174 SER B C 1
ATOM 6417 O O . SER B 1 174 ? -0.818 34.406 -13.688 1 88.5 174 SER B O 1
ATOM 6419 N N . GLU B 1 175 ? 0.581 35.188 -12.062 1 91.5 175 GLU B N 1
ATOM 6420 C CA . GLU B 1 175 ? 1.187 33.875 -11.828 1 91.5 175 GLU B CA 1
ATOM 6421 C C . GLU B 1 175 ? 0.189 32.906 -11.195 1 91.5 175 GLU B C 1
ATOM 6423 O O . GLU B 1 175 ? 0.164 31.734 -11.539 1 91.5 175 GLU B O 1
ATOM 6428 N N . THR B 1 176 ? -0.581 33.469 -10.312 1 91.88 176 THR B N 1
ATOM 6429 C CA . THR B 1 176 ? -1.605 32.656 -9.672 1 91.88 176 THR B CA 1
ATOM 6430 C C . THR B 1 176 ? -2.629 32.156 -10.695 1 91.88 176 THR B C 1
ATOM 6432 O O . THR B 1 176 ? -3.105 31.031 -10.617 1 91.88 176 THR B O 1
ATOM 6435 N N . ASP B 1 177 ? -2.941 33 -11.648 1 92.25 177 ASP B N 1
ATOM 6436 C CA . ASP B 1 177 ? -3.887 32.625 -12.695 1 92.25 177 ASP B CA 1
ATOM 6437 C C . ASP B 1 177 ? -3.318 31.516 -13.586 1 92.25 177 ASP B C 1
ATOM 6439 O O . ASP B 1 177 ? -4.051 30.625 -14.031 1 92.25 177 ASP B O 1
ATOM 6443 N N . LYS B 1 178 ? -2.08 31.625 -13.789 1 92.88 178 LYS B N 1
ATOM 6444 C CA . LYS B 1 178 ? -1.43 30.578 -14.578 1 92.88 178 LYS B CA 1
ATOM 6445 C C . LYS B 1 178 ? -1.536 29.219 -13.883 1 92.88 178 LYS B C 1
ATOM 6447 O O . LYS B 1 178 ? -1.81 28.219 -14.523 1 92.88 178 LYS B O 1
ATOM 6452 N N . VAL B 1 179 ? -1.291 29.266 -12.594 1 94.25 179 VAL B N 1
ATOM 6453 C CA . VAL B 1 179 ? -1.365 28.047 -11.805 1 94.25 179 VAL B CA 1
ATOM 6454 C C . VAL B 1 179 ? -2.789 27.484 -11.844 1 94.25 179 VAL B C 1
ATOM 6456 O O . VAL B 1 179 ? -2.994 26.297 -12.055 1 94.25 179 VAL B O 1
ATOM 6459 N N . HIS B 1 180 ? -3.738 28.375 -11.719 1 94.06 180 HIS B N 1
ATOM 6460 C CA . HIS B 1 180 ? -5.141 27.969 -11.727 1 94.06 180 HIS B CA 1
ATOM 6461 C C . HIS B 1 180 ? -5.523 27.344 -13.062 1 94.06 180 HIS B C 1
ATOM 6463 O O . HIS B 1 180 ? -6.176 26.297 -13.086 1 94.06 180 HIS B O 1
ATOM 6469 N N . LYS B 1 181 ? -5.16 27.922 -14.133 1 91.75 181 LYS B N 1
ATOM 6470 C CA . LYS B 1 181 ? -5.48 27.438 -15.469 1 91.75 181 LYS B CA 1
ATOM 6471 C C . LYS B 1 181 ? -4.805 26.094 -15.727 1 91.75 181 LYS B C 1
ATOM 6473 O O . LYS B 1 181 ? -5.395 25.203 -16.344 1 91.75 181 LYS B O 1
ATOM 6478 N N . HIS B 1 182 ? -3.607 26.016 -15.289 1 93.31 182 HIS B N 1
ATOM 6479 C CA . HIS B 1 182 ? -2.869 24.766 -15.477 1 93.31 182 HIS B CA 1
ATOM 6480 C C . HIS B 1 182 ? -3.568 23.609 -14.781 1 93.31 182 HIS B C 1
ATOM 6482 O O . HIS B 1 182 ? -3.752 22.547 -15.375 1 93.31 182 HIS B O 1
ATOM 6488 N N . ILE B 1 183 ? -3.959 23.781 -13.555 1 92.25 183 ILE B N 1
ATOM 6489 C CA . ILE B 1 183 ? -4.594 22.734 -12.773 1 92.25 183 ILE B CA 1
ATOM 6490 C C . ILE B 1 183 ? -5.953 22.391 -13.375 1 92.25 183 ILE B C 1
ATOM 6492 O O . ILE B 1 183 ? -6.328 21.219 -13.445 1 92.25 183 ILE B O 1
ATOM 6496 N N . SER B 1 184 ? -6.617 23.406 -13.922 1 90.5 184 SER B N 1
ATOM 6497 C CA . SER B 1 184 ? -7.949 23.219 -14.484 1 90.5 184 SER B CA 1
ATOM 6498 C C . SER B 1 184 ? -7.891 22.516 -15.836 1 90.5 184 SER B C 1
ATOM 6500 O O . SER B 1 184 ? -8.891 21.969 -16.297 1 90.5 184 SER B O 1
ATOM 6502 N N . SER B 1 185 ? -6.781 22.5 -16.422 1 89.44 185 SER B N 1
ATOM 6503 C CA . SER B 1 185 ? -6.648 21.938 -17.766 1 89.44 185 SER B CA 1
ATOM 6504 C C . SER B 1 185 ? -6.59 20.422 -17.719 1 89.44 185 SER B C 1
ATOM 6506 O O . SER B 1 185 ? -6.809 19.75 -18.734 1 89.44 185 SER B O 1
ATOM 6508 N N . PHE B 1 186 ? -6.316 19.828 -16.578 1 89.19 186 PHE B N 1
ATOM 6509 C CA . PHE B 1 186 ? -6.234 18.375 -16.484 1 89.19 186 PHE B CA 1
ATOM 6510 C C . PHE B 1 186 ? -7.621 17.75 -16.547 1 89.19 186 PHE B C 1
ATOM 6512 O O . PHE B 1 186 ? -8.555 18.219 -15.891 1 89.19 186 PHE B O 1
ATOM 6519 N N . PRO B 1 187 ? -7.781 16.797 -17.359 1 84.19 187 PRO B N 1
ATOM 6520 C CA . PRO B 1 187 ? -9.086 16.125 -17.406 1 84.19 187 PRO B CA 1
ATOM 6521 C C . PRO B 1 187 ? -9.445 15.445 -16.094 1 84.19 187 PRO B C 1
ATOM 6523 O O . PRO B 1 187 ? -8.57 14.906 -15.406 1 84.19 187 PRO B O 1
ATOM 6526 N N . THR B 1 188 ? -10.664 15.586 -15.617 1 81.94 188 THR B N 1
ATOM 6527 C CA . THR B 1 188 ? -11.133 14.977 -14.383 1 81.94 188 THR B CA 1
ATOM 6528 C C . THR B 1 188 ? -12.266 13.984 -14.656 1 81.94 188 THR B C 1
ATOM 6530 O O . THR B 1 188 ? -12.922 14.062 -15.703 1 81.94 188 THR B O 1
ATOM 6533 N N . LYS B 1 189 ? -12.289 12.953 -13.914 1 75.44 189 LYS B N 1
ATOM 6534 C CA . LYS B 1 189 ? -13.375 11.969 -13.977 1 75.44 189 LYS B CA 1
ATOM 6535 C C . LYS B 1 189 ? -14.242 12.047 -12.719 1 75.44 189 LYS B C 1
ATOM 6537 O O . LYS B 1 189 ? -13.75 12.344 -11.633 1 75.44 189 LYS B O 1
ATOM 6542 N N . GLU B 1 190 ? -15.453 11.875 -12.961 1 68.62 190 GLU B N 1
ATOM 6543 C CA . GLU B 1 190 ? -16.359 11.883 -11.82 1 68.62 190 GLU B CA 1
ATOM 6544 C C . GLU B 1 190 ? -16.297 10.57 -11.047 1 68.62 190 GLU B C 1
ATOM 6546 O O . GLU B 1 190 ? -16.203 9.492 -11.641 1 68.62 190 GLU B O 1
ATOM 6551 N N . GLY B 1 191 ? -15.945 10.672 -9.82 1 59.41 191 GLY B N 1
ATOM 6552 C CA . GLY B 1 191 ? -15.93 9.484 -8.984 1 59.41 191 GLY B CA 1
ATOM 6553 C C . GLY B 1 191 ? -17.312 9.047 -8.539 1 59.41 191 GLY B C 1
ATOM 6554 O O . GLY B 1 191 ? -18.328 9.594 -9 1 59.41 191 GLY B O 1
ATOM 6555 N N . HIS B 1 192 ? -17.344 7.871 -7.832 1 55.19 192 HIS B N 1
ATOM 6556 C CA . HIS B 1 192 ? -18.578 7.312 -7.273 1 55.19 192 HIS B CA 1
ATOM 6557 C C . HIS B 1 192 ? -19.219 8.273 -6.281 1 55.19 192 HIS B C 1
ATOM 6559 O O . HIS B 1 192 ? -20.438 8.281 -6.117 1 55.19 192 HIS B O 1
ATOM 6565 N N . TYR B 1 193 ? -18.266 8.984 -5.629 1 52.16 193 TYR B N 1
ATOM 6566 C CA . TYR B 1 193 ? -18.766 9.883 -4.598 1 52.16 193 TYR B CA 1
ATOM 6567 C C . TYR B 1 193 ? -19.141 11.242 -5.188 1 52.16 193 TYR B C 1
ATOM 6569 O O . TYR B 1 193 ? -18.469 11.727 -6.098 1 52.16 193 TYR B O 1
ATOM 6577 N N . LYS B 1 194 ? -20.25 11.695 -4.816 1 59.06 194 LYS B N 1
ATOM 6578 C CA . LYS B 1 194 ? -20.781 12.969 -5.293 1 59.06 194 LYS B CA 1
ATOM 6579 C C . LYS B 1 194 ? -19.797 14.102 -5.051 1 59.06 194 LYS B C 1
ATOM 6581 O O . LYS B 1 194 ? -19.203 14.195 -3.971 1 59.06 194 LYS B O 1
ATOM 6586 N N . ASP B 1 195 ? -19.312 14.914 -5.953 1 63.38 195 ASP B N 1
ATOM 6587 C CA . ASP B 1 195 ? -18.656 16.219 -5.91 1 63.38 195 ASP B CA 1
ATOM 6588 C C . ASP B 1 195 ? -17.141 16.062 -5.812 1 63.38 195 ASP B C 1
ATOM 6590 O O . ASP B 1 195 ? -16.453 16.938 -5.277 1 63.38 195 ASP B O 1
ATOM 6594 N N . VAL B 1 196 ? -16.656 14.82 -5.887 1 70 196 VAL B N 1
ATOM 6595 C CA . VAL B 1 196 ? -15.211 14.664 -5.918 1 70 196 VAL B CA 1
ATOM 6596 C C . VAL B 1 196 ? -14.766 14.289 -7.328 1 70 196 VAL B C 1
ATOM 6598 O O . VAL B 1 196 ? -15.336 13.398 -7.957 1 70 196 VAL B O 1
ATOM 6601 N N . LEU B 1 197 ? -13.914 15.148 -7.879 1 80.44 197 LEU B N 1
ATOM 6602 C CA . LEU B 1 197 ? -13.328 14.875 -9.188 1 80.44 197 LEU B CA 1
ATOM 6603 C C . LEU B 1 197 ? -11.984 14.172 -9.055 1 80.44 197 LEU B C 1
ATOM 6605 O O . LEU B 1 197 ? -11.227 14.438 -8.117 1 80.44 197 LEU B O 1
ATOM 6609 N N . TYR B 1 198 ? -11.789 13.211 -9.875 1 82.94 198 TYR B N 1
ATOM 6610 C CA . TYR B 1 198 ? -10.555 12.445 -9.805 1 82.94 198 TYR B CA 1
ATOM 6611 C C . TYR B 1 198 ? -9.648 12.75 -10.992 1 82.94 198 TYR B C 1
ATOM 6613 O O . TYR B 1 198 ? -10.117 12.836 -12.133 1 82.94 198 TYR B O 1
ATOM 6621 N N . LEU B 1 199 ? -8.422 13.039 -10.656 1 86 199 LEU B N 1
ATOM 6622 C CA . LEU B 1 199 ? -7.387 13.172 -11.672 1 86 199 LEU B CA 1
ATOM 6623 C C . LEU B 1 199 ? -6.797 11.812 -12.039 1 86 199 LEU B C 1
ATOM 6625 O O . LEU B 1 199 ? -7.102 10.812 -11.391 1 86 199 LEU B O 1
ATOM 6629 N N . SER B 1 200 ? -6.105 11.734 -13.133 1 80.25 200 SER B N 1
ATOM 6630 C CA . SER B 1 200 ? -5.477 10.5 -13.586 1 80.25 200 SER B CA 1
ATOM 6631 C C . SER B 1 200 ? -4.598 9.891 -12.5 1 80.25 200 SER B C 1
ATOM 6633 O O . SER B 1 200 ? -3.99 10.617 -11.711 1 80.25 200 SER B O 1
ATOM 6635 N N . GLU B 1 201 ? -4.523 8.648 -12.469 1 77.5 201 GLU B N 1
ATOM 6636 C CA . GLU B 1 201 ? -3.732 7.918 -11.484 1 77.5 201 GLU B CA 1
ATOM 6637 C C . GLU B 1 201 ? -2.238 8.156 -11.688 1 77.5 201 GLU B C 1
ATOM 6639 O O . GLU B 1 201 ? -1.441 7.961 -10.773 1 77.5 201 GLU B O 1
ATOM 6644 N N . SER B 1 202 ? -1.894 8.547 -12.852 1 74.62 202 SER B N 1
ATOM 6645 C CA . SER B 1 202 ? -0.481 8.734 -13.164 1 74.62 202 SER B CA 1
ATOM 6646 C C . SER B 1 202 ? 0.01 10.102 -12.703 1 74.62 202 SER B C 1
ATOM 6648 O O . SER B 1 202 ? 1.208 10.383 -12.758 1 74.62 202 SER B O 1
ATOM 6650 N N . LEU B 1 203 ? -0.94 10.836 -12.195 1 80.94 203 LEU B N 1
ATOM 6651 C CA . LEU B 1 203 ? -0.588 12.203 -11.836 1 80.94 203 LEU B CA 1
ATOM 6652 C C . LEU B 1 203 ? -0.402 12.336 -10.328 1 80.94 203 LEU B C 1
ATOM 6654 O O . LEU B 1 203 ? -0.91 11.516 -9.555 1 80.94 203 LEU B O 1
ATOM 6658 N N . SER B 1 204 ? 0.449 13.188 -9.898 1 84.69 204 SER B N 1
ATOM 6659 C CA . SER B 1 204 ? 0.635 13.711 -8.547 1 84.69 204 SER B CA 1
ATOM 6660 C C . SER B 1 204 ? 0.837 15.219 -8.555 1 84.69 204 SER B C 1
ATOM 6662 O O . SER B 1 204 ? 1.093 15.812 -9.602 1 84.69 204 SER B O 1
ATOM 6664 N N . ILE B 1 205 ? 0.635 15.805 -7.414 1 89.69 205 ILE B N 1
ATOM 6665 C CA . ILE B 1 205 ? 0.799 17.25 -7.363 1 89.69 205 ILE B CA 1
ATOM 6666 C C . ILE B 1 205 ? 2.217 17.625 -7.789 1 89.69 205 ILE B C 1
ATOM 6668 O O . ILE B 1 205 ? 2.42 18.625 -8.484 1 89.69 205 ILE B O 1
ATOM 6672 N N . ARG B 1 206 ? 3.104 16.844 -7.406 1 86.31 206 ARG B N 1
ATOM 6673 C CA . ARG B 1 206 ? 4.488 17.094 -7.793 1 86.31 206 ARG B CA 1
ATOM 6674 C C . ARG B 1 206 ? 4.664 17 -9.305 1 86.31 206 ARG B C 1
ATOM 6676 O O . ARG B 1 206 ? 5.305 17.859 -9.914 1 86.31 206 ARG B O 1
ATOM 6683 N N . LYS B 1 207 ? 4.102 15.977 -9.883 1 85.44 207 LYS B N 1
ATOM 6684 C CA . LYS B 1 207 ? 4.176 15.82 -11.336 1 85.44 207 LYS B CA 1
ATOM 6685 C C . LYS B 1 207 ? 3.488 16.984 -12.047 1 85.44 207 LYS B C 1
ATOM 6687 O O . LYS B 1 207 ? 3.973 17.453 -13.078 1 85.44 207 LYS B O 1
ATOM 6692 N N . MET B 1 208 ? 2.371 17.312 -11.531 1 91.25 208 MET B N 1
ATOM 6693 C CA . MET B 1 208 ? 1.656 18.453 -12.102 1 91.25 208 MET B CA 1
ATOM 6694 C C . MET B 1 208 ? 2.51 19.719 -12.047 1 91.25 208 MET B C 1
ATOM 6696 O O . MET B 1 208 ? 2.545 20.484 -13.008 1 91.25 208 MET B O 1
ATOM 6700 N N . HIS B 1 209 ? 3.154 19.938 -10.922 1 93.31 209 HIS B N 1
ATOM 6701 C CA . HIS B 1 209 ? 4.035 21.078 -10.781 1 93.31 209 HIS B CA 1
ATOM 6702 C C . HIS B 1 209 ? 5.191 21.016 -11.773 1 93.31 209 HIS B C 1
ATOM 6704 O O . HIS B 1 209 ? 5.559 22.031 -12.375 1 93.31 209 HIS B O 1
ATOM 6710 N N . GLU B 1 210 ? 5.77 19.859 -11.914 1 88.38 210 GLU B N 1
ATOM 6711 C CA . GLU B 1 210 ? 6.859 19.688 -12.867 1 88.38 210 GLU B CA 1
ATOM 6712 C C . GLU B 1 210 ? 6.402 20 -14.289 1 88.38 210 GLU B C 1
ATOM 6714 O O . GLU B 1 210 ? 7.129 20.656 -15.047 1 88.38 210 GLU B O 1
ATOM 6719 N N . LEU B 1 211 ? 5.25 19.469 -14.656 1 89.75 211 LEU B N 1
ATOM 6720 C CA . LEU B 1 211 ? 4.68 19.766 -15.969 1 89.75 211 LEU B CA 1
ATOM 6721 C C . LEU B 1 211 ? 4.445 21.266 -16.125 1 89.75 211 LEU B C 1
ATOM 6723 O O . LEU B 1 211 ? 4.648 21.828 -17.203 1 89.75 211 LEU B O 1
ATOM 6727 N N . PHE B 1 212 ? 4.062 21.984 -15.125 1 93.62 212 PHE B N 1
ATOM 6728 C CA . PHE B 1 212 ? 3.877 23.438 -15.125 1 93.62 212 PHE B CA 1
ATOM 6729 C C . PHE B 1 212 ? 5.188 24.141 -15.43 1 93.62 212 PHE B C 1
ATOM 6731 O O . PHE B 1 212 ? 5.227 25.062 -16.25 1 93.62 212 PHE B O 1
ATOM 6738 N N . CYS B 1 213 ? 6.184 23.656 -14.648 1 92.25 213 CYS B N 1
ATOM 6739 C CA . CYS B 1 213 ? 7.496 24.266 -14.844 1 92.25 213 CYS B CA 1
ATOM 6740 C C . CYS B 1 213 ? 7.984 24.062 -16.281 1 92.25 213 CYS B C 1
ATOM 6742 O O . CYS B 1 213 ? 8.695 24.906 -16.828 1 92.25 213 CYS B O 1
ATOM 6744 N N . GLU B 1 214 ? 7.691 22.938 -16.859 1 89.88 214 GLU B N 1
ATOM 6745 C CA . GLU B 1 214 ? 8.07 22.656 -18.25 1 89.88 214 GLU B CA 1
ATOM 6746 C C . GLU B 1 214 ? 7.305 23.562 -19.219 1 89.88 214 GLU B C 1
ATOM 6748 O O . GLU B 1 214 ? 7.867 24.047 -20.203 1 89.88 214 GLU B O 1
ATOM 6753 N N . MET B 1 215 ? 6.094 23.812 -18.984 1 90 215 MET B N 1
ATOM 6754 C CA . MET B 1 215 ? 5.23 24.625 -19.844 1 90 215 MET B CA 1
ATOM 6755 C C . MET B 1 215 ? 5.543 26.109 -19.688 1 90 215 MET B C 1
ATOM 6757 O O . MET B 1 215 ? 5.43 26.875 -20.641 1 90 215 MET B O 1
ATOM 6761 N N . HIS B 1 216 ? 5.855 26.453 -18.406 1 91.75 216 HIS B N 1
ATOM 6762 C CA . HIS B 1 216 ? 6.172 27.844 -18.094 1 91.75 216 HIS B CA 1
ATOM 6763 C C . HIS B 1 216 ? 7.562 27.969 -17.469 1 91.75 216 HIS B C 1
ATOM 6765 O O . HIS B 1 216 ? 7.695 28.266 -16.281 1 91.75 216 HIS B O 1
ATOM 6771 N N . PRO B 1 217 ? 8.586 27.875 -18.234 1 88.94 217 PRO B N 1
ATOM 6772 C CA . PRO B 1 217 ? 9.945 27.922 -17.703 1 88.94 217 PRO B CA 1
ATOM 6773 C C . PRO B 1 217 ? 10.281 29.281 -17.094 1 88.94 217 PRO B C 1
ATOM 6775 O O . PRO B 1 217 ? 11.164 29.375 -16.234 1 88.94 217 PRO B O 1
ATOM 6778 N N . GLU B 1 218 ? 9.539 30.281 -17.453 1 87.44 218 GLU B N 1
ATOM 6779 C CA . GLU B 1 218 ? 9.805 31.625 -16.969 1 87.44 218 GLU B CA 1
ATOM 6780 C C . GLU B 1 218 ? 9.203 31.844 -15.578 1 87.44 218 GLU B C 1
ATOM 6782 O O . GLU B 1 218 ? 9.578 32.781 -14.867 1 87.44 218 GLU B O 1
ATOM 6787 N N . SER B 1 219 ? 8.305 30.922 -15.211 1 86.06 219 SER B N 1
ATOM 6788 C CA . SER B 1 219 ? 7.609 31.094 -13.938 1 86.06 219 SER B CA 1
ATOM 6789 C C . SER B 1 219 ? 8.445 30.562 -12.781 1 86.06 219 SER B C 1
ATOM 6791 O O . SER B 1 219 ? 9.172 29.578 -12.93 1 86.06 219 SER B O 1
ATOM 6793 N N . ASN B 1 220 ? 8.539 31.234 -11.734 1 84.94 220 ASN B N 1
ATOM 6794 C CA . ASN B 1 220 ? 9.32 30.844 -10.562 1 84.94 220 ASN B CA 1
ATOM 6795 C C . ASN B 1 220 ? 8.422 30.312 -9.445 1 84.94 220 ASN B C 1
ATOM 6797 O O . ASN B 1 220 ? 8.68 30.562 -8.266 1 84.94 220 ASN B O 1
ATOM 6801 N N . ILE B 1 221 ? 7.359 29.703 -9.812 1 90.81 221 ILE B N 1
ATOM 6802 C CA . ILE B 1 221 ? 6.449 29.156 -8.812 1 90.81 221 ILE B CA 1
ATOM 6803 C C . ILE B 1 221 ? 7.062 27.906 -8.18 1 90.81 221 ILE B C 1
ATOM 6805 O O . ILE B 1 221 ? 7.359 26.938 -8.875 1 90.81 221 ILE B O 1
ATOM 6809 N N . LYS B 1 222 ? 7.305 28.016 -6.875 1 91.19 222 LYS B N 1
ATOM 6810 C CA . LYS B 1 222 ? 7.867 26.875 -6.137 1 91.19 222 LYS B CA 1
ATOM 6811 C C . LYS B 1 222 ? 6.793 25.844 -5.82 1 91.19 222 LYS B C 1
ATOM 6813 O O . LYS B 1 222 ? 5.598 26.141 -5.855 1 91.19 222 LYS B O 1
ATOM 6818 N N . TYR B 1 223 ? 7.191 24.594 -5.559 1 91.69 223 TYR B N 1
ATOM 6819 C CA . TYR B 1 223 ? 6.293 23.484 -5.309 1 91.69 223 TYR B CA 1
ATOM 6820 C C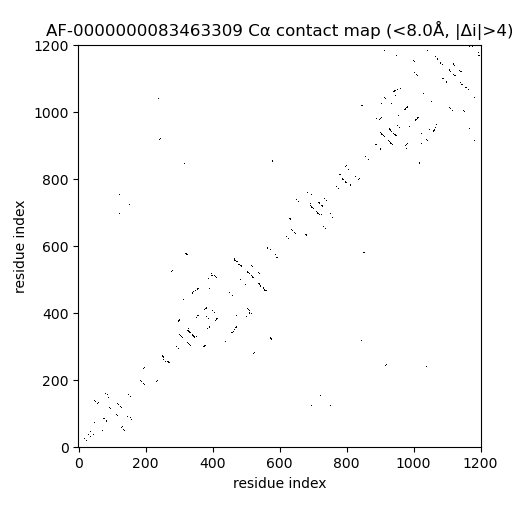 . TYR B 1 223 ? 5.348 23.781 -4.152 1 91.69 223 TYR B C 1
ATOM 6822 O O . TYR B 1 223 ? 4.156 23.484 -4.227 1 91.69 223 TYR B O 1
ATOM 6830 N N . ASN B 1 224 ? 5.848 24.438 -3.152 1 89.69 224 ASN B N 1
ATOM 6831 C CA . ASN B 1 224 ? 5.043 24.672 -1.955 1 89.69 224 ASN B CA 1
ATOM 6832 C C . ASN B 1 224 ? 3.826 25.547 -2.254 1 89.69 224 ASN B C 1
ATOM 6834 O O . ASN B 1 224 ? 2.734 25.281 -1.742 1 89.69 224 ASN B O 1
ATOM 6838 N N . PHE B 1 225 ? 4.082 26.531 -3.002 1 91.5 225 PHE B N 1
ATOM 6839 C CA . PHE B 1 225 ? 2.963 27.391 -3.373 1 91.5 225 PHE B CA 1
ATOM 6840 C C . PHE B 1 225 ? 1.951 26.641 -4.223 1 91.5 225 PHE B C 1
ATOM 6842 O O . PHE B 1 225 ? 0.745 26.719 -3.982 1 91.5 225 PHE B O 1
ATOM 6849 N N . TYR B 1 226 ? 2.543 25.938 -5.223 1 93.19 226 TYR B N 1
ATOM 6850 C CA . TYR B 1 226 ? 1.677 25.141 -6.094 1 93.19 226 TYR B CA 1
ATOM 6851 C C . TYR B 1 226 ? 0.831 24.172 -5.285 1 93.19 226 TYR B C 1
ATOM 6853 O O . TYR B 1 226 ? -0.376 24.047 -5.508 1 93.19 226 TYR B O 1
ATOM 6861 N N . TYR B 1 227 ? 1.411 23.531 -4.422 1 92.19 227 TYR B N 1
ATOM 6862 C CA . TYR B 1 227 ? 0.752 22.562 -3.559 1 92.19 227 TYR B CA 1
ATOM 6863 C C . TYR B 1 227 ? -0.352 23.219 -2.738 1 92.19 227 TYR B C 1
ATOM 6865 O O . TYR B 1 227 ? -1.476 22.703 -2.682 1 92.19 227 TYR B O 1
ATOM 6873 N N . THR B 1 228 ? -0.036 24.312 -2.07 1 88.06 228 THR B N 1
ATOM 6874 C CA . THR B 1 228 ? -0.997 25.016 -1.233 1 88.06 228 THR B CA 1
ATOM 6875 C C . THR B 1 228 ? -2.188 25.5 -2.061 1 88.06 228 THR B C 1
ATOM 6877 O O . THR B 1 228 ? -3.336 25.375 -1.63 1 88.06 228 THR B O 1
ATOM 6880 N N . TYR B 1 229 ? -1.854 26.062 -3.182 1 89.94 229 TYR B N 1
ATOM 6881 C CA . TYR B 1 229 ? -2.918 26.531 -4.059 1 89.94 229 TYR B CA 1
ATOM 6882 C C . TYR B 1 229 ? -3.84 25.391 -4.465 1 89.94 229 TYR B C 1
ATOM 6884 O O . TYR B 1 229 ? -5.062 25.547 -4.48 1 89.94 229 TYR B O 1
ATOM 6892 N N . PHE B 1 230 ? -3.268 24.266 -4.828 1 91.75 230 PHE B N 1
ATOM 6893 C CA . PHE B 1 230 ? -4.02 23.078 -5.215 1 91.75 230 PHE B CA 1
ATOM 6894 C C . PHE B 1 230 ? -4.961 22.641 -4.098 1 91.75 230 PHE B C 1
ATOM 6896 O O . PHE B 1 230 ? -6.141 22.375 -4.34 1 91.75 230 PHE B O 1
ATOM 6903 N N . LYS B 1 231 ? -4.48 22.625 -2.891 1 86.56 231 LYS B N 1
ATOM 6904 C CA . LYS B 1 231 ? -5.242 22.141 -1.749 1 86.56 231 LYS B CA 1
ATOM 6905 C C . LYS B 1 231 ? -6.363 23.094 -1.375 1 86.56 231 LYS B C 1
ATOM 6907 O O . LYS B 1 231 ? -7.457 22.672 -0.999 1 86.56 231 LYS B O 1
ATOM 6912 N N . GLU B 1 232 ? -6.102 24.328 -1.526 1 84.62 232 GLU B N 1
ATOM 6913 C CA . GLU B 1 232 ? -7.039 25.344 -1.062 1 84.62 232 GLU B CA 1
ATOM 6914 C C . GLU B 1 232 ? -8.117 25.625 -2.105 1 84.62 232 GLU B C 1
ATOM 6916 O O . GLU B 1 232 ? -9.25 25.953 -1.762 1 84.62 232 GLU B O 1
ATOM 6921 N N . ASN B 1 233 ? -7.828 25.438 -3.35 1 86.44 233 ASN B N 1
ATOM 6922 C CA . ASN B 1 233 ? -8.75 25.922 -4.371 1 86.44 233 ASN B CA 1
ATOM 6923 C C . ASN B 1 233 ? -9.406 24.75 -5.121 1 86.44 233 ASN B C 1
ATOM 6925 O O . ASN B 1 233 ? -10.383 24.953 -5.844 1 86.44 233 ASN B O 1
ATOM 6929 N N . PHE B 1 234 ? -8.82 23.641 -5.012 1 87.25 234 PHE B N 1
ATOM 6930 C CA . PHE B 1 234 ? -9.359 22.531 -5.777 1 87.25 234 PHE B CA 1
ATOM 6931 C C . PHE B 1 234 ? -9.68 21.344 -4.859 1 87.25 234 PHE B C 1
ATOM 6933 O O . PHE B 1 234 ? -8.953 21.094 -3.896 1 87.25 234 PHE B O 1
ATOM 6940 N N . ASN B 1 235 ? -10.773 20.734 -5.199 1 81.38 235 ASN B N 1
ATOM 6941 C CA . ASN B 1 235 ? -11.141 19.5 -4.52 1 81.38 235 ASN B CA 1
ATOM 6942 C C . ASN B 1 235 ? -10.945 18.281 -5.418 1 81.38 235 ASN B C 1
ATOM 6944 O O . ASN B 1 235 ? -11.898 17.547 -5.703 1 81.38 235 ASN B O 1
ATOM 6948 N N . PHE B 1 236 ? -9.742 18.109 -5.906 1 85.25 236 PHE B N 1
ATOM 6949 C CA . PHE B 1 236 ? -9.391 16.984 -6.777 1 85.25 236 PHE B CA 1
ATOM 6950 C C . PHE B 1 236 ? -8.758 15.859 -5.973 1 85.25 236 PHE B C 1
ATOM 6952 O O . PHE B 1 236 ? -8.055 16.109 -4.992 1 85.25 236 PHE B O 1
ATOM 6959 N N . ARG B 1 237 ? -9.117 14.688 -6.324 1 83.19 237 ARG B N 1
ATOM 6960 C CA . ARG B 1 237 ? -8.43 13.508 -5.809 1 83.19 237 ARG B CA 1
ATOM 6961 C C . ARG B 1 237 ? -7.738 12.742 -6.93 1 83.19 237 ARG B C 1
ATOM 6963 O O . ARG B 1 237 ? -8.062 12.93 -8.109 1 83.19 237 ARG B O 1
ATOM 6970 N N . PHE B 1 238 ? -6.66 12.109 -6.609 1 82.31 238 PHE B N 1
ATOM 6971 C CA . PHE B 1 238 ? -5.957 11.305 -7.609 1 82.31 238 PHE B CA 1
ATOM 6972 C C . PHE B 1 238 ? -6.527 9.898 -7.668 1 82.31 238 PHE B C 1
ATOM 6974 O O . PHE B 1 238 ? -6.789 9.281 -6.633 1 82.31 238 PHE B O 1
ATOM 6981 N N . GLY B 1 239 ? -6.859 9.508 -8.883 1 74.12 239 GLY B N 1
ATOM 6982 C CA . GLY B 1 239 ? -7.43 8.188 -9.07 1 74.12 239 GLY B CA 1
ATOM 6983 C C . GLY B 1 239 ? -6.465 7.066 -8.727 1 74.12 239 GLY B C 1
ATOM 6984 O O . GLY B 1 239 ? -5.254 7.285 -8.648 1 74.12 239 GLY B O 1
ATOM 6985 N N . ARG B 1 240 ? -6.957 5.883 -8.367 1 74.25 240 ARG B N 1
ATOM 6986 C CA . ARG B 1 240 ? -6.168 4.672 -8.172 1 74.25 240 ARG B CA 1
ATOM 6987 C C . ARG B 1 240 ? -6.125 3.836 -9.445 1 74.25 240 ARG B C 1
ATOM 6989 O O . ARG B 1 240 ? -7.105 3.775 -10.188 1 74.25 240 ARG B O 1
ATOM 6996 N N . PRO B 1 241 ? -4.996 3.279 -9.727 1 73.81 241 PRO B N 1
ATOM 6997 C CA . PRO B 1 241 ? -4.949 2.406 -10.906 1 73.81 241 PRO B CA 1
ATOM 6998 C C . PRO B 1 241 ? -5.965 1.266 -10.828 1 73.81 241 PRO B C 1
ATOM 7000 O O . PRO B 1 241 ? -6.121 0.643 -9.773 1 73.81 241 PRO B O 1
ATOM 7003 N N . PRO B 1 242 ? -6.754 1.226 -11.945 1 71.56 242 PRO B N 1
ATOM 7004 C CA . PRO B 1 242 ? -7.719 0.125 -11.93 1 71.56 242 PRO B CA 1
ATOM 7005 C C . PRO B 1 242 ? -7.051 -1.248 -11.898 1 71.56 242 PRO B C 1
ATOM 7007 O O . PRO B 1 242 ? -5.98 -1.43 -12.484 1 71.56 242 PRO B O 1
ATOM 7010 N N . SER B 1 243 ? -7.543 -2.014 -10.977 1 73.75 243 SER B N 1
ATOM 7011 C CA . SER B 1 243 ? -7.082 -3.398 -10.953 1 73.75 243 SER B CA 1
ATOM 7012 C C . SER B 1 243 ? -8.164 -4.348 -11.469 1 73.75 243 SER B C 1
ATOM 7014 O O . SER B 1 243 ? -9.352 -4.133 -11.227 1 73.75 243 SER B O 1
ATOM 7016 N N . ASP B 1 244 ? -7.98 -5.312 -12.461 1 74.88 244 ASP B N 1
ATOM 7017 C CA . ASP B 1 244 ? -8.867 -6.383 -12.906 1 74.88 244 ASP B CA 1
ATOM 7018 C C . ASP B 1 244 ? -10.031 -5.824 -13.719 1 74.88 244 ASP B C 1
ATOM 7020 O O . ASP B 1 244 ? -11.195 -6.082 -13.406 1 74.88 244 ASP B O 1
ATOM 7024 N N . THR B 1 245 ? -9.727 -5.059 -14.711 1 81.31 245 THR B N 1
ATOM 7025 C CA . THR B 1 245 ? -10.758 -4.492 -15.586 1 81.31 245 THR B CA 1
ATOM 7026 C C . THR B 1 245 ? -11.383 -5.574 -16.453 1 81.31 245 THR B C 1
ATOM 7028 O O . THR B 1 245 ? -10.781 -6.629 -16.672 1 81.31 245 THR B O 1
ATOM 7031 N N . CYS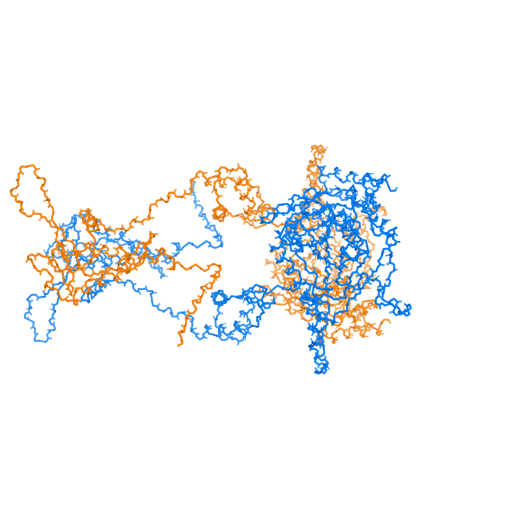 B 1 246 ? -12.609 -5.383 -16.812 1 88.38 246 CYS B N 1
ATOM 7032 C CA . CYS B 1 246 ? -13.375 -6.32 -17.641 1 88.38 246 CYS B CA 1
ATOM 7033 C C . CYS B 1 246 ? -12.727 -6.504 -19 1 88.38 246 CYS B C 1
ATOM 7035 O O . CYS B 1 246 ? -12.367 -5.527 -19.656 1 88.38 246 CYS B O 1
ATOM 7037 N N . ASN B 1 247 ? -12.57 -7.766 -19.406 1 87.5 247 ASN B N 1
ATOM 7038 C CA . ASN B 1 247 ? -11.961 -8.086 -20.703 1 87.5 247 ASN B CA 1
ATOM 7039 C C . ASN B 1 247 ? -12.758 -7.496 -21.859 1 87.5 247 ASN B C 1
ATOM 7041 O O . ASN B 1 247 ? -12.188 -6.895 -22.766 1 87.5 247 ASN B O 1
ATOM 7045 N N . THR B 1 248 ? -14.07 -7.652 -21.766 1 89.5 248 THR B N 1
ATOM 7046 C CA . THR B 1 248 ? -14.945 -7.184 -22.844 1 89.5 248 THR B CA 1
ATOM 7047 C C . THR B 1 248 ? -14.891 -5.66 -22.953 1 89.5 248 THR B C 1
ATOM 7049 O O . THR B 1 248 ? -14.836 -5.117 -24.062 1 89.5 248 THR B O 1
ATOM 7052 N N . CYS B 1 249 ? -14.883 -5.047 -21.812 1 87.5 249 CYS B N 1
ATOM 7053 C CA . CYS B 1 249 ? -14.812 -3.588 -21.812 1 87.5 249 CYS B CA 1
ATOM 7054 C C . CYS B 1 249 ? -13.508 -3.107 -22.438 1 87.5 249 CYS B C 1
ATOM 7056 O O . CYS B 1 249 ? -13.508 -2.188 -23.25 1 87.5 249 CYS B O 1
ATOM 7058 N N . GLU B 1 250 ? -12.414 -3.723 -22.062 1 87 250 GLU B N 1
ATOM 7059 C CA . GLU B 1 250 ? -11.102 -3.318 -22.531 1 87 250 GLU B CA 1
ATOM 7060 C C . GLU B 1 250 ? -10.961 -3.557 -24.047 1 87 250 GLU B C 1
ATOM 7062 O O . GLU B 1 250 ? -10.414 -2.719 -24.766 1 87 250 GLU B O 1
ATOM 7067 N N . GLU B 1 251 ? -11.461 -4.668 -24.516 1 87.88 251 GLU B N 1
ATOM 7068 C CA . GLU B 1 251 ? -11.406 -5.004 -25.938 1 87.88 251 GLU B CA 1
ATOM 7069 C C . GLU B 1 251 ? -12.219 -4.008 -26.766 1 87.88 251 GLU B C 1
ATOM 7071 O O . GLU B 1 251 ? -11.75 -3.543 -27.812 1 87.88 251 GLU B O 1
ATOM 7076 N N . LYS B 1 252 ? -13.391 -3.742 -26.328 1 89.5 252 LYS B N 1
ATOM 7077 C CA . LYS B 1 252 ? -14.258 -2.834 -27.078 1 89.5 252 LYS B CA 1
ATOM 7078 C C . LYS B 1 252 ? -13.695 -1.416 -27.078 1 89.5 252 LYS B C 1
ATOM 7080 O O . LYS B 1 252 ? -13.773 -0.715 -28.094 1 89.5 252 LYS B O 1
ATOM 7085 N N . MET B 1 253 ? -13.117 -1.03 -25.984 1 86.31 253 MET B N 1
ATOM 7086 C CA . MET B 1 253 ? -12.516 0.301 -25.906 1 86.31 253 MET B CA 1
ATOM 7087 C C . MET B 1 253 ? -11.344 0.423 -26.875 1 86.31 253 MET B C 1
ATOM 7089 O O . MET B 1 253 ? -11.18 1.458 -27.516 1 86.31 253 MET B O 1
ATOM 7093 N N . LYS B 1 254 ? -10.57 -0.599 -26.922 1 86.19 254 LYS B N 1
ATOM 7094 C CA . LYS B 1 254 ? -9.453 -0.618 -27.859 1 86.19 254 LYS B CA 1
ATOM 7095 C C . LYS B 1 254 ? -9.953 -0.47 -29.297 1 86.19 254 LYS B C 1
ATOM 7097 O O . LYS B 1 254 ? -9.383 0.293 -30.078 1 86.19 254 LYS B O 1
ATOM 7102 N N . ARG B 1 255 ? -11.008 -1.188 -29.625 1 87.25 255 ARG B N 1
ATOM 7103 C CA . ARG B 1 255 ? -11.555 -1.155 -30.984 1 87.25 255 ARG B CA 1
ATOM 7104 C C . ARG B 1 255 ? -12.133 0.219 -31.312 1 87.25 255 ARG B C 1
ATOM 7106 O O . ARG B 1 255 ? -12.016 0.699 -32.438 1 87.25 255 ARG B O 1
ATOM 7113 N N . ILE B 1 256 ? -12.688 0.799 -30.328 1 88.12 256 ILE B N 1
ATOM 7114 C CA . ILE B 1 256 ? -13.281 2.121 -30.516 1 88.12 256 ILE B CA 1
ATOM 7115 C C . ILE B 1 256 ? -12.18 3.141 -30.797 1 88.12 256 ILE B C 1
ATOM 7117 O O . ILE B 1 256 ? -12.375 4.066 -31.594 1 88.12 256 ILE B O 1
ATOM 7121 N N . ARG B 1 257 ? -11.039 2.922 -30.219 1 84.88 257 ARG B N 1
ATOM 7122 C CA . ARG B 1 257 ? -9.953 3.887 -30.344 1 84.88 257 ARG B CA 1
ATOM 7123 C C . ARG B 1 257 ? -9.055 3.551 -31.531 1 84.88 257 ARG B C 1
ATOM 7125 O O . ARG B 1 257 ? -8.133 4.301 -31.859 1 84.88 257 ARG B O 1
ATOM 7132 N N . ASP B 1 258 ? -9.305 2.457 -32.156 1 86.75 258 ASP B N 1
ATOM 7133 C CA . ASP B 1 258 ? -8.492 2.02 -33.281 1 86.75 258 ASP B CA 1
ATOM 7134 C C . ASP B 1 258 ? -8.703 2.918 -34.5 1 86.75 258 ASP B C 1
ATOM 7136 O O . ASP B 1 258 ? -9.812 2.977 -35.031 1 86.75 258 ASP B O 1
ATOM 7140 N N . PRO B 1 259 ? -7.664 3.588 -34.938 1 84.12 259 PRO B N 1
ATOM 7141 C CA . PRO B 1 259 ? -7.824 4.508 -36.062 1 84.12 259 PRO B CA 1
ATOM 7142 C C . PRO B 1 259 ? -8.023 3.785 -37.406 1 84.12 259 PRO B C 1
ATOM 7144 O O . PRO B 1 259 ? -8.492 4.387 -38.375 1 84.12 259 PRO B O 1
ATOM 7147 N N . ARG B 1 260 ? -7.797 2.52 -37.562 1 86.5 260 ARG B N 1
ATOM 7148 C CA . ARG B 1 260 ? -7.918 1.777 -38.812 1 86.5 260 ARG B CA 1
ATOM 7149 C C . ARG B 1 260 ? -9.375 1.428 -39.094 1 86.5 260 ARG B C 1
ATOM 7151 O O . ARG B 1 260 ? -9.734 1.143 -40.25 1 86.5 260 ARG B O 1
ATOM 7158 N N . LEU B 1 261 ? -10.234 1.438 -37.969 1 87.06 261 LEU B N 1
ATOM 7159 C CA . LEU B 1 261 ? -11.633 1.075 -38.125 1 87.06 261 LEU B CA 1
ATOM 7160 C C . LEU B 1 261 ? -12.445 2.25 -38.656 1 87.06 261 LEU B C 1
ATOM 7162 O O . LEU B 1 261 ? -12.188 3.402 -38.312 1 87.06 261 LEU B O 1
ATOM 7166 N N . ASN B 1 262 ? -13.391 1.862 -39.531 1 89.31 262 ASN B N 1
ATOM 7167 C CA . ASN B 1 262 ? -14.258 2.9 -40.062 1 89.31 262 ASN B CA 1
ATOM 7168 C C . ASN B 1 262 ? -15.219 3.441 -39 1 89.31 262 ASN B C 1
ATOM 7170 O O . ASN B 1 262 ? -15.398 2.826 -37.969 1 89.31 262 ASN B O 1
ATOM 7174 N N . GLU B 1 263 ? -15.703 4.562 -39.25 1 88.31 263 GLU B N 1
ATOM 7175 C CA . GLU B 1 263 ? -16.547 5.258 -38.281 1 88.31 263 GLU B CA 1
ATOM 7176 C C . GLU B 1 263 ? -17.797 4.449 -37.938 1 88.31 263 GLU B C 1
ATOM 7178 O O . GLU B 1 263 ? -18.25 4.438 -36.812 1 88.31 263 GLU B O 1
ATOM 7183 N N . ASN B 1 264 ? -18.344 3.77 -38.938 1 89.31 264 ASN B N 1
ATOM 7184 C CA . ASN B 1 264 ? -19.531 2.947 -38.688 1 89.31 264 ASN B CA 1
ATOM 7185 C C . ASN B 1 264 ? -19.203 1.771 -37.781 1 89.31 264 ASN B C 1
ATOM 7187 O O . ASN B 1 264 ? -19.984 1.455 -36.875 1 89.31 264 ASN B O 1
ATOM 7191 N N . ALA B 1 265 ? -18.125 1.204 -38.062 1 91 265 ALA B N 1
ATOM 7192 C CA . ALA B 1 265 ? -17.688 0.083 -37.219 1 91 265 ALA B CA 1
ATOM 7193 C C . ALA B 1 265 ? -17.438 0.534 -35.781 1 91 265 ALA B C 1
ATOM 7195 O O . ALA B 1 265 ? -17.75 -0.182 -34.844 1 91 265 ALA B O 1
ATOM 7196 N N . LYS B 1 266 ? -16.906 1.699 -35.688 1 91 266 LYS B N 1
ATOM 7197 C CA . LYS B 1 266 ? -16.656 2.262 -34.344 1 91 266 LYS B CA 1
ATOM 7198 C C . LYS B 1 266 ? -17.969 2.523 -33.625 1 91 266 LYS B C 1
ATOM 7200 O O . LYS B 1 266 ? -18.078 2.283 -32.406 1 91 266 LYS B O 1
ATOM 7205 N N . LYS B 1 267 ? -18.922 2.965 -34.312 1 90.81 267 LYS B N 1
ATOM 7206 C CA . LYS B 1 267 ? -20.234 3.246 -33.719 1 90.81 267 LYS B CA 1
ATOM 7207 C C . LYS B 1 267 ? -20.906 1.965 -33.219 1 90.81 267 LYS B C 1
ATOM 7209 O O . LYS B 1 267 ? -21.516 1.943 -32.156 1 90.81 267 LYS B O 1
ATOM 7214 N N . VAL B 1 268 ? -20.75 0.968 -34.031 1 91.5 268 VAL B N 1
ATOM 7215 C CA . VAL B 1 268 ? -21.312 -0.32 -33.656 1 91.5 268 VAL B CA 1
ATOM 7216 C C . VAL B 1 268 ? -20.625 -0.837 -32.375 1 91.5 268 VAL B C 1
ATOM 7218 O O . VAL B 1 268 ? -21.297 -1.319 -31.469 1 91.5 268 VAL B O 1
ATOM 7221 N N . CYS B 1 269 ? -19.375 -0.721 -32.438 1 91.44 269 CYS B N 1
ATOM 7222 C CA . CYS B 1 269 ? -18.609 -1.167 -31.281 1 91.44 269 CYS B CA 1
ATOM 7223 C C . CYS B 1 269 ? -18.969 -0.352 -30.047 1 91.44 269 CYS B C 1
ATOM 7225 O O . CYS B 1 269 ? -19.062 -0.895 -28.938 1 91.44 269 CYS B O 1
ATOM 7227 N N . ALA B 1 270 ? -19.109 0.868 -30.219 1 91.38 270 ALA B N 1
ATOM 7228 C CA . ALA B 1 270 ? -19.5 1.745 -29.125 1 91.38 270 ALA B CA 1
ATOM 7229 C C . ALA B 1 270 ? -20.875 1.371 -28.578 1 91.38 270 ALA B C 1
ATOM 7231 O O . ALA B 1 270 ? -21.109 1.404 -27.375 1 91.38 270 ALA B O 1
ATOM 7232 N N . ALA B 1 271 ? -21.766 1.026 -29.453 1 91.62 271 ALA B N 1
ATOM 7233 C CA . ALA B 1 271 ? -23.094 0.607 -29.047 1 91.62 271 ALA B CA 1
ATOM 7234 C C . ALA B 1 271 ? -23.047 -0.694 -28.25 1 91.62 271 ALA B C 1
ATOM 7236 O O . ALA B 1 271 ? -23.734 -0.84 -27.25 1 91.62 271 ALA B O 1
ATOM 7237 N N . GLU B 1 272 ? -22.281 -1.57 -28.75 1 92.5 272 GLU B N 1
ATOM 7238 C CA . GLU B 1 272 ? -22.109 -2.836 -28.047 1 92.5 272 GLU B CA 1
ATOM 7239 C C . GLU B 1 272 ? -21.5 -2.619 -26.656 1 92.5 272 GLU B C 1
ATOM 7241 O O . GLU B 1 272 ? -21.875 -3.287 -25.703 1 92.5 272 GLU B O 1
ATOM 7246 N N . PHE B 1 273 ? -20.547 -1.693 -26.719 1 92.12 273 PHE B N 1
ATOM 7247 C CA . PHE B 1 273 ? -19.906 -1.348 -25.453 1 92.12 273 PHE B CA 1
ATOM 7248 C C . PHE B 1 273 ? -20.922 -0.779 -24.469 1 92.12 273 PHE B C 1
ATOM 7250 O O . PHE B 1 273 ? -20.969 -1.191 -23.312 1 92.12 273 PHE B O 1
ATOM 7257 N N . MET B 1 274 ? -21.734 0.104 -24.875 1 91.88 274 MET B N 1
ATOM 7258 C CA . MET B 1 274 ? -22.75 0.72 -24.031 1 91.88 274 MET B CA 1
ATOM 7259 C C . MET B 1 274 ? -23.766 -0.316 -23.547 1 91.88 274 MET B C 1
ATOM 7261 O O . MET B 1 274 ? -24.203 -0.274 -22.391 1 91.88 274 MET B O 1
ATOM 7265 N N . LEU B 1 275 ? -24.125 -1.2 -24.438 1 91.5 275 LEU B N 1
ATOM 7266 C CA . LEU B 1 275 ? -25.047 -2.264 -24.078 1 91.5 275 LEU B CA 1
ATOM 7267 C C . LEU B 1 275 ? -24.453 -3.16 -23 1 91.5 275 LEU B C 1
ATOM 7269 O O . LEU B 1 275 ? -25.156 -3.535 -22.047 1 91.5 275 LEU B O 1
ATOM 7273 N N . HIS B 1 276 ? -23.234 -3.49 -23.219 1 91.56 276 HIS B N 1
ATOM 7274 C CA . HIS B 1 276 ? -22.547 -4.309 -22.219 1 91.56 276 HIS B CA 1
ATOM 7275 C C . HIS B 1 276 ? -22.531 -3.627 -20.859 1 91.56 276 HIS B C 1
ATOM 7277 O O . HIS B 1 276 ? -22.812 -4.258 -19.844 1 91.56 276 HIS B O 1
ATOM 7283 N N . LYS B 1 277 ? -22.203 -2.357 -20.828 1 90.56 277 LYS B N 1
ATOM 7284 C CA . LYS B 1 277 ? -22.141 -1.594 -19.594 1 90.56 277 LYS B CA 1
ATOM 7285 C C . LYS B 1 277 ? -23.531 -1.491 -18.938 1 90.56 277 LYS B C 1
ATOM 7287 O O . LYS B 1 277 ? -23.641 -1.593 -17.719 1 90.56 277 LYS B O 1
ATOM 7292 N N . ARG B 1 278 ? -24.5 -1.302 -19.719 1 90.38 278 ARG B N 1
ATOM 7293 C CA . ARG B 1 278 ? -25.859 -1.202 -19.203 1 90.38 278 ARG B CA 1
ATOM 7294 C C . ARG B 1 278 ? -26.312 -2.52 -18.578 1 90.38 278 ARG B C 1
ATOM 7296 O O . ARG B 1 278 ? -26.938 -2.531 -17.531 1 90.38 278 ARG B O 1
ATOM 7303 N N . ARG B 1 279 ? -26.016 -3.545 -19.281 1 90.69 279 ARG B N 1
ATOM 7304 C CA . ARG B 1 279 ? -26.344 -4.863 -18.75 1 90.69 279 ARG B CA 1
ATOM 7305 C C . ARG B 1 279 ? -25.641 -5.117 -17.422 1 90.69 279 ARG B C 1
ATOM 7307 O O . ARG B 1 279 ? -26.219 -5.672 -16.5 1 90.69 279 ARG B O 1
ATOM 7314 N N . ALA B 1 280 ? -24.375 -4.707 -17.406 1 92.06 280 ALA B N 1
ATOM 7315 C CA . ALA B 1 280 ? -23.609 -4.863 -16.172 1 92.06 280 ALA B CA 1
ATOM 7316 C C . ALA B 1 280 ? -24.203 -4.023 -15.055 1 92.06 280 ALA B C 1
ATOM 7318 O O . ALA B 1 280 ? -24.281 -4.469 -13.906 1 92.06 280 ALA B O 1
ATOM 7319 N N . LYS B 1 281 ? -24.672 -2.877 -15.344 1 91.12 281 LYS B N 1
ATOM 7320 C CA . LYS B 1 281 ? -25.219 -1.947 -14.352 1 91.12 281 LYS B CA 1
ATOM 7321 C C . LYS B 1 281 ? -26.531 -2.473 -13.766 1 91.12 281 LYS B C 1
ATOM 7323 O O . LYS B 1 281 ? -26.875 -2.152 -12.633 1 91.12 281 LYS B O 1
ATOM 7328 N N . ARG B 1 282 ? -27.25 -3.254 -14.539 1 92.94 282 ARG B N 1
ATOM 7329 C CA . ARG B 1 282 ? -28.531 -3.787 -14.086 1 92.94 282 ARG B CA 1
ATOM 7330 C C . ARG B 1 282 ? -28.344 -4.66 -12.852 1 92.94 282 ARG B C 1
ATOM 7332 O O . ARG B 1 282 ? -29.219 -4.695 -11.977 1 92.94 282 ARG B O 1
ATOM 7339 N N . PHE B 1 283 ? -27.312 -5.383 -12.828 1 94.62 283 PHE B N 1
ATOM 7340 C CA . PHE B 1 283 ? -27.016 -6.191 -11.656 1 94.62 283 PHE B CA 1
ATOM 7341 C C . PHE B 1 283 ? -26.891 -5.32 -10.406 1 94.62 283 PHE B C 1
ATOM 7343 O O . PHE B 1 283 ? -27.516 -5.609 -9.383 1 94.62 283 PHE B O 1
ATOM 7350 N N . TYR B 1 284 ? -26.203 -4.266 -10.516 1 93.88 284 TYR B N 1
ATOM 7351 C CA . TYR B 1 284 ? -25.969 -3.391 -9.375 1 93.88 284 TYR B CA 1
ATOM 7352 C C . TYR B 1 284 ? -27.203 -2.58 -9.039 1 93.88 284 TYR B C 1
ATOM 7354 O O . TYR B 1 284 ? -27.469 -2.289 -7.867 1 93.88 284 TYR B O 1
ATOM 7362 N N . SER B 1 285 ? -27.953 -2.242 -10.055 1 93.12 285 SER B N 1
ATOM 7363 C CA . SER B 1 285 ? -29.234 -1.571 -9.797 1 93.12 285 SER B CA 1
ATOM 7364 C C . SER B 1 285 ? -30.188 -2.48 -9.047 1 93.12 285 SER B C 1
ATOM 7366 O O . SER B 1 285 ? -30.891 -2.031 -8.133 1 93.12 285 SER B O 1
ATOM 7368 N N . SER B 1 286 ? -30.203 -3.711 -9.477 1 95.12 286 SER B N 1
ATOM 7369 C CA . SER B 1 286 ? -31.062 -4.676 -8.789 1 95.12 286 SER B CA 1
ATOM 7370 C C . SER B 1 286 ? -30.625 -4.859 -7.336 1 95.12 286 SER B C 1
ATOM 7372 O O . SER B 1 286 ? -31.469 -4.992 -6.441 1 95.12 286 SER B O 1
ATOM 7374 N N . MET B 1 287 ? -29.406 -4.898 -7.152 1 96.12 287 MET B N 1
ATOM 7375 C CA . MET B 1 287 ? -28.875 -5.031 -5.797 1 96.12 287 MET B CA 1
ATOM 7376 C C . MET B 1 287 ? -29.234 -3.814 -4.949 1 96.12 287 MET B C 1
ATOM 7378 O O . MET B 1 287 ? -29.672 -3.953 -3.809 1 96.12 287 MET B O 1
ATOM 7382 N N . ALA B 1 288 ? -29.062 -2.65 -5.504 1 94.12 288 ALA B N 1
ATOM 7383 C CA . ALA B 1 288 ? -29.406 -1.411 -4.812 1 94.12 288 ALA B CA 1
ATOM 7384 C C . ALA B 1 288 ? -30.891 -1.362 -4.492 1 94.12 288 ALA B C 1
ATOM 7386 O O . ALA B 1 288 ? -31.281 -0.966 -3.391 1 94.12 288 ALA B O 1
ATOM 7387 N N . ASN B 1 289 ? -31.656 -1.747 -5.469 1 93.75 289 ASN B N 1
ATOM 7388 C CA . ASN B 1 289 ? -33.094 -1.803 -5.262 1 93.75 289 ASN B CA 1
ATOM 7389 C C . ASN B 1 289 ? -33.469 -2.783 -4.156 1 93.75 289 ASN B C 1
ATOM 7391 O O . ASN B 1 289 ? -34.344 -2.494 -3.328 1 93.75 289 ASN B O 1
ATOM 7395 N N . SER B 1 290 ? -32.875 -3.92 -4.18 1 95.81 290 SER B N 1
ATOM 7396 C CA . SER B 1 290 ? -33.125 -4.918 -3.148 1 95.81 290 SER B CA 1
ATOM 7397 C C . SER B 1 290 ? -32.75 -4.398 -1.767 1 95.81 290 SER B C 1
ATOM 7399 O O . SER B 1 290 ? -33.406 -4.707 -0.778 1 95.81 290 SER B O 1
ATOM 7401 N N . LYS B 1 291 ? -31.688 -3.689 -1.714 1 95.75 291 LYS B N 1
ATOM 7402 C CA . LYS B 1 291 ? -31.281 -3.078 -0.451 1 95.75 291 LYS B CA 1
ATOM 7403 C C . LYS B 1 291 ? -32.344 -2.096 0.047 1 95.75 291 LYS B C 1
ATOM 7405 O O . LYS B 1 291 ? -32.719 -2.123 1.22 1 95.75 291 LYS B O 1
ATOM 7410 N N . GLU B 1 292 ? -32.875 -1.309 -0.869 1 94.5 292 GLU B N 1
ATOM 7411 C CA . GLU B 1 292 ? -33.875 -0.324 -0.518 1 94.5 292 GLU B CA 1
ATOM 7412 C C . GLU B 1 292 ? -35.188 -1.002 -0.089 1 94.5 292 GLU B C 1
ATOM 7414 O O . GLU B 1 292 ? -35.781 -0.62 0.916 1 94.5 292 GLU B O 1
ATOM 7419 N N . VAL B 1 293 ? -35.562 -1.979 -0.806 1 95.19 293 VAL B N 1
ATOM 7420 C CA . VAL B 1 293 ? -36.781 -2.695 -0.512 1 95.19 293 VAL B CA 1
ATOM 7421 C C . VAL B 1 293 ? -36.656 -3.424 0.823 1 95.19 293 VAL B C 1
ATOM 7423 O O . VAL B 1 293 ? -37.625 -3.488 1.598 1 95.19 293 VAL B O 1
ATOM 7426 N N . SER B 1 294 ? -35.531 -3.99 1.068 1 95.44 294 SER B N 1
ATOM 7427 C CA . SER B 1 294 ? -35.312 -4.711 2.316 1 95.44 294 SER B CA 1
ATOM 7428 C C . SER B 1 294 ? -35.438 -3.783 3.521 1 95.44 294 SER B C 1
ATOM 7430 O O . SER B 1 294 ? -35.875 -4.203 4.59 1 95.44 294 SER B O 1
ATOM 7432 N N . LYS B 1 295 ? -35.062 -2.609 3.32 1 93.69 295 LYS B N 1
ATOM 7433 C CA . LYS B 1 295 ? -35.125 -1.641 4.414 1 93.69 295 LYS B CA 1
ATOM 7434 C C . LYS B 1 295 ? -36.562 -1.147 4.629 1 93.69 295 LYS B C 1
ATOM 7436 O O . LYS B 1 295 ? -36.969 -0.876 5.766 1 93.69 295 LYS B O 1
ATOM 7441 N N . GLN B 1 296 ? -37.281 -1.061 3.578 1 92.94 296 GLN B N 1
ATOM 7442 C CA . GLN B 1 296 ? -38.625 -0.5 3.629 1 92.94 296 GLN B CA 1
ATOM 7443 C C . GLN B 1 296 ? -39.656 -1.566 4 1 92.94 296 GLN B C 1
ATOM 7445 O O . GLN B 1 296 ? -40.625 -1.275 4.68 1 92.94 296 GLN B O 1
ATOM 7450 N N . ASN B 1 297 ? -39.375 -2.713 3.416 1 89.94 297 ASN B N 1
ATOM 7451 C CA . ASN B 1 297 ? -40.344 -3.809 3.564 1 89.94 297 ASN B CA 1
ATOM 7452 C C . ASN B 1 297 ? -39.75 -4.953 4.387 1 89.94 297 ASN B C 1
ATOM 7454 O O . ASN B 1 297 ? -38.625 -5.391 4.133 1 89.94 297 ASN B O 1
ATOM 7458 N N . ASN B 1 298 ? -40.531 -5.414 5.332 1 91.31 298 ASN B N 1
ATOM 7459 C CA . ASN B 1 298 ? -40.031 -6.488 6.184 1 91.31 298 ASN B CA 1
ATOM 7460 C C . ASN B 1 298 ? -40.281 -7.855 5.551 1 91.31 298 ASN B C 1
ATOM 7462 O O . ASN B 1 298 ? -39.812 -8.867 6.059 1 91.31 298 ASN B O 1
ATOM 7466 N N . ASN B 1 299 ? -40.875 -7.906 4.41 1 95.94 299 ASN B N 1
ATOM 7467 C CA . ASN B 1 299 ? -41.188 -9.18 3.771 1 95.94 299 ASN B CA 1
ATOM 7468 C C . ASN B 1 299 ? -40.125 -9.562 2.74 1 95.94 299 ASN B C 1
ATOM 7470 O O . ASN B 1 299 ? -40.156 -10.672 2.209 1 95.94 299 ASN B O 1
ATOM 7474 N N . THR B 1 300 ? -39.25 -8.641 2.432 1 97.06 300 THR B N 1
ATOM 7475 C CA . THR B 1 300 ? -38.219 -8.891 1.438 1 97.06 300 THR B CA 1
ATOM 7476 C C . THR B 1 300 ? -36.844 -8.695 2.041 1 97.06 300 THR B C 1
ATOM 7478 O O . THR B 1 300 ? -36.625 -7.758 2.816 1 97.06 300 THR B O 1
ATOM 7481 N N . LEU B 1 301 ? -35.938 -9.594 1.743 1 98.06 301 LEU B N 1
ATOM 7482 C CA . LEU B 1 301 ? -34.562 -9.492 2.248 1 98.06 301 LEU B CA 1
ATOM 7483 C C . LEU B 1 301 ? -33.562 -9.781 1.146 1 98.06 301 LEU B C 1
ATOM 7485 O O . LEU B 1 301 ? -33.75 -10.719 0.364 1 98.06 301 LEU B O 1
ATOM 7489 N N . GLY B 1 302 ? -32.562 -8.898 1.056 1 98.12 302 GLY B N 1
ATOM 7490 C CA . GLY B 1 302 ? -31.469 -9.133 0.139 1 98.12 302 GLY B CA 1
ATOM 7491 C C . GLY B 1 302 ? -30.234 -9.68 0.823 1 98.12 302 GLY B C 1
ATOM 7492 O O . GLY B 1 302 ? -29.844 -9.203 1.894 1 98.12 302 GLY B O 1
ATOM 7493 N N . LEU B 1 303 ? -29.594 -10.75 0.229 1 98.5 303 LEU B N 1
ATOM 7494 C CA . LEU B 1 303 ? -28.359 -11.328 0.729 1 98.5 303 LEU B CA 1
ATOM 7495 C C . LEU B 1 303 ? -27.312 -11.414 -0.381 1 98.5 303 LEU B C 1
ATOM 7497 O O . LEU B 1 303 ? -27.656 -11.656 -1.54 1 98.5 303 LEU B O 1
ATOM 7501 N N . VAL B 1 304 ? -26.109 -11.18 -0.044 1 98.56 304 VAL B N 1
ATOM 7502 C CA . VAL B 1 304 ? -24.969 -11.328 -0.938 1 98.56 304 VAL B CA 1
ATOM 7503 C C . VAL B 1 304 ? -23.969 -12.32 -0.339 1 98.56 304 VAL B C 1
ATOM 7505 O O . VAL B 1 304 ? -23.734 -12.312 0.869 1 98.56 304 VAL B O 1
ATOM 7508 N N . PHE B 1 305 ? -23.438 -13.219 -1.087 1 98.12 305 PHE B N 1
ATOM 7509 C CA . PHE B 1 305 ? -22.5 -14.164 -0.51 1 98.12 305 PHE B CA 1
ATOM 7510 C C . PHE B 1 305 ? -21.359 -14.445 -1.482 1 98.12 305 PHE B C 1
ATOM 7512 O O . PHE B 1 305 ? -21.531 -14.328 -2.697 1 98.12 305 PHE B O 1
ATOM 7519 N N . ASP B 1 306 ? -20.203 -14.688 -0.973 1 96.56 306 ASP B N 1
ATOM 7520 C CA . ASP B 1 306 ? -18.984 -14.922 -1.754 1 96.56 306 ASP B CA 1
ATOM 7521 C C . ASP B 1 306 ? -17.875 -15.531 -0.891 1 96.56 306 ASP B C 1
ATOM 7523 O O . ASP B 1 306 ? -17.938 -15.461 0.339 1 96.56 306 ASP B O 1
ATOM 7527 N N . PHE B 1 307 ? -16.906 -16.172 -1.557 1 96.81 307 PHE B N 1
ATOM 7528 C CA . PHE B 1 307 ? -15.719 -16.672 -0.888 1 96.81 307 PHE B CA 1
ATOM 7529 C C . PHE B 1 307 ? -14.609 -15.625 -0.896 1 96.81 307 PHE B C 1
ATOM 7531 O O . PHE B 1 307 ? -14.414 -14.922 -1.894 1 96.81 307 PHE B O 1
ATOM 7538 N N . MET B 1 308 ? -13.914 -15.539 0.186 1 95.5 308 MET B N 1
ATOM 7539 C CA . MET B 1 308 ? -12.664 -14.781 0.238 1 95.5 308 MET B CA 1
ATOM 7540 C C . MET B 1 308 ? -11.516 -15.586 -0.354 1 95.5 308 MET B C 1
ATOM 7542 O O . MET B 1 308 ? -11.578 -16.812 -0.417 1 95.5 308 MET B O 1
ATOM 7546 N N . GLN B 1 309 ? -10.547 -14.875 -0.825 1 93.12 309 GLN B N 1
ATOM 7547 C CA . GLN B 1 309 ? -9.336 -15.578 -1.227 1 93.12 309 GLN B CA 1
ATOM 7548 C C . GLN B 1 309 ? -8.812 -16.453 -0.097 1 93.12 309 GLN B C 1
ATOM 7550 O O . GLN B 1 309 ? -8.812 -16.047 1.066 1 93.12 309 GLN B O 1
ATOM 7555 N N . ASN B 1 310 ? -8.391 -17.625 -0.468 1 93.81 310 ASN B N 1
ATOM 7556 C CA . ASN B 1 310 ? -7.906 -18.578 0.52 1 93.81 310 ASN B CA 1
ATOM 7557 C C . ASN B 1 310 ? -6.727 -18.031 1.31 1 93.81 310 ASN B C 1
ATOM 7559 O O . ASN B 1 310 ? -5.957 -17.219 0.792 1 93.81 310 ASN B O 1
ATOM 7563 N N . ILE B 1 311 ? -6.645 -18.422 2.518 1 94.88 311 ILE B N 1
ATOM 7564 C CA . ILE B 1 311 ? -5.516 -18.094 3.377 1 94.88 311 ILE B CA 1
ATOM 7565 C C . ILE B 1 311 ? -4.703 -19.344 3.688 1 94.88 311 ILE B C 1
ATOM 7567 O O . ILE B 1 311 ? -5.27 -20.391 3.98 1 94.88 311 ILE B O 1
ATOM 7571 N N . ASP B 1 312 ? -3.445 -19.234 3.592 1 94.44 312 ASP B N 1
ATOM 7572 C CA . ASP B 1 312 ? -2.555 -20.359 3.877 1 94.44 312 ASP B CA 1
ATOM 7573 C C . ASP B 1 312 ? -1.962 -20.25 5.281 1 94.44 312 ASP B C 1
ATOM 7575 O O . ASP B 1 312 ? -1.463 -19.188 5.664 1 94.44 312 ASP B O 1
ATOM 7579 N N . LEU B 1 313 ? -2.047 -21.266 6.043 1 96.19 313 LEU B N 1
ATOM 7580 C CA . LEU B 1 313 ? -1.452 -21.344 7.371 1 96.19 313 LEU B CA 1
ATOM 7581 C C . LEU B 1 313 ? -0.437 -22.469 7.457 1 96.19 313 LEU B C 1
ATOM 7583 O O . LEU B 1 313 ? -0.609 -23.516 6.816 1 96.19 313 LEU B O 1
ATOM 7587 N N . PRO B 1 314 ? 0.653 -22.375 8.219 1 95.12 314 PRO B N 1
ATOM 7588 C CA . PRO B 1 314 ? 1 -21.188 9.016 1 95.12 314 PRO B CA 1
ATOM 7589 C C . PRO B 1 314 ? 1.576 -20.062 8.164 1 95.12 314 PRO B C 1
ATOM 7591 O O . PRO B 1 314 ? 2.266 -20.312 7.176 1 95.12 314 PRO B O 1
ATOM 7594 N N . LYS B 1 315 ? 1.176 -18.875 8.492 1 92.81 315 LYS B N 1
ATOM 7595 C CA . LYS B 1 315 ? 1.754 -17.688 7.855 1 92.81 315 LYS B CA 1
ATOM 7596 C C . LYS B 1 315 ? 3.021 -17.234 8.578 1 92.81 315 LYS B C 1
ATOM 7598 O O . LYS B 1 315 ? 2.959 -16.75 9.703 1 92.81 315 LYS B O 1
ATOM 7603 N N . VAL B 1 316 ? 4.129 -17.453 8.016 1 90.12 316 VAL B N 1
ATOM 7604 C CA . VAL B 1 316 ? 5.445 -17.078 8.531 1 90.12 316 VAL B CA 1
ATOM 7605 C C . VAL B 1 316 ? 6.266 -16.438 7.418 1 90.12 316 VAL B C 1
ATOM 7607 O O . VAL B 1 316 ? 6.246 -16.891 6.273 1 90.12 316 VAL B O 1
ATOM 7610 N N . PRO B 1 317 ? 6.855 -15.352 7.695 1 87 317 PRO B N 1
ATOM 7611 C CA . PRO B 1 317 ? 7.551 -14.602 6.652 1 87 317 PRO B CA 1
ATOM 7612 C C . PRO B 1 317 ? 8.898 -15.211 6.273 1 87 317 PRO B C 1
ATOM 7614 O O . PRO B 1 317 ? 9.922 -14.531 6.309 1 87 317 PRO B O 1
ATOM 7617 N N . VAL B 1 318 ? 8.938 -16.5 5.965 1 86.31 318 VAL B N 1
ATOM 7618 C CA . VAL B 1 318 ? 10.156 -17.188 5.539 1 86.31 318 VAL B CA 1
ATOM 7619 C C . VAL B 1 318 ? 10.023 -17.609 4.078 1 86.31 318 VAL B C 1
ATOM 7621 O O . VAL B 1 318 ? 8.938 -18.016 3.635 1 86.31 318 VAL B O 1
ATOM 7624 N N . GLN B 1 319 ? 11.055 -17.5 3.322 1 78.5 319 GLN B N 1
ATOM 7625 C CA . GLN B 1 319 ? 11.039 -17.797 1.892 1 78.5 319 GLN B CA 1
ATOM 7626 C C . GLN B 1 319 ? 10.695 -19.25 1.631 1 78.5 319 GLN B C 1
ATOM 7628 O O . GLN B 1 319 ? 10.016 -19.578 0.653 1 78.5 319 GLN B O 1
ATOM 7633 N N . GLU B 1 320 ? 11.164 -20.062 2.459 1 82.75 320 GLU B N 1
ATOM 7634 C CA . GLU B 1 320 ? 10.953 -21.5 2.283 1 82.75 320 GLU B CA 1
ATOM 7635 C C . GLU B 1 320 ? 9.461 -21.844 2.258 1 82.75 320 GLU B C 1
ATOM 7637 O O . GLU B 1 320 ? 9.055 -22.812 1.618 1 82.75 320 GLU B O 1
ATOM 7642 N N . MET B 1 321 ? 8.695 -21.078 2.928 1 87 321 MET B N 1
ATOM 7643 C CA . MET B 1 321 ? 7.262 -21.328 3.004 1 87 321 MET B CA 1
ATOM 7644 C C . MET B 1 321 ? 6.617 -21.234 1.625 1 87 321 MET B C 1
ATOM 7646 O O . MET B 1 321 ? 5.59 -21.859 1.366 1 87 321 MET B O 1
ATOM 7650 N N . TYR B 1 322 ? 7.242 -20.516 0.727 1 77.56 322 TYR B N 1
ATOM 7651 C CA . TYR B 1 322 ? 6.719 -20.312 -0.621 1 77.56 322 TYR B CA 1
ATOM 7652 C C . TYR B 1 322 ? 6.711 -21.641 -1.394 1 77.56 322 TYR B C 1
ATOM 7654 O O . TYR B 1 322 ? 5.871 -21.844 -2.273 1 77.56 322 TYR B O 1
ATOM 7662 N N . TYR B 1 323 ? 7.625 -22.484 -1.016 1 80.06 323 TYR B N 1
ATOM 7663 C CA . TYR B 1 323 ? 7.781 -23.734 -1.764 1 80.06 323 TYR B CA 1
ATOM 7664 C C . TYR B 1 323 ? 7.039 -24.875 -1.084 1 80.06 323 TYR B C 1
ATOM 7666 O O . TYR B 1 323 ? 6.988 -26 -1.607 1 80.06 323 TYR B O 1
ATOM 7674 N N . LEU B 1 324 ? 6.496 -24.625 0.086 1 89.44 324 LEU B N 1
ATOM 7675 C CA . LEU B 1 324 ? 5.781 -25.656 0.833 1 89.44 324 LEU B CA 1
ATOM 7676 C C . LEU B 1 324 ? 4.273 -25.484 0.697 1 89.44 324 LEU B C 1
ATOM 7678 O O . LEU B 1 324 ? 3.764 -24.375 0.804 1 89.44 324 LEU B O 1
ATOM 7682 N N . ARG B 1 325 ? 3.613 -26.672 0.436 1 90.5 325 ARG B N 1
ATOM 7683 C CA . ARG B 1 325 ? 2.154 -26.625 0.474 1 90.5 325 ARG B CA 1
ATOM 7684 C C . ARG B 1 325 ? 1.648 -26.438 1.9 1 90.5 325 ARG B C 1
ATOM 7686 O O . ARG B 1 325 ? 1.977 -27.234 2.789 1 90.5 325 ARG B O 1
ATOM 7693 N N . GLN B 1 326 ? 0.876 -25.438 2.084 1 94.75 326 GLN B N 1
ATOM 7694 C CA . GLN B 1 326 ? 0.38 -25.094 3.414 1 94.75 326 GLN B CA 1
ATOM 7695 C C . GLN B 1 326 ? -1.083 -25.5 3.574 1 94.75 326 GLN B C 1
ATOM 7697 O O . GLN B 1 326 ? -1.7 -26 2.633 1 94.75 326 GLN B O 1
ATOM 7702 N N . LEU B 1 327 ? -1.563 -25.422 4.844 1 96.38 327 LEU B N 1
ATOM 7703 C CA . LEU B 1 327 ? -2.969 -25.688 5.133 1 96.38 327 LEU B CA 1
ATOM 7704 C C . LEU B 1 327 ? -3.855 -24.562 4.586 1 96.38 327 LEU B C 1
ATOM 7706 O O . LEU B 1 327 ? -3.67 -23.406 4.922 1 96.38 327 LEU B O 1
ATOM 7710 N N . THR B 1 328 ? -4.855 -24.969 3.764 1 96.56 328 THR B N 1
ATOM 7711 C CA . THR B 1 328 ? -5.734 -23.969 3.15 1 96.56 328 THR B CA 1
ATOM 7712 C C . THR B 1 328 ? -6.914 -23.656 4.066 1 96.56 328 THR B C 1
ATOM 7714 O O . THR B 1 328 ? -7.609 -24.562 4.531 1 96.56 328 THR B O 1
ATOM 7717 N N . VAL B 1 329 ? -7.07 -22.406 4.363 1 97.62 329 VAL B N 1
ATOM 7718 C CA . VAL B 1 329 ? -8.211 -21.938 5.156 1 97.62 329 VAL B CA 1
ATOM 7719 C C . VAL B 1 329 ? -9.164 -21.141 4.27 1 97.62 329 VAL B C 1
ATOM 7721 O O . VAL B 1 329 ? -8.75 -20.25 3.543 1 97.62 329 VAL B O 1
ATOM 7724 N N . ASN B 1 330 ? -10.398 -21.578 4.32 1 97.19 330 ASN B N 1
ATOM 7725 C CA . ASN B 1 330 ? -11.438 -20.922 3.537 1 97.19 330 ASN B CA 1
ATOM 7726 C C . ASN B 1 330 ? -12.328 -20.047 4.41 1 97.19 330 ASN B C 1
ATOM 7728 O O . ASN B 1 330 ? -12.57 -20.359 5.574 1 97.19 330 ASN B O 1
ATOM 7732 N N . ASN B 1 331 ? -12.688 -18.922 3.854 1 97.19 331 ASN B N 1
ATOM 7733 C CA . ASN B 1 331 ? -13.578 -17.984 4.516 1 97.19 331 ASN B CA 1
ATOM 7734 C C . ASN B 1 331 ? -14.727 -17.562 3.604 1 97.19 331 ASN B C 1
ATOM 7736 O O . ASN B 1 331 ? -14.5 -16.969 2.543 1 97.19 331 ASN B O 1
ATOM 7740 N N . PHE B 1 332 ? -15.953 -17.969 3.957 1 97.62 332 PHE B N 1
ATOM 7741 C CA . PHE B 1 332 ? -17.156 -17.672 3.191 1 97.62 332 PHE B CA 1
ATOM 7742 C C . PHE B 1 332 ? -17.984 -16.578 3.881 1 97.62 332 PHE B C 1
ATOM 7744 O O . PHE B 1 332 ? -18.203 -16.641 5.094 1 97.62 332 PHE B O 1
ATOM 7751 N N . CYS B 1 333 ? -18.422 -15.594 3.123 1 97.62 333 CYS B N 1
ATOM 7752 C CA . CYS B 1 333 ? -19.109 -14.445 3.697 1 97.62 333 CYS B CA 1
ATOM 7753 C C . CYS B 1 333 ? -20.547 -14.383 3.207 1 97.62 333 CYS B C 1
ATOM 7755 O O . CYS B 1 333 ? -20.812 -14.531 2.012 1 97.62 333 CYS B O 1
ATOM 7757 N N . ILE B 1 334 ? -21.516 -14.227 4.082 1 98.25 334 ILE B N 1
ATOM 7758 C CA . ILE B 1 334 ? -22.891 -13.844 3.766 1 98.25 334 ILE B CA 1
ATOM 7759 C C . ILE B 1 334 ? -23.156 -12.438 4.301 1 98.25 334 ILE B C 1
ATOM 7761 O O . ILE B 1 334 ? -23.078 -12.203 5.512 1 98.25 334 ILE B O 1
ATOM 7765 N N . TYR B 1 335 ? -23.453 -11.578 3.379 1 97.38 335 TYR B N 1
ATOM 7766 C CA . TYR B 1 335 ? -23.688 -10.172 3.682 1 97.38 335 TYR B CA 1
ATOM 7767 C C . TYR B 1 335 ? -25.172 -9.828 3.619 1 97.38 335 TYR B C 1
ATOM 7769 O O . TYR B 1 335 ? -25.828 -10.117 2.621 1 97.38 335 TYR B O 1
ATOM 7777 N N . ASN B 1 336 ? -25.672 -9.258 4.688 1 97.06 336 ASN B N 1
ATOM 7778 C CA . ASN B 1 336 ? -27.062 -8.836 4.777 1 97.06 336 ASN B CA 1
ATOM 7779 C C . ASN B 1 336 ? -27.25 -7.398 4.293 1 97.06 336 ASN B C 1
ATOM 7781 O O . ASN B 1 336 ? -26.75 -6.461 4.918 1 97.06 336 ASN B O 1
ATOM 7785 N N . LEU B 1 337 ? -27.984 -7.215 3.209 1 96.56 337 LEU B N 1
ATOM 7786 C CA . LEU B 1 337 ? -28.141 -5.914 2.57 1 96.56 337 LEU B CA 1
ATOM 7787 C C . LEU B 1 337 ? -28.953 -4.965 3.445 1 96.56 337 LEU B C 1
ATOM 7789 O O . LEU B 1 337 ? -28.844 -3.744 3.314 1 96.56 337 LEU B O 1
ATOM 7793 N N . LYS B 1 338 ? -29.75 -5.512 4.297 1 95.12 338 LYS B N 1
ATOM 7794 C CA . LYS B 1 338 ? -30.594 -4.691 5.16 1 95.12 338 LYS B CA 1
ATOM 7795 C C . LYS B 1 338 ? -29.781 -4.098 6.316 1 95.12 338 LYS B C 1
ATOM 7797 O O . LYS B 1 338 ? -29.859 -2.896 6.574 1 95.12 338 LYS B O 1
ATOM 7802 N N . THR B 1 339 ? -28.984 -4.91 6.973 1 92.44 339 THR B N 1
ATOM 7803 C CA . THR B 1 339 ? -28.297 -4.512 8.195 1 92.44 339 THR B CA 1
ATOM 7804 C C . THR B 1 339 ? -26.859 -4.137 7.906 1 92.44 339 THR B C 1
ATOM 7806 O O . THR B 1 339 ? -26.188 -3.52 8.742 1 92.44 339 THR B O 1
ATOM 7809 N N . ASP B 1 340 ? -26.297 -4.562 6.781 1 91.5 340 ASP B N 1
ATOM 7810 C CA . ASP B 1 340 ? -24.891 -4.383 6.402 1 91.5 340 ASP B CA 1
ATOM 7811 C C . ASP B 1 340 ? -23.984 -5.242 7.27 1 91.5 340 ASP B C 1
ATOM 7813 O O . ASP B 1 340 ? -22.781 -4.984 7.348 1 91.5 340 ASP B O 1
ATOM 7817 N N . ASN B 1 341 ? -24.594 -6.215 7.938 1 92.88 341 ASN B N 1
ATOM 7818 C CA . ASN B 1 341 ? -23.812 -7.16 8.727 1 92.88 341 ASN B CA 1
ATOM 7819 C C . ASN B 1 341 ? -23.281 -8.297 7.859 1 92.88 341 ASN B C 1
ATOM 7821 O O . ASN B 1 341 ? -23.875 -8.633 6.832 1 92.88 341 ASN B O 1
ATOM 7825 N N . ALA B 1 342 ? -22.172 -8.781 8.266 1 94.56 342 ALA B N 1
ATOM 7826 C CA . ALA B 1 342 ? -21.562 -9.891 7.539 1 94.56 342 ALA B CA 1
ATOM 7827 C C . ALA B 1 342 ? -21.297 -11.07 8.461 1 94.56 342 ALA B C 1
ATOM 7829 O O . ALA B 1 342 ? -20.844 -10.891 9.602 1 94.56 342 ALA B O 1
ATOM 7830 N N . GLN B 1 343 ? -21.703 -12.227 8.102 1 96.38 343 GLN B N 1
ATOM 7831 C CA . GLN B 1 343 ? -21.375 -13.469 8.789 1 96.38 343 GLN B CA 1
ATOM 7832 C C . GLN B 1 343 ? -20.344 -14.266 8 1 96.38 343 GLN B C 1
ATOM 7834 O O . GLN B 1 343 ? -20.516 -14.5 6.797 1 96.38 343 GLN B O 1
ATOM 7839 N N . PHE B 1 344 ? -19.328 -14.672 8.719 1 96.81 344 PHE B N 1
ATOM 7840 C CA . PHE B 1 344 ? -18.25 -15.414 8.07 1 96.81 344 PHE B CA 1
ATOM 7841 C C . PHE B 1 344 ? -18.266 -16.875 8.5 1 96.81 344 PHE B C 1
ATOM 7843 O O . PHE B 1 344 ? -18.516 -17.188 9.672 1 96.81 344 PHE B O 1
ATOM 7850 N N . TYR B 1 345 ? -18.156 -17.75 7.574 1 98.12 345 TYR B N 1
ATOM 7851 C CA . TYR B 1 345 ? -17.969 -19.172 7.809 1 98.12 345 TYR B CA 1
ATOM 7852 C C . TYR B 1 345 ? -16.516 -19.578 7.562 1 98.12 345 TYR B C 1
ATOM 7854 O O . TYR B 1 345 ? -16.062 -19.609 6.422 1 98.12 345 TYR B O 1
ATOM 7862 N N . LEU B 1 346 ? -15.828 -19.859 8.609 1 97.75 346 LEU B N 1
ATOM 7863 C CA . LEU B 1 346 ? -14.391 -20.094 8.578 1 97.75 346 LEU B CA 1
ATOM 7864 C C . LEU B 1 346 ? -14.07 -21.547 8.836 1 97.75 346 LEU B C 1
ATOM 7866 O O . LEU B 1 346 ? -14.586 -22.141 9.789 1 97.75 346 LEU B O 1
ATOM 7870 N N . TYR B 1 347 ? -13.297 -22.172 7.977 1 97.62 347 TYR B N 1
ATOM 7871 C CA . TYR B 1 347 ? -12.906 -23.562 8.133 1 97.62 347 TYR B CA 1
ATOM 7872 C C . TYR B 1 347 ? -11.648 -23.875 7.328 1 97.62 347 TYR B C 1
ATOM 7874 O O . TYR B 1 347 ? -11.281 -23.125 6.422 1 97.62 347 TYR B O 1
ATOM 7882 N N . HIS B 1 348 ? -10.883 -24.891 7.68 1 96.75 348 HIS B N 1
ATOM 7883 C CA . HIS B 1 348 ? -9.75 -25.328 6.871 1 96.75 348 HIS B CA 1
ATOM 7884 C C . HIS B 1 348 ? -10.117 -26.531 5.996 1 96.75 348 HIS B C 1
ATOM 7886 O O . HIS B 1 348 ? -11.195 -27.109 6.152 1 96.75 348 HIS B O 1
ATOM 7892 N N . GLU B 1 349 ? -9.312 -26.906 5.098 1 95.5 349 GLU B N 1
ATOM 7893 C CA . GLU B 1 349 ? -9.594 -27.906 4.066 1 95.5 349 GLU B CA 1
ATOM 7894 C C . GLU B 1 349 ? -9.844 -29.281 4.68 1 95.5 349 GLU B C 1
ATOM 7896 O O . GLU B 1 349 ? -10.367 -30.172 4.016 1 95.5 349 GLU B O 1
ATOM 7901 N N . GLY B 1 350 ? -9.445 -29.516 5.934 1 94.25 350 GLY B N 1
ATOM 7902 C CA . GLY B 1 350 ? -9.734 -30.766 6.617 1 94.25 350 GLY B CA 1
ATOM 7903 C C . GLY B 1 350 ? -11.141 -30.828 7.184 1 94.25 350 GLY B C 1
ATOM 7904 O O . GLY B 1 350 ? -11.578 -31.891 7.656 1 94.25 350 GLY B O 1
ATOM 7905 N N . GLN B 1 351 ? -11.914 -29.781 7.133 1 95.25 351 GLN B N 1
ATOM 7906 C CA . GLN B 1 351 ? -13.234 -29.703 7.746 1 95.25 351 GLN B CA 1
ATOM 7907 C C . GLN B 1 351 ? -14.336 -29.609 6.688 1 95.25 351 GLN B C 1
ATOM 7909 O O . GLN B 1 351 ? -15.453 -30.078 6.91 1 95.25 351 GLN B O 1
ATOM 7914 N N . ALA B 1 352 ? -14.086 -29 5.668 1 95.12 352 ALA B N 1
ATOM 7915 C CA . ALA B 1 352 ? -14.984 -28.891 4.523 1 95.12 352 ALA B CA 1
ATOM 7916 C C . ALA B 1 352 ? -14.211 -28.594 3.242 1 95.12 352 ALA B C 1
ATOM 7918 O O . ALA B 1 352 ? -13.008 -28.344 3.283 1 95.12 352 ALA B O 1
ATOM 7919 N N . LYS B 1 353 ? -14.93 -28.719 2.242 1 91.81 353 LYS B N 1
ATOM 7920 C CA . LYS B 1 353 ? -14.305 -28.391 0.962 1 91.81 353 LYS B CA 1
ATOM 7921 C C . LYS B 1 353 ? -14.781 -27.031 0.458 1 91.81 353 LYS B C 1
ATOM 7923 O O . LYS B 1 353 ? -15.078 -26.141 1.253 1 91.81 353 LYS B O 1
ATOM 7928 N N . LYS B 1 354 ? -14.688 -26.562 -0.608 1 92.56 354 LYS B N 1
ATOM 7929 C CA . LYS B 1 354 ? -15.102 -25.312 -1.23 1 92.56 354 LYS B CA 1
ATOM 7930 C C . LYS B 1 354 ? -16.031 -25.562 -2.406 1 92.56 354 LYS B C 1
ATOM 7932 O O . LYS B 1 354 ? -15.867 -24.984 -3.48 1 92.56 354 LYS B O 1
ATOM 7937 N N . GLY B 1 355 ? -17.016 -26.469 -2.092 1 93.62 355 GLY B N 1
ATOM 7938 C CA . GLY B 1 355 ? -17.891 -26.859 -3.178 1 93.62 355 GLY B CA 1
ATOM 7939 C C . GLY B 1 355 ? -19.328 -26.438 -2.949 1 93.62 355 GLY B C 1
ATOM 7940 O O . GLY B 1 355 ? -19.625 -25.641 -2.047 1 93.62 355 GLY B O 1
ATOM 7941 N N . ALA B 1 356 ? -20.188 -26.938 -3.801 1 95.69 356 ALA B N 1
ATOM 7942 C CA . ALA B 1 356 ? -21.609 -26.562 -3.799 1 95.69 356 ALA B CA 1
ATOM 7943 C C . ALA B 1 356 ? -22.281 -27.016 -2.506 1 95.69 356 ALA B C 1
ATOM 7945 O O . ALA B 1 356 ? -23.141 -26.297 -1.968 1 95.69 356 ALA B O 1
ATOM 7946 N N . ASN B 1 357 ? -21.906 -28.188 -1.972 1 96.75 357 ASN B N 1
ATOM 7947 C CA . ASN B 1 357 ? -22.453 -28.656 -0.703 1 96.75 357 ASN B CA 1
ATOM 7948 C C . ASN B 1 357 ? -22.219 -27.656 0.418 1 96.75 357 ASN B C 1
ATOM 7950 O O . ASN B 1 357 ? -23.125 -27.391 1.213 1 96.75 357 ASN B O 1
ATOM 7954 N N . ASP B 1 358 ? -21 -27.109 0.426 1 97.12 358 ASP B N 1
ATOM 7955 C CA . ASP B 1 358 ? -20.609 -26.188 1.488 1 97.12 358 ASP B CA 1
ATOM 7956 C C . ASP B 1 358 ? -21.422 -24.906 1.412 1 97.12 358 ASP B C 1
ATOM 7958 O O . ASP B 1 358 ? -22.031 -24.484 2.4 1 97.12 358 ASP B O 1
ATOM 7962 N N . VAL B 1 359 ? -21.469 -24.328 0.247 1 97.81 359 VAL B N 1
ATOM 7963 C CA . VAL B 1 359 ? -22.141 -23.047 0.053 1 97.81 359 VAL B CA 1
ATOM 7964 C C . VAL B 1 359 ? -23.625 -23.188 0.391 1 97.81 359 VAL B C 1
ATOM 7966 O O . VAL B 1 359 ? -24.188 -22.375 1.119 1 97.81 359 VAL B O 1
ATOM 7969 N N . ALA B 1 360 ? -24.25 -24.281 -0.153 1 98.12 360 ALA B N 1
ATOM 7970 C CA . ALA B 1 360 ? -25.672 -24.516 0.112 1 98.12 360 ALA B CA 1
ATOM 7971 C C . ALA B 1 360 ? -25.922 -24.703 1.604 1 98.12 360 ALA B C 1
ATOM 7973 O O . ALA B 1 360 ? -26.922 -24.203 2.143 1 98.12 360 ALA B O 1
ATOM 7974 N N . SER B 1 361 ? -25.047 -25.438 2.268 1 98.19 361 SER B N 1
ATOM 7975 C CA . SER B 1 361 ? -25.188 -25.672 3.701 1 98.19 361 SER B CA 1
ATOM 7976 C C . SER B 1 361 ? -25.094 -24.359 4.484 1 98.19 361 SER B C 1
ATOM 7978 O O . SER B 1 361 ? -25.859 -24.141 5.426 1 98.19 361 SER B O 1
ATOM 7980 N N . PHE B 1 362 ? -24.125 -23.5 4.125 1 98.38 362 PHE B N 1
ATOM 7981 C CA . PHE B 1 362 ? -23.953 -22.219 4.801 1 98.38 362 PHE B CA 1
ATOM 7982 C C . PHE B 1 362 ? -25.188 -21.344 4.617 1 98.38 362 PHE B C 1
ATOM 7984 O O . PHE B 1 362 ? -25.656 -20.703 5.566 1 98.38 362 PHE B O 1
ATOM 7991 N N . LEU B 1 363 ? -25.703 -21.328 3.398 1 98.25 363 LEU B N 1
ATOM 7992 C CA . LEU B 1 363 ? -26.859 -20.5 3.105 1 98.25 363 LEU B CA 1
ATOM 7993 C C . LEU B 1 363 ? -28.078 -20.969 3.893 1 98.25 363 LEU B C 1
ATOM 7995 O O . LEU B 1 363 ? -28.797 -20.156 4.477 1 98.25 363 LEU B O 1
ATOM 7999 N N . VAL B 1 364 ? -28.344 -22.297 3.883 1 98.06 364 VAL B N 1
ATOM 8000 C CA . VAL B 1 364 ? -29.484 -22.859 4.617 1 98.06 364 VAL B CA 1
ATOM 8001 C C . VAL B 1 364 ? -29.312 -22.562 6.109 1 98.06 364 VAL B C 1
ATOM 8003 O O . VAL B 1 364 ? -30.281 -22.172 6.777 1 98.06 364 VAL B O 1
ATOM 8006 N N . ASP B 1 365 ? -28.094 -22.766 6.566 1 97.81 365 ASP B N 1
ATOM 8007 C CA . ASP B 1 365 ? -27.797 -22.469 7.965 1 97.81 365 ASP B CA 1
ATOM 8008 C C . ASP B 1 365 ? -28.094 -21.016 8.305 1 97.81 365 ASP B C 1
ATOM 8010 O O . ASP B 1 365 ? -28.75 -20.719 9.297 1 97.81 365 ASP B O 1
ATOM 8014 N N . TYR B 1 366 ? -27.625 -20.141 7.512 1 98.25 366 TYR B N 1
ATOM 8015 C CA . TYR B 1 366 ? -27.828 -18.719 7.742 1 98.25 366 TYR B CA 1
ATOM 8016 C C . TYR B 1 366 ? -29.312 -18.375 7.727 1 98.25 366 TYR B C 1
ATOM 8018 O O . TYR B 1 366 ? -29.781 -17.594 8.562 1 98.25 366 TYR B O 1
ATOM 8026 N N . ILE B 1 367 ? -30.078 -18.891 6.738 1 98.06 367 ILE B N 1
ATOM 8027 C CA . ILE B 1 367 ? -31.5 -18.609 6.598 1 98.06 367 ILE B CA 1
ATOM 8028 C C . ILE B 1 367 ? -32.25 -19.078 7.848 1 98.06 367 ILE B C 1
ATOM 8030 O O . ILE B 1 367 ? -33.094 -18.359 8.383 1 98.06 367 ILE B O 1
ATOM 8034 N N . GLU B 1 368 ? -31.875 -20.219 8.305 1 96.69 368 GLU B N 1
ATOM 8035 C CA . GLU B 1 368 ? -32.531 -20.781 9.469 1 96.69 368 GLU B CA 1
ATOM 8036 C C . GLU B 1 368 ? -32.25 -19.953 10.719 1 96.69 368 GLU B C 1
ATOM 8038 O O . GLU B 1 368 ? -33.156 -19.719 11.531 1 96.69 368 GLU B O 1
ATOM 8043 N N . GLU B 1 369 ? -31.078 -19.438 10.82 1 96.06 369 GLU B N 1
ATOM 8044 C CA . GLU B 1 369 ? -30.656 -18.781 12.062 1 96.06 369 GLU B CA 1
ATOM 8045 C C . GLU B 1 369 ? -30.969 -17.297 12.031 1 96.06 369 GLU B C 1
ATOM 8047 O O . GLU B 1 369 ? -31.266 -16.688 13.062 1 96.06 369 GLU B O 1
ATOM 8052 N N . ASN B 1 370 ? -30.906 -16.672 10.82 1 95.38 370 ASN B N 1
ATOM 8053 C CA . ASN B 1 370 ? -30.844 -15.211 10.828 1 95.38 370 ASN B CA 1
ATOM 8054 C C . ASN B 1 370 ? -32 -14.602 10.047 1 95.38 370 ASN B C 1
ATOM 8056 O O . ASN B 1 370 ? -32.219 -13.391 10.102 1 95.38 370 ASN B O 1
ATOM 8060 N N . VAL B 1 371 ? -32.75 -15.406 9.289 1 97.19 371 VAL B N 1
ATOM 8061 C CA . VAL B 1 371 ? -33.844 -14.844 8.469 1 97.19 371 VAL B CA 1
ATOM 8062 C C . VAL B 1 371 ? -35.188 -15.156 9.102 1 97.19 371 VAL B C 1
ATOM 8064 O O . VAL B 1 371 ? -35.594 -16.312 9.148 1 97.19 371 VAL B O 1
ATOM 8067 N N . PRO B 1 372 ? -35.875 -14.195 9.555 1 95.81 372 PRO B N 1
ATOM 8068 C CA . PRO B 1 372 ? -37.188 -14.422 10.18 1 95.81 372 PRO B CA 1
ATOM 8069 C C . PRO B 1 372 ? -38.219 -15.008 9.211 1 95.81 372 PRO B C 1
ATOM 8071 O O . PRO B 1 372 ? -38.094 -14.812 8 1 95.81 372 PRO B O 1
ATOM 8074 N N . HIS B 1 373 ? -39.25 -15.633 9.664 1 95.44 373 HIS B N 1
ATOM 8075 C CA . HIS B 1 373 ? -40.281 -16.266 8.852 1 95.44 373 HIS B CA 1
ATOM 8076 C C . HIS B 1 373 ? -41.188 -15.227 8.211 1 95.44 373 HIS B C 1
ATOM 8078 O O . HIS B 1 373 ? -41.969 -15.547 7.297 1 95.44 373 HIS B O 1
ATOM 8084 N N . SER B 1 374 ? -41.062 -14.023 8.664 1 95.06 374 SER B N 1
ATOM 8085 C CA . SER B 1 374 ? -41.844 -12.945 8.07 1 95.06 374 SER B CA 1
ATOM 8086 C C . SER B 1 374 ? -41.344 -12.602 6.672 1 95.06 374 SER B C 1
ATOM 8088 O O . SER B 1 374 ? -42.062 -12.008 5.875 1 95.06 374 SER B O 1
ATOM 8090 N N . VAL B 1 375 ? -40.156 -12.922 6.453 1 97.5 375 VAL B N 1
ATOM 8091 C CA . VAL B 1 375 ? -39.594 -12.695 5.125 1 97.5 375 VAL B CA 1
ATOM 8092 C C . VAL B 1 375 ? -40.094 -13.742 4.152 1 97.5 375 VAL B C 1
ATOM 8094 O O . VAL B 1 375 ? -39.812 -14.93 4.293 1 97.5 375 VAL B O 1
ATOM 8097 N N . THR B 1 376 ? -40.812 -13.312 3.146 1 97.31 376 THR B N 1
ATOM 8098 C CA . THR B 1 376 ? -41.406 -14.25 2.205 1 97.31 376 THR B CA 1
ATOM 8099 C C . THR B 1 376 ? -40.719 -14.172 0.848 1 97.31 376 THR B C 1
ATOM 8101 O O . THR B 1 376 ? -40.844 -15.078 0.023 1 97.31 376 THR B O 1
ATOM 8104 N N . GLU B 1 377 ? -40 -13.117 0.572 1 97.88 377 GLU B N 1
ATOM 8105 C CA . GLU B 1 377 ? -39.25 -12.953 -0.67 1 97.88 377 GLU B CA 1
ATOM 8106 C C . GLU B 1 377 ? -37.75 -12.734 -0.394 1 97.88 377 GLU B C 1
ATOM 8108 O O . GLU B 1 377 ? -37.406 -11.836 0.365 1 97.88 377 GLU B O 1
ATOM 8113 N N . LEU B 1 378 ? -36.969 -13.57 -1.014 1 98.19 378 LEU B N 1
ATOM 8114 C CA . LEU B 1 378 ? -35.531 -13.508 -0.81 1 98.19 378 LEU B CA 1
ATOM 8115 C C . LEU B 1 378 ? -34.812 -13.141 -2.104 1 98.19 378 LEU B C 1
ATOM 8117 O O . LEU B 1 378 ? -35.094 -13.727 -3.156 1 98.19 378 LEU B O 1
ATOM 8121 N N . HIS B 1 379 ? -33.969 -12.133 -2.09 1 98.25 379 HIS B N 1
ATOM 8122 C CA . HIS B 1 379 ? -33.125 -11.75 -3.207 1 98.25 379 HIS B CA 1
ATOM 8123 C C . HIS B 1 379 ? -31.656 -12.133 -2.943 1 98.25 379 HIS B C 1
ATOM 8125 O O . HIS B 1 379 ? -31.047 -11.672 -1.978 1 98.25 379 HIS B O 1
ATOM 8131 N N . LEU B 1 380 ? -31.125 -12.922 -3.785 1 98.5 380 LEU B N 1
ATOM 8132 C CA . LEU B 1 380 ? -29.75 -13.414 -3.611 1 98.5 380 LEU B CA 1
ATOM 8133 C C . LEU B 1 380 ? -28.844 -12.852 -4.691 1 98.5 380 LEU B C 1
ATOM 8135 O O . LEU B 1 380 ? -29.234 -12.719 -5.848 1 98.5 380 LEU B O 1
ATOM 8139 N N . PHE B 1 381 ? -27.625 -12.508 -4.309 1 98.38 381 PHE B N 1
ATOM 8140 C CA . PHE B 1 381 ? -26.594 -12.016 -5.215 1 98.38 381 PHE B CA 1
ATOM 8141 C C . PHE B 1 381 ? -25.281 -12.758 -4.992 1 98.38 381 PHE B C 1
ATOM 8143 O O . PHE B 1 381 ? -24.828 -12.891 -3.857 1 98.38 381 PHE B O 1
ATOM 8150 N N . SER B 1 382 ? -24.672 -13.312 -5.957 1 97.19 382 SER B N 1
ATOM 8151 C CA . SER B 1 382 ? -23.391 -14 -5.871 1 97.19 382 SER B CA 1
ATOM 8152 C C . SER B 1 382 ? -22.641 -13.953 -7.199 1 97.19 382 SER B C 1
ATOM 8154 O O . SER B 1 382 ? -23.172 -13.453 -8.195 1 97.19 382 SER B O 1
ATOM 8156 N N . ASP B 1 383 ? -21.391 -14.391 -7.227 1 93.94 383 ASP B N 1
ATOM 8157 C CA . ASP B 1 383 ? -20.609 -14.414 -8.461 1 93.94 383 ASP B CA 1
ATOM 8158 C C . ASP B 1 383 ? -20.969 -15.641 -9.305 1 93.94 383 ASP B C 1
ATOM 8160 O O . ASP B 1 383 ? -21.859 -16.406 -8.945 1 93.94 383 ASP B O 1
ATOM 8164 N N . ASN B 1 384 ? -20.281 -15.82 -10.461 1 92.75 384 ASN B N 1
ATOM 8165 C CA . ASN B 1 384 ? -20.625 -16.859 -11.43 1 92.75 384 ASN B CA 1
ATOM 8166 C C . ASN B 1 384 ? -19.828 -18.141 -11.195 1 92.75 384 ASN B C 1
ATOM 8168 O O . ASN B 1 384 ? -19.797 -19.031 -12.047 1 92.75 384 ASN B O 1
ATOM 8172 N N . CYS B 1 385 ? -19.219 -18.266 -10.102 1 91.75 385 CYS B N 1
ATOM 8173 C CA . CYS B 1 385 ? -18.344 -19.422 -9.898 1 91.75 385 CYS B CA 1
ATOM 8174 C C . CYS B 1 385 ? -19.156 -20.719 -9.938 1 91.75 385 CYS B C 1
ATOM 8176 O O . CYS B 1 385 ? -19.953 -20.984 -9.047 1 91.75 385 CYS B O 1
ATOM 8178 N N . PRO B 1 386 ? -18.922 -21.547 -10.93 1 90.69 386 PRO B N 1
ATOM 8179 C CA . PRO B 1 386 ? -19.75 -22.719 -11.141 1 90.69 386 PRO B CA 1
ATOM 8180 C C . PRO B 1 386 ? -19.562 -23.781 -10.055 1 90.69 386 PRO B C 1
ATOM 8182 O O . PRO B 1 386 ? -20.516 -24.484 -9.703 1 90.69 386 PRO B O 1
ATOM 8185 N N . GLY B 1 387 ? -18.453 -23.906 -9.492 1 89.38 387 GLY B N 1
ATOM 8186 C CA . GLY B 1 387 ? -18.203 -24.922 -8.492 1 89.38 387 GLY B CA 1
ATOM 8187 C C . GLY B 1 387 ? -18.719 -24.547 -7.113 1 89.38 387 GLY B C 1
ATOM 8188 O O . GLY B 1 387 ? -18.828 -25.391 -6.23 1 89.38 387 GLY B O 1
ATOM 8189 N N . GLN B 1 388 ? -19.156 -23.281 -7.023 1 92.5 388 GLN B N 1
ATOM 8190 C CA . GLN B 1 388 ? -19.484 -22.812 -5.684 1 92.5 388 GLN B CA 1
ATOM 8191 C C . GLN B 1 388 ? -20.875 -22.188 -5.66 1 92.5 388 GLN B C 1
ATOM 8193 O O . GLN B 1 388 ? -21.828 -22.766 -5.125 1 92.5 388 GLN B O 1
ATOM 8198 N N . ASN B 1 389 ? -21.078 -21.172 -6.469 1 92.19 389 ASN B N 1
ATOM 8199 C CA . ASN B 1 389 ? -22.25 -20.328 -6.289 1 92.19 389 ASN B CA 1
ATOM 8200 C C . ASN B 1 389 ? -23.281 -20.547 -7.391 1 92.19 389 ASN B C 1
ATOM 8202 O O . ASN B 1 389 ? -24.469 -20.328 -7.188 1 92.19 389 ASN B O 1
ATOM 8206 N N . LYS B 1 390 ? -22.844 -20.906 -8.555 1 94.88 390 LYS B N 1
ATOM 8207 C CA . LYS B 1 390 ? -23.734 -21.078 -9.695 1 94.88 390 LYS B CA 1
ATOM 8208 C C . LYS B 1 390 ? -23.672 -22.516 -10.219 1 94.88 390 LYS B C 1
ATOM 8210 O O . LYS B 1 390 ? -22.969 -22.781 -11.188 1 94.88 390 LYS B O 1
ATOM 8215 N N . ASN B 1 391 ? -24.516 -23.312 -9.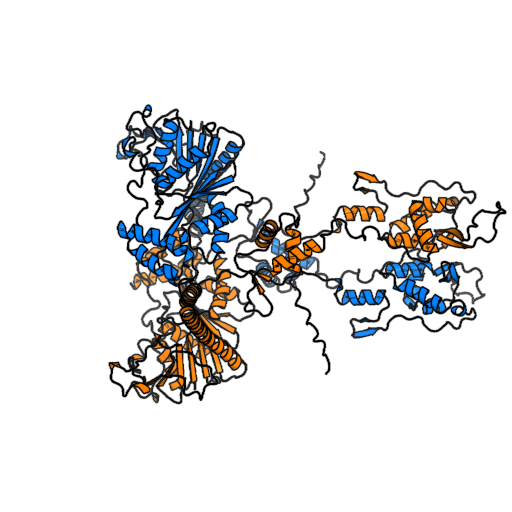656 1 95.25 391 ASN B N 1
ATOM 8216 C CA . ASN B 1 391 ? -24.484 -24.719 -10.008 1 95.25 391 ASN B CA 1
ATOM 8217 C C . ASN B 1 391 ? -25.844 -25.375 -9.812 1 95.25 391 ASN B C 1
ATOM 8219 O O . ASN B 1 391 ? -26.766 -24.75 -9.297 1 95.25 391 ASN B O 1
ATOM 8223 N N . HIS B 1 392 ? -25.938 -26.578 -10.219 1 96 392 HIS B N 1
ATOM 8224 C CA . HIS B 1 392 ? -27.188 -27.328 -10.164 1 96 392 HIS B CA 1
ATOM 8225 C C . HIS B 1 392 ? -27.609 -27.594 -8.719 1 96 392 HIS B C 1
ATOM 8227 O O . HIS B 1 392 ? -28.797 -27.578 -8.406 1 96 392 HIS B O 1
ATOM 8233 N N . THR B 1 393 ? -26.656 -27.75 -7.902 1 96.81 393 THR B N 1
ATOM 8234 C CA . THR B 1 393 ? -26.953 -28.094 -6.512 1 96.81 393 THR B CA 1
ATOM 8235 C C . THR B 1 393 ? -27.625 -26.922 -5.801 1 96.81 393 THR B C 1
ATOM 8237 O O . THR B 1 393 ? -28.703 -27.078 -5.223 1 96.81 393 THR B O 1
ATOM 8240 N N . LEU B 1 394 ? -27.016 -25.812 -5.871 1 97.19 394 LEU B N 1
ATOM 8241 C CA . LEU B 1 394 ? -27.547 -24.641 -5.172 1 97.19 394 LEU B CA 1
ATOM 8242 C C . LEU B 1 394 ? -28.922 -24.25 -5.723 1 97.19 394 LEU B C 1
ATOM 8244 O O . LEU B 1 394 ? -29.828 -23.938 -4.961 1 97.19 394 LEU B O 1
ATOM 8248 N N . ILE B 1 395 ? -29.062 -24.312 -7.008 1 96.31 395 ILE B N 1
ATOM 8249 C CA . ILE B 1 395 ? -30.312 -23.938 -7.66 1 96.31 395 ILE B CA 1
ATOM 8250 C C . ILE B 1 395 ? -31.438 -24.844 -7.152 1 96.31 395 ILE B C 1
ATOM 8252 O O . ILE B 1 395 ? -32.531 -24.359 -6.871 1 96.31 395 ILE B O 1
ATOM 8256 N N . ARG B 1 396 ? -31.188 -26.109 -7.035 1 96.81 396 ARG B N 1
ATOM 8257 C CA . ARG B 1 396 ? -32.219 -27.047 -6.594 1 96.81 396 ARG B CA 1
ATOM 8258 C C . ARG B 1 396 ? -32.5 -26.859 -5.113 1 96.81 396 ARG B C 1
ATOM 8260 O O . ARG B 1 396 ? -33.656 -27.062 -4.684 1 96.81 396 ARG B O 1
ATOM 8267 N N . VAL B 1 397 ? -31.547 -26.516 -4.348 1 97.81 397 VAL B N 1
ATOM 8268 C CA . VAL B 1 397 ? -31.766 -26.25 -2.932 1 97.81 397 VAL B CA 1
ATOM 8269 C C . VAL B 1 397 ? -32.656 -25.031 -2.771 1 97.81 397 VAL B C 1
ATOM 8271 O O . VAL B 1 397 ? -33.594 -25.047 -1.98 1 97.81 397 VAL B O 1
ATOM 8274 N N . LEU B 1 398 ? -32.406 -23.984 -3.51 1 98 398 LEU B N 1
ATOM 8275 C CA . LEU B 1 398 ? -33.188 -22.781 -3.447 1 98 398 LEU B CA 1
ATOM 8276 C C . LEU B 1 398 ? -34.625 -23.047 -3.902 1 98 398 LEU B C 1
ATOM 8278 O O . LEU B 1 398 ? -35.594 -22.547 -3.301 1 98 398 LEU B O 1
ATOM 8282 N N . LEU B 1 399 ? -34.75 -23.828 -4.953 1 97.56 399 LEU B N 1
ATOM 8283 C CA . LEU B 1 399 ? -36.062 -24.234 -5.41 1 97.56 399 LEU B CA 1
ATOM 8284 C C . LEU B 1 399 ? -36.844 -24.969 -4.301 1 97.56 399 LEU B C 1
ATOM 8286 O O . LEU B 1 399 ? -38.031 -24.703 -4.078 1 97.56 399 LEU B O 1
ATOM 8290 N N . THR B 1 400 ? -36.188 -25.828 -3.643 1 97.81 400 THR B N 1
ATOM 8291 C CA . THR B 1 400 ? -36.781 -26.609 -2.582 1 97.81 400 THR B CA 1
ATOM 8292 C C . THR B 1 400 ? -37.281 -25.719 -1.448 1 97.81 400 THR B C 1
ATOM 8294 O O . THR B 1 400 ? -38.312 -25.984 -0.834 1 97.81 400 THR B O 1
ATOM 8297 N N . LEU B 1 401 ? -36.594 -24.641 -1.15 1 97.69 401 LEU B N 1
ATOM 8298 C CA . LEU B 1 401 ? -36.969 -23.719 -0.097 1 97.69 401 LEU B CA 1
ATOM 8299 C C . LEU B 1 401 ? -38.312 -23.062 -0.428 1 97.69 401 LEU B C 1
ATOM 8301 O O . LEU B 1 401 ? -39.094 -22.719 0.474 1 97.69 401 LEU B O 1
ATOM 8305 N N . THR B 1 402 ? -38.594 -22.906 -1.711 1 97.5 402 THR B N 1
ATOM 8306 C CA . THR B 1 402 ? -39.906 -22.375 -2.107 1 97.5 402 THR B CA 1
ATOM 8307 C C . THR B 1 402 ? -40.938 -23.469 -2.117 1 97.5 402 THR B C 1
ATOM 8309 O O . THR B 1 402 ? -42.125 -23.219 -1.789 1 97.5 402 THR B O 1
ATOM 8312 N N . ILE B 1 403 ? -40.594 -24.672 -2.484 1 96.88 403 ILE B N 1
ATOM 8313 C CA . ILE B 1 403 ? -41.5 -25.797 -2.537 1 96.88 403 ILE B CA 1
ATOM 8314 C C . ILE B 1 403 ? -42.031 -26.094 -1.138 1 96.88 403 ILE B C 1
ATOM 8316 O O . ILE B 1 403 ? -43.25 -26.328 -0.961 1 96.88 403 ILE B O 1
ATOM 8320 N N . ILE B 1 404 ? -41.188 -26.062 -0.137 1 95.88 404 ILE B N 1
ATOM 8321 C CA . ILE B 1 404 ? -41.562 -26.438 1.221 1 95.88 404 ILE B CA 1
ATOM 8322 C C . ILE B 1 404 ? -42.25 -25.25 1.897 1 95.88 404 ILE B C 1
ATOM 8324 O O . ILE B 1 404 ? -42.656 -25.344 3.055 1 95.88 404 ILE B O 1
ATOM 8328 N N . GLY B 1 405 ? -42.25 -24.094 1.291 1 94.5 405 GLY B N 1
ATOM 8329 C CA . GLY B 1 405 ? -43.031 -22.953 1.768 1 94.5 405 GLY B CA 1
ATOM 8330 C C . GLY B 1 405 ? -42.25 -22.016 2.654 1 94.5 405 GLY B C 1
ATOM 8331 O O . GLY B 1 405 ? -42.812 -21.172 3.332 1 94.5 405 GLY B O 1
ATOM 8332 N N . ARG B 1 406 ? -41 -22.203 2.721 1 96.56 406 ARG B N 1
ATOM 8333 C CA . ARG B 1 406 ? -40.188 -21.281 3.521 1 96.56 406 ARG B CA 1
ATOM 8334 C C . ARG B 1 406 ? -40.219 -19.875 2.928 1 96.56 406 ARG B C 1
ATOM 8336 O O . ARG B 1 406 ? -40.188 -18.891 3.662 1 96.56 406 ARG B O 1
ATOM 8343 N N . PHE B 1 407 ? -40.25 -19.797 1.62 1 97.88 407 PHE B N 1
ATOM 8344 C CA . PHE B 1 407 ? -40.344 -18.531 0.903 1 97.88 407 PHE B CA 1
ATOM 8345 C C . PHE B 1 407 ? -41.438 -18.625 -0.177 1 97.88 407 PHE B C 1
ATOM 8347 O O . PHE B 1 407 ? -41.656 -19.688 -0.748 1 97.88 407 PHE B O 1
ATOM 8354 N N . LYS B 1 408 ? -42 -17.5 -0.484 1 97.69 408 LYS B N 1
ATOM 8355 C CA . LYS B 1 408 ? -42.938 -17.422 -1.607 1 97.69 408 LYS B CA 1
ATOM 8356 C C . LYS B 1 408 ? -42.188 -17.234 -2.926 1 97.69 408 LYS B C 1
ATOM 8358 O O . LYS B 1 408 ? -42.562 -17.781 -3.953 1 97.69 408 LYS B O 1
ATOM 8363 N N . LYS B 1 409 ? -41.125 -16.453 -2.777 1 97.75 409 LYS B N 1
ATOM 8364 C CA . LYS B 1 409 ? -40.344 -16.141 -3.973 1 97.75 409 LYS B CA 1
ATOM 8365 C C . LYS B 1 409 ? -38.875 -15.945 -3.631 1 97.75 409 LYS B C 1
ATOM 8367 O O . LYS B 1 409 ? -38.562 -15.328 -2.617 1 97.75 409 LYS B O 1
ATOM 8372 N N . ILE B 1 410 ? -38.031 -16.516 -4.48 1 98.31 410 ILE B N 1
ATOM 8373 C CA . ILE B 1 410 ? -36.594 -16.297 -4.379 1 98.31 410 ILE B CA 1
ATOM 8374 C C . ILE B 1 410 ? -36.031 -15.844 -5.73 1 98.31 410 ILE B C 1
ATOM 8376 O O . ILE B 1 410 ? -36.344 -16.469 -6.762 1 98.31 410 ILE B O 1
ATOM 8380 N N . LYS B 1 411 ? -35.344 -14.758 -5.758 1 97.44 411 LYS B N 1
ATOM 8381 C CA . LYS B 1 411 ? -34.625 -14.266 -6.945 1 97.44 411 LYS B CA 1
ATOM 8382 C C . LYS B 1 411 ? -33.125 -14.336 -6.758 1 97.44 411 LYS B C 1
ATOM 8384 O O . LYS B 1 411 ? -32.594 -13.945 -5.711 1 97.44 411 LYS B O 1
ATOM 8389 N N . HIS B 1 412 ? -32.5 -14.91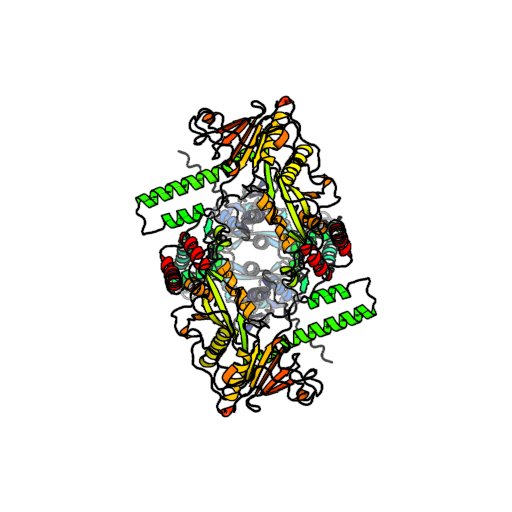4 -7.664 1 97.81 412 HIS B N 1
ATOM 8390 C CA . HIS B 1 412 ? -31.031 -15.023 -7.613 1 97.81 412 HIS B CA 1
ATOM 8391 C C . HIS B 1 412 ? -30.391 -14.352 -8.82 1 97.81 412 HIS B C 1
ATOM 8393 O O . HIS B 1 412 ? -30.672 -14.703 -9.961 1 97.81 412 HIS B O 1
ATOM 8399 N N . PHE B 1 413 ? -29.516 -13.359 -8.555 1 97.56 413 PHE B N 1
ATOM 8400 C CA . PHE B 1 413 ? -28.906 -12.539 -9.594 1 97.56 413 PHE B CA 1
ATOM 8401 C C . PHE B 1 413 ? -27.406 -12.844 -9.719 1 97.56 413 PHE B C 1
ATOM 8403 O O . PHE B 1 413 ? -26.719 -13.031 -8.711 1 97.56 413 PHE B O 1
ATOM 8410 N N . PHE B 1 414 ? -26.922 -12.93 -10.906 1 97.19 414 PHE B N 1
ATOM 8411 C CA . PHE B 1 414 ? -25.5 -13.141 -11.211 1 97.19 414 PHE B CA 1
ATOM 8412 C C . PHE B 1 414 ? -24.953 -12.016 -12.078 1 97.19 414 PHE B C 1
ATOM 8414 O O . PHE B 1 414 ? -25.625 -11.562 -13.008 1 97.19 414 PHE B O 1
ATOM 8421 N N . PRO B 1 415 ? -23.766 -11.5 -11.773 1 95.31 415 PRO B N 1
ATOM 8422 C CA . PRO B 1 415 ? -23.188 -10.406 -12.562 1 95.31 415 PRO B CA 1
ATOM 8423 C C . PRO B 1 415 ? -22.562 -10.891 -13.875 1 95.31 415 PRO B C 1
ATOM 8425 O O . PRO B 1 415 ? -22.391 -12.094 -14.07 1 95.31 415 PRO B O 1
ATOM 8428 N N . LEU B 1 416 ? -22.297 -9.938 -14.719 1 92.88 416 LEU B N 1
ATOM 8429 C CA . LEU B 1 416 ? -21.516 -10.242 -15.922 1 92.88 416 LEU B CA 1
ATOM 8430 C C . LEU B 1 416 ? -20.047 -10.438 -15.586 1 92.88 416 LEU B C 1
ATOM 8432 O O . LEU B 1 416 ? -19.531 -9.82 -14.648 1 92.88 416 LEU B O 1
ATOM 8436 N N . THR B 1 417 ? -19.469 -11.281 -16.359 1 87.88 417 THR B N 1
ATOM 8437 C CA . THR B 1 417 ? -18.031 -11.523 -16.156 1 87.88 417 THR B CA 1
ATOM 8438 C C . THR B 1 417 ? -17.25 -10.219 -16.219 1 87.88 417 THR B C 1
ATOM 8440 O O . THR B 1 417 ? -17.469 -9.414 -17.125 1 87.88 417 THR B O 1
ATOM 8443 N N . GLY B 1 418 ? -16.375 -10 -15.32 1 87.62 418 GLY B N 1
ATOM 8444 C CA . GLY B 1 418 ? -15.57 -8.789 -15.289 1 87.62 418 GLY B CA 1
ATOM 8445 C C . GLY B 1 418 ? -16.188 -7.688 -14.445 1 87.62 418 GLY B C 1
ATOM 8446 O O . GLY B 1 418 ? -15.547 -6.672 -14.172 1 87.62 418 GLY B O 1
ATOM 8447 N N . HIS B 1 419 ? -17.406 -7.836 -14.047 1 89.69 419 HIS B N 1
ATOM 8448 C CA . HIS B 1 419 ? -18.141 -6.887 -13.219 1 89.69 419 HIS B CA 1
ATOM 8449 C C . HIS B 1 419 ? -18.703 -7.562 -11.977 1 89.69 419 HIS B C 1
ATOM 8451 O O . HIS B 1 419 ? -19.906 -7.453 -11.703 1 89.69 419 HIS B O 1
ATOM 8457 N N . SER B 1 420 ? -17.859 -8.156 -11.234 1 89.56 420 SER B N 1
ATOM 8458 C CA . SER B 1 420 ? -18.359 -9.047 -10.195 1 89.56 420 SER B CA 1
ATOM 8459 C C . SER B 1 420 ? -18 -8.531 -8.805 1 89.56 420 SER B C 1
ATOM 8461 O O . SER B 1 420 ? -17.875 -9.312 -7.859 1 89.56 420 SER B O 1
ATOM 8463 N N . PHE B 1 421 ? -17.844 -7.238 -8.672 1 90.75 421 PHE B N 1
ATOM 8464 C CA . PHE B 1 421 ? -17.516 -6.707 -7.355 1 90.75 421 PHE B CA 1
ATOM 8465 C C . PHE B 1 421 ? -18.734 -6.758 -6.441 1 90.75 421 PHE B C 1
ATOM 8467 O O . PHE B 1 421 ? -19.812 -6.293 -6.809 1 90.75 421 PHE B O 1
ATOM 8474 N N . LEU B 1 422 ? -18.594 -7.32 -5.312 1 95.19 422 LEU B N 1
ATOM 8475 C CA . LEU B 1 422 ? -19.688 -7.488 -4.367 1 95.19 422 LEU B CA 1
ATOM 8476 C C . LEU B 1 422 ? -19.375 -6.809 -3.039 1 95.19 422 LEU B C 1
ATOM 8478 O O . LEU B 1 422 ? -18.203 -6.559 -2.732 1 95.19 422 LEU B O 1
ATOM 8482 N N . PRO B 1 423 ? -20.359 -6.512 -2.277 1 94.62 423 PRO B N 1
ATOM 8483 C CA . PRO B 1 423 ? -20.141 -5.973 -0.934 1 94.62 423 PRO B CA 1
ATOM 8484 C C . PRO B 1 423 ? -19.25 -6.879 -0.075 1 94.62 423 PRO B C 1
ATOM 8486 O O . PRO B 1 423 ? -18.531 -6.398 0.795 1 94.62 423 PRO B O 1
ATOM 8489 N N . CYS B 1 424 ? -19.344 -8.125 -0.315 1 95.69 424 CYS B N 1
ATOM 8490 C CA . CYS B 1 424 ? -18.484 -9.07 0.392 1 95.69 424 CYS B CA 1
ATOM 8491 C C . CYS B 1 424 ? -17.016 -8.742 0.164 1 95.69 424 CYS B C 1
ATOM 8493 O O . CYS B 1 424 ? -16.188 -8.883 1.071 1 95.69 424 CYS B O 1
ATOM 8495 N N . ASP B 1 425 ? -16.703 -8.281 -1.014 1 92.5 425 ASP B N 1
ATOM 8496 C CA . ASP B 1 425 ? -15.328 -7.965 -1.362 1 92.5 425 ASP B CA 1
ATOM 8497 C C . ASP B 1 425 ? -14.797 -6.805 -0.516 1 92.5 425 ASP B C 1
ATOM 8499 O O . ASP B 1 425 ? -13.625 -6.781 -0.153 1 92.5 425 ASP B O 1
ATOM 8503 N N . ARG B 1 426 ? -15.664 -5.906 -0.255 1 90.44 426 ARG B N 1
ATOM 8504 C CA . ARG B 1 426 ? -15.289 -4.793 0.614 1 90.44 426 ARG B CA 1
ATOM 8505 C C . ARG B 1 426 ? -14.969 -5.285 2.02 1 90.44 426 ARG B C 1
ATOM 8507 O O . ARG B 1 426 ? -13.984 -4.852 2.621 1 90.44 426 ARG B O 1
ATOM 8514 N N . LYS B 1 427 ? -15.82 -6.137 2.484 1 92.88 427 LYS B N 1
ATOM 8515 C CA . LYS B 1 427 ? -15.57 -6.715 3.803 1 92.88 427 LYS B CA 1
ATOM 8516 C C . LYS B 1 427 ? -14.266 -7.5 3.826 1 92.88 427 LYS B C 1
ATOM 8518 O O . LYS B 1 427 ? -13.5 -7.422 4.789 1 92.88 427 LYS B O 1
ATOM 8523 N N . PHE B 1 428 ? -14.031 -8.234 2.756 1 94.12 428 PHE B N 1
ATOM 8524 C CA . PHE B 1 428 ? -12.789 -8.984 2.654 1 94.12 428 PHE B CA 1
ATOM 8525 C C . PHE B 1 428 ? -11.586 -8.055 2.682 1 94.12 428 PHE B C 1
ATOM 8527 O O . PHE B 1 428 ? -10.562 -8.367 3.301 1 94.12 428 PHE B O 1
ATOM 8534 N N . GLY B 1 429 ? -11.703 -6.91 1.951 1 90.31 429 GLY B N 1
ATOM 8535 C CA . GLY B 1 429 ? -10.625 -5.934 1.956 1 90.31 429 GLY B CA 1
ATOM 8536 C C . GLY B 1 429 ? -10.281 -5.43 3.346 1 90.31 429 GLY B C 1
ATOM 8537 O O . GLY B 1 429 ? -9.109 -5.27 3.682 1 90.31 429 GLY B O 1
ATOM 8538 N N . ILE B 1 430 ? -11.234 -5.254 4.141 1 89.31 430 ILE B N 1
ATOM 8539 C CA . ILE B 1 430 ? -11.055 -4.746 5.496 1 89.31 430 ILE B CA 1
ATOM 8540 C C . ILE B 1 430 ? -10.383 -5.812 6.359 1 89.31 430 ILE B C 1
ATOM 8542 O O . ILE B 1 430 ? -9.469 -5.508 7.133 1 89.31 430 ILE B O 1
ATOM 8546 N N . ILE B 1 431 ? -10.805 -7.012 6.152 1 90.56 431 ILE B N 1
ATOM 8547 C CA . ILE B 1 431 ? -10.297 -8.102 6.98 1 90.56 431 ILE B CA 1
ATOM 8548 C C . ILE B 1 431 ? -8.867 -8.453 6.555 1 90.56 431 ILE B C 1
ATOM 8550 O O . ILE B 1 431 ? -8.055 -8.875 7.379 1 90.56 431 ILE B O 1
ATOM 8554 N N . LYS B 1 432 ? -8.555 -8.266 5.344 1 91.44 432 LYS B N 1
ATOM 8555 C CA . LYS B 1 432 ? -7.238 -8.617 4.82 1 91.44 432 LYS B CA 1
ATOM 8556 C C . LYS B 1 432 ? -6.164 -7.68 5.363 1 91.44 432 LYS B C 1
ATOM 8558 O O . LYS B 1 432 ? -4.996 -8.062 5.473 1 91.44 432 LYS B O 1
ATOM 8563 N N . ARG B 1 433 ? -6.492 -6.492 5.754 1 86.25 433 ARG B N 1
ATOM 8564 C CA . ARG B 1 433 ? -5.52 -5.508 6.215 1 86.25 433 ARG B CA 1
ATOM 8565 C C . ARG B 1 433 ? -4.812 -5.984 7.48 1 86.25 433 ARG B C 1
ATOM 8567 O O . ARG B 1 433 ? -3.584 -6.098 7.508 1 86.25 433 ARG B O 1
ATOM 8574 N N . PRO B 1 434 ? -5.543 -6.25 8.516 1 84.44 434 PRO B N 1
ATOM 8575 C CA . PRO B 1 434 ? -4.855 -6.75 9.703 1 84.44 434 PRO B CA 1
ATOM 8576 C C . PRO B 1 434 ? -4.121 -8.062 9.453 1 84.44 434 PRO B C 1
ATOM 8578 O O . PRO B 1 434 ? -3.08 -8.32 10.07 1 84.44 434 PRO B O 1
ATOM 8581 N N . ILE B 1 435 ? -4.617 -8.891 8.578 1 89.19 435 ILE B N 1
ATOM 8582 C CA . ILE B 1 435 ? -3.965 -10.156 8.258 1 89.19 435 ILE B CA 1
ATOM 8583 C C . ILE B 1 435 ? -2.617 -9.891 7.598 1 89.19 435 ILE B C 1
ATOM 8585 O O . ILE B 1 435 ? -1.622 -10.547 7.91 1 89.19 435 ILE B O 1
ATOM 8589 N N . ARG B 1 436 ? -2.676 -8.961 6.734 1 86.62 436 ARG B N 1
ATOM 8590 C CA . ARG B 1 436 ? -1.443 -8.602 6.039 1 86.62 436 ARG B CA 1
ATOM 8591 C C . ARG B 1 436 ? -0.428 -7.996 7 1 86.62 436 ARG B C 1
ATOM 8593 O O . ARG B 1 436 ? 0.776 -8.219 6.859 1 86.62 436 ARG B O 1
ATOM 8600 N N . ASN B 1 437 ? -0.853 -7.293 7.973 1 82.5 437 ASN B N 1
ATOM 8601 C CA . ASN B 1 437 ? 0.016 -6.574 8.898 1 82.5 437 ASN B CA 1
ATOM 8602 C C . ASN B 1 437 ? 0.568 -7.5 9.977 1 82.5 437 ASN B C 1
ATOM 8604 O O . ASN B 1 437 ? 1.524 -7.148 10.672 1 82.5 437 ASN B O 1
ATOM 8608 N N . CYS B 1 438 ? -0.058 -8.625 10.07 1 84.81 438 CYS B N 1
ATOM 8609 C CA . CYS B 1 438 ? 0.445 -9.609 11.023 1 84.81 438 CYS B CA 1
ATOM 8610 C C . CYS B 1 438 ? 1.453 -10.539 10.359 1 84.81 438 CYS B C 1
ATOM 8612 O O . CYS B 1 438 ? 1.112 -11.273 9.43 1 84.81 438 CYS B O 1
ATOM 8614 N N . SER B 1 439 ? 2.627 -10.523 10.797 1 84.38 439 SER B N 1
ATOM 8615 C CA . SER B 1 439 ? 3.701 -11.258 10.133 1 84.38 439 SER B CA 1
ATOM 8616 C C . SER B 1 439 ? 3.592 -12.758 10.391 1 84.38 439 SER B C 1
ATOM 8618 O O . SER B 1 439 ? 4.066 -13.57 9.594 1 84.38 439 SER B O 1
ATOM 8620 N N . ARG B 1 440 ? 3.01 -13.102 11.547 1 89.81 440 ARG B N 1
ATOM 8621 C CA . ARG B 1 440 ? 2.945 -14.508 11.93 1 89.81 440 ARG B CA 1
ATOM 8622 C C . ARG B 1 440 ? 1.543 -14.891 12.391 1 89.81 440 ARG B C 1
ATOM 8624 O O . ARG B 1 440 ? 0.99 -14.258 13.297 1 89.81 440 ARG B O 1
ATOM 8631 N N . ILE B 1 441 ? 0.956 -15.797 11.75 1 93.69 441 ILE B N 1
ATOM 8632 C CA . ILE B 1 441 ? -0.318 -16.406 12.102 1 93.69 441 ILE B CA 1
ATOM 8633 C C . ILE B 1 441 ? -0.185 -17.938 12.047 1 93.69 441 ILE B C 1
ATOM 8635 O O . ILE B 1 441 ? 0.16 -18.5 11 1 93.69 441 ILE B O 1
ATOM 8639 N N . TYR B 1 442 ? -0.5 -18.625 13.125 1 95.88 442 TYR B N 1
ATOM 8640 C CA . TYR B 1 442 ? -0.18 -20.047 13.172 1 95.88 442 TYR B CA 1
ATOM 8641 C C . TYR B 1 442 ? -1.444 -20.891 13.102 1 95.88 442 TYR B C 1
ATOM 8643 O O . TYR B 1 442 ? -1.434 -21.984 12.539 1 95.88 442 TYR B O 1
ATOM 8651 N N . THR B 1 443 ? -2.492 -20.422 13.68 1 96.75 443 THR B N 1
ATOM 8652 C CA . THR B 1 443 ? -3.678 -21.266 13.758 1 96.75 443 THR B CA 1
ATOM 8653 C C . THR B 1 443 ? -4.906 -20.516 13.242 1 96.75 443 THR B C 1
ATOM 8655 O O . THR B 1 443 ? -4.879 -19.297 13.078 1 96.75 443 THR B O 1
ATOM 8658 N N . ILE B 1 444 ? -5.961 -21.297 12.984 1 96.69 444 ILE B N 1
ATOM 8659 C CA . ILE B 1 444 ? -7.227 -20.75 12.5 1 96.69 444 ILE B CA 1
ATOM 8660 C C . ILE B 1 444 ? -7.871 -19.891 13.586 1 96.69 444 ILE B C 1
ATOM 8662 O O . ILE B 1 444 ? -8.602 -18.953 13.281 1 96.69 444 ILE B O 1
ATOM 8666 N N . TYR B 1 445 ? -7.551 -20.172 14.805 1 95.69 445 TYR B N 1
ATOM 8667 C CA . TYR B 1 445 ? -8.125 -19.438 15.922 1 95.69 445 TYR B CA 1
ATOM 8668 C C . TYR B 1 445 ? -7.559 -18.016 15.984 1 95.69 445 TYR B C 1
ATOM 8670 O O . TYR B 1 445 ? -8.289 -17.062 16.25 1 95.69 445 TYR B O 1
ATOM 8678 N N . GLN B 1 446 ? -6.289 -17.953 15.734 1 94.25 446 GLN B N 1
ATOM 8679 C CA . GLN B 1 446 ? -5.68 -16.625 15.664 1 94.25 446 GLN B CA 1
ATOM 8680 C C . GLN B 1 446 ? -6.285 -15.805 14.531 1 94.25 446 GLN B C 1
ATOM 8682 O O . GLN B 1 446 ? -6.496 -14.594 14.672 1 94.25 446 GLN B O 1
ATOM 8687 N N . LEU B 1 447 ? -6.508 -16.484 13.445 1 94.56 447 LEU B N 1
ATOM 8688 C CA . LEU B 1 447 ? -7.148 -15.828 12.305 1 94.56 447 LEU B CA 1
ATOM 8689 C C . LEU B 1 447 ? -8.539 -15.32 12.68 1 94.56 447 LEU B C 1
ATOM 8691 O O . LEU B 1 447 ? -8.922 -14.211 12.289 1 94.56 447 LEU B O 1
ATOM 8695 N N . CYS B 1 448 ? -9.32 -16.109 13.398 1 94.31 448 CYS B N 1
ATOM 8696 C CA . CYS B 1 448 ? -10.641 -15.742 13.883 1 94.31 448 CYS B CA 1
ATOM 8697 C C . CYS B 1 448 ? -10.586 -14.453 14.695 1 94.31 448 CYS B C 1
ATOM 8699 O O . CYS B 1 448 ? -11.391 -13.547 14.5 1 94.31 448 CYS B O 1
ATOM 8701 N N . GLU B 1 449 ? -9.586 -14.375 15.516 1 89.88 449 GLU B N 1
ATOM 8702 C CA . GLU B 1 449 ? -9.43 -13.203 16.375 1 89.88 449 GLU B CA 1
ATOM 8703 C C . GLU B 1 449 ? -9.133 -11.953 15.539 1 89.88 449 GLU B C 1
ATOM 8705 O O . GLU B 1 449 ? -9.656 -10.875 15.82 1 89.88 449 GLU B O 1
ATOM 8710 N N . LEU B 1 450 ? -8.297 -12.125 14.594 1 88.62 450 LEU B N 1
ATOM 8711 C CA . LEU B 1 450 ? -7.918 -11.008 13.734 1 88.62 450 LEU B CA 1
ATOM 8712 C C . LEU B 1 450 ? -9.125 -10.5 12.953 1 88.62 450 LEU B C 1
ATOM 8714 O O . LEU B 1 450 ? -9.305 -9.289 12.805 1 88.62 450 LEU B O 1
ATOM 8718 N N . ILE B 1 451 ? -9.938 -11.398 12.453 1 89.88 451 ILE B N 1
ATOM 8719 C CA . ILE B 1 451 ? -11.117 -11.039 11.672 1 89.88 451 ILE B CA 1
ATOM 8720 C C . ILE B 1 451 ? -12.109 -10.289 12.555 1 89.88 451 ILE B C 1
ATOM 8722 O O . ILE B 1 451 ? -12.703 -9.297 12.133 1 89.88 451 ILE B O 1
ATOM 8726 N N . LEU B 1 452 ? -12.25 -10.703 13.773 1 87.5 452 LEU B N 1
ATOM 8727 C CA . LEU B 1 452 ? -13.211 -10.109 14.688 1 87.5 452 LEU B CA 1
ATOM 8728 C C . LEU B 1 452 ? -12.719 -8.758 15.188 1 87.5 452 LEU B C 1
ATOM 8730 O O . LEU B 1 452 ? -13.516 -7.922 15.633 1 87.5 452 LEU B O 1
ATOM 8734 N N . SER B 1 453 ? -11.422 -8.531 15.109 1 79.75 453 SER B N 1
ATOM 8735 C CA . SER B 1 453 ? -10.844 -7.301 15.633 1 79.75 453 SER B CA 1
ATOM 8736 C C . SER B 1 453 ? -11.211 -6.105 14.758 1 79.75 453 SER B C 1
ATOM 8738 O O . SER B 1 453 ? -11.141 -4.961 15.203 1 79.75 453 SER B O 1
ATOM 8740 N N . VAL B 1 454 ? -11.547 -6.289 13.516 1 76.81 454 VAL B N 1
ATOM 8741 C CA . VAL B 1 454 ? -11.836 -5.203 12.586 1 76.81 454 VAL B CA 1
ATOM 8742 C C . VAL B 1 454 ? -13.25 -4.68 12.82 1 76.81 454 VAL B C 1
ATOM 8744 O O . VAL B 1 454 ? -13.633 -3.645 12.273 1 76.81 454 VAL B O 1
ATOM 8747 N N . ASN B 1 455 ? -14.07 -5.215 13.68 1 64.81 455 ASN B N 1
ATOM 8748 C CA . ASN B 1 455 ? -15.484 -4.914 13.867 1 64.81 455 ASN B CA 1
ATOM 8749 C C . ASN B 1 455 ? -15.688 -3.508 14.422 1 64.81 455 ASN B C 1
ATOM 8751 O O . ASN B 1 455 ? -15.5 -3.271 15.617 1 64.81 455 ASN B O 1
ATOM 8755 N N . ARG B 1 456 ? -15.609 -2.439 13.57 1 60.66 456 ARG B N 1
ATOM 8756 C CA . ARG B 1 456 ? -15.836 -1.118 14.148 1 60.66 456 ARG B CA 1
ATOM 8757 C C . ARG B 1 456 ? -17.312 -0.761 14.133 1 60.66 456 ARG B C 1
ATOM 8759 O O . ARG B 1 456 ? -17.906 -0.513 15.188 1 60.66 456 ARG B O 1
ATOM 8766 N N . LYS B 1 457 ? -17.938 -0.609 12.953 1 59.19 457 LYS B N 1
ATOM 8767 C CA . LYS B 1 457 ? -19.297 -0.085 12.82 1 59.19 457 LYS B CA 1
ATOM 8768 C C . LYS B 1 457 ? -20.312 -1.213 12.633 1 59.19 457 LYS B C 1
ATOM 8770 O O . LYS B 1 457 ? -21.406 -1.168 13.188 1 59.19 457 LYS B O 1
ATOM 8775 N N . SER B 1 458 ? -19.875 -2.24 11.82 1 64.81 458 SER B N 1
ATOM 8776 C CA . SER B 1 458 ? -20.781 -3.346 11.531 1 64.81 458 SER B CA 1
ATOM 8777 C C . SER B 1 458 ? -20.375 -4.609 12.281 1 64.81 458 SER B C 1
ATOM 8779 O O . SER B 1 458 ? -19.188 -4.793 12.609 1 64.81 458 SER B O 1
ATOM 8781 N N . GLN B 1 459 ? -21.438 -5.262 12.711 1 75.81 459 GLN B N 1
ATOM 8782 C CA . GLN B 1 459 ? -21.234 -6.484 13.477 1 75.81 459 GLN B CA 1
ATOM 8783 C C . GLN B 1 459 ? -20.781 -7.629 12.57 1 75.81 459 GLN B C 1
ATOM 8785 O O . GLN B 1 459 ? -21.516 -8.023 11.656 1 75.81 459 GLN B O 1
ATOM 8790 N N . ASN B 1 460 ? -19.547 -7.969 12.547 1 84.38 460 ASN B N 1
ATOM 8791 C CA . ASN B 1 460 ? -19.031 -9.164 11.891 1 84.38 460 ASN B CA 1
ATOM 8792 C C . ASN B 1 460 ? -19.031 -10.367 12.836 1 84.38 460 ASN B C 1
ATOM 8794 O O . ASN B 1 460 ? -18.562 -10.266 13.969 1 84.38 460 ASN B O 1
ATOM 8798 N N . THR B 1 461 ? -19.781 -11.398 12.43 1 92.19 461 THR B N 1
ATOM 8799 C CA . THR B 1 461 ? -19.781 -12.625 13.211 1 92.19 461 THR B CA 1
ATOM 8800 C C . THR B 1 461 ? -19.062 -13.742 12.461 1 92.19 461 THR B C 1
ATOM 8802 O O . THR B 1 461 ? -18.938 -13.695 11.234 1 92.19 461 THR B O 1
ATOM 8805 N N . ILE B 1 462 ? -18.547 -14.656 13.227 1 95 462 ILE B N 1
ATOM 8806 C CA . ILE B 1 462 ? -17.844 -15.781 12.625 1 95 462 ILE B CA 1
ATOM 8807 C C . ILE B 1 462 ? -18.422 -17.094 13.148 1 95 462 ILE B C 1
ATOM 8809 O O . ILE B 1 462 ? -18.719 -17.219 14.336 1 95 462 ILE B O 1
ATOM 8813 N N . LYS B 1 463 ? -18.703 -17.984 12.297 1 96.62 463 LYS B N 1
ATOM 8814 C CA . LYS B 1 463 ? -19.047 -19.359 12.641 1 96.62 463 LYS B CA 1
ATOM 8815 C C . LYS B 1 463 ? -17.969 -20.328 12.188 1 96.62 463 LYS B C 1
ATOM 8817 O O . LYS B 1 463 ? -17.609 -20.359 11.008 1 96.62 463 LYS B O 1
ATOM 8822 N N . LEU B 1 464 ? -17.375 -21.078 13.102 1 96.56 464 LEU B N 1
ATOM 8823 C CA . LEU B 1 464 ? -16.422 -22.109 12.742 1 96.56 464 LEU B CA 1
ATOM 8824 C C . LEU B 1 464 ? -17.125 -23.359 12.242 1 96.56 464 LEU B C 1
ATOM 8826 O O . LEU B 1 464 ? -18.094 -23.828 12.859 1 96.56 464 LEU B O 1
ATOM 8830 N N . ILE B 1 465 ? -16.688 -23.891 11.172 1 96.31 465 ILE B N 1
ATOM 8831 C CA . ILE B 1 465 ? -17.391 -24.984 10.492 1 96.31 465 ILE B CA 1
ATOM 8832 C C . ILE B 1 465 ? -16.609 -26.281 10.672 1 96.31 465 ILE B C 1
ATOM 8834 O O . ILE B 1 465 ? -15.383 -26.297 10.648 1 96.31 465 ILE B O 1
ATOM 8838 N N . ASP B 1 466 ? -17.312 -27.312 10.867 1 94.12 466 ASP B N 1
ATOM 8839 C CA . ASP B 1 466 ? -16.781 -28.656 10.914 1 94.12 466 ASP B CA 1
ATOM 8840 C C . ASP B 1 466 ? -17.516 -29.578 9.938 1 94.12 466 ASP B C 1
ATOM 8842 O O . ASP B 1 466 ? -18.453 -29.141 9.273 1 94.12 466 ASP B O 1
ATOM 8846 N N . THR B 1 467 ? -17.109 -30.797 9.859 1 94.19 467 THR B N 1
ATOM 8847 C CA . THR B 1 467 ? -17.672 -31.75 8.906 1 94.19 467 THR B CA 1
ATOM 8848 C C . THR B 1 467 ? -19.156 -31.984 9.18 1 94.19 467 THR B C 1
ATOM 8850 O O . THR B 1 467 ? -19.922 -32.25 8.258 1 94.19 467 THR B O 1
ATOM 8853 N N . GLU B 1 468 ? -19.594 -31.766 10.391 1 92.88 468 GLU B N 1
ATOM 8854 C CA . GLU B 1 468 ? -20.969 -32.031 10.797 1 92.88 468 GLU B CA 1
ATOM 8855 C C . GLU B 1 468 ? -21.906 -30.922 10.328 1 92.88 468 GLU B C 1
ATOM 8857 O O . GLU B 1 468 ? -23.125 -31.094 10.336 1 92.88 468 GLU B O 1
ATOM 8862 N N . ASN B 1 469 ? -21.344 -29.875 9.867 1 94.69 469 ASN B N 1
ATOM 8863 C CA . ASN B 1 469 ? -22.156 -28.734 9.453 1 94.69 469 ASN B CA 1
ATOM 8864 C C . ASN B 1 469 ? -22.5 -28.797 7.969 1 94.69 469 ASN B C 1
ATOM 8866 O O . ASN B 1 469 ? -23.266 -27.984 7.469 1 94.69 469 ASN B O 1
ATOM 8870 N N . ILE B 1 470 ? -21.984 -29.828 7.277 1 96.81 470 ILE B N 1
ATOM 8871 C CA . ILE B 1 470 ? -22.141 -29.844 5.828 1 96.81 470 ILE B CA 1
ATOM 8872 C C . ILE B 1 470 ? -23.125 -30.938 5.422 1 96.81 470 ILE B C 1
ATOM 8874 O O . ILE B 1 470 ? -22.875 -32.125 5.66 1 96.81 470 ILE B O 1
ATOM 8878 N N . ILE B 1 471 ? -24.188 -30.531 4.805 1 96.44 471 ILE B N 1
ATOM 8879 C CA . ILE B 1 471 ? -25.219 -31.438 4.336 1 96.44 471 ILE B CA 1
ATOM 8880 C C . ILE B 1 471 ? -24.906 -31.891 2.908 1 96.44 471 ILE B C 1
ATOM 8882 O O . ILE B 1 471 ? -24.375 -31.109 2.113 1 96.44 471 ILE B O 1
ATOM 8886 N N . ASP B 1 472 ? -25.266 -33.094 2.562 1 96.25 472 ASP B N 1
ATOM 8887 C CA . ASP B 1 472 ? -24.969 -33.656 1.25 1 96.25 472 ASP B CA 1
ATOM 8888 C C . ASP B 1 472 ? -26.078 -33.344 0.248 1 96.25 472 ASP B C 1
ATOM 8890 O O . ASP B 1 472 ? -26.859 -34.25 -0.103 1 96.25 472 ASP B O 1
ATOM 8894 N N . PHE B 1 473 ? -26.031 -32.281 -0.367 1 97.44 473 PHE B N 1
ATOM 8895 C CA . PHE B 1 473 ? -27.031 -31.844 -1.348 1 97.44 473 PHE B CA 1
ATOM 8896 C C . PHE B 1 473 ? -26.703 -32.406 -2.727 1 97.44 473 PHE B C 1
ATOM 8898 O O . PHE B 1 473 ? -27.594 -32.656 -3.537 1 97.44 473 PHE B O 1
ATOM 8905 N N . ASP B 1 474 ? -25.422 -32.625 -2.988 1 95.62 474 ASP B N 1
ATOM 8906 C CA . ASP B 1 474 ? -24.969 -33.062 -4.301 1 95.62 474 ASP B CA 1
ATOM 8907 C C . ASP B 1 474 ? -25.531 -34.438 -4.645 1 95.62 474 ASP B C 1
ATOM 8909 O O . ASP B 1 474 ? -25.922 -34.688 -5.789 1 95.62 474 ASP B O 1
ATOM 8913 N N . ASN B 1 475 ? -25.578 -35.281 -3.639 1 95.31 475 ASN B N 1
ATOM 8914 C CA . ASN B 1 475 ? -26.062 -36.625 -3.887 1 95.31 475 ASN B CA 1
ATOM 8915 C C . ASN B 1 475 ? -27.562 -36.75 -3.635 1 95.31 475 ASN B C 1
ATOM 8917 O O . ASN B 1 475 ? -28.188 -37.75 -3.963 1 95.31 475 ASN B O 1
ATOM 8921 N N . TRP B 1 476 ? -28.125 -35.719 -3.105 1 96.25 476 TRP B N 1
ATOM 8922 C CA . TRP B 1 476 ? -29.547 -35.719 -2.762 1 96.25 476 TRP B CA 1
ATOM 8923 C C . TRP B 1 476 ? -30.406 -35.312 -3.957 1 96.25 476 TRP B C 1
ATOM 8925 O O . TRP B 1 476 ? -31.359 -36 -4.316 1 96.25 476 TRP B O 1
ATOM 8935 N N . TRP B 1 477 ? -30.094 -34.188 -4.625 1 94.88 477 TRP B N 1
ATOM 8936 C CA . TRP B 1 477 ? -31.031 -33.562 -5.531 1 94.88 477 TRP B CA 1
ATOM 8937 C C . TRP B 1 477 ? -31.266 -34.406 -6.773 1 94.88 477 TRP B C 1
ATOM 8939 O O . TRP B 1 477 ? -32.344 -34.375 -7.359 1 94.88 477 TRP B O 1
ATOM 8949 N N . PRO B 1 478 ? -30.234 -35.25 -7.215 1 95.25 478 PRO B N 1
ATOM 8950 C CA . PRO B 1 478 ? -30.5 -36.062 -8.398 1 95.25 478 PRO B CA 1
ATOM 8951 C C . PRO B 1 478 ? -31.625 -37.062 -8.18 1 95.25 478 PRO B C 1
ATOM 8953 O O . PRO B 1 478 ? -32.188 -37.594 -9.148 1 95.25 478 PRO B O 1
ATOM 8956 N N . ASN B 1 479 ? -31.953 -37.344 -6.973 1 94.44 479 ASN B N 1
ATOM 8957 C CA . ASN B 1 479 ? -33 -38.281 -6.664 1 94.44 479 ASN B CA 1
ATOM 8958 C C . ASN B 1 479 ? -34.406 -37.656 -6.766 1 94.44 479 ASN B C 1
ATOM 8960 O O . ASN B 1 479 ? -35.406 -38.375 -6.953 1 94.44 479 ASN B O 1
ATOM 8964 N N . VAL B 1 480 ? -34.469 -36.344 -6.699 1 95.56 480 VAL B N 1
ATOM 8965 C CA . VAL B 1 480 ? -35.781 -35.719 -6.621 1 95.56 480 VAL B CA 1
ATOM 8966 C C . VAL B 1 480 ? -35.969 -34.75 -7.793 1 95.56 480 VAL B C 1
ATOM 8968 O O . VAL B 1 480 ? -37.094 -34.375 -8.125 1 95.56 480 VAL B O 1
ATOM 8971 N N . PHE B 1 481 ? -34.875 -34.406 -8.5 1 96.19 481 PHE B N 1
ATOM 8972 C CA . PHE B 1 481 ? -34.969 -33.469 -9.609 1 96.19 481 PHE B CA 1
ATOM 8973 C C . PHE B 1 481 ? -34.281 -34.031 -10.852 1 96.19 481 PHE B C 1
ATOM 8975 O O . PHE B 1 481 ? -33.406 -34.875 -10.75 1 96.19 481 PHE B O 1
ATOM 8982 N N . LYS B 1 482 ? -34.656 -33.375 -11.977 1 94.12 482 LYS B N 1
ATOM 8983 C CA . LYS B 1 482 ? -34.031 -33.719 -13.25 1 94.12 482 LYS B CA 1
ATOM 8984 C C . LYS B 1 482 ? -32.844 -32.812 -13.539 1 94.12 482 LYS B C 1
ATOM 8986 O O . LYS B 1 482 ? -32.875 -31.641 -13.211 1 94.12 482 LYS B O 1
ATOM 8991 N N . LYS B 1 483 ? -31.859 -33.375 -14.109 1 88.5 483 LYS B N 1
ATOM 8992 C CA . LYS B 1 483 ? -30.672 -32.594 -14.469 1 88.5 483 LYS B CA 1
ATOM 8993 C C . LYS B 1 483 ? -30.859 -31.906 -15.82 1 88.5 483 LYS B C 1
ATOM 8995 O O . LYS B 1 483 ? -30.703 -30.688 -15.93 1 88.5 483 LYS B O 1
ATOM 9000 N N . ARG B 1 484 ? -31.188 -32.719 -16.859 1 89.56 484 ARG B N 1
ATOM 9001 C CA . ARG B 1 484 ? -31.375 -32.188 -18.203 1 89.56 484 ARG B CA 1
ATOM 9002 C C . ARG B 1 484 ? -32.844 -31.984 -18.5 1 89.56 484 ARG B C 1
ATOM 9004 O O . ARG B 1 484 ? -33.625 -32.938 -18.609 1 89.56 484 ARG B O 1
ATOM 9011 N N . VAL B 1 485 ? -33.25 -30.703 -18.625 1 92.06 485 VAL B N 1
ATOM 9012 C CA . VAL B 1 485 ? -34.625 -30.359 -18.875 1 92.06 485 VAL B CA 1
ATOM 9013 C C . VAL B 1 485 ? -34.719 -29.281 -19.953 1 92.06 485 VAL B C 1
ATOM 9015 O O . VAL B 1 485 ? -33.938 -28.344 -19.953 1 92.06 485 VAL B O 1
ATOM 9018 N N . ALA B 1 486 ? -35.625 -29.5 -20.828 1 92.31 486 ALA B N 1
ATOM 9019 C CA . ALA B 1 486 ? -35.875 -28.5 -21.844 1 92.31 486 ALA B CA 1
ATOM 9020 C C . ALA B 1 486 ? -36.844 -27.453 -21.359 1 92.31 486 ALA B C 1
ATOM 9022 O O . ALA B 1 486 ? -37.688 -27.734 -20.5 1 92.31 486 ALA B O 1
ATOM 9023 N N . SER B 1 487 ? -36.719 -26.297 -21.891 1 92.38 487 SER B N 1
ATOM 9024 C CA . SER B 1 487 ? -37.625 -25.234 -21.5 1 92.38 487 SER B CA 1
ATOM 9025 C C . SER B 1 487 ? -39.062 -25.516 -21.969 1 92.38 487 SER B C 1
ATOM 9027 O O . SER B 1 487 ? -39.25 -26.156 -23.016 1 92.38 487 SER B O 1
ATOM 9029 N N . THR B 1 488 ? -40.031 -25.031 -21.203 1 89.44 488 THR B N 1
ATOM 9030 C CA . THR B 1 488 ? -41.438 -25.203 -21.562 1 89.44 488 THR B CA 1
ATOM 9031 C C . THR B 1 488 ? -41.75 -24.516 -22.891 1 89.44 488 THR B C 1
ATOM 9033 O O . THR B 1 488 ? -42.594 -24.984 -23.641 1 89.44 488 THR B O 1
ATOM 9036 N N . GLU B 1 489 ? -41.031 -23.484 -23.219 1 85.5 489 GLU B N 1
ATOM 9037 C CA . GLU B 1 489 ? -41.25 -22.703 -24.422 1 85.5 489 GLU B CA 1
ATOM 9038 C C . GLU B 1 489 ? -40.688 -23.406 -25.656 1 85.5 489 GLU B C 1
ATOM 9040 O O . GLU B 1 489 ? -41.188 -23.188 -26.766 1 85.5 489 GLU B O 1
ATOM 9045 N N . SER B 1 490 ? -39.719 -24.297 -25.438 1 83.94 490 SER B N 1
ATOM 9046 C CA . SER B 1 490 ? -39.062 -24.906 -26.578 1 83.94 490 SER B CA 1
ATOM 9047 C C . SER B 1 490 ? -39.406 -26.391 -26.688 1 83.94 490 SER B C 1
ATOM 9049 O O . SER B 1 490 ? -38.875 -27.078 -27.562 1 83.94 490 SER B O 1
ATOM 9051 N N . VAL B 1 491 ? -40.281 -26.875 -25.859 1 81.06 491 VAL B N 1
ATOM 9052 C CA . VAL B 1 491 ? -40.531 -28.312 -25.75 1 81.06 491 VAL B CA 1
ATOM 9053 C C . VAL B 1 491 ? -41.125 -28.828 -27.062 1 81.06 491 VAL B C 1
ATOM 9055 O O . VAL B 1 491 ? -40.906 -30 -27.422 1 81.06 491 VAL B O 1
ATOM 9058 N N . THR B 1 492 ? -41.719 -27.922 -27.828 1 81.81 492 THR B N 1
ATOM 9059 C CA . THR B 1 492 ? -42.375 -28.359 -29.062 1 81.81 492 THR B CA 1
ATOM 9060 C C . THR B 1 492 ? -41.375 -28.391 -30.219 1 81.81 492 THR B C 1
ATOM 9062 O O . THR B 1 492 ? -41.656 -28.984 -31.266 1 81.81 492 THR B O 1
ATOM 9065 N N . LEU B 1 493 ? -40.188 -27.844 -29.969 1 83.81 493 LEU B N 1
ATOM 9066 C CA . LEU B 1 493 ? -39.188 -27.781 -31.016 1 83.81 493 LEU B CA 1
ATOM 9067 C C . LEU B 1 493 ? -38.406 -29.094 -31.094 1 83.81 493 LEU B C 1
ATOM 9069 O O . LEU B 1 493 ? -38.531 -29.938 -30.219 1 83.81 493 LEU B O 1
ATOM 9073 N N . SER B 1 494 ? -37.656 -29.297 -32.281 1 81.44 494 SER B N 1
ATOM 9074 C CA . SER B 1 494 ? -36.75 -30.453 -32.406 1 81.44 494 SER B CA 1
ATOM 9075 C C . SER B 1 494 ? -35.656 -30.438 -31.359 1 81.44 494 SER B C 1
ATOM 9077 O O . SER B 1 494 ? -35.312 -29.391 -30.812 1 81.44 494 SER B O 1
ATOM 9079 N N . TRP B 1 495 ? -35.25 -31.594 -31 1 79.56 495 TRP B N 1
ATOM 9080 C CA . TRP B 1 495 ? -34.312 -31.766 -29.891 1 79.56 495 TRP B CA 1
ATOM 9081 C C . TRP B 1 495 ? -33.094 -30.859 -30.062 1 79.56 495 TRP B C 1
ATOM 9083 O O . TRP B 1 495 ? -32.531 -30.359 -29.094 1 79.56 495 TRP B O 1
ATOM 9093 N N . ARG B 1 496 ? -32.688 -30.547 -31.281 1 77.81 496 ARG B N 1
ATOM 9094 C CA . ARG B 1 496 ? -31.5 -29.75 -31.562 1 77.81 496 ARG B CA 1
ATOM 9095 C C . ARG B 1 496 ? -31.781 -28.266 -31.312 1 77.81 496 ARG B C 1
ATOM 9097 O O . ARG B 1 496 ? -30.844 -27.5 -31.047 1 77.81 496 ARG B O 1
ATOM 9104 N N . GLU B 1 497 ? -33 -27.969 -31.297 1 80.81 497 GLU B N 1
ATOM 9105 C CA . GLU B 1 497 ? -33.375 -26.562 -31.219 1 80.81 497 GLU B CA 1
ATOM 9106 C C . GLU B 1 497 ? -33.875 -26.203 -29.828 1 80.81 497 GLU B C 1
ATOM 9108 O O . GLU B 1 497 ? -34.156 -25.031 -29.547 1 80.81 497 GLU B O 1
ATOM 9113 N N . ARG B 1 498 ? -33.938 -27.25 -28.984 1 84.56 498 ARG B N 1
ATOM 9114 C CA . ARG B 1 498 ? -34.469 -27.016 -27.641 1 84.56 498 ARG B CA 1
ATOM 9115 C C . ARG B 1 498 ? -33.438 -26.312 -26.766 1 84.56 498 ARG B C 1
ATOM 9117 O O . ARG B 1 498 ? -32.219 -26.5 -26.938 1 84.56 498 ARG B O 1
ATOM 9124 N N . GLU B 1 499 ? -33.938 -25.469 -25.922 1 88.44 499 GLU B N 1
ATOM 9125 C CA . GLU B 1 499 ? -33.094 -24.812 -24.922 1 88.44 499 GLU B CA 1
ATOM 9126 C C . GLU B 1 499 ? -33.094 -25.594 -23.625 1 88.44 499 GLU B C 1
ATOM 9128 O O . GLU B 1 499 ? -34.125 -25.703 -22.938 1 88.44 499 GLU B O 1
ATOM 9133 N N . TYR B 1 500 ? -31.969 -26.078 -23.344 1 91.75 500 TYR B N 1
ATOM 9134 C CA . TYR B 1 500 ? -31.844 -26.859 -22.109 1 91.75 500 TYR B CA 1
ATOM 9135 C C . TYR B 1 500 ? -31.312 -26 -20.969 1 91.75 500 TYR B C 1
ATOM 9137 O O . TYR B 1 500 ? -30.656 -24.984 -21.203 1 91.75 500 TYR B O 1
ATOM 9145 N N . LEU B 1 501 ? -31.672 -26.469 -19.828 1 92.31 501 LEU B N 1
ATOM 9146 C CA . LEU B 1 501 ? -31.234 -25.719 -18.656 1 92.31 501 LEU B CA 1
ATOM 9147 C C . LEU B 1 501 ? -29.719 -25.781 -18.5 1 92.31 501 LEU B C 1
ATOM 9149 O O . LEU B 1 501 ? -29.188 -26.844 -18.141 1 92.31 501 LEU B O 1
ATOM 9153 N N . ALA B 1 502 ? -29.062 -24.688 -18.812 1 91.69 502 ALA B N 1
ATOM 9154 C CA . ALA B 1 502 ? -27.641 -24.484 -18.609 1 91.69 502 ALA B CA 1
ATOM 9155 C C . ALA B 1 502 ? -27.391 -23.375 -17.578 1 91.69 502 ALA B C 1
ATOM 9157 O O . ALA B 1 502 ? -27.578 -22.188 -17.875 1 91.69 502 ALA B O 1
ATOM 9158 N N . THR B 1 503 ? -26.875 -23.766 -16.422 1 91.31 503 THR B N 1
ATOM 9159 C CA . THR B 1 503 ? -26.734 -22.797 -15.336 1 91.31 503 THR B CA 1
ATOM 9160 C C . THR B 1 503 ? -25.812 -21.656 -15.742 1 91.31 503 THR B C 1
ATOM 9162 O O . THR B 1 503 ? -26.031 -20.516 -15.336 1 91.31 503 THR B O 1
ATOM 9165 N N . SER B 1 504 ? -24.781 -21.938 -16.547 1 91.56 504 SER B N 1
ATOM 9166 C CA . SER B 1 504 ? -23.766 -20.953 -16.891 1 91.56 504 SER B CA 1
ATOM 9167 C C . SER B 1 504 ? -24.344 -19.859 -17.812 1 91.56 504 SER B C 1
ATOM 9169 O O . SER B 1 504 ? -23.797 -18.766 -17.875 1 91.56 504 SER B O 1
ATOM 9171 N N . LYS B 1 505 ? -25.422 -20.156 -18.469 1 91.44 505 LYS B N 1
ATOM 9172 C CA . LYS B 1 505 ? -25.969 -19.266 -19.5 1 91.44 505 LYS B CA 1
ATOM 9173 C C . LYS B 1 505 ? -26.75 -18.109 -18.875 1 91.44 505 LYS B C 1
ATOM 9175 O O . LYS B 1 505 ? -26.781 -17.016 -19.438 1 91.44 505 LYS B O 1
ATOM 9180 N N . TYR B 1 506 ? -27.312 -18.375 -17.797 1 94.38 506 TYR B N 1
ATOM 9181 C CA . TYR B 1 506 ? -28.312 -17.438 -17.281 1 94.38 506 TYR B CA 1
ATOM 9182 C C . TYR B 1 506 ? -27.734 -16.594 -16.156 1 94.38 506 TYR B C 1
ATOM 9184 O O . TYR B 1 506 ? -26.875 -17.047 -15.406 1 94.38 506 TYR B O 1
ATOM 9192 N N . HIS B 1 507 ? -28.203 -15.32 -16.047 1 95.75 507 HIS B N 1
ATOM 9193 C CA . HIS B 1 507 ? -27.766 -14.398 -15.008 1 95.75 507 HIS B CA 1
ATOM 9194 C C . HIS B 1 507 ? -28.875 -14.094 -14.031 1 95.75 507 HIS B C 1
ATOM 9196 O O . HIS B 1 507 ? -28.688 -13.336 -13.07 1 95.75 507 HIS B O 1
ATOM 9202 N N . TYR B 1 508 ? -30.047 -14.664 -14.32 1 95.94 508 TYR B N 1
ATOM 9203 C CA . TYR B 1 508 ? -31.203 -14.469 -13.453 1 95.94 508 TYR B CA 1
ATOM 9204 C C . TYR B 1 508 ? -31.969 -15.773 -13.25 1 95.94 508 TYR B C 1
ATOM 9206 O O . TYR B 1 508 ? -32.25 -16.469 -14.219 1 95.94 508 TYR B O 1
ATOM 9214 N N . PHE B 1 509 ? -32.25 -16.156 -12.031 1 96.94 509 PHE B N 1
ATOM 9215 C CA . PHE B 1 509 ? -33.062 -17.297 -11.648 1 96.94 509 PHE B CA 1
ATOM 9216 C C . PHE B 1 509 ? -34.188 -16.859 -10.695 1 96.94 509 PHE B C 1
ATOM 9218 O O . PHE B 1 509 ? -33.969 -16.047 -9.797 1 96.94 509 PHE B O 1
ATOM 9225 N N . GLU B 1 510 ? -35.312 -17.344 -10.891 1 96.94 510 GLU B N 1
ATOM 9226 C CA . GLU B 1 510 ? -36.469 -17.062 -10.031 1 96.94 510 GLU B CA 1
ATOM 9227 C C . GLU B 1 510 ? -37.219 -18.328 -9.664 1 96.94 510 GLU B C 1
ATOM 9229 O O . GLU B 1 510 ? -37.469 -19.172 -10.523 1 96.94 510 GLU B O 1
ATOM 9234 N N . TYR B 1 511 ? -37.5 -18.453 -8.438 1 97.25 511 TYR B N 1
ATOM 9235 C CA . TYR B 1 511 ? -38.25 -19.562 -7.871 1 97.25 511 TYR B CA 1
ATOM 9236 C C . TYR B 1 511 ? -39.531 -19.062 -7.184 1 97.25 511 TYR B C 1
ATOM 9238 O O . TYR B 1 511 ? -39.5 -18.047 -6.473 1 97.25 511 TYR B O 1
ATOM 9246 N N . SER B 1 512 ? -40.594 -19.688 -7.426 1 96.12 512 SER B N 1
ATOM 9247 C CA . SER B 1 512 ? -41.844 -19.25 -6.824 1 96.12 512 SER B CA 1
ATOM 9248 C C . SER B 1 512 ? -42.625 -20.438 -6.254 1 96.12 512 SER B C 1
ATOM 9250 O O . SER B 1 512 ? -42.625 -21.531 -6.828 1 96.12 512 SER B O 1
ATOM 9252 N N . SER B 1 513 ? -43.312 -20.203 -5.141 1 94.62 513 SER B N 1
ATOM 9253 C CA . SER B 1 513 ? -44.125 -21.234 -4.508 1 94.62 513 SER B CA 1
ATOM 9254 C C . SER B 1 513 ? -45.406 -21.5 -5.316 1 94.62 513 SER B C 1
ATOM 9256 O O . SER B 1 513 ? -46.031 -22.531 -5.16 1 94.62 513 SER B O 1
ATOM 9258 N N . ASP B 1 514 ? -45.781 -20.562 -6.195 1 92.5 514 ASP B N 1
ATOM 9259 C CA . ASP B 1 514 ? -46.969 -20.703 -7.035 1 92.5 514 ASP B CA 1
ATOM 9260 C C . ASP B 1 514 ? -46.719 -21.719 -8.148 1 92.5 514 ASP B C 1
ATOM 9262 O O . ASP B 1 514 ? -47.688 -22.344 -8.633 1 92.5 514 ASP B O 1
ATOM 9266 N N . LYS B 1 515 ? -45.5 -21.797 -8.547 1 92.19 515 LYS B N 1
ATOM 9267 C CA . LYS B 1 515 ? -45.125 -22.734 -9.594 1 92.19 515 LYS B CA 1
ATOM 9268 C C . LYS B 1 515 ? -44.094 -23.734 -9.078 1 92.19 515 LYS B C 1
ATOM 9270 O O . LYS B 1 515 ? -42.938 -23.703 -9.508 1 92.19 515 LYS B O 1
ATOM 9275 N N . LYS B 1 516 ? -44.625 -24.703 -8.328 1 92.88 516 LYS B N 1
ATOM 9276 C CA . LYS B 1 516 ? -43.719 -25.641 -7.672 1 92.88 516 LYS B CA 1
ATOM 9277 C C . LYS B 1 516 ? -42.969 -26.516 -8.688 1 92.88 516 LYS B C 1
ATOM 9279 O O . LYS B 1 516 ? -43.594 -27.047 -9.617 1 92.88 516 LYS B O 1
ATOM 9284 N N . GLY B 1 517 ? -41.688 -26.516 -8.531 1 92.38 517 GLY B N 1
ATOM 9285 C CA . GLY B 1 517 ? -40.906 -27.375 -9.391 1 92.38 517 GLY B CA 1
ATOM 9286 C C . GLY B 1 517 ? -40.406 -26.672 -10.633 1 92.38 517 GLY B C 1
ATOM 9287 O O . GLY B 1 517 ? -39.625 -27.234 -11.406 1 92.38 517 GLY B O 1
ATOM 9288 N N . ASN B 1 518 ? -40.844 -25.469 -10.812 1 94.56 518 ASN B N 1
ATOM 9289 C CA . ASN B 1 518 ? -40.438 -24.703 -12 1 94.56 518 ASN B CA 1
ATOM 9290 C C . ASN B 1 518 ? -39.406 -23.641 -11.672 1 94.56 518 ASN B C 1
ATOM 9292 O O . ASN B 1 518 ? -39.469 -23 -10.633 1 94.56 518 ASN B O 1
ATOM 9296 N N . ILE B 1 519 ? -38.469 -23.5 -12.539 1 95.94 519 ILE B N 1
ATOM 9297 C CA . ILE B 1 519 ? -37.438 -22.453 -12.422 1 95.94 519 ILE B CA 1
ATOM 9298 C C . ILE B 1 519 ? -37.562 -21.484 -13.586 1 95.94 519 ILE B C 1
ATOM 9300 O O . ILE B 1 519 ? -37.562 -21.891 -14.75 1 95.94 519 ILE B O 1
ATOM 9304 N N . LYS B 1 520 ? -37.75 -20.266 -13.297 1 95.38 520 LYS B N 1
ATOM 9305 C CA . LYS B 1 520 ? -37.75 -19.203 -14.297 1 95.38 520 LYS B CA 1
ATOM 9306 C C . LYS B 1 520 ? -36.375 -18.578 -14.453 1 95.38 520 LYS B C 1
ATOM 9308 O O . LYS B 1 520 ? -35.75 -18.188 -13.469 1 95.38 520 LYS B O 1
ATOM 9313 N N . THR B 1 521 ? -35.875 -18.547 -15.641 1 95 521 THR B N 1
ATOM 9314 C CA . THR B 1 521 ? -34.5 -18.031 -15.859 1 95 521 THR B CA 1
ATOM 9315 C C . THR B 1 521 ? -34.5 -17 -16.969 1 95 521 THR B C 1
ATOM 9317 O O . THR B 1 521 ? -35.469 -16.906 -17.75 1 95 521 THR B O 1
ATOM 9320 N N . SER B 1 522 ? -33.5 -16.172 -16.953 1 93.69 522 SER B N 1
ATOM 9321 C CA . SER B 1 522 ? -33.25 -15.227 -18.031 1 93.69 522 SER B CA 1
ATOM 9322 C C . SER B 1 522 ? -31.75 -15.039 -18.281 1 93.69 522 SER B C 1
ATOM 9324 O O . SER B 1 522 ? -30.969 -15.055 -17.328 1 93.69 522 SER B O 1
ATOM 9326 N N . GLU B 1 523 ? -31.406 -14.883 -19.516 1 91.62 523 GLU B N 1
ATOM 9327 C CA . GLU B 1 523 ? -30 -14.695 -19.875 1 91.62 523 GLU B CA 1
ATOM 9328 C C . GLU B 1 523 ? -29.453 -13.391 -19.297 1 91.62 523 GLU B C 1
ATOM 9330 O O . GLU B 1 523 ? -28.297 -13.328 -18.875 1 91.62 523 GLU B O 1
ATOM 9335 N N . PHE B 1 524 ? -30.297 -12.398 -19.266 1 91.44 524 PHE B N 1
ATOM 9336 C CA . PHE B 1 524 ? -29.891 -11.102 -18.734 1 91.44 524 PHE B CA 1
ATOM 9337 C C . PHE B 1 524 ? -30.859 -10.633 -17.656 1 91.44 524 PHE B C 1
ATOM 9339 O O . PHE B 1 524 ? -32 -11.086 -17.594 1 91.44 524 PHE B O 1
ATOM 9346 N N . ILE B 1 525 ? -30.375 -9.742 -16.766 1 92.19 525 ILE B N 1
ATOM 9347 C CA . ILE B 1 525 ? -31.203 -9.164 -15.703 1 92.19 525 ILE B CA 1
ATOM 9348 C C . ILE B 1 525 ? -32.062 -8.039 -16.281 1 92.19 525 ILE B C 1
ATOM 9350 O O . ILE B 1 525 ? -31.562 -7.145 -16.953 1 92.19 525 ILE B O 1
ATOM 9354 N N . HIS B 1 526 ? -33.375 -8.141 -16.078 1 83.69 526 HIS B N 1
ATOM 9355 C CA . HIS B 1 526 ? -34.281 -7.148 -16.625 1 83.69 526 HIS B CA 1
ATOM 9356 C C . HIS B 1 526 ? -34.812 -6.199 -15.555 1 83.69 526 HIS B C 1
ATOM 9358 O O . HIS B 1 526 ? -34.719 -6.504 -14.359 1 83.69 526 HIS B O 1
ATOM 9364 N N . THR B 1 527 ? -35.156 -4.945 -15.836 1 66.38 527 THR B N 1
ATOM 9365 C CA . THR B 1 527 ? -35.625 -3.928 -14.906 1 66.38 527 THR B CA 1
ATOM 9366 C C . THR B 1 527 ? -36.969 -4.312 -14.32 1 66.38 527 THR B C 1
ATOM 9368 O O . THR B 1 527 ? -37.75 -5.023 -14.961 1 66.38 527 THR B O 1
ATOM 9371 N N . ASP B 1 528 ? -37.25 -4.238 -12.961 1 57.22 528 ASP B N 1
ATOM 9372 C CA . ASP B 1 528 ? -38.406 -4.594 -12.164 1 57.22 528 ASP B CA 1
ATOM 9373 C C . ASP B 1 528 ? -39.688 -4.102 -12.836 1 57.22 528 ASP B C 1
ATOM 9375 O O . ASP B 1 528 ? -40.75 -4.719 -12.695 1 57.22 528 ASP B O 1
ATOM 9379 N N . ASN B 1 529 ? -39.75 -2.783 -13.148 1 46.91 529 ASN B N 1
ATOM 9380 C CA . ASN B 1 529 ? -41.094 -2.277 -13.516 1 46.91 529 ASN B CA 1
ATOM 9381 C C . ASN B 1 529 ? -41.625 -2.977 -14.758 1 46.91 529 ASN B C 1
ATOM 9383 O O . ASN B 1 529 ? -42.656 -2.559 -15.32 1 46.91 529 ASN B O 1
ATOM 9387 N N . ALA B 1 530 ? -40.875 -3.824 -15.297 1 43.41 530 ALA B N 1
ATOM 9388 C CA . ALA B 1 530 ? -41.344 -4.312 -16.594 1 43.41 530 ALA B CA 1
ATOM 9389 C C . ALA B 1 530 ? -42.25 -5.531 -16.438 1 43.41 530 ALA B C 1
ATOM 9391 O O . ALA B 1 530 ? -41.781 -6.672 -16.562 1 43.41 530 ALA B O 1
ATOM 9392 N N . ASP B 1 531 ? -42.906 -5.727 -15.469 1 43.44 531 ASP B N 1
ATOM 9393 C CA . ASP B 1 531 ? -43.938 -6.762 -15.5 1 43.44 531 ASP B CA 1
ATOM 9394 C C . ASP B 1 531 ? -44.406 -7.027 -16.938 1 43.44 531 ASP B C 1
ATOM 9396 O O . ASP B 1 531 ? -44.844 -8.133 -17.25 1 43.44 531 ASP B O 1
ATOM 9400 N N . ASN B 1 532 ? -44.938 -5.961 -17.578 1 40.56 532 ASN B N 1
ATOM 9401 C CA . ASN B 1 532 ? -45.75 -6.035 -18.797 1 40.56 532 ASN B CA 1
ATOM 9402 C C . ASN B 1 532 ? -44.875 -6.172 -20.031 1 40.56 532 ASN B C 1
ATOM 9404 O O . ASN B 1 532 ? -45.375 -6.043 -21.156 1 40.56 532 ASN B O 1
ATOM 9408 N N . ASP B 1 533 ? -43.594 -5.828 -19.953 1 40.28 533 ASP B N 1
ATOM 9409 C CA . ASP B 1 533 ? -43.062 -5.703 -21.312 1 40.28 533 ASP B CA 1
ATOM 9410 C C . ASP B 1 533 ? -42.781 -7.074 -21.922 1 40.28 533 ASP B C 1
ATOM 9412 O O . ASP B 1 533 ? -41.969 -7.844 -21.391 1 40.28 533 ASP B O 1
ATOM 9416 N N . SER B 1 534 ? -43.562 -7.688 -22.609 1 47 534 SER B N 1
ATOM 9417 C CA . SER B 1 534 ? -43.625 -8.734 -23.625 1 47 534 SER B CA 1
ATOM 9418 C C . SER B 1 534 ? -42.25 -8.945 -24.25 1 47 534 SER B C 1
ATOM 9420 O O . SER B 1 534 ? -42.031 -9.93 -24.953 1 47 534 SER B O 1
ATOM 9422 N N . ALA B 1 535 ? -41.312 -7.992 -24.016 1 51.25 535 ALA B N 1
ATOM 9423 C CA . ALA B 1 535 ? -40.094 -7.953 -24.844 1 51.25 535 ALA B CA 1
ATOM 9424 C C . ALA B 1 535 ? -38.969 -8.766 -24.203 1 51.25 535 ALA B C 1
ATOM 9426 O O . ALA B 1 535 ? -37.938 -9.008 -24.844 1 51.25 535 ALA B O 1
ATOM 9427 N N . TYR B 1 536 ? -39.219 -9.297 -22.875 1 62.84 536 TYR B N 1
ATOM 9428 C CA . TYR B 1 536 ? -38.062 -9.984 -22.344 1 62.84 536 TYR B CA 1
ATOM 9429 C C . TYR B 1 536 ? -38.219 -11.492 -22.422 1 62.84 536 TYR B C 1
ATOM 9431 O O . TYR B 1 536 ? -39.312 -12.016 -22.188 1 62.84 536 TYR B O 1
ATOM 9439 N N . TYR B 1 537 ? -37.25 -12.125 -22.859 1 77.69 537 TYR B N 1
ATOM 9440 C CA . TYR B 1 537 ? -37.219 -13.555 -23.125 1 77.69 537 TYR B CA 1
ATOM 9441 C C . TYR B 1 537 ? -36.844 -14.328 -21.859 1 77.69 537 TYR B C 1
ATOM 9443 O O . TYR B 1 537 ? -35.781 -14.125 -21.297 1 77.69 537 TYR B O 1
ATOM 9451 N N . TYR B 1 538 ? -37.969 -14.945 -21.188 1 88.06 538 TYR B N 1
ATOM 9452 C CA . TYR B 1 538 ? -37.75 -15.852 -20.062 1 88.06 538 TYR B CA 1
ATOM 9453 C C . TYR B 1 538 ? -37.875 -17.312 -20.516 1 88.06 538 TYR B C 1
ATOM 9455 O O . TYR B 1 538 ? -38.594 -17.609 -21.453 1 88.06 538 TYR B O 1
ATOM 9463 N N . CYS B 1 539 ? -37.062 -18.125 -19.859 1 90.44 539 CYS B N 1
ATOM 9464 C CA . CYS B 1 539 ? -37.156 -19.562 -20.047 1 90.44 539 CYS B CA 1
ATOM 9465 C C . CYS B 1 539 ? -37.625 -20.234 -18.766 1 90.44 539 CYS B C 1
ATOM 9467 O O . CYS B 1 539 ? -37.125 -19.953 -17.672 1 90.44 539 CYS B O 1
ATOM 9469 N N . ASN B 1 540 ? -38.656 -21.078 -18.875 1 93.56 540 ASN B N 1
ATOM 9470 C CA . ASN B 1 540 ? -39.188 -21.828 -17.734 1 93.56 540 ASN B CA 1
ATOM 9471 C C . ASN B 1 540 ? -38.844 -23.312 -17.844 1 93.56 540 ASN B C 1
ATOM 9473 O O . ASN B 1 540 ? -38.938 -23.906 -18.922 1 93.56 540 ASN B O 1
ATOM 9477 N N . PHE B 1 541 ? -38.344 -23.875 -16.781 1 95.31 541 PHE B N 1
ATOM 9478 C CA . PHE B 1 541 ? -37.938 -25.266 -16.766 1 95.31 541 PHE B CA 1
ATOM 9479 C C . PHE B 1 541 ? -38.625 -26.031 -15.641 1 95.31 541 PHE B C 1
ATOM 9481 O O . PHE B 1 541 ? -38.5 -25.672 -14.477 1 95.31 541 PHE B O 1
ATOM 9488 N N . ASN B 1 542 ? -39.375 -27.016 -15.969 1 94.25 542 ASN B N 1
ATOM 9489 C CA . ASN B 1 542 ? -39.906 -27.922 -14.953 1 94.25 542 ASN B CA 1
ATOM 9490 C C . ASN B 1 542 ? -38.875 -29.016 -14.609 1 94.25 542 ASN B C 1
ATOM 9492 O O . ASN B 1 542 ? -38.75 -29.984 -15.359 1 94.25 542 ASN B O 1
ATOM 9496 N N . VAL B 1 543 ? -38.344 -28.938 -13.422 1 95.19 543 VAL B N 1
ATOM 9497 C CA . VAL B 1 543 ? -37.188 -29.797 -13.125 1 95.19 543 VAL B CA 1
ATOM 9498 C C . VAL B 1 543 ? -37.625 -30.891 -12.156 1 95.19 543 VAL B C 1
ATOM 9500 O O . VAL B 1 543 ? -36.781 -31.688 -11.711 1 95.19 543 VAL B O 1
ATOM 9503 N N . SER B 1 544 ? -38.812 -31 -11.758 1 94.12 544 SER B N 1
ATOM 9504 C CA . SER B 1 544 ? -39.25 -31.969 -10.766 1 94.12 544 SER B CA 1
ATOM 9505 C C . SER B 1 544 ? -39.312 -33.375 -11.359 1 94.12 544 SER B C 1
ATOM 9507 O O . SER B 1 544 ? -39.906 -33.594 -12.43 1 94.12 544 SER B O 1
ATOM 9509 N N . LYS B 1 545 ? -38.719 -34.312 -10.734 1 93.81 545 LYS B N 1
ATOM 9510 C CA . LYS B 1 545 ? -38.812 -35.75 -11.078 1 93.81 545 LYS B CA 1
ATOM 9511 C C . LYS B 1 545 ? -39.969 -36.406 -10.352 1 93.81 545 LYS B C 1
ATOM 9513 O O . LYS B 1 545 ? -40.562 -37.375 -10.875 1 93.81 545 LYS B O 1
ATOM 9518 N N . VAL B 1 546 ? -40.25 -35.906 -9.141 1 93.88 546 VAL B N 1
ATOM 9519 C CA . VAL B 1 546 ? -41.312 -36.406 -8.281 1 93.88 546 VAL B CA 1
ATOM 9520 C C . VAL B 1 546 ? -42.281 -35.281 -7.969 1 93.88 546 VAL B C 1
ATOM 9522 O O . VAL B 1 546 ? -42.062 -34.125 -8.367 1 93.88 546 VAL B O 1
ATOM 9525 N N . ASP B 1 547 ? -43.344 -35.719 -7.328 1 92.75 547 ASP B N 1
ATOM 9526 C CA . ASP B 1 547 ? -44.312 -34.719 -6.902 1 92.75 547 ASP B CA 1
ATOM 9527 C C . ASP B 1 547 ? -43.688 -33.719 -5.941 1 92.75 547 ASP B C 1
ATOM 9529 O O . ASP B 1 547 ? -43.156 -34.094 -4.906 1 92.75 547 ASP B O 1
ATOM 9533 N N . PRO B 1 548 ? -43.75 -32.469 -6.324 1 92.88 548 PRO B N 1
ATOM 9534 C CA . PRO B 1 548 ? -43.094 -31.438 -5.516 1 92.88 548 PRO B CA 1
ATOM 9535 C C . PRO B 1 548 ? -43.625 -31.406 -4.074 1 92.88 548 PRO B C 1
ATOM 9537 O O . PRO B 1 548 ? -42.875 -31.016 -3.166 1 92.88 548 PRO B O 1
ATOM 9540 N N . SER B 1 549 ? -44.75 -31.812 -3.807 1 89.75 549 SER B N 1
ATOM 9541 C CA . SER B 1 549 ? -45.344 -31.719 -2.475 1 89.75 549 SER B CA 1
ATOM 9542 C C . SER B 1 549 ? -44.594 -32.656 -1.493 1 89.75 549 SER B C 1
ATOM 9544 O O . SER B 1 549 ? -44.656 -32.406 -0.281 1 89.75 549 SER B O 1
ATOM 9546 N N . ILE B 1 550 ? -43.875 -33.562 -1.982 1 92 550 ILE B N 1
ATOM 9547 C CA . ILE B 1 550 ? -43.25 -34.531 -1.103 1 92 550 ILE B CA 1
ATOM 9548 C C . ILE B 1 550 ? -41.781 -34.188 -0.917 1 92 550 ILE B C 1
ATOM 9550 O O . ILE B 1 550 ? -41.062 -34.844 -0.126 1 92 550 ILE B O 1
ATOM 9554 N N . ILE B 1 551 ? -41.312 -33.25 -1.592 1 94.19 551 ILE B N 1
ATOM 9555 C CA . ILE B 1 551 ? -39.875 -32.906 -1.575 1 94.19 551 ILE B CA 1
ATOM 9556 C C . ILE B 1 551 ? -39.531 -32.188 -0.279 1 94.19 551 ILE B C 1
ATOM 9558 O O . ILE B 1 551 ? -40.25 -31.234 0.115 1 94.19 551 ILE B O 1
ATOM 9562 N N . GLN B 1 552 ? -38.469 -32.688 0.404 1 94.19 552 GLN B N 1
ATOM 9563 C CA . GLN B 1 552 ? -37.938 -32.094 1.617 1 94.19 552 GLN B CA 1
ATOM 9564 C C . GLN B 1 552 ? -36.406 -31.938 1.549 1 94.19 552 GLN B C 1
ATOM 9566 O O . GLN B 1 552 ? -35.75 -32.594 0.753 1 94.19 552 GLN B O 1
ATOM 9571 N N . LEU B 1 553 ? -35.938 -31.031 2.334 1 95.5 553 LEU B N 1
ATOM 9572 C CA . LEU B 1 553 ? -34.469 -30.891 2.398 1 95.5 553 LEU B CA 1
ATOM 9573 C C . LEU B 1 553 ? -33.844 -32.125 3.051 1 95.5 553 LEU B C 1
ATOM 9575 O O . LEU B 1 553 ? -34.375 -32.688 4.004 1 95.5 553 LEU B O 1
ATOM 9579 N N . PRO B 1 554 ? -32.688 -32.5 2.518 1 95.75 554 PRO B N 1
ATOM 9580 C CA . PRO B 1 554 ? -32 -33.656 3.105 1 95.75 554 PRO B CA 1
ATOM 9581 C C . PRO B 1 554 ? -31.375 -33.344 4.457 1 95.75 554 PRO B C 1
ATOM 9583 O O . PRO B 1 554 ? -31.188 -32.156 4.797 1 95.75 554 PRO B O 1
ATOM 9586 N N . GLN B 1 555 ? -31.062 -34.406 5.188 1 91.75 555 GLN B N 1
ATOM 9587 C CA . GLN B 1 555 ? -30.375 -34.25 6.473 1 91.75 555 GLN B CA 1
ATOM 9588 C C . GLN B 1 555 ? -29.047 -35 6.477 1 91.75 555 GLN B C 1
ATOM 9590 O O . GLN B 1 555 ? -28.219 -34.781 7.363 1 91.75 555 GLN B O 1
ATOM 9595 N N . ALA B 1 556 ? -28.828 -35.75 5.441 1 93.31 556 ALA B N 1
ATOM 9596 C CA . ALA B 1 556 ? -27.594 -36.562 5.371 1 93.31 556 ALA B CA 1
ATOM 9597 C C . ALA B 1 556 ? -26.375 -35.656 5.246 1 93.31 556 ALA B C 1
ATOM 9599 O O . ALA B 1 556 ? -26.391 -34.656 4.527 1 93.31 556 ALA B O 1
ATOM 9600 N N . LEU B 1 557 ? -25.328 -36.094 5.938 1 93.69 557 LEU B N 1
ATOM 9601 C CA . LEU B 1 557 ? -24.094 -35.312 5.945 1 93.69 557 LEU B CA 1
ATOM 9602 C C . LEU B 1 557 ? -23.234 -35.656 4.738 1 93.69 557 LEU B C 1
ATOM 9604 O O . LEU B 1 557 ? -23.266 -36.781 4.246 1 93.69 557 LEU B O 1
ATOM 9608 N N . ALA B 1 558 ? -22.562 -34.656 4.273 1 93.56 558 ALA B N 1
ATOM 9609 C CA . ALA B 1 558 ? -21.719 -34.812 3.082 1 93.56 558 ALA B CA 1
ATOM 9610 C C . ALA B 1 558 ? -20.453 -35.594 3.396 1 93.56 558 ALA B C 1
ATOM 9612 O O . ALA B 1 558 ? -19.953 -36.344 2.549 1 93.56 558 ALA B O 1
ATOM 9613 N N . TYR B 1 559 ? -19.953 -35.375 4.688 1 88 559 TYR B N 1
ATOM 9614 C CA . TYR B 1 559 ? -18.688 -36 5.059 1 88 559 TYR B CA 1
ATOM 9615 C C . TYR B 1 559 ? -18.891 -37 6.184 1 88 559 TYR B C 1
ATOM 9617 O O . TYR B 1 559 ? -18.812 -36.656 7.363 1 88 559 TYR B O 1
ATOM 9625 N N . THR B 1 560 ? -19.672 -38.125 6.082 1 73.94 560 THR B N 1
ATOM 9626 C CA . THR B 1 560 ? -20.188 -39.062 7.062 1 73.94 560 THR B CA 1
ATOM 9627 C C . THR B 1 560 ? -19.047 -39.625 7.918 1 73.94 560 THR B C 1
ATOM 9629 O O . THR B 1 560 ? -19.156 -39.688 9.141 1 73.94 560 THR B O 1
ATOM 9632 N N . ASN B 1 561 ? -18.234 -40.469 7.465 1 62.84 561 ASN B N 1
ATOM 9633 C CA . ASN B 1 561 ? -17.5 -41.438 8.266 1 62.84 561 ASN B CA 1
ATOM 9634 C C . ASN B 1 561 ? -16.219 -40.844 8.82 1 62.84 561 ASN B C 1
ATOM 9636 O O . ASN B 1 561 ? -15.336 -41.562 9.289 1 62.84 561 ASN B O 1
ATOM 9640 N N . SER B 1 562 ? -16.203 -39.344 8.812 1 65.56 562 SER B N 1
ATOM 9641 C CA . SER B 1 562 ? -14.844 -38.969 9.18 1 65.56 562 SER B CA 1
ATOM 9642 C C . SER B 1 562 ? -14.844 -37.688 10.008 1 65.56 562 SER B C 1
ATOM 9644 O O . SER B 1 562 ? -15.742 -36.844 9.867 1 65.56 562 SER B O 1
ATOM 9646 N N . GLU B 1 563 ? -14.156 -37.719 11.172 1 78.56 563 GLU B N 1
ATOM 9647 C CA . GLU B 1 563 ? -13.867 -36.531 12.016 1 78.56 563 GLU B CA 1
ATOM 9648 C C . GLU B 1 563 ? -13.344 -35.375 11.18 1 78.56 563 GLU B C 1
ATOM 9650 O O . GLU B 1 563 ? -13.695 -34.219 11.43 1 78.56 563 GLU B O 1
ATOM 9655 N N . MET B 1 564 ? -12.641 -35.781 10.172 1 91.25 564 MET B N 1
ATOM 9656 C CA . MET B 1 564 ? -12.016 -34.781 9.305 1 91.25 564 MET B CA 1
ATOM 9657 C C . MET B 1 564 ? -11.812 -35.344 7.902 1 91.25 564 MET B C 1
ATOM 9659 O O . MET B 1 564 ? -11.883 -36.562 7.691 1 91.25 564 MET B O 1
ATOM 9663 N N . ILE B 1 565 ? -11.703 -34.5 6.988 1 93.06 565 ILE B N 1
ATOM 9664 C CA . ILE B 1 565 ? -11.328 -34.906 5.633 1 93.06 565 ILE B CA 1
ATOM 9665 C C . ILE B 1 565 ? -9.812 -35.031 5.531 1 93.06 565 ILE B C 1
ATOM 9667 O O . ILE B 1 565 ? -9.086 -34.062 5.793 1 93.06 565 ILE B O 1
ATOM 9671 N N . PRO B 1 566 ? -9.352 -36.219 5.234 1 92.94 566 PRO B N 1
ATOM 9672 C CA . PRO B 1 566 ? -7.898 -36.375 5.164 1 92.94 566 PRO B CA 1
ATOM 9673 C C . PRO B 1 566 ? -7.254 -35.562 4.051 1 92.94 566 PRO B C 1
ATOM 9675 O O . PRO B 1 566 ? -7.824 -35.438 2.965 1 92.94 566 PRO B O 1
ATOM 9678 N N . LEU B 1 567 ? -6.055 -35.031 4.309 1 94.12 567 LEU B N 1
ATOM 9679 C CA . LEU B 1 567 ? -5.293 -34.25 3.33 1 94.12 567 LEU B CA 1
ATOM 9680 C C . LEU B 1 567 ? -4.441 -35.188 2.463 1 94.12 567 LEU B C 1
ATOM 9682 O O . LEU B 1 567 ? -4.215 -36.344 2.816 1 94.12 567 LEU B O 1
ATOM 9686 N N . LYS B 1 568 ? -3.992 -34.688 1.376 1 92.38 568 LYS B N 1
ATOM 9687 C CA . LYS B 1 568 ? -3.119 -35.469 0.484 1 92.38 568 LYS B CA 1
ATOM 9688 C C . LYS B 1 568 ? -1.759 -35.719 1.128 1 92.38 568 LYS B C 1
ATOM 9690 O O . LYS B 1 568 ? -1.31 -34.938 1.967 1 92.38 568 LYS B O 1
ATOM 9695 N N . LYS B 1 569 ? -1.067 -36.719 0.704 1 92.75 569 LYS B N 1
ATOM 9696 C CA . LYS B 1 569 ? 0.206 -37.156 1.28 1 92.75 569 LYS B CA 1
ATOM 9697 C C . LYS B 1 569 ? 1.276 -36.062 1.093 1 92.75 569 LYS B C 1
ATOM 9699 O O . LYS B 1 569 ? 2.029 -35.781 2.021 1 92.75 569 LYS B O 1
ATOM 9704 N N . GLU B 1 570 ? 1.334 -35.5 -0.12 1 91.69 570 GLU B N 1
ATOM 9705 C CA . GLU B 1 570 ? 2.34 -34.469 -0.424 1 91.69 570 GLU B CA 1
ATOM 9706 C C . GLU B 1 570 ? 2.186 -33.25 0.482 1 91.69 570 GLU B C 1
ATOM 9708 O O . GLU B 1 570 ? 3.18 -32.688 0.925 1 91.69 570 GLU B O 1
ATOM 9713 N N . LYS B 1 571 ? 0.979 -32.938 0.781 1 93.75 571 LYS B N 1
ATOM 9714 C CA . LYS B 1 571 ? 0.723 -31.797 1.637 1 93.75 571 LYS B CA 1
ATOM 9715 C C . LYS B 1 571 ? 1.107 -32.094 3.084 1 93.75 571 LYS B C 1
ATOM 9717 O O . LYS B 1 571 ? 1.624 -31.219 3.785 1 93.75 571 LYS B O 1
ATOM 9722 N N . ILE B 1 572 ? 0.896 -33.281 3.498 1 95.31 572 ILE B N 1
ATOM 9723 C CA . ILE B 1 572 ? 1.247 -33.688 4.855 1 95.31 572 ILE B CA 1
ATOM 9724 C C . ILE B 1 572 ? 2.76 -33.594 5.047 1 95.31 572 ILE B C 1
ATOM 9726 O O . ILE B 1 572 ? 3.232 -33.094 6.074 1 95.31 572 ILE B O 1
ATOM 9730 N N . GLU B 1 573 ? 3.48 -34.031 4.055 1 94.25 573 GLU B N 1
ATOM 9731 C CA . GLU B 1 573 ? 4.938 -33.938 4.125 1 94.25 573 GLU B CA 1
ATOM 9732 C C . GLU B 1 573 ? 5.418 -32.5 4.234 1 94.25 573 GLU B C 1
ATOM 9734 O O . GLU B 1 573 ? 6.316 -32.219 5.023 1 94.25 573 GLU B O 1
ATOM 9739 N N . ASP B 1 574 ? 4.809 -31.688 3.492 1 94.44 574 ASP B N 1
ATOM 9740 C CA . ASP B 1 574 ? 5.188 -30.266 3.5 1 94.44 574 ASP B CA 1
ATOM 9741 C C . ASP B 1 574 ? 4.801 -29.609 4.82 1 94.44 574 ASP B C 1
ATOM 9743 O O . ASP B 1 574 ? 5.539 -28.766 5.336 1 94.44 574 ASP B O 1
ATOM 9747 N N . LEU B 1 575 ? 3.66 -30.016 5.324 1 95.88 575 LEU B N 1
ATOM 9748 C CA . LEU B 1 575 ? 3.229 -29.438 6.594 1 95.88 575 LEU B CA 1
ATOM 9749 C C . LEU B 1 575 ? 4.172 -29.859 7.723 1 95.88 575 LEU B C 1
ATOM 9751 O O . LEU B 1 575 ? 4.461 -29.062 8.617 1 95.88 575 LEU B O 1
ATOM 9755 N N . LYS B 1 576 ? 4.668 -31.062 7.652 1 95.75 576 LYS B N 1
ATOM 9756 C CA . LYS B 1 576 ? 5.629 -31.531 8.648 1 95.75 576 LYS B CA 1
ATOM 9757 C C . LYS B 1 576 ? 6.91 -30.703 8.609 1 95.75 576 LYS B C 1
ATOM 9759 O O . LYS B 1 576 ? 7.453 -30.344 9.656 1 95.75 576 LYS B O 1
ATOM 9764 N N . LYS B 1 577 ? 7.305 -30.375 7.402 1 92.75 577 LYS B N 1
ATOM 9765 C CA . LYS B 1 577 ? 8.492 -29.547 7.246 1 92.75 577 LYS B CA 1
ATOM 9766 C C . LYS B 1 577 ? 8.258 -28.141 7.785 1 92.75 577 LYS B C 1
ATOM 9768 O O . LYS B 1 577 ? 9.141 -27.531 8.398 1 92.75 577 LYS B O 1
ATOM 9773 N N . ALA B 1 578 ? 7.031 -27.641 7.613 1 93.19 578 ALA B N 1
ATOM 9774 C CA . ALA B 1 578 ? 6.695 -26.266 8.016 1 93.19 578 ALA B CA 1
ATOM 9775 C C . ALA B 1 578 ? 6.621 -26.156 9.531 1 93.19 578 ALA B C 1
ATOM 9777 O O . ALA B 1 578 ? 6.715 -25.047 10.078 1 93.19 578 ALA B O 1
ATOM 9778 N N . LEU B 1 579 ? 6.512 -27.281 10.273 1 93.25 579 LEU B N 1
ATOM 9779 C CA . LEU B 1 579 ? 6.34 -27.281 11.719 1 93.25 579 LEU B CA 1
ATOM 9780 C C . LEU B 1 579 ? 7.586 -26.734 12.414 1 93.25 579 LEU B C 1
ATOM 9782 O O . LEU B 1 579 ? 7.527 -26.312 13.57 1 93.25 579 LEU B O 1
ATOM 9786 N N . LYS B 1 580 ? 8.688 -26.75 11.734 1 89.94 580 LYS B N 1
ATOM 9787 C CA . LYS B 1 580 ? 9.922 -26.25 12.336 1 89.94 580 LYS B CA 1
ATOM 9788 C C . LYS B 1 580 ? 9.836 -24.75 12.594 1 89.94 580 LYS B C 1
ATOM 9790 O O . LYS B 1 580 ? 10.609 -24.203 13.383 1 89.94 580 LYS B O 1
ATOM 9795 N N . TYR B 1 581 ? 8.883 -24.078 11.953 1 90.69 581 TYR B N 1
ATOM 9796 C CA . TYR B 1 581 ? 8.727 -22.641 12.133 1 90.69 581 TYR B CA 1
ATOM 9797 C C . TYR B 1 581 ? 7.555 -22.328 13.055 1 90.69 581 TYR B C 1
ATOM 9799 O O . TYR B 1 581 ? 7.262 -21.172 13.328 1 90.69 581 TYR B O 1
ATOM 9807 N N . VAL B 1 582 ? 6.832 -23.375 13.523 1 93.38 582 VAL B N 1
ATOM 9808 C CA . VAL B 1 582 ? 5.648 -23.188 14.359 1 93.38 582 VAL B CA 1
ATOM 9809 C C . VAL B 1 582 ? 6.008 -23.391 15.828 1 93.38 582 VAL B C 1
ATOM 9811 O O . VAL B 1 582 ? 6.562 -24.438 16.188 1 93.38 582 VAL B O 1
ATOM 9814 N N . PRO B 1 583 ? 5.746 -22.406 16.641 1 91.94 583 PRO B N 1
ATOM 9815 C CA . PRO B 1 583 ? 6.012 -22.562 18.062 1 91.94 583 PRO B CA 1
ATOM 9816 C C . PRO B 1 583 ? 5.316 -23.781 18.672 1 91.94 583 PRO B C 1
ATOM 9818 O O . PRO B 1 583 ? 4.258 -24.188 18.188 1 91.94 583 PRO B O 1
ATOM 9821 N N . HIS B 1 584 ? 5.895 -24.297 19.734 1 89.69 584 HIS B N 1
ATOM 9822 C CA . HIS B 1 584 ? 5.457 -25.531 20.359 1 89.69 584 HIS B CA 1
ATOM 9823 C C . HIS B 1 584 ? 4 -25.438 20.812 1 89.69 584 HIS B C 1
ATOM 9825 O O . HIS B 1 584 ? 3.258 -26.422 20.719 1 89.69 584 HIS B O 1
ATOM 9831 N N . GLU B 1 585 ? 3.568 -24.219 21.156 1 91.25 585 GLU B N 1
ATOM 9832 C CA . GLU B 1 585 ? 2.217 -24.031 21.672 1 91.25 585 GLU B CA 1
ATOM 9833 C C . GLU B 1 585 ? 1.17 -24.281 20.594 1 91.25 585 GLU B C 1
ATOM 9835 O O . GLU B 1 585 ? 0.033 -24.656 20.906 1 91.25 585 GLU B O 1
ATOM 9840 N N . HIS B 1 586 ? 1.499 -24.156 19.344 1 94.5 586 HIS B N 1
ATOM 9841 C CA . HIS B 1 586 ? 0.537 -24.25 18.25 1 94.5 586 HIS B CA 1
ATOM 9842 C C . HIS B 1 586 ? 0.731 -25.547 17.453 1 94.5 586 HIS B C 1
ATOM 9844 O O . HIS B 1 586 ? -0.021 -25.812 16.516 1 94.5 586 HIS B O 1
ATOM 9850 N N . GLU B 1 587 ? 1.682 -26.406 17.797 1 93.62 587 GLU B N 1
ATOM 9851 C CA . GLU B 1 587 ? 2.012 -27.625 17.062 1 93.62 587 GLU B CA 1
ATOM 9852 C C . GLU B 1 587 ? 0.874 -28.641 17.141 1 93.62 587 GLU B C 1
ATOM 9854 O O . GLU B 1 587 ? 0.59 -29.344 16.172 1 93.62 587 GLU B O 1
ATOM 9859 N N . PRO B 1 588 ? 0.243 -28.641 18.344 1 94.56 588 PRO B N 1
ATOM 9860 C CA . PRO B 1 588 ? -0.823 -29.641 18.469 1 94.56 588 PRO B CA 1
ATOM 9861 C C . PRO B 1 588 ? -1.923 -29.453 17.422 1 94.56 588 PRO B C 1
ATOM 9863 O O . PRO B 1 588 ? -2.525 -30.438 16.969 1 94.56 588 PRO B O 1
ATOM 9866 N N . PHE B 1 589 ? -2.213 -28.297 17.062 1 95.25 589 PHE B N 1
ATOM 9867 C CA . PHE B 1 589 ? -3.217 -28 16.047 1 95.25 589 PHE B CA 1
ATOM 9868 C C . PHE B 1 589 ? -2.902 -28.734 14.742 1 95.25 589 PHE B C 1
ATOM 9870 O O . PHE B 1 589 ? -3.779 -29.359 14.156 1 95.25 589 PHE B O 1
ATOM 9877 N N . TYR B 1 590 ? -1.676 -28.719 14.312 1 96.62 590 TYR B N 1
ATOM 9878 C CA . TYR B 1 590 ? -1.251 -29.328 13.055 1 96.62 590 TYR B CA 1
ATOM 9879 C C . TYR B 1 590 ? -1.062 -30.828 13.219 1 96.62 590 TYR B C 1
ATOM 9881 O O . TYR B 1 590 ? -1.353 -31.594 12.297 1 96.62 590 TYR B O 1
ATOM 9889 N N . GLN B 1 591 ? -0.552 -31.234 14.398 1 95.88 591 GLN B N 1
ATOM 9890 C CA . GLN B 1 591 ? -0.32 -32.656 14.648 1 95.88 591 GLN B CA 1
ATOM 9891 C C . GLN B 1 591 ? -1.622 -33.438 14.57 1 95.88 591 GLN B C 1
ATOM 9893 O O . GLN B 1 591 ? -1.642 -34.562 14.07 1 95.88 591 GLN B O 1
ATOM 9898 N N . LYS B 1 592 ? -2.666 -32.812 15.078 1 94.69 592 LYS B N 1
ATOM 9899 C CA . LYS B 1 592 ? -3.975 -33.469 14.992 1 94.69 592 LYS B CA 1
ATOM 9900 C C . LYS B 1 592 ? -4.375 -33.719 13.547 1 94.69 592 LYS B C 1
ATOM 9902 O O . LYS B 1 592 ? -4.848 -34.812 13.203 1 94.69 592 LYS B O 1
ATOM 9907 N N . ILE B 1 593 ? -4.188 -32.781 12.688 1 94.94 593 ILE B N 1
ATOM 9908 C CA . ILE B 1 593 ? -4.551 -32.844 11.273 1 94.94 593 ILE B CA 1
ATOM 9909 C C . ILE B 1 593 ? -3.646 -33.875 10.562 1 94.94 593 ILE B C 1
ATOM 9911 O O . ILE B 1 593 ? -4.125 -34.719 9.805 1 94.94 593 ILE B O 1
ATOM 9915 N N . ILE B 1 594 ? -2.357 -33.844 10.844 1 95.75 594 ILE B N 1
ATOM 9916 C CA . ILE B 1 594 ? -1.367 -34.688 10.203 1 95.75 594 ILE B CA 1
ATOM 9917 C C . ILE B 1 594 ? -1.606 -36.156 10.594 1 95.75 594 ILE B C 1
ATOM 9919 O O . ILE B 1 594 ? -1.679 -37.031 9.734 1 95.75 594 ILE B O 1
ATOM 9923 N N . ASN B 1 595 ? -1.759 -36.344 11.914 1 93.94 595 ASN B N 1
ATOM 9924 C CA . ASN B 1 595 ? -1.952 -37.719 12.414 1 93.94 595 ASN B CA 1
ATOM 9925 C C . ASN B 1 595 ? -3.225 -38.344 11.852 1 93.94 595 ASN B C 1
ATOM 9927 O O . ASN B 1 595 ? -3.221 -39.5 11.43 1 93.94 595 ASN B O 1
ATOM 9931 N N . PHE B 1 596 ? -4.207 -37.562 11.836 1 93.56 596 PHE B N 1
ATOM 9932 C CA . PHE B 1 596 ? -5.469 -38.062 11.305 1 93.56 596 PHE B CA 1
ATOM 9933 C C . PHE B 1 596 ? -5.324 -38.406 9.828 1 93.56 596 PHE B C 1
ATOM 9935 O O . PHE B 1 596 ? -5.781 -39.469 9.391 1 93.56 596 PHE B O 1
ATOM 9942 N N . SER B 1 597 ? -4.742 -37.594 9.078 1 92.62 597 SER B N 1
ATOM 9943 C CA . SER B 1 597 ? -4.605 -37.781 7.637 1 92.62 597 SER B CA 1
ATOM 9944 C C . SER B 1 597 ? -3.709 -38.969 7.316 1 92.62 597 SER B C 1
ATOM 9946 O O . SER B 1 597 ? -3.963 -39.719 6.359 1 92.62 597 SER B O 1
ATOM 9948 N N . GLU B 1 598 ? -2.725 -39.156 8.086 1 92.12 598 GLU B N 1
ATOM 9949 C CA . GLU B 1 598 ? -1.827 -40.281 7.875 1 92.12 598 GLU B CA 1
ATOM 9950 C C . GLU B 1 598 ? -2.523 -41.594 8.188 1 92.12 598 GLU B C 1
ATOM 9952 O O . GLU B 1 598 ? -2.275 -42.594 7.52 1 92.12 598 GLU B O 1
ATOM 9957 N N . GLN B 1 599 ? -3.398 -41.562 9.133 1 89.31 599 GLN B N 1
ATOM 9958 C CA . GLN B 1 599 ? -4.105 -42.781 9.531 1 89.31 599 GLN B CA 1
ATOM 9959 C C . GLN B 1 599 ? -5.207 -43.125 8.539 1 89.31 599 GLN B C 1
ATOM 9961 O O . GLN B 1 599 ? -5.617 -44.281 8.438 1 89.31 599 GLN B O 1
ATOM 9966 N N . ASN B 1 600 ? -5.664 -42.062 7.902 1 84 600 ASN B N 1
ATOM 9967 C CA . ASN B 1 600 ? -6.828 -42.312 7.055 1 84 600 ASN B CA 1
ATOM 9968 C C . ASN B 1 600 ? -6.48 -42.156 5.574 1 84 600 ASN B C 1
ATOM 9970 O O . ASN B 1 600 ? -7.367 -41.969 4.742 1 84 600 ASN B O 1
ATOM 9974 N N . GLN B 1 601 ? -5.172 -42.125 5.195 1 76.88 601 GLN B N 1
ATOM 9975 C CA . GLN B 1 601 ? -4.785 -42.156 3.789 1 76.88 601 GLN B CA 1
ATOM 9976 C C . GLN B 1 601 ? -4.789 -43.594 3.268 1 76.88 601 GLN B C 1
ATOM 9978 O O . GLN B 1 601 ? -4.484 -44.531 4.008 1 76.88 601 GLN B O 1
#

Foldseek 3Di:
DPPPPPPPPDDPDDPPDDDPCPDLVNVQQQCVLLQCWDQDPVRDTDHGFDQADFDPDPVRQCVVDDPVQLVVQQNVLSVDRDPLVNLQVQLVQKDKAADPDDDDDDDPDDDDGIDIWGWTAGPNDTDTDDPVNSCRSNVDDPVSSVVSVVCVVVVHRDDDCPPVDPDPPPDDPVLLVLLVVLVVPFDWDDDPDPPETEGEQVDDLVNSVVVSCVVPVVDPDDSVNSVVSCVPPDRYHYDDDDDQAFPLLVVLVCVLPDPVDDPVVNVVSVVVNVVLVVLQVLLVVVLVVQLVCVQVDVQEWEKEKDKFDWDFPFQAPDPVVVVAQGWTKIWMWIATSPQRAIEIEIEICFFDHQFQLVQLLVVVVCCVPPPDLSHAEYEYEYELPDGHDQHPLNLLSVLLCQLQPSHQKYKYFYGDPRSGDDSVVVLSVQLVVQVVVDRGDHDSVSSLVSSCVSCDPHHYHYDYGGQLSGAASVVPRVVWWADWWFFPVCPPDPPVPTDIDDRSQFRMWMHGNVDRQKIKTANTNDDVVVPPDPPGDITITRTTPDDSNVDDDDNHTPRPPARTHADDPSNLVSHVVVCVVPDPVSVVVSVVNSVRNVVVD/DPVPPPPPPDDPDDPPDDDPCPDLVNVQQQCVLLQCWDQDPVRDIDHGFDQADFDPDPVSQPVVDDPVQLVVQQNVLSVDRDPLVNLQVQLVQKDKDADPDDDDDDDPDDDDGIDIWGWTAGPNDTDTDDPVNSCRSNVDDPVSVVVSVVCVVVVHRDDDCPPVDPDPPPDDPVLLVLLVVLVVPFDWDDDPDPPETEGEQVDDLVNSVVVSCVVPVVDPDDSVNSVVSCVPPDRYHYDDDDDQAFPLLVVLVCVLPDPVDDPVVNVVSVVVNVVLVVLQVLLVVVLVVQLVCVQVPVQEWEKEKDKFDWDFPFQAPDPVVVVAQGWTKIWIWIATSPQRAIEIEIEICFFDHQFQLVQLLVVVVCCVPPPDLSHAEYEYEYELPDGHDFHPLNLLSVLLCLLQPS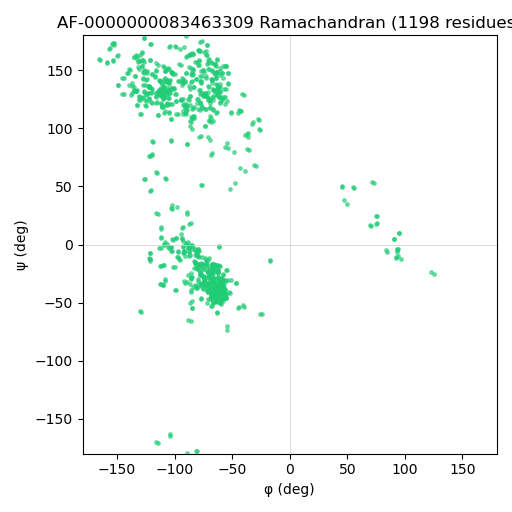HQKYKYFYGDPRSGDDSVVVLSVLLVVQVVVDRGDHDSVSSLVSSCVSCDPHHYHYDYGGQLSGAASVVPVVVWWADWWFFPVCVPDPPVPTDIDDRSQFRMWMHGSVDRQKIKTANTNDDVVPPPDPPGDITITRTTPDDSNVDDDDNHTPRPPARTHADDPSNLVSHVVVCVVPDPVSVVVSCVNSVRNVVVD

Radius of gyration: 43.96 Å; Cα contacts (8 Å, |Δi|>4): 1809; chains: 2; bounding box: 98×132×104 Å

Organism: Laodelphax striatellus (NCBI:txid195883)

InterPro domains:
  IPR057191 Domain of unknown function DUF7869 [PF25273] (350-482)